Protein AF-0000000077861724 (afdb_homodimer)

Radius of gyration: 32.27 Å; Cα contacts (8 Å, |Δi|>4): 3135; chains: 2; bounding box: 80×91×74 Å

Nearest PDB structures (foldseek):
  3iii-assembly1_A  TM=8.973E-01  e=2.183E-58  Staphylococcus aureus subsp. aureus COL
  1l7q-assembly1_A  TM=7.472E-01  e=1.182E-39  Rhodococcus sp. MB1
  3i2j-assembly1_A  TM=7.423E-01  e=5.968E-40  Rhodococcus sp. MB1 'Bresler 1999'
  4p08-assembly1_A  TM=7.458E-01  e=1.717E-39  Rhodococcus sp. MB1
  3i2h-assembly1_A  TM=7.477E-01  e=4.099E-39  Rhodococcus sp. MB1 'Bresler 1999'

Foldseek 3Di:
DQDLVRVVVVCVVQFDWFWFQAQCVQPVVADLDWDWDADPVLQWTWTWQDWQAAPVGWTWGKIKIAGNDPVQFQAEEEEFEDQQDQLGPPPVLPDPADQQFDLPSVPFDADNNAGQQFGGQSLQNSQRHMYMYIHFDQHANTHHFAREQLFLSLLSRVLSRLVRVLPDRRHNNAYEYEGEESRLLSNLSNLLVPRPRYAEYEYELYAQFCCCFFQQPQLFGFQLLLVCCCVRRFRHGHGGGGIYGNSNVVSVVDSFDDPSRVRSHHQLLSGAHAYEQEYELQQLSHRVVRSVCSQLNHVHPHYAYEYHQAQRRNLCRDPVNSLLVSLCCCQGSVGDDPVSNVCVVVAARYWYWQAAAERDTDIDGANDPVGPQWDWFKFFQDLVQEGHSDFDPPDDPDFDKDKDFFQDGKGKHKDAAQAKWKFFFKKKKKWKKAWQDFKAKKKKFKFKAALVRHTGWGNHSSTRTRHGFWIWIHIPQQQAFDDPVPDGGDWTHTNRHPVSGHIHDHPDIDIGMIMITGGIYIDHRNMMIMMMMHQFDDDDDDSPRSHRGSGNRPGDRIMMMIGRNRIIMITTIRDDD/DQDLVRLVVVCVVQFDWFWFQAQCVQPVVADLDWDWDADPVLQWTWTWQDWQAAPVGWTWGKIKIAGNDPVQFQAEEEEFEDQQDQLGPPPVLPDPADQQFDLPSVPFDADNNAGQQFGGQSLQNSQRHMYMYIHFDQHANTHHFAREQLFLSLLSRVLSRLVRVLPDRRHNNAYEYEGEESRLLSNLSNLLVPRPRYAEYEYELYAQFCCCFFQQPQLFGFQLQLVCCCVRRNRHGHGGGGIYGNSNVVSVVDSFDDPSRVRSHHQLLSGAHAYEQEYELQQLSHRVVRSVCSQLNHVHPHYAYEYHQAQRRNLCRDPVNSLLVSLCCCQGSVGDDPVSNVCVVVAARYWYWQAAAERDTDIDGANDPVGPQWDWFKFFQDLVQEGHSDFDPPPDPDFDKDKDFFQDGKGKHKDAAQAKWKFFFKKKKKWWKAWQDFKAKKKKFKFKAALVRHTGWGNHSSTRTRHGFWIWIHIPQQQAFDDPVPDGGDWTHTNRHPVSGHIHDHPDIDIGMIMIGGGIYIDHRNMMIMMMMHQFDDDDDDSPRSDRGSNNRPGDRIMMMIGRNRIIMITTIRDDD

pLDDT: mean 93.46, std 7.62, range [53.53, 98.94]

Organism: Aspergillus terreus (NCBI:txid33178)

InterPro domains:
  IPR000383 Xaa-Pro dipeptidyl-peptidase-like domain [PF02129] (56-309)
  IPR005674 CocE/Serine esterase [TIGR00976] (52-225)
  IPR008979 Galactose-binding-like domain superfamily [SSF49785] (361-575)
  IPR013736 Xaa-Pro dipeptidyl-peptidase, C-terminal [PF08530] (348-540)
  IPR013736 Xaa-Pro dipeptidyl-peptidase, C-terminal [SM00939] (326-570)
  IPR029058 Alpha/Beta hydrolase fold [G3DSA:3.40.50.1820] (55-354)
  IPR029058 Alpha/Beta hydrolase fold [SSF53474] (37-369)

Secondary structure (DSSP, 8-state):
---HHHHHHHHHHH--EEE---HHHH-TT-----EEEEETTTTEEEEEEEEEE-TTS-EEEEEEEEES-TT--SEEEEEEEESS-TT-S--GGGSPP-SS---SGGG----TTPPTTS--HHHHHHTT-EEEEEEPTTSTTS--S-B-SS-HHHHHHHHHHHHHHHTSTTEEEEEEEEEETHHHHHHHHHHTT--TTEEEEEEES--S-HIIIIITGGG---HHHHHHIIIIITS--SSTT-EEE-HHHHHHH--S--HHHHTT---GGG--SEEEEEEEGGGTTTHHHHHHHHHHH---SSEEEEEESS-HHHHTTSHHHHHHHHHHHHHHTT-S-HHHHHHGGGS-SEEEEEEEETTEEEEEEESSSS-TT-EEEEEEE-TTSBEESSPPP--SSS--EEEEETTT-EEEEEEE-SS-EEEEEEEEEEEEEEESSS--EEEEEEEEE-TTSPEE-EEETTTEEEE-SEEEEEEGGG-PBPPGGG--TT---B---GGG--PPPTT--EEEEEEEEEEEEEE-TT-EEEEEEESS-SS---TT--S---TTTT--SPEEEEEEEEEEEEEEE----/---HHHHHHHHHHH--EEE---HHHH-TT-----EEEEETTTTEEEEEEEEEE-TTS-EEEEEEEEES-TT--SEEEEEEEESS-TT-S--GGGSPP-SS----GGG----TTPPTTS--HHHHHHTT-EEEEEEPTTSTTS--S-B-SS-HHHHHHHHHHHHHHHTSTTEEEEEEEEEETHHHHHHHHHHTT--TTEEEEEEES--S-HIIIIITGGG---HHHHHHIIIIITS--SSTT-EEE-HHHHHHH--S--HHHHTT---GGG--SEEEEEEEGGGTTTHHHHHHHHHHH---SSEEEEEESS-HHHHTTSHHHHHHHHHHHHHHTT-S-HHHHHHGGGS-SEEEEEEEETTEEEEEEESSSS-TT-EEEEEEE-TTSBEESSPPP--SSS--EEEEETTT-EEEEEEE-SS-EEEEEEEEEEEEEEESSS--EEEEEEEEE-TTSPEE-EEETTTEEEE-SEEEEEEGGG-PBPPGGG--TT---B---GGG--PPPTT--EEEEEEEEEEEEEE-TT-EEEEEEESS-SS---TT--S---TTTT--SPEEEEEEEEEEEEEEE----

Structure (mmCIF, N/CA/C/O backbone):
data_AF-0000000077861724-model_v1
#
loop_
_entity.id
_entity.type
_entity.pdbx_description
1 polymer 'CocE/NonD family hydrolase'
#
loop_
_atom_site.group_PDB
_atom_site.id
_atom_site.type_symbol
_atom_site.label_atom_id
_atom_site.label_alt_id
_atom_site.label_comp_id
_atom_site.label_asym_id
_atom_site.label_entity_id
_atom_site.label_seq_id
_atom_site.pdbx_PDB_ins_code
_atom_site.Cartn_x
_atom_site.Cartn_y
_atom_site.Cartn_z
_atom_site.occupancy
_atom_site.B_iso_or_equiv
_atom_site.auth_seq_id
_atom_site.auth_comp_id
_atom_site.auth_asym_id
_atom_site.auth_atom_id
_atom_site.pdbx_PDB_model_num
ATOM 1 N N . MET A 1 1 ? 6.531 -44.281 1.424 1 56.72 1 MET A N 1
ATOM 2 C CA . MET A 1 1 ? 7.016 -43.312 0.472 1 56.72 1 MET A CA 1
ATOM 3 C C . MET A 1 1 ? 7.648 -43.969 -0.743 1 56.72 1 MET A C 1
ATOM 5 O O . MET A 1 1 ? 8.43 -44.906 -0.602 1 56.72 1 MET A O 1
ATOM 9 N N . THR A 1 2 ? 7.059 -43.625 -1.95 1 69.31 2 THR A N 1
ATOM 10 C CA . THR A 1 2 ? 7.637 -44.125 -3.188 1 69.31 2 THR A CA 1
ATOM 11 C C . THR A 1 2 ? 9.133 -43.812 -3.25 1 69.31 2 THR A C 1
ATOM 13 O O . THR A 1 2 ? 9.562 -42.719 -2.939 1 69.31 2 THR A O 1
ATOM 16 N N . SER A 1 3 ? 9.93 -44.812 -3.461 1 78.38 3 SER A N 1
ATOM 17 C CA . SER A 1 3 ? 11.367 -44.594 -3.557 1 78.38 3 SER A CA 1
ATOM 18 C C . SER A 1 3 ? 11.727 -43.719 -4.742 1 78.38 3 SER A C 1
ATOM 20 O O . SER A 1 3 ? 10.922 -43.562 -5.664 1 78.38 3 SER A O 1
ATOM 22 N N . THR A 1 4 ? 12.789 -43.031 -4.609 1 85.69 4 THR A N 1
ATOM 23 C CA . THR A 1 4 ? 13.297 -42.219 -5.695 1 85.69 4 THR A CA 1
ATOM 24 C C . THR A 1 4 ? 13.375 -43 -6.996 1 85.69 4 THR A C 1
ATOM 26 O O . THR A 1 4 ? 12.953 -42.531 -8.047 1 85.69 4 THR A O 1
ATOM 29 N N . LYS A 1 5 ? 13.805 -44.25 -6.898 1 87.56 5 LYS A N 1
ATOM 30 C CA . LYS A 1 5 ? 13.953 -45.094 -8.078 1 87.56 5 LYS A CA 1
ATOM 31 C C . LYS A 1 5 ? 12.602 -45.406 -8.711 1 87.56 5 LYS A C 1
ATOM 33 O O . LYS A 1 5 ? 12.461 -45.375 -9.938 1 87.56 5 LYS A O 1
ATOM 38 N N . GLU A 1 6 ? 11.711 -45.656 -7.914 1 88.12 6 GLU A N 1
ATOM 39 C CA . GLU A 1 6 ? 10.375 -45.969 -8.414 1 88.12 6 GLU A CA 1
ATOM 40 C C . GLU A 1 6 ? 9.742 -44.75 -9.07 1 88.12 6 GLU A C 1
ATOM 42 O O . GLU A 1 6 ? 9.125 -44.844 -10.133 1 88.12 6 GLU A O 1
ATOM 47 N N . GLN A 1 7 ? 9.867 -43.656 -8.469 1 89.38 7 GLN A N 1
ATOM 48 C CA . GLN A 1 7 ? 9.297 -42.438 -9.016 1 89.38 7 GLN A CA 1
ATOM 49 C C . GLN A 1 7 ? 9.961 -42.062 -10.336 1 89.38 7 GLN A C 1
ATOM 51 O O . GLN A 1 7 ? 9.297 -41.594 -11.266 1 89.38 7 GLN A O 1
ATOM 56 N N . LEU A 1 8 ? 11.258 -42.219 -10.398 1 87.81 8 LEU A N 1
ATOM 57 C CA . LEU A 1 8 ? 11.977 -41.906 -11.633 1 87.81 8 LEU A CA 1
ATOM 58 C C . LEU A 1 8 ? 11.562 -42.875 -12.75 1 87.81 8 LEU A C 1
ATOM 60 O O . LEU A 1 8 ? 11.453 -42.469 -13.906 1 87.81 8 LEU A O 1
ATOM 64 N N . ALA A 1 9 ? 11.375 -44.094 -12.406 1 90.25 9 ALA A N 1
ATOM 65 C CA . ALA A 1 9 ? 10.906 -45.062 -13.391 1 90.25 9 ALA A CA 1
ATOM 66 C C . ALA A 1 9 ? 9.531 -44.688 -13.922 1 90.25 9 ALA A C 1
ATOM 68 O O . ALA A 1 9 ? 9.258 -44.812 -15.117 1 90.25 9 ALA A O 1
ATOM 69 N N . LEU A 1 10 ? 8.734 -44.312 -13.047 1 90.19 10 LEU A N 1
ATOM 70 C CA . LEU A 1 10 ? 7.398 -43.875 -13.445 1 90.19 10 LEU A CA 1
ATOM 71 C C . LEU A 1 10 ? 7.48 -42.656 -14.367 1 90.19 10 LEU A C 1
ATOM 73 O O . LEU A 1 10 ? 6.801 -42.594 -15.391 1 90.19 10 LEU A O 1
ATOM 77 N N . ALA A 1 11 ? 8.266 -41.719 -14.031 1 89.75 11 ALA A N 1
ATOM 78 C CA . ALA A 1 11 ? 8.453 -40.531 -14.852 1 89.75 11 ALA A CA 1
ATOM 79 C C . ALA A 1 11 ? 8.984 -40.875 -16.234 1 89.75 11 ALA A C 1
ATOM 81 O O . ALA A 1 11 ? 8.562 -40.312 -17.234 1 89.75 11 ALA A O 1
ATOM 82 N N . ASP A 1 12 ? 9.883 -41.75 -16.234 1 90.56 12 ASP A N 1
ATOM 83 C CA . ASP A 1 12 ? 10.477 -42.188 -17.5 1 90.56 12 ASP A CA 1
ATOM 84 C C . ASP A 1 12 ? 9.414 -42.75 -18.438 1 90.56 12 ASP A C 1
ATOM 86 O O . ASP A 1 12 ? 9.484 -42.531 -19.656 1 90.56 12 ASP A O 1
ATOM 90 N N . ARG A 1 13 ? 8.508 -43.344 -17.875 1 91.88 13 ARG A N 1
ATOM 91 C CA . ARG A 1 13 ? 7.438 -43.938 -18.672 1 91.88 13 ARG A CA 1
ATOM 92 C C . ARG A 1 13 ? 6.43 -42.906 -19.109 1 91.88 13 ARG A C 1
ATOM 94 O O . ARG A 1 13 ? 5.867 -42.969 -20.203 1 91.88 13 ARG A O 1
ATOM 101 N N . LEU A 1 14 ? 6.215 -41.938 -18.375 1 93.19 14 LEU A N 1
ATOM 102 C CA . LEU A 1 14 ? 5.086 -41.031 -18.578 1 93.19 14 LEU A CA 1
ATOM 103 C C . LEU A 1 14 ? 5.512 -39.781 -19.328 1 93.19 14 LEU A C 1
ATOM 105 O O . LEU A 1 14 ? 4.695 -39.125 -20 1 93.19 14 LEU A O 1
ATOM 109 N N . PHE A 1 15 ? 6.781 -39.375 -19.203 1 95.19 15 PHE A N 1
ATOM 110 C CA . PHE A 1 15 ? 7.18 -38.062 -19.688 1 95.19 15 PHE A CA 1
ATOM 111 C C . PHE A 1 15 ? 7.719 -38.125 -21.109 1 95.19 15 PHE A C 1
ATOM 113 O O . PHE A 1 15 ? 8.523 -39 -21.422 1 95.19 15 PHE A O 1
ATOM 120 N N . PRO A 1 16 ? 7.242 -37.25 -22.016 1 96.06 16 PRO A N 1
ATOM 121 C CA . PRO A 1 16 ? 8.008 -37.062 -23.25 1 96.06 16 PRO A CA 1
ATOM 122 C C . PRO A 1 16 ? 9.328 -36.312 -23 1 96.06 16 PRO A C 1
ATOM 124 O O . PRO A 1 16 ? 9.352 -35.281 -22.359 1 96.06 16 PRO A O 1
ATOM 127 N N . TRP A 1 17 ? 10.438 -36.875 -23.531 1 96.06 17 TRP A N 1
ATOM 128 C CA . TRP A 1 17 ? 11.773 -36.312 -23.328 1 96.06 17 TRP A CA 1
ATOM 129 C C . TRP A 1 17 ? 12.328 -35.75 -24.641 1 96.06 17 TRP A C 1
ATOM 131 O O . TRP A 1 17 ? 11.953 -36.219 -25.719 1 96.06 17 TRP A O 1
ATOM 141 N N . ARG A 1 18 ? 13.109 -34.75 -24.547 1 96 18 ARG A N 1
ATOM 142 C CA . ARG A 1 18 ? 13.891 -34.219 -25.656 1 96 18 ARG A CA 1
ATOM 143 C C . ARG A 1 18 ? 15.336 -33.969 -25.234 1 96 18 ARG A C 1
ATOM 145 O O . ARG A 1 18 ? 15.633 -33.844 -24.047 1 96 18 ARG A O 1
ATOM 152 N N . PRO A 1 19 ? 16.25 -33.969 -26.203 1 96.12 19 PRO A N 1
ATOM 153 C CA . PRO A 1 19 ? 17.656 -33.75 -25.844 1 96.12 19 PRO A CA 1
ATOM 154 C C . PRO A 1 19 ? 17.922 -32.281 -25.453 1 96.12 19 PRO A C 1
ATOM 156 O O . PRO A 1 19 ? 17.375 -31.375 -26.078 1 96.12 19 PRO A O 1
ATOM 159 N N . SER A 1 20 ? 18.766 -32.062 -24.516 1 95.5 20 SER A N 1
ATOM 160 C CA . SER A 1 20 ? 19.172 -30.734 -24.094 1 95.5 20 SER A CA 1
ATOM 161 C C . SER A 1 20 ? 20.234 -30.156 -25.031 1 95.5 20 SER A C 1
ATOM 163 O O . SER A 1 20 ? 20.906 -30.906 -25.75 1 95.5 20 SER A O 1
ATOM 165 N N . GLN A 1 21 ? 20.391 -28.797 -24.953 1 94.75 21 GLN A N 1
ATOM 166 C CA . GLN A 1 21 ? 21.453 -28.109 -25.688 1 94.75 21 GLN A CA 1
ATOM 167 C C . GLN A 1 21 ? 22.766 -28.141 -24.922 1 94.75 21 GLN A C 1
ATOM 169 O O . GLN A 1 21 ? 23.828 -27.953 -25.5 1 94.75 21 GLN A O 1
ATOM 174 N N . GLY A 1 22 ? 22.641 -28.375 -23.656 1 93.69 22 GLY A N 1
ATOM 175 C CA . GLY A 1 22 ? 23.812 -28.328 -22.781 1 93.69 22 GLY A CA 1
ATOM 176 C C . GLY A 1 22 ? 23.938 -27.016 -22.031 1 93.69 22 GLY A C 1
ATOM 177 O O . GLY A 1 22 ? 23.562 -25.953 -22.547 1 93.69 22 GLY A O 1
ATOM 178 N N . PRO A 1 23 ? 24.531 -27.078 -20.812 1 92.5 23 PRO A N 1
ATOM 179 C CA . PRO A 1 23 ? 24.594 -25.891 -19.953 1 92.5 23 PRO A CA 1
ATOM 180 C C . PRO A 1 23 ? 25.422 -24.766 -20.562 1 92.5 23 PRO A C 1
ATOM 182 O O . PRO A 1 23 ? 25.062 -23.594 -20.469 1 92.5 23 PRO A O 1
ATOM 185 N N . LYS A 1 24 ? 26.484 -25 -21.297 1 91.81 24 LYS A N 1
ATOM 186 C CA . LYS A 1 24 ? 27.391 -23.969 -21.812 1 91.81 24 LYS A CA 1
ATOM 187 C C . LYS A 1 24 ? 26.781 -23.281 -23.031 1 91.81 24 LYS A C 1
ATOM 189 O O . LYS A 1 24 ? 27.125 -22.125 -23.328 1 91.81 24 LYS A O 1
ATOM 194 N N . ALA A 1 25 ? 25.953 -24.047 -23.719 1 90.38 25 ALA A N 1
ATOM 195 C CA . ALA A 1 25 ? 25.234 -23.406 -24.828 1 90.38 25 ALA A CA 1
ATOM 196 C C . ALA A 1 25 ? 24.297 -22.312 -24.344 1 90.38 25 ALA A C 1
ATOM 198 O O . ALA A 1 25 ? 24.109 -21.297 -25.016 1 90.38 25 ALA A O 1
ATOM 199 N N . VAL A 1 26 ? 23.734 -22.531 -23.219 1 86.62 26 VAL A N 1
ATOM 200 C CA . VAL A 1 26 ? 22.781 -21.594 -22.641 1 86.62 26 VAL A CA 1
ATOM 201 C C . VAL A 1 26 ? 23.516 -20.547 -21.797 1 86.62 26 VAL A C 1
ATOM 203 O O . VAL A 1 26 ? 23.125 -19.391 -21.766 1 86.62 26 VAL A O 1
ATOM 206 N N . PHE A 1 27 ? 24.547 -20.969 -21.141 1 88.94 27 PHE A N 1
ATOM 207 C CA . PHE A 1 27 ? 25.359 -20.125 -20.266 1 88.94 27 PHE A CA 1
ATOM 208 C C . PHE A 1 27 ? 26.844 -20.328 -20.531 1 88.94 27 PHE A C 1
ATOM 210 O O . PHE A 1 27 ? 27.5 -21.109 -19.844 1 88.94 27 PHE A O 1
ATOM 217 N N . PRO A 1 28 ? 27.391 -19.531 -21.359 1 87.12 28 PRO A N 1
ATOM 218 C CA . PRO A 1 28 ? 28.75 -19.797 -21.859 1 87.12 28 PRO A CA 1
ATOM 219 C C . PRO A 1 28 ? 29.781 -19.781 -20.734 1 87.12 28 PRO A C 1
ATOM 221 O O . PRO A 1 28 ? 30.781 -20.516 -20.812 1 87.12 28 PRO A O 1
ATOM 224 N N . THR A 1 29 ? 29.594 -19.016 -19.703 1 87.38 29 THR A N 1
ATOM 225 C CA . THR A 1 29 ? 30.594 -18.891 -18.656 1 87.38 29 THR A CA 1
ATOM 226 C C . THR A 1 29 ? 30.312 -19.859 -17.516 1 87.38 29 THR A C 1
ATOM 228 O O . THR A 1 29 ? 30.859 -19.719 -16.422 1 87.38 29 THR A O 1
ATOM 231 N N . PHE A 1 30 ? 29.438 -20.734 -17.828 1 89.75 30 PHE A N 1
ATOM 232 C CA . PHE A 1 30 ? 29.031 -21.719 -16.828 1 89.75 30 PHE A CA 1
ATOM 233 C C . PHE A 1 30 ? 30.25 -22.516 -16.344 1 89.75 30 PHE A C 1
ATOM 235 O O . PHE A 1 30 ? 31.016 -23.031 -17.156 1 89.75 30 PHE A O 1
ATOM 242 N N . ASP A 1 31 ? 30.422 -22.578 -14.984 1 91.12 31 ASP A N 1
ATOM 243 C CA . ASP A 1 31 ? 31.5 -23.297 -14.336 1 91.12 31 ASP A CA 1
ATOM 244 C C . ASP A 1 31 ? 30.969 -24.234 -13.25 1 91.12 31 ASP A C 1
ATOM 246 O O . ASP A 1 31 ? 30.547 -23.766 -12.188 1 91.12 31 ASP A O 1
ATOM 250 N N . PRO A 1 32 ? 30.953 -25.547 -13.383 1 93.62 32 PRO A N 1
ATOM 251 C CA . PRO A 1 32 ? 30.406 -26.484 -12.398 1 93.62 32 PRO A CA 1
ATOM 252 C C . PRO A 1 32 ? 31.438 -26.875 -11.336 1 93.62 32 PRO A C 1
ATOM 254 O O . PRO A 1 32 ? 31.188 -27.781 -10.539 1 93.62 32 PRO A O 1
ATOM 257 N N . SER A 1 33 ? 32.625 -26.188 -11.273 1 95.06 33 SER A N 1
ATOM 258 C CA . SER A 1 33 ? 33.688 -26.578 -10.352 1 95.06 33 SER A CA 1
ATOM 259 C C . SER A 1 33 ? 33.312 -26.219 -8.914 1 95.06 33 SER A C 1
ATOM 261 O O . SER A 1 33 ? 32.656 -25.203 -8.672 1 95.06 33 SER A O 1
ATOM 263 N N . HIS A 1 34 ? 33.719 -27.125 -8.023 1 96.94 34 HIS A N 1
ATOM 264 C CA . HIS A 1 34 ? 33.625 -26.812 -6.602 1 96.94 34 HIS A CA 1
ATOM 265 C C . HIS A 1 34 ? 34.625 -25.703 -6.227 1 96.94 34 HIS A C 1
ATOM 267 O O . HIS A 1 34 ? 35.812 -25.797 -6.539 1 96.94 34 HIS A O 1
ATOM 273 N N . ARG A 1 35 ? 34.125 -24.625 -5.562 1 96.06 35 ARG A N 1
ATOM 274 C CA . ARG A 1 35 ? 34.969 -23.5 -5.145 1 96.06 35 ARG A CA 1
ATOM 275 C C . ARG A 1 35 ? 34.5 -22.938 -3.803 1 96.06 35 ARG A C 1
ATOM 277 O O . ARG A 1 35 ? 33.312 -22.953 -3.498 1 96.06 35 ARG A O 1
ATOM 284 N N . GLN A 1 36 ? 35.438 -22.594 -3.059 1 95.88 36 GLN A N 1
ATOM 285 C CA . GLN A 1 36 ? 35.156 -21.891 -1.817 1 95.88 36 GLN A CA 1
ATOM 286 C C . GLN A 1 36 ? 35.781 -20.5 -1.826 1 95.88 36 GLN A C 1
ATOM 288 O O . GLN A 1 36 ? 36.938 -20.328 -2.277 1 95.88 36 GLN A O 1
ATOM 293 N N . LEU A 1 37 ? 35.062 -19.453 -1.498 1 94.5 37 LEU A N 1
ATOM 294 C CA . LEU A 1 37 ? 35.594 -18.109 -1.422 1 94.5 37 LEU A CA 1
ATOM 295 C C . LEU A 1 37 ? 34.938 -17.312 -0.296 1 94.5 37 LEU A C 1
ATOM 297 O O . LEU A 1 37 ? 33.875 -17.719 0.22 1 94.5 37 LEU A O 1
ATOM 301 N N . LYS A 1 38 ? 35.656 -16.297 0.159 1 95.62 38 LYS A N 1
ATOM 302 C CA . LYS A 1 38 ? 35.125 -15.344 1.139 1 95.62 38 LYS A CA 1
ATOM 303 C C . LYS A 1 38 ? 34.812 -14.008 0.483 1 95.62 38 LYS A C 1
ATOM 305 O O . LYS A 1 38 ? 35.625 -13.453 -0.258 1 95.62 38 LYS A O 1
ATOM 310 N N . ASP A 1 39 ? 33.594 -13.625 0.582 1 95.06 39 ASP A N 1
ATOM 311 C CA . ASP A 1 39 ? 33.188 -12.289 0.146 1 95.06 39 ASP A CA 1
ATOM 312 C C . ASP A 1 39 ? 33.188 -11.312 1.315 1 95.06 39 ASP A C 1
ATOM 314 O O . ASP A 1 39 ? 32.219 -11.219 2.055 1 95.06 39 ASP A O 1
ATOM 318 N N . THR A 1 40 ? 34.156 -10.453 1.438 1 93 40 THR A N 1
ATOM 319 C CA . THR A 1 40 ? 34.344 -9.57 2.584 1 93 40 THR A CA 1
ATOM 320 C C . THR A 1 40 ? 33.406 -8.359 2.48 1 93 40 THR A C 1
ATOM 322 O O . THR A 1 40 ? 33.094 -7.723 3.49 1 93 40 THR A O 1
ATOM 325 N N . ASP A 1 41 ? 33.031 -8.141 1.266 1 91.06 41 ASP A N 1
ATOM 326 C CA . ASP A 1 41 ? 32.125 -7.008 1.085 1 91.06 41 ASP A CA 1
ATOM 327 C C . ASP A 1 41 ? 30.797 -7.262 1.772 1 91.06 41 ASP A C 1
ATOM 329 O O . ASP A 1 41 ? 30.234 -6.359 2.385 1 91.06 41 ASP A O 1
ATOM 333 N N . TYR A 1 42 ? 30.344 -8.516 1.674 1 92.69 42 TYR A N 1
ATOM 334 C CA . TYR A 1 42 ? 29.031 -8.852 2.248 1 92.69 42 TYR A CA 1
ATOM 335 C C . TYR A 1 42 ? 29.188 -9.68 3.514 1 92.69 42 TYR A C 1
ATOM 337 O O . TYR A 1 42 ? 28.203 -10.086 4.125 1 92.69 42 TYR A O 1
ATOM 345 N N . GLY A 1 43 ? 30.406 -9.969 3.869 1 93.12 43 GLY A N 1
ATOM 346 C CA . GLY A 1 43 ? 30.641 -10.75 5.07 1 93.12 43 GLY A CA 1
ATOM 347 C C . GLY A 1 43 ? 30.109 -12.172 4.973 1 93.12 43 GLY A C 1
ATOM 348 O O . GLY A 1 43 ? 29.453 -12.656 5.891 1 93.12 43 GLY A O 1
ATOM 349 N N . MET A 1 44 ? 30.406 -12.875 3.838 1 96.06 44 MET A N 1
ATOM 350 C CA . MET A 1 44 ? 29.844 -14.203 3.604 1 96.06 44 MET A CA 1
ATOM 351 C C . MET A 1 44 ? 30.953 -15.211 3.277 1 96.06 44 MET A C 1
ATOM 353 O O . MET A 1 44 ? 31.906 -14.883 2.584 1 96.06 44 MET A O 1
ATOM 357 N N . ASP A 1 45 ? 30.859 -16.359 3.838 1 96.56 45 ASP A N 1
ATOM 358 C CA . ASP A 1 45 ? 31.531 -17.562 3.35 1 96.56 45 ASP A CA 1
ATOM 359 C C . ASP A 1 45 ? 30.703 -18.266 2.283 1 96.56 45 ASP A C 1
ATOM 361 O O . ASP A 1 45 ? 29.547 -18.625 2.521 1 96.56 45 ASP A O 1
ATOM 365 N N . ILE A 1 46 ? 31.344 -18.5 1.113 1 97.38 46 ILE A N 1
ATOM 366 C CA . ILE A 1 46 ? 30.578 -19.047 -0.016 1 97.38 46 ILE A CA 1
ATOM 367 C C . ILE A 1 46 ? 31.219 -20.344 -0.499 1 97.38 46 ILE A C 1
ATOM 369 O O . ILE A 1 46 ? 32.438 -20.391 -0.74 1 97.38 46 ILE A O 1
ATOM 373 N N . GLU A 1 47 ? 30.469 -21.359 -0.601 1 97.69 47 GLU A N 1
ATOM 374 C CA . GLU A 1 47 ? 30.859 -22.625 -1.237 1 97.69 47 GLU A CA 1
ATOM 375 C C . GLU A 1 47 ? 30.016 -22.891 -2.479 1 97.69 47 GLU A C 1
ATOM 377 O O . GLU A 1 47 ? 28.812 -23.125 -2.379 1 97.69 47 GLU A O 1
ATOM 382 N N . TYR A 1 48 ? 30.656 -22.875 -3.627 1 96.94 48 TYR A N 1
ATOM 383 C CA . TYR A 1 48 ? 29.969 -23.141 -4.887 1 96.94 48 TYR A CA 1
ATOM 384 C C . TYR A 1 48 ? 30.031 -24.625 -5.23 1 96.94 48 TYR A C 1
ATOM 386 O O . TYR A 1 48 ? 31.062 -25.281 -5.039 1 96.94 48 TYR A O 1
ATOM 394 N N . ASN A 1 49 ? 28.906 -25.109 -5.68 1 97.81 49 ASN A N 1
ATOM 395 C CA . ASN A 1 49 ? 28.797 -26.453 -6.219 1 97.81 49 ASN A CA 1
ATOM 396 C C . ASN A 1 49 ? 29.203 -27.5 -5.191 1 97.81 49 ASN A C 1
ATOM 398 O O . ASN A 1 49 ? 29.984 -28.406 -5.496 1 97.81 49 ASN A O 1
ATOM 402 N N . HIS A 1 50 ? 28.719 -27.312 -4.039 1 98.25 50 HIS A N 1
ATOM 403 C CA . HIS A 1 50 ? 28.859 -28.328 -2.992 1 98.25 50 HIS A CA 1
ATOM 404 C C . HIS A 1 50 ? 28.062 -29.578 -3.332 1 98.25 50 HIS A C 1
ATOM 406 O O . HIS A 1 50 ? 26.891 -29.5 -3.715 1 98.25 50 HIS A O 1
ATOM 412 N N . ASP A 1 51 ? 28.672 -30.75 -3.133 1 98.38 51 ASP A N 1
ATOM 413 C CA . ASP A 1 51 ? 28 -32.031 -3.395 1 98.38 51 ASP A CA 1
ATOM 414 C C . ASP A 1 51 ? 26.953 -32.344 -2.322 1 98.38 51 ASP A C 1
ATOM 416 O O . ASP A 1 51 ? 27.281 -32.344 -1.131 1 98.38 51 ASP A O 1
ATOM 420 N N . VAL A 1 52 ? 25.781 -32.531 -2.75 1 98.69 52 VAL A N 1
ATOM 421 C CA . VAL A 1 52 ? 24.719 -33 -1.875 1 98.69 52 VAL A CA 1
ATOM 422 C C . VAL A 1 52 ? 24.297 -34.406 -2.311 1 98.69 52 VAL A C 1
ATOM 424 O O . VAL A 1 52 ? 23.562 -34.562 -3.285 1 98.69 52 VAL A O 1
ATOM 427 N N . PRO A 1 53 ? 24.609 -35.406 -1.598 1 97.94 53 PRO A N 1
ATOM 428 C CA . PRO A 1 53 ? 24.297 -36.781 -2.02 1 97.94 53 PRO A CA 1
ATOM 429 C C . PRO A 1 53 ? 22.812 -37.125 -1.866 1 97.94 53 PRO A C 1
ATOM 431 O O . PRO A 1 53 ? 22.219 -36.875 -0.813 1 97.94 53 PRO A O 1
ATOM 434 N N . MET A 1 54 ? 22.219 -37.625 -2.893 1 96.5 54 MET A N 1
ATOM 435 C CA . MET A 1 54 ? 20.859 -38.156 -2.855 1 96.5 54 MET A CA 1
ATOM 436 C C . MET A 1 54 ? 20.844 -39.625 -2.449 1 96.5 54 MET A C 1
ATOM 438 O O . MET A 1 54 ? 21.891 -40.312 -2.49 1 96.5 54 MET A O 1
ATOM 442 N N . ARG A 1 55 ? 19.688 -40.188 -2.086 1 94.62 55 ARG A N 1
ATOM 443 C CA . ARG A 1 55 ? 19.578 -41.562 -1.609 1 94.62 55 ARG A CA 1
ATOM 444 C C . ARG A 1 55 ? 19.828 -42.562 -2.742 1 94.62 55 ARG A C 1
ATOM 446 O O . ARG A 1 55 ? 20.203 -43.719 -2.496 1 94.62 55 ARG A O 1
ATOM 453 N N . ASP A 1 56 ? 19.641 -42.094 -4.027 1 93.38 56 ASP A N 1
ATOM 454 C CA . ASP A 1 56 ? 19.828 -43 -5.156 1 93.38 56 ASP A CA 1
ATOM 455 C C . ASP A 1 56 ? 21.266 -42.938 -5.68 1 93.38 56 ASP A C 1
ATOM 457 O O . ASP A 1 56 ? 21.578 -43.531 -6.719 1 93.38 56 ASP A O 1
ATOM 461 N N . GLY A 1 57 ? 22.141 -42.219 -5.07 1 94.56 57 GLY A N 1
ATOM 462 C CA . GLY A 1 57 ? 23.547 -42.188 -5.41 1 94.56 57 GLY A CA 1
ATOM 463 C C . GLY A 1 57 ? 23.938 -40.969 -6.227 1 94.56 57 GLY A C 1
ATOM 464 O O . GLY A 1 57 ? 25.125 -40.625 -6.309 1 94.56 57 GLY A O 1
ATOM 465 N N . VAL A 1 58 ? 23 -40.25 -6.773 1 95.56 58 VAL A N 1
ATOM 466 C CA . VAL A 1 58 ? 23.266 -39.031 -7.531 1 95.56 58 VAL A CA 1
ATOM 467 C C . VAL A 1 58 ? 23.641 -37.906 -6.582 1 95.56 58 VAL A C 1
ATOM 469 O O . VAL A 1 58 ? 23.25 -37.906 -5.414 1 95.56 58 VAL A O 1
ATOM 472 N N . LYS A 1 59 ? 24.438 -36.969 -7.102 1 98.06 59 LYS A N 1
ATOM 473 C CA . LYS A 1 59 ? 24.797 -35.812 -6.328 1 98.06 59 LYS A CA 1
ATOM 474 C C . LYS A 1 59 ? 24.188 -34.531 -6.93 1 98.06 59 LYS A C 1
ATOM 476 O O . LYS A 1 59 ? 24.484 -34.188 -8.07 1 98.06 59 LYS A O 1
ATOM 481 N N . LEU A 1 60 ? 23.312 -33.906 -6.203 1 98.38 60 LEU A N 1
ATOM 482 C CA . LEU A 1 60 ? 22.906 -32.562 -6.582 1 98.38 60 LEU A CA 1
ATOM 483 C C . LEU A 1 60 ? 23.938 -31.547 -6.113 1 98.38 60 LEU A C 1
ATOM 485 O O . LEU A 1 60 ? 24.734 -31.828 -5.219 1 98.38 60 LEU A O 1
ATOM 489 N N . ARG A 1 61 ? 24 -30.422 -6.816 1 98.38 61 ARG A N 1
ATOM 490 C CA . ARG A 1 61 ? 25 -29.406 -6.516 1 98.38 61 ARG A CA 1
ATOM 491 C C . ARG A 1 61 ? 24.359 -28.156 -5.926 1 98.38 61 ARG A C 1
ATOM 493 O O . ARG A 1 61 ? 23.391 -27.625 -6.473 1 98.38 61 ARG A O 1
ATOM 500 N N . ALA A 1 62 ? 24.922 -27.719 -4.805 1 98.5 62 ALA A N 1
ATOM 501 C CA . ALA A 1 62 ? 24.391 -26.578 -4.062 1 98.5 62 ALA A CA 1
ATOM 502 C C . ALA A 1 62 ? 25.422 -25.453 -3.947 1 98.5 62 ALA A C 1
ATOM 504 O O . ALA A 1 62 ? 26.625 -25.719 -3.83 1 98.5 62 ALA A O 1
ATOM 505 N N . ASP A 1 63 ? 24.984 -24.234 -4.086 1 98.06 63 ASP A N 1
ATOM 506 C CA . ASP A 1 63 ? 25.719 -23.078 -3.578 1 98.06 63 ASP A CA 1
ATOM 507 C C . ASP A 1 63 ? 25.281 -22.734 -2.154 1 98.06 63 ASP A C 1
ATOM 509 O O . ASP A 1 63 ? 24.094 -22.516 -1.898 1 98.06 63 ASP A O 1
ATOM 513 N N . ILE A 1 64 ? 26.25 -22.703 -1.24 1 98.38 64 ILE A N 1
ATOM 514 C CA . ILE A 1 64 ? 25.969 -22.453 0.171 1 98.38 64 ILE A CA 1
ATOM 515 C C . ILE A 1 64 ? 26.562 -21.125 0.597 1 98.38 64 ILE A C 1
ATOM 517 O O . ILE A 1 64 ? 27.766 -20.906 0.473 1 98.38 64 ILE A O 1
ATOM 521 N N . PHE A 1 65 ? 25.719 -20.188 1.059 1 98.06 65 PHE A N 1
ATOM 522 C CA . PHE A 1 65 ? 26.109 -18.891 1.598 1 98.06 65 PHE A CA 1
ATOM 523 C C . PHE A 1 65 ? 25.922 -18.859 3.109 1 98.06 65 PHE A C 1
ATOM 525 O O . PHE A 1 65 ? 24.828 -19.125 3.607 1 98.06 65 PHE A O 1
ATOM 532 N N . ARG A 1 66 ? 26.984 -18.578 3.875 1 97.5 66 ARG A N 1
ATOM 533 C CA . ARG A 1 66 ? 26.922 -18.531 5.332 1 97.5 66 ARG A CA 1
ATOM 534 C C . ARG A 1 66 ? 27.641 -17.297 5.867 1 97.5 66 ARG A C 1
ATOM 536 O O . ARG A 1 66 ? 28.469 -16.703 5.172 1 97.5 66 ARG A O 1
ATOM 543 N N . PRO A 1 67 ? 27.266 -16.953 7.094 1 95.69 67 PRO A N 1
ATOM 544 C CA . PRO A 1 67 ? 28.016 -15.852 7.711 1 95.69 67 PRO A CA 1
ATOM 545 C C . PRO A 1 67 ? 29.5 -16.156 7.859 1 95.69 67 PRO A C 1
ATOM 547 O O . PRO A 1 67 ? 29.875 -17.297 8.18 1 95.69 67 PRO A O 1
ATOM 550 N N . LEU A 1 68 ? 30.297 -15.133 7.629 1 92.62 68 LEU A N 1
ATOM 551 C CA . LEU A 1 68 ? 31.75 -15.266 7.715 1 92.62 68 LEU A CA 1
ATOM 552 C C . LEU A 1 68 ? 32.188 -15.469 9.156 1 92.62 68 LEU A C 1
ATOM 554 O O . LEU A 1 68 ? 33.188 -16.156 9.414 1 92.62 68 LEU A O 1
ATOM 558 N N . ASP A 1 69 ? 31.453 -14.953 10.039 1 87.12 69 ASP A N 1
ATOM 559 C CA . ASP A 1 69 ? 31.797 -15.023 11.453 1 87.12 69 ASP A CA 1
ATOM 560 C C . ASP A 1 69 ? 31.625 -16.438 11.992 1 87.12 69 ASP A C 1
ATOM 562 O O . ASP A 1 69 ? 30.5 -16.938 12.094 1 87.12 69 ASP A O 1
ATOM 566 N N . PRO A 1 70 ? 32.688 -17.047 12.383 1 80.06 70 PRO A N 1
ATOM 567 C CA . PRO A 1 70 ? 32.625 -18.438 12.867 1 80.06 70 PRO A CA 1
ATOM 568 C C . PRO A 1 70 ? 31.859 -18.562 14.18 1 80.06 70 PRO A C 1
ATOM 570 O O . PRO A 1 70 ? 31.5 -19.672 14.586 1 80.06 70 PRO A O 1
ATOM 573 N N . ALA A 1 71 ? 31.625 -17.453 14.82 1 82.56 71 ALA A N 1
ATOM 574 C CA . ALA A 1 71 ? 30.875 -17.484 16.078 1 82.56 71 ALA A CA 1
ATOM 575 C C . ALA A 1 71 ? 29.406 -17.781 15.836 1 82.56 71 ALA A C 1
ATOM 577 O O . ALA A 1 71 ? 28.688 -18.203 16.75 1 82.56 71 ALA A O 1
ATOM 578 N N . ILE A 1 72 ? 29.047 -17.531 14.633 1 82.31 72 ILE A N 1
ATOM 579 C CA . ILE A 1 72 ? 27.672 -17.844 14.297 1 82.31 72 ILE A CA 1
ATOM 580 C C . ILE A 1 72 ? 27.531 -19.328 13.992 1 82.31 72 ILE A C 1
ATOM 582 O O . ILE A 1 72 ? 28.047 -19.812 12.984 1 82.31 72 ILE A O 1
ATOM 586 N N . THR A 1 73 ? 26.984 -20.031 15.031 1 85.19 73 THR A N 1
ATOM 587 C CA . THR A 1 73 ? 26.766 -21.469 14.898 1 85.19 73 THR A CA 1
ATOM 588 C C . THR A 1 73 ? 25.281 -21.781 14.961 1 85.19 73 THR A C 1
ATOM 590 O O . THR A 1 73 ? 24.469 -20.922 15.266 1 85.19 73 THR A O 1
ATOM 593 N N . GLN A 1 74 ? 24.906 -22.969 14.578 1 92.81 74 GLN A N 1
ATOM 594 C CA . GLN A 1 74 ? 23.516 -23.391 14.594 1 92.81 74 GLN A CA 1
ATOM 595 C C . GLN A 1 74 ? 22.656 -22.484 13.719 1 92.81 74 GLN A C 1
ATOM 597 O O . GLN A 1 74 ? 21.719 -21.844 14.203 1 92.81 74 GLN A O 1
ATOM 602 N N . ILE A 1 75 ? 22.953 -22.391 12.477 1 97.81 75 ILE A N 1
ATOM 603 C CA . ILE A 1 75 ? 22.375 -21.438 11.523 1 97.81 75 ILE A CA 1
ATOM 604 C C . ILE A 1 75 ? 21.141 -22.062 10.875 1 97.81 75 ILE A C 1
ATOM 606 O O . ILE A 1 75 ? 21.203 -23.156 10.312 1 97.81 75 ILE A O 1
ATOM 610 N N . PRO A 1 76 ? 19.953 -21.406 10.977 1 98.62 76 PRO A N 1
ATOM 611 C CA . PRO A 1 76 ? 18.828 -21.875 10.156 1 98.62 76 PRO A CA 1
ATOM 612 C C . PRO A 1 76 ? 19.109 -21.75 8.656 1 98.62 76 PRO A C 1
ATOM 614 O O . PRO A 1 76 ? 19.844 -20.844 8.234 1 98.62 76 PRO A O 1
ATOM 617 N N . VAL A 1 77 ? 18.484 -22.594 7.855 1 98.88 77 VAL A N 1
ATOM 618 C CA . VAL A 1 77 ? 18.797 -22.656 6.43 1 98.88 77 VAL A CA 1
ATOM 619 C C . VAL A 1 77 ? 17.578 -22.203 5.617 1 98.88 77 VAL A C 1
ATOM 621 O O . VAL A 1 77 ? 16.469 -22.672 5.84 1 98.88 77 VAL A O 1
ATOM 624 N N . VAL A 1 78 ? 17.766 -21.266 4.734 1 98.94 78 VAL A N 1
ATOM 625 C CA . VAL A 1 78 ? 16.812 -20.922 3.689 1 98.94 78 VAL A CA 1
ATOM 626 C C . VAL A 1 78 ? 17.219 -21.578 2.377 1 98.94 78 VAL A C 1
ATOM 628 O O . VAL A 1 78 ? 18.281 -21.297 1.831 1 98.94 78 VAL A O 1
ATOM 631 N N . LEU A 1 79 ? 16.344 -22.422 1.84 1 98.94 79 LEU A N 1
ATOM 632 C CA . LEU A 1 79 ? 16.688 -23.281 0.715 1 98.94 79 LEU A CA 1
ATOM 633 C C . LEU A 1 79 ? 15.828 -22.953 -0.504 1 98.94 79 LEU A C 1
ATOM 635 O O . LEU A 1 79 ? 14.602 -22.844 -0.4 1 98.94 79 LEU A O 1
ATOM 639 N N . ALA A 1 80 ? 16.469 -22.766 -1.602 1 98.44 80 ALA A N 1
ATOM 640 C CA . ALA A 1 80 ? 15.82 -22.688 -2.904 1 98.44 80 ALA A CA 1
ATOM 641 C C . ALA A 1 80 ? 16.297 -23.797 -3.83 1 98.44 80 ALA A C 1
ATOM 643 O O . ALA A 1 80 ? 17.516 -24 -3.996 1 98.44 80 ALA A O 1
ATOM 644 N N . VAL A 1 81 ? 15.398 -24.531 -4.379 1 98.31 81 VAL A N 1
ATOM 645 C CA . VAL A 1 81 ? 15.695 -25.516 -5.418 1 98.31 81 VAL A CA 1
ATOM 646 C C . VAL A 1 81 ? 15.156 -25.016 -6.762 1 98.31 81 VAL A C 1
ATOM 648 O O . VAL A 1 81 ? 13.977 -24.688 -6.887 1 98.31 81 VAL A O 1
ATOM 651 N N . THR A 1 82 ? 16.031 -24.969 -7.746 1 95.75 82 THR A N 1
ATOM 652 C CA . THR A 1 82 ? 15.641 -24.328 -9 1 95.75 82 THR A CA 1
ATOM 653 C C . THR A 1 82 ? 15.898 -25.266 -10.18 1 95.75 82 THR A C 1
ATOM 655 O O . THR A 1 82 ? 16.938 -25.906 -10.258 1 95.75 82 THR A O 1
ATOM 658 N N . PRO A 1 83 ? 14.953 -25.297 -11.102 1 93.44 83 PRO A N 1
ATOM 659 C CA . PRO A 1 83 ? 15.18 -26.016 -12.359 1 93.44 83 PRO A CA 1
ATOM 660 C C . PRO A 1 83 ? 15.859 -25.156 -13.414 1 93.44 83 PRO A C 1
ATOM 662 O O . PRO A 1 83 ? 16.188 -25.641 -14.5 1 93.44 83 PRO A O 1
ATOM 665 N N . TYR A 1 84 ? 16.094 -23.781 -13.141 1 88.75 84 TYR A N 1
ATOM 666 C CA . TYR A 1 84 ? 16.562 -22.812 -14.117 1 88.75 84 TYR A CA 1
ATOM 667 C C . TYR A 1 84 ? 18.062 -22.625 -14.023 1 88.75 84 TYR A C 1
ATOM 669 O O . TYR A 1 84 ? 18.672 -22.031 -14.914 1 88.75 84 TYR A O 1
ATOM 677 N N . GLY A 1 85 ? 18.641 -23.078 -13.047 1 90.06 85 GLY A N 1
ATOM 678 C CA . GLY A 1 85 ? 20.047 -22.781 -12.766 1 90.06 85 GLY A CA 1
ATOM 679 C C . GLY A 1 85 ? 20.234 -21.797 -11.641 1 90.06 85 GLY A C 1
ATOM 680 O O . GLY A 1 85 ? 19.625 -20.719 -11.641 1 90.06 85 GLY A O 1
ATOM 681 N N . LYS A 1 86 ? 21.031 -22.125 -10.68 1 91.5 86 LYS A N 1
ATOM 682 C CA . LYS A 1 86 ? 21.266 -21.297 -9.508 1 91.5 86 LYS A CA 1
ATOM 683 C C . LYS A 1 86 ? 22.219 -20.141 -9.844 1 91.5 86 LYS A C 1
ATOM 685 O O . LYS A 1 86 ? 22.297 -19.156 -9.117 1 91.5 86 LYS A O 1
ATOM 690 N N . GLN A 1 87 ? 23 -20.234 -10.938 1 81.5 87 GLN A N 1
ATOM 691 C CA . GLN A 1 87 ? 23.922 -19.203 -11.414 1 81.5 87 GLN A CA 1
ATOM 692 C C . GLN A 1 87 ? 23.5 -18.672 -12.781 1 81.5 87 GLN A C 1
ATOM 694 O O . GLN A 1 87 ? 24.312 -18.125 -13.523 1 81.5 87 GLN A O 1
ATOM 699 N N . SER A 1 88 ? 22.25 -18.766 -13.211 1 65.94 88 SER A N 1
ATOM 700 C CA . SER A 1 88 ? 21.766 -18.609 -14.578 1 65.94 88 SER A CA 1
ATOM 701 C C . SER A 1 88 ? 22.062 -17.219 -15.125 1 65.94 88 SER A C 1
ATOM 703 O O . SER A 1 88 ? 21.891 -16.219 -14.414 1 65.94 88 SER A O 1
ATOM 705 N N . PRO A 1 89 ? 22.688 -17.266 -16.375 1 56.31 89 PRO A N 1
ATOM 706 C CA . PRO A 1 89 ? 22.984 -16.047 -17.109 1 56.31 89 PRO A CA 1
ATOM 707 C C . PRO A 1 89 ? 21.734 -15.258 -17.5 1 56.31 89 PRO A C 1
ATOM 709 O O . PRO A 1 89 ? 21.812 -14.078 -17.828 1 56.31 89 PRO A O 1
ATOM 712 N N . PHE A 1 90 ? 20.547 -15.984 -17.719 1 60.44 90 PHE A N 1
ATOM 713 C CA . PHE A 1 90 ? 19.359 -15.234 -18.141 1 60.44 90 PHE A CA 1
ATOM 714 C C . PHE A 1 90 ? 18.859 -14.359 -17 1 60.44 90 PHE A C 1
ATOM 716 O O . PHE A 1 90 ? 17.922 -14.742 -16.281 1 60.44 90 PHE A O 1
ATOM 723 N N . ASP A 1 91 ? 19.703 -13.336 -16.844 1 63.81 91 ASP A N 1
ATOM 724 C CA . ASP A 1 91 ? 19.438 -12.414 -15.75 1 63.81 91 ASP A CA 1
ATOM 725 C C . ASP A 1 91 ? 18.297 -11.453 -16.109 1 63.81 91 ASP A C 1
ATOM 727 O O . ASP A 1 91 ? 18.547 -10.375 -16.656 1 63.81 91 ASP A O 1
ATOM 731 N N . VAL A 1 92 ? 17.062 -12.047 -16.078 1 69.31 92 VAL A N 1
ATOM 732 C CA . VAL A 1 92 ? 15.859 -11.273 -16.375 1 69.31 92 VAL A CA 1
ATOM 733 C C . VAL A 1 92 ? 15.938 -9.914 -15.68 1 69.31 92 VAL A C 1
ATOM 735 O O . VAL A 1 92 ? 15.273 -8.961 -16.094 1 69.31 92 VAL A O 1
ATOM 738 N N . THR A 1 93 ? 16.859 -9.82 -14.797 1 67.06 93 THR A N 1
ATOM 739 C CA . THR A 1 93 ? 16.953 -8.578 -14.031 1 67.06 93 THR A CA 1
ATOM 740 C C . THR A 1 93 ? 17.594 -7.473 -14.875 1 67.06 93 THR A C 1
ATOM 742 O O . THR A 1 93 ? 17.469 -6.293 -14.547 1 67.06 93 THR A O 1
ATOM 745 N N . GLN A 1 94 ? 18.156 -7.969 -15.953 1 69 94 GLN A N 1
ATOM 746 C CA . GLN A 1 94 ? 18.891 -7.016 -16.781 1 69 94 GLN A CA 1
ATOM 747 C C . GLN A 1 94 ? 18.031 -6.551 -17.969 1 69 94 GLN A C 1
ATOM 749 O O . GLN A 1 94 ? 18.438 -5.664 -18.719 1 69 94 GLN A O 1
ATOM 754 N N . ILE A 1 95 ? 16.891 -7.148 -18.078 1 74.38 95 ILE A N 1
ATOM 755 C CA . ILE A 1 95 ? 16.031 -6.766 -19.188 1 74.38 95 ILE A CA 1
ATOM 756 C C . ILE A 1 95 ? 15.273 -5.484 -18.828 1 74.38 95 ILE A C 1
ATOM 758 O O . ILE A 1 95 ? 14.5 -5.461 -17.859 1 74.38 95 ILE A O 1
ATOM 762 N N . PRO A 1 96 ? 15.531 -4.48 -19.641 1 75.81 96 PRO A N 1
ATOM 763 C CA . PRO A 1 96 ? 14.797 -3.24 -19.375 1 75.81 96 PRO A CA 1
ATOM 764 C C . PRO A 1 96 ? 13.289 -3.387 -19.594 1 75.81 96 PRO A C 1
ATOM 766 O O . PRO A 1 96 ? 12.859 -4.121 -20.484 1 75.81 96 PRO A O 1
ATOM 769 N N . PRO A 1 97 ? 12.602 -2.617 -18.812 1 83.5 97 PRO A N 1
ATOM 770 C CA . PRO A 1 97 ? 11.148 -2.689 -19 1 83.5 97 PRO A CA 1
ATOM 771 C C . PRO A 1 97 ? 10.703 -2.201 -20.375 1 83.5 97 PRO A C 1
ATOM 773 O O . PRO A 1 97 ? 11.273 -1.248 -20.906 1 83.5 97 PRO A O 1
ATOM 776 N N . SER A 1 98 ? 9.688 -2.854 -20.906 1 81.31 98 SER A N 1
ATOM 777 C CA . SER A 1 98 ? 9.016 -2.49 -22.156 1 81.31 98 SER A CA 1
ATOM 778 C C . SER A 1 98 ? 7.508 -2.697 -22.047 1 81.31 98 SER A C 1
ATOM 780 O O . SER A 1 98 ? 7 -3.072 -20.984 1 81.31 98 SER A O 1
ATOM 782 N N . LYS A 1 99 ? 6.902 -2.416 -23.125 1 76.69 99 LYS A N 1
ATOM 783 C CA . LYS A 1 99 ? 5.457 -2.633 -23.188 1 76.69 99 LYS A CA 1
ATOM 784 C C . LYS A 1 99 ? 5.117 -4.109 -23 1 76.69 99 LYS A C 1
ATOM 786 O O . LYS A 1 99 ? 4.094 -4.449 -22.406 1 76.69 99 LYS A O 1
ATOM 791 N N . ASP A 1 100 ? 6.008 -4.914 -23.469 1 78.81 100 ASP A N 1
ATOM 792 C CA . ASP A 1 100 ? 5.703 -6.344 -23.531 1 78.81 100 ASP A CA 1
ATOM 793 C C . ASP A 1 100 ? 6.355 -7.086 -22.359 1 78.81 100 ASP A C 1
ATOM 795 O O . ASP A 1 100 ? 6.047 -8.258 -22.125 1 78.81 100 ASP A O 1
ATOM 799 N N . PHE A 1 101 ? 7.191 -6.371 -21.656 1 82.69 101 PHE A N 1
ATOM 800 C CA . PHE A 1 101 ? 7.867 -7.055 -20.562 1 82.69 101 PHE A CA 1
ATOM 801 C C . PHE A 1 101 ? 8.375 -6.051 -19.531 1 82.69 101 PHE A C 1
ATOM 803 O O . PHE A 1 101 ? 9.328 -5.316 -19.781 1 82.69 101 PHE A O 1
ATOM 810 N N . ASP A 1 102 ? 7.797 -6.035 -18.422 1 85.5 102 ASP A N 1
ATOM 811 C CA . ASP A 1 102 ? 8.211 -5.203 -17.297 1 85.5 102 ASP A CA 1
ATOM 812 C C . ASP A 1 102 ? 8.266 -6.012 -16 1 85.5 102 ASP A C 1
ATOM 814 O O . ASP A 1 102 ? 7.281 -6.074 -15.258 1 85.5 102 ASP A O 1
ATOM 818 N N . PRO A 1 103 ? 9.453 -6.578 -15.688 1 84.75 103 PRO A N 1
ATOM 819 C CA . PRO A 1 103 ? 9.539 -7.438 -14.508 1 84.75 103 PRO A CA 1
ATOM 820 C C . PRO A 1 103 ? 9.695 -6.645 -13.211 1 84.75 103 PRO A C 1
ATOM 822 O O . PRO A 1 103 ? 9.594 -7.211 -12.117 1 84.75 103 PRO A O 1
ATOM 825 N N . GLY A 1 104 ? 9.969 -5.316 -13.289 1 87.38 104 GLY A N 1
ATOM 826 C CA . GLY A 1 104 ? 9.969 -4.445 -12.125 1 87.38 104 GLY A CA 1
ATOM 827 C C . GLY A 1 104 ? 11.305 -4.414 -11.406 1 87.38 104 GLY A C 1
ATOM 828 O O . GLY A 1 104 ? 11.422 -3.832 -10.328 1 87.38 104 GLY A O 1
ATOM 829 N N . PHE A 1 105 ? 12.367 -4.957 -12.008 1 88.94 105 PHE A N 1
ATOM 830 C CA . PHE A 1 105 ? 13.672 -5.031 -11.352 1 88.94 105 PHE A CA 1
ATOM 831 C C . PHE A 1 105 ? 14.336 -3.66 -11.312 1 88.94 105 PHE A C 1
ATOM 833 O O . PHE A 1 105 ? 15.305 -3.453 -10.578 1 88.94 105 PHE A O 1
ATOM 840 N N . ASP A 1 106 ? 13.82 -2.736 -12.078 1 88.88 106 ASP A N 1
ATOM 841 C CA . ASP A 1 106 ? 14.375 -1.384 -12.125 1 88.88 106 ASP A CA 1
ATOM 842 C C . ASP A 1 106 ? 13.977 -0.589 -10.883 1 88.88 106 ASP A C 1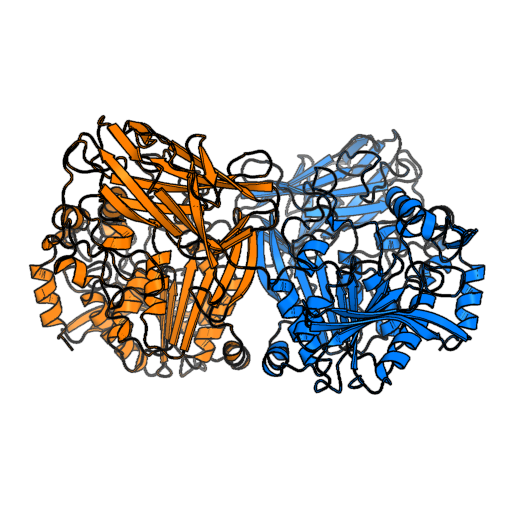
ATOM 844 O O . ASP A 1 106 ? 14.461 0.527 -10.672 1 88.88 106 ASP A O 1
ATOM 848 N N . GLY A 1 107 ? 13.18 -1.173 -10 1 89.38 107 GLY A N 1
ATOM 849 C CA . GLY A 1 107 ? 12.711 -0.461 -8.82 1 89.38 107 GLY A CA 1
ATOM 850 C C . GLY A 1 107 ? 13.211 -1.068 -7.523 1 89.38 107 GLY A C 1
ATOM 851 O O . GLY A 1 107 ? 12.867 -0.591 -6.438 1 89.38 107 GLY A O 1
ATOM 852 N N . VAL A 1 108 ? 13.984 -2.162 -7.598 1 90.75 108 VAL A N 1
ATOM 853 C CA . VAL A 1 108 ? 14.453 -2.838 -6.395 1 90.75 108 VAL A CA 1
ATOM 854 C C . VAL A 1 108 ? 15.969 -3.055 -6.48 1 90.75 108 VAL A C 1
ATOM 856 O O . VAL A 1 108 ? 16.547 -3.012 -7.566 1 90.75 108 VAL A O 1
ATOM 859 N N . ARG A 1 109 ? 16.562 -3.25 -5.301 1 87.5 109 ARG A N 1
ATOM 860 C CA . ARG A 1 109 ? 17.984 -3.521 -5.215 1 87.5 109 ARG A CA 1
ATOM 861 C C . ARG A 1 109 ? 18.25 -4.965 -4.801 1 87.5 109 ARG A C 1
ATOM 863 O O . ARG A 1 109 ? 17.531 -5.52 -3.971 1 87.5 109 ARG A O 1
ATOM 870 N N . PHE A 1 110 ? 19.203 -5.535 -5.363 1 89.62 110 PHE A N 1
ATOM 871 C CA . PHE A 1 110 ? 19.656 -6.887 -5.055 1 89.62 110 PHE A CA 1
ATOM 872 C C . PHE A 1 110 ? 21.141 -7.039 -5.363 1 89.62 110 PHE A C 1
ATOM 874 O O . PHE A 1 110 ? 21.719 -6.227 -6.094 1 89.62 110 PHE A O 1
ATOM 881 N N . SER A 1 111 ? 21.766 -8.023 -4.762 1 90.69 111 SER A N 1
ATOM 882 C CA . SER A 1 111 ? 23.203 -8.219 -4.93 1 90.69 111 SER A CA 1
ATOM 883 C C . SER A 1 111 ? 23.5 -9.039 -6.18 1 90.69 111 SER A C 1
ATOM 885 O O . SER A 1 111 ? 22.594 -9.562 -6.82 1 90.69 111 SER A O 1
ATOM 887 N N . LYS A 1 112 ? 24.766 -9.125 -6.504 1 87.69 112 LYS A N 1
ATOM 888 C CA . LYS A 1 112 ? 25.234 -9.93 -7.629 1 87.69 112 LYS A CA 1
ATOM 889 C C . LYS A 1 112 ? 24.969 -11.414 -7.395 1 87.69 112 LYS A C 1
ATOM 891 O O . LYS A 1 112 ? 25.094 -12.219 -8.32 1 87.69 112 LYS A O 1
ATOM 896 N N . HIS A 1 113 ? 24.547 -11.812 -6.168 1 91.62 113 HIS A N 1
ATOM 897 C CA . HIS A 1 113 ? 24.359 -13.219 -5.824 1 91.62 113 HIS A CA 1
ATOM 898 C C . HIS A 1 113 ? 22.875 -13.602 -5.926 1 91.62 113 HIS A C 1
ATOM 900 O O . HIS A 1 113 ? 22.516 -14.75 -5.668 1 91.62 113 HIS A O 1
ATOM 906 N N . ASN A 1 114 ? 22.062 -12.672 -6.336 1 92.25 114 ASN A N 1
ATOM 907 C CA . ASN A 1 114 ? 20.625 -12.93 -6.383 1 92.25 114 ASN A CA 1
ATOM 908 C C . ASN A 1 114 ? 20.312 -14.133 -7.258 1 92.25 114 ASN A C 1
ATOM 910 O O . ASN A 1 114 ? 20.875 -14.289 -8.344 1 92.25 114 ASN A O 1
ATOM 914 N N . VAL A 1 115 ? 19.453 -15.008 -6.719 1 91.94 115 VAL A N 1
ATOM 915 C CA . VAL A 1 115 ? 18.984 -16.172 -7.457 1 91.94 115 VAL A CA 1
ATOM 916 C C . VAL A 1 115 ? 17.609 -15.883 -8.055 1 91.94 115 VAL A C 1
ATOM 918 O O . VAL A 1 115 ? 16.656 -15.602 -7.32 1 91.94 115 VAL A O 1
ATOM 921 N N . PHE A 1 116 ? 17.516 -15.992 -9.344 1 90 116 PHE A N 1
ATOM 922 C CA . PHE A 1 116 ? 16.25 -15.719 -10.023 1 90 116 PHE A CA 1
ATOM 923 C C . PHE A 1 116 ? 15.133 -16.594 -9.461 1 90 116 PHE A C 1
ATOM 925 O O . PHE A 1 116 ? 15.266 -17.812 -9.391 1 90 116 PHE A O 1
ATOM 932 N N . GLU A 1 117 ? 14.008 -15.969 -9 1 92.44 117 GLU A N 1
ATOM 933 C CA . GLU A 1 117 ? 12.797 -16.547 -8.445 1 92.44 117 GLU A CA 1
ATOM 934 C C . GLU A 1 117 ? 13.062 -17.219 -7.102 1 92.44 117 GLU A C 1
ATOM 936 O O . GLU A 1 117 ? 12.18 -17.859 -6.531 1 92.44 117 GLU A O 1
ATOM 941 N N . GLY A 1 118 ? 14.289 -17.141 -6.609 1 94.31 118 GLY A N 1
ATOM 942 C CA . GLY A 1 118 ? 14.656 -17.578 -5.273 1 94.31 118 GLY A CA 1
ATOM 943 C C . GLY A 1 118 ? 14.664 -16.453 -4.258 1 94.31 118 GLY A C 1
ATOM 944 O O . GLY A 1 118 ? 13.625 -16.109 -3.693 1 94.31 118 GLY A O 1
ATOM 945 N N . SER A 1 119 ? 15.844 -15.906 -4.012 1 94.81 119 SER A N 1
ATOM 946 C CA . SER A 1 119 ? 16.062 -14.758 -3.141 1 94.81 119 SER A CA 1
ATOM 947 C C . SER A 1 119 ? 17.531 -14.312 -3.176 1 94.81 119 SER A C 1
ATOM 949 O O . SER A 1 119 ? 18.344 -14.914 -3.875 1 94.81 119 SER A O 1
ATOM 951 N N . ASP A 1 120 ? 17.75 -13.188 -2.549 1 95 120 ASP A N 1
ATOM 952 C CA . ASP A 1 120 ? 19.109 -12.672 -2.475 1 95 120 ASP A CA 1
ATOM 953 C C . ASP A 1 120 ? 19.844 -13.234 -1.259 1 95 120 ASP A C 1
ATOM 955 O O . ASP A 1 120 ? 19.531 -12.891 -0.12 1 95 120 ASP A O 1
ATOM 959 N N . PRO A 1 121 ? 20.906 -14.055 -1.442 1 96.94 121 PRO A N 1
ATOM 960 C CA . PRO A 1 121 ? 21.656 -14.633 -0.328 1 96.94 121 PRO A CA 1
ATOM 961 C C . PRO A 1 121 ? 22.188 -13.578 0.635 1 96.94 121 PRO A C 1
ATOM 963 O O . PRO A 1 121 ? 22.25 -13.812 1.845 1 96.94 121 PRO A O 1
ATOM 966 N N . VAL A 1 122 ? 22.594 -12.414 0.111 1 96.19 122 VAL A N 1
ATOM 967 C CA . VAL A 1 122 ? 23.188 -11.367 0.934 1 96.19 122 VAL A CA 1
ATOM 968 C C . VAL A 1 122 ? 22.188 -10.922 2 1 96.19 122 VAL A C 1
ATOM 970 O O . VAL A 1 122 ? 22.562 -10.703 3.156 1 96.19 122 VAL A O 1
ATOM 973 N N . PHE A 1 123 ? 20.953 -10.828 1.718 1 96.75 123 PHE A N 1
ATOM 974 C CA . PHE A 1 123 ? 19.922 -10.43 2.658 1 96.75 123 PHE A CA 1
ATOM 975 C C . PHE A 1 123 ? 19.812 -11.422 3.809 1 96.75 123 PHE A C 1
ATOM 977 O O . PHE A 1 123 ? 19.828 -11.031 4.977 1 96.75 123 PHE A O 1
ATOM 984 N N . TRP A 1 124 ? 19.734 -12.656 3.486 1 98 124 TRP A N 1
ATOM 985 C CA . TRP A 1 124 ? 19.516 -13.688 4.496 1 98 124 TRP A CA 1
ATOM 986 C C . TRP A 1 124 ? 20.75 -13.859 5.379 1 98 124 TRP A C 1
ATOM 988 O O . TRP A 1 124 ? 20.625 -13.961 6.602 1 98 124 TRP A O 1
ATOM 998 N N . VAL A 1 125 ? 21.953 -13.844 4.777 1 97.38 125 VAL A N 1
ATOM 999 C CA . VAL A 1 125 ? 23.188 -14.031 5.539 1 97.38 125 VAL A CA 1
ATOM 1000 C C . VAL A 1 125 ? 23.391 -12.859 6.496 1 97.38 125 VAL A C 1
ATOM 1002 O O . VAL A 1 125 ? 23.766 -13.055 7.652 1 97.38 125 VAL A O 1
ATOM 1005 N N . LYS A 1 126 ? 23.047 -11.672 6.012 1 94.75 126 LYS A N 1
ATOM 1006 C CA . LYS A 1 126 ? 23.156 -10.484 6.848 1 94.75 126 LYS A CA 1
ATOM 1007 C C . LYS A 1 126 ? 22.266 -10.594 8.078 1 94.75 126 LYS A C 1
ATOM 1009 O O . LYS A 1 126 ? 22.562 -10.031 9.133 1 94.75 126 LYS A O 1
ATOM 1014 N N . HIS A 1 127 ? 21.219 -11.398 7.977 1 95.81 127 HIS A N 1
ATOM 1015 C CA . HIS A 1 127 ? 20.25 -11.5 9.062 1 95.81 127 HIS A CA 1
ATOM 1016 C C . HIS A 1 127 ? 20.391 -12.812 9.82 1 95.81 127 HIS A C 1
ATOM 1018 O O . HIS A 1 127 ? 19.484 -13.234 10.523 1 95.81 127 HIS A O 1
ATOM 1024 N N . GLY A 1 128 ? 21.469 -13.508 9.586 1 96.12 128 GLY A N 1
ATOM 1025 C CA . GLY A 1 128 ? 21.844 -14.617 10.453 1 96.12 128 GLY A CA 1
ATOM 1026 C C . GLY A 1 128 ? 21.391 -15.961 9.922 1 96.12 128 GLY A C 1
ATOM 1027 O O . GLY A 1 128 ? 21.375 -16.953 10.648 1 96.12 128 GLY A O 1
ATOM 1028 N N . PHE A 1 129 ? 21.016 -16.031 8.656 1 98.06 129 PHE A N 1
ATOM 1029 C CA . PHE A 1 129 ? 20.625 -17.281 8.023 1 98.06 129 PHE A CA 1
ATOM 1030 C C . PHE A 1 129 ? 21.688 -17.766 7.043 1 98.06 129 PHE A C 1
ATOM 1032 O O . PHE A 1 129 ? 22.531 -16.984 6.605 1 98.06 129 PHE A O 1
ATOM 1039 N N . SER A 1 130 ? 21.703 -19.016 6.777 1 98.25 130 SER A N 1
ATOM 1040 C CA . SER A 1 130 ? 22.344 -19.531 5.574 1 98.25 130 SER A CA 1
ATOM 1041 C C . SER A 1 130 ? 21.375 -19.594 4.402 1 98.25 130 SER A C 1
ATOM 1043 O O . SER A 1 130 ? 20.188 -19.828 4.594 1 98.25 130 SER A O 1
ATOM 1045 N N . TYR A 1 131 ? 21.875 -19.234 3.289 1 98.56 131 TYR A N 1
ATOM 1046 C CA . TYR A 1 131 ? 21.094 -19.406 2.068 1 98.56 131 TYR A CA 1
ATOM 1047 C C . TYR A 1 131 ? 21.719 -20.469 1.169 1 98.56 131 TYR A C 1
ATOM 1049 O O . TYR A 1 131 ? 22.922 -20.453 0.935 1 98.56 131 TYR A O 1
ATOM 1057 N N . VAL A 1 132 ? 20.891 -21.391 0.722 1 98.88 132 VAL A N 1
ATOM 1058 C CA . VAL A 1 132 ? 21.375 -22.484 -0.129 1 98.88 132 VAL A CA 1
ATOM 1059 C C . VAL A 1 132 ? 20.531 -22.547 -1.401 1 98.88 132 VAL A C 1
ATOM 1061 O O . VAL A 1 132 ? 19.297 -22.578 -1.337 1 98.88 132 VAL A O 1
ATOM 1064 N N . ALA A 1 133 ? 21.172 -22.516 -2.533 1 98.06 133 ALA A N 1
ATOM 1065 C CA . ALA A 1 133 ? 20.531 -22.703 -3.832 1 98.06 133 ALA A CA 1
ATOM 1066 C C . ALA A 1 133 ? 21 -24 -4.488 1 98.06 133 ALA A C 1
ATOM 1068 O O . ALA A 1 133 ? 22.203 -24.266 -4.551 1 98.06 133 ALA A O 1
ATOM 1069 N N . VAL A 1 134 ? 20.078 -24.781 -4.988 1 98.31 134 VAL A N 1
ATOM 1070 C CA . VAL A 1 134 ? 20.422 -26.094 -5.527 1 98.31 134 VAL A CA 1
ATOM 1071 C C . VAL A 1 134 ? 19.891 -26.219 -6.957 1 98.31 134 VAL A C 1
ATOM 1073 O O . VAL A 1 134 ? 18.734 -25.859 -7.227 1 98.31 134 VAL A O 1
ATOM 1076 N N . ASP A 1 135 ? 20.719 -26.703 -7.875 1 96.94 135 ASP A N 1
ATOM 1077 C CA . ASP A 1 135 ? 20.25 -27.125 -9.188 1 96.94 135 ASP A CA 1
ATOM 1078 C C . ASP A 1 135 ? 19.453 -28.422 -9.102 1 96.94 135 ASP A C 1
ATOM 1080 O O . ASP A 1 135 ? 19.922 -29.406 -8.508 1 96.94 135 ASP A O 1
ATOM 1084 N N . ALA A 1 136 ? 18.312 -28.438 -9.68 1 96.88 136 ALA A N 1
ATOM 1085 C CA . ALA A 1 136 ? 17.516 -29.672 -9.727 1 96.88 136 ALA A CA 1
ATOM 1086 C C . ALA A 1 136 ? 18.25 -30.766 -10.508 1 96.88 136 ALA A C 1
ATOM 1088 O O . ALA A 1 136 ? 19.188 -30.484 -11.25 1 96.88 136 ALA A O 1
ATOM 1089 N N . ARG A 1 137 ? 17.797 -31.938 -10.281 1 97 137 ARG A N 1
ATOM 1090 C CA . ARG A 1 137 ? 18.391 -33.094 -10.945 1 97 137 ARG A CA 1
ATOM 1091 C C . ARG A 1 137 ? 18.469 -32.875 -12.453 1 97 137 ARG A C 1
ATOM 1093 O O . ARG A 1 137 ? 17.516 -32.406 -13.07 1 97 137 ARG A O 1
ATOM 1100 N N . GLY A 1 138 ? 19.625 -33.219 -13.023 1 95.56 138 GLY A N 1
ATOM 1101 C CA . GLY A 1 138 ? 19.781 -33.156 -14.461 1 95.56 138 GLY A CA 1
ATOM 1102 C C . GLY A 1 138 ? 19.953 -31.719 -14.977 1 95.56 138 GLY A C 1
ATOM 1103 O O . GLY A 1 138 ? 20.031 -31.5 -16.188 1 95.56 138 GLY A O 1
ATOM 1104 N N . SER A 1 139 ? 20.062 -30.75 -14.102 1 94.44 139 SER A N 1
ATOM 1105 C CA . SER A 1 139 ? 20.156 -29.359 -14.484 1 94.44 139 SER A CA 1
ATOM 1106 C C . SER A 1 139 ? 21.531 -28.781 -14.125 1 94.44 139 SER A C 1
ATOM 1108 O O . SER A 1 139 ? 21.938 -28.828 -12.961 1 94.44 139 SER A O 1
ATOM 1110 N N . PHE A 1 140 ? 22.188 -28.203 -15.125 1 93.88 140 PHE A N 1
ATOM 1111 C CA . PHE A 1 140 ? 23.469 -27.5 -14.992 1 93.88 140 PHE A CA 1
ATOM 1112 C C . PHE A 1 140 ? 24.469 -28.344 -14.219 1 93.88 140 PHE A C 1
ATOM 1114 O O . PHE A 1 140 ? 24.859 -29.422 -14.672 1 93.88 140 PHE A O 1
ATOM 1121 N N . ALA A 1 141 ? 24.766 -27.922 -12.938 1 95.88 141 ALA A N 1
ATOM 1122 C CA . ALA A 1 141 ? 25.875 -28.578 -12.258 1 95.88 141 ALA A CA 1
ATOM 1123 C C . ALA A 1 141 ? 25.438 -29.891 -11.609 1 95.88 141 ALA A C 1
ATOM 1125 O O . ALA A 1 141 ? 26.281 -30.719 -11.25 1 95.88 141 ALA A O 1
ATOM 1126 N N . SER A 1 142 ? 24.156 -30.094 -11.367 1 97.62 142 SER A N 1
ATOM 1127 C CA . SER A 1 142 ? 23.672 -31.281 -10.672 1 97.62 142 SER A CA 1
ATOM 1128 C C . SER A 1 142 ? 23.75 -32.5 -11.57 1 97.62 142 SER A C 1
ATOM 1130 O O . SER A 1 142 ? 23.484 -32.438 -12.773 1 97.62 142 SER A O 1
ATOM 1132 N N . GLU A 1 143 ? 24.062 -33.625 -10.938 1 96.88 143 GLU A N 1
ATOM 1133 C CA . GLU A 1 143 ? 24.078 -34.906 -11.641 1 96.88 143 GLU A CA 1
ATOM 1134 C C . GLU A 1 143 ? 22.656 -35.406 -11.891 1 96.88 143 GLU A C 1
ATOM 1136 O O . GLU A 1 143 ? 21.688 -34.719 -11.594 1 96.88 143 GLU A O 1
ATOM 1141 N N . GLY A 1 144 ? 22.641 -36.531 -12.523 1 93.56 144 GLY A N 1
ATOM 1142 C CA . GLY A 1 144 ? 21.359 -37.125 -12.859 1 93.56 144 GLY A CA 1
ATOM 1143 C C . GLY A 1 144 ? 20.906 -36.844 -14.273 1 93.56 144 GLY A C 1
ATOM 1144 O O . GLY A 1 144 ? 21.484 -35.969 -14.945 1 93.56 144 GLY A O 1
ATOM 1145 N N . GLU A 1 145 ? 20 -37.656 -14.648 1 88.5 145 GLU A N 1
ATOM 1146 C CA . GLU A 1 145 ? 19.406 -37.469 -15.969 1 88.5 145 GLU A CA 1
ATOM 1147 C C . GLU A 1 145 ? 17.891 -37.281 -15.867 1 88.5 145 GLU A C 1
ATOM 1149 O O . GLU A 1 145 ? 17.312 -37.438 -14.789 1 88.5 145 GLU A O 1
ATOM 1154 N N . LYS A 1 146 ? 17.375 -36.781 -16.969 1 89.62 146 LYS A N 1
ATOM 1155 C CA . LYS A 1 146 ? 15.922 -36.625 -17.094 1 89.62 146 LYS A CA 1
ATOM 1156 C C . LYS A 1 146 ? 15.398 -35.5 -16.203 1 89.62 146 LYS A C 1
ATOM 1158 O O . LYS A 1 146 ? 14.594 -35.75 -15.305 1 89.62 146 LYS A O 1
ATOM 1163 N N . ALA A 1 147 ? 15.859 -34.406 -16.547 1 91.12 147 ALA A N 1
ATOM 1164 C CA . ALA A 1 147 ? 15.438 -33.188 -15.852 1 91.12 147 ALA A CA 1
ATOM 1165 C C . ALA A 1 147 ? 13.938 -32.938 -16.047 1 91.12 147 ALA A C 1
ATOM 1167 O O . ALA A 1 147 ? 13.477 -32.781 -17.172 1 91.12 147 ALA A O 1
ATOM 1168 N N . SER A 1 148 ? 13.211 -33 -14.914 1 92.25 148 SER A N 1
ATOM 1169 C CA . SER A 1 148 ? 11.789 -32.656 -14.93 1 92.25 148 SER A CA 1
ATOM 1170 C C . SER A 1 148 ? 11.555 -31.188 -14.625 1 92.25 148 SER A C 1
ATOM 1172 O O . SER A 1 148 ? 12.492 -30.391 -14.656 1 92.25 148 SER A O 1
ATOM 1174 N N . PHE A 1 149 ? 10.289 -30.766 -14.5 1 93.88 149 PHE A N 1
ATOM 1175 C CA . PHE A 1 149 ? 9.922 -29.375 -14.219 1 93.88 149 PHE A CA 1
ATOM 1176 C C . PHE A 1 149 ? 8.938 -29.312 -13.055 1 93.88 149 PHE A C 1
ATOM 1178 O O . PHE A 1 149 ? 7.738 -29.109 -13.266 1 93.88 149 PHE A O 1
ATOM 1185 N N . ALA A 1 150 ? 9.492 -29.469 -11.836 1 95.31 150 ALA A N 1
ATOM 1186 C CA . ALA A 1 150 ? 8.734 -29.328 -10.594 1 95.31 150 ALA A CA 1
ATOM 1187 C C . ALA A 1 150 ? 7.73 -30.453 -10.43 1 95.31 150 ALA A C 1
ATOM 1189 O O . ALA A 1 150 ? 6.586 -30.234 -10.031 1 95.31 150 ALA A O 1
ATOM 1190 N N . ALA A 1 151 ? 8.102 -31.656 -10.797 1 96.5 151 ALA A N 1
ATOM 1191 C CA . ALA A 1 151 ? 7.266 -32.844 -10.648 1 96.5 151 ALA A CA 1
ATOM 1192 C C . ALA A 1 151 ? 7.508 -33.5 -9.297 1 96.5 151 ALA A C 1
ATOM 1194 O O . ALA A 1 151 ? 8.289 -33 -8.484 1 96.5 151 ALA A O 1
ATOM 1195 N N . ARG A 1 152 ? 6.797 -34.594 -9.008 1 96.44 152 ARG A N 1
ATOM 1196 C CA . ARG A 1 152 ? 6.93 -35.344 -7.766 1 96.44 152 ARG A CA 1
ATOM 1197 C C . ARG A 1 152 ? 8.375 -35.75 -7.527 1 96.44 152 ARG A C 1
ATOM 1199 O O . ARG A 1 152 ? 8.844 -35.781 -6.383 1 96.44 152 ARG A O 1
ATOM 1206 N N . SER A 1 153 ? 9.109 -36.062 -8.578 1 94.62 153 SER A N 1
ATOM 1207 C CA . SER A 1 153 ? 10.516 -36.438 -8.461 1 94.62 153 SER A CA 1
ATOM 1208 C C . SER A 1 153 ? 11.352 -35.312 -7.867 1 94.62 153 SER A C 1
ATOM 1210 O O . SER A 1 153 ? 12.258 -35.562 -7.07 1 94.62 153 SER A O 1
ATOM 1212 N N . ASP A 1 154 ? 11.039 -34.156 -8.258 1 96.56 154 ASP A N 1
ATOM 1213 C CA . ASP A 1 154 ? 11.758 -33 -7.715 1 96.56 154 ASP A CA 1
ATOM 1214 C C . ASP A 1 154 ? 11.508 -32.844 -6.215 1 96.56 154 ASP A C 1
ATOM 1216 O O . ASP A 1 154 ? 12.391 -32.438 -5.473 1 96.56 154 ASP A O 1
ATOM 1220 N N . GLY A 1 155 ? 10.281 -33.156 -5.785 1 97.38 155 GLY A N 1
ATOM 1221 C CA . GLY A 1 155 ? 9.977 -33.156 -4.363 1 97.38 155 GLY A CA 1
ATOM 1222 C C . GLY A 1 155 ? 10.781 -34.188 -3.576 1 97.38 155 GLY A C 1
ATOM 1223 O O . GLY A 1 155 ? 11.242 -33.875 -2.471 1 97.38 155 GLY A O 1
ATOM 1224 N N . ILE A 1 156 ? 10.938 -35.281 -4.141 1 97.12 156 ILE A N 1
ATOM 1225 C CA . ILE A 1 156 ? 11.695 -36.375 -3.5 1 97.12 156 ILE A CA 1
ATOM 1226 C C . ILE A 1 156 ? 13.156 -35.969 -3.373 1 97.12 156 ILE A C 1
ATOM 1228 O O . ILE A 1 156 ? 13.781 -36.188 -2.334 1 97.12 156 ILE A O 1
ATOM 1232 N N . ASP A 1 157 ? 13.672 -35.375 -4.473 1 97.62 157 ASP A N 1
ATOM 1233 C CA . ASP A 1 157 ? 15.039 -34.875 -4.402 1 97.62 157 ASP A CA 1
ATOM 1234 C C . ASP A 1 157 ? 15.164 -33.781 -3.344 1 97.62 157 ASP A C 1
ATOM 1236 O O . ASP A 1 157 ? 16.141 -33.75 -2.588 1 97.62 157 ASP A O 1
ATOM 1240 N N . ALA A 1 158 ? 14.227 -32.875 -3.285 1 98.56 158 ALA A N 1
ATOM 1241 C CA . ALA A 1 158 ? 14.25 -31.797 -2.297 1 98.56 158 ALA A CA 1
ATOM 1242 C C . ALA A 1 158 ? 14.211 -32.344 -0.877 1 98.56 158 ALA A C 1
ATOM 1244 O O . ALA A 1 158 ? 14.836 -31.812 0.03 1 98.56 158 ALA A O 1
ATOM 1245 N N . TYR A 1 159 ? 13.43 -33.406 -0.661 1 98.44 159 TYR A N 1
ATOM 1246 C CA . TYR A 1 159 ? 13.422 -34.094 0.625 1 98.44 159 TYR A CA 1
ATOM 1247 C C . TYR A 1 159 ? 14.836 -34.469 1.053 1 98.44 159 TYR A C 1
ATOM 1249 O O . TYR A 1 159 ? 15.242 -34.219 2.188 1 98.44 159 TYR A O 1
ATOM 1257 N N . ASP A 1 160 ? 15.609 -35.094 0.134 1 98.38 160 ASP A N 1
ATOM 1258 C CA . ASP A 1 160 ? 16.969 -35.531 0.443 1 98.38 160 ASP A CA 1
ATOM 1259 C C . ASP A 1 160 ? 17.875 -34.344 0.722 1 98.38 160 ASP A C 1
ATOM 1261 O O . ASP A 1 160 ? 18.734 -34.406 1.615 1 98.38 160 ASP A O 1
ATOM 1265 N N . VAL A 1 161 ? 17.703 -33.25 -0.043 1 98.88 161 VAL A N 1
ATOM 1266 C CA . VAL A 1 161 ? 18.5 -32.031 0.166 1 98.88 161 VAL A CA 1
ATOM 1267 C C . VAL A 1 161 ? 18.219 -31.484 1.559 1 98.88 161 VAL A C 1
ATOM 1269 O O . VAL A 1 161 ? 19.156 -31.125 2.283 1 98.88 161 VAL A O 1
ATOM 1272 N N . ILE A 1 162 ? 16.938 -31.375 1.932 1 98.94 162 ILE A N 1
ATOM 1273 C CA . ILE A 1 162 ? 16.516 -30.844 3.217 1 98.94 162 ILE A CA 1
ATOM 1274 C C . ILE A 1 162 ? 17.141 -31.656 4.352 1 98.94 162 ILE A C 1
ATOM 1276 O O . ILE A 1 162 ? 17.688 -31.078 5.293 1 98.94 162 ILE A O 1
ATOM 1280 N N . GLU A 1 163 ? 17.109 -32.969 4.262 1 98.62 163 GLU A N 1
ATOM 1281 C CA . GLU A 1 163 ? 17.656 -33.812 5.312 1 98.62 163 GLU A CA 1
ATOM 1282 C C . GLU A 1 163 ? 19.172 -33.688 5.387 1 98.62 163 GLU A C 1
ATOM 1284 O O . GLU A 1 163 ? 19.75 -33.688 6.48 1 98.62 163 GLU A O 1
ATOM 1289 N N . TYR A 1 164 ? 19.812 -33.625 4.258 1 98.69 164 TYR A N 1
ATOM 1290 C CA . TYR A 1 164 ? 21.25 -33.406 4.238 1 98.69 164 TYR A CA 1
ATOM 1291 C C . TYR A 1 164 ? 21.641 -32.125 4.941 1 98.69 164 TYR A C 1
ATOM 1293 O O . TYR A 1 164 ? 22.516 -32.125 5.816 1 98.69 164 TYR A O 1
ATOM 1301 N N . LEU A 1 165 ? 20.984 -31.031 4.562 1 98.75 165 LEU A N 1
ATOM 1302 C CA . LEU A 1 165 ? 21.312 -29.719 5.109 1 98.75 165 LEU A CA 1
ATOM 1303 C C . LEU A 1 165 ? 20.969 -29.656 6.594 1 98.75 165 LEU A C 1
ATOM 1305 O O . LEU A 1 165 ? 21.719 -29.062 7.379 1 98.75 165 LEU A O 1
ATOM 1309 N N . GLY A 1 166 ? 19.859 -30.234 6.961 1 98.5 166 GLY A N 1
ATOM 1310 C CA . GLY A 1 166 ? 19.391 -30.172 8.336 1 98.5 166 GLY A CA 1
ATOM 1311 C C . GLY A 1 166 ? 20.312 -30.891 9.305 1 98.5 166 GLY A C 1
ATOM 1312 O O . GLY A 1 166 ? 20.266 -30.641 10.516 1 98.5 166 GLY A O 1
ATOM 1313 N N . THR A 1 167 ? 21.203 -31.75 8.758 1 97.69 167 THR A N 1
ATOM 1314 C CA . THR A 1 167 ? 22.078 -32.531 9.625 1 97.69 167 THR A CA 1
ATOM 1315 C C . THR A 1 167 ? 23.5 -32 9.594 1 97.69 167 THR A C 1
ATOM 1317 O O . THR A 1 167 ? 24.391 -32.562 10.234 1 97.69 167 THR A O 1
ATOM 1320 N N . ARG A 1 168 ? 23.672 -30.938 8.828 1 96.69 168 ARG A N 1
ATOM 1321 C CA . ARG A 1 168 ? 25.016 -30.344 8.836 1 96.69 168 ARG A CA 1
ATOM 1322 C C . ARG A 1 168 ? 25.359 -29.797 10.219 1 96.69 168 ARG A C 1
ATOM 1324 O O . ARG A 1 168 ? 24.484 -29.297 10.93 1 96.69 168 ARG A O 1
ATOM 1331 N N . PRO A 1 169 ? 26.672 -29.828 10.57 1 95.5 169 PRO A N 1
ATOM 1332 C CA . PRO A 1 169 ? 27.047 -29.406 11.922 1 95.5 169 PRO A CA 1
ATOM 1333 C C . PRO A 1 169 ? 26.75 -27.922 12.172 1 95.5 169 PRO A C 1
ATOM 1335 O O . PRO A 1 169 ? 26.5 -27.516 13.312 1 95.5 169 PRO A O 1
ATOM 1338 N N . TRP A 1 170 ? 26.766 -27.141 11.141 1 95.94 170 TRP A N 1
ATOM 1339 C CA . TRP A 1 170 ? 26.578 -25.703 11.297 1 95.94 170 TRP A CA 1
ATOM 1340 C C . TRP A 1 170 ? 25.094 -25.344 11.297 1 95.94 170 TRP A C 1
ATOM 1342 O O . TRP A 1 170 ? 24.734 -24.203 11.617 1 95.94 170 TRP A O 1
ATOM 1352 N N . CYS A 1 171 ? 24.234 -26.266 10.961 1 97.69 171 CYS A N 1
ATOM 1353 C CA . CYS A 1 171 ? 22.797 -26.016 10.898 1 97.69 171 CYS A CA 1
ATOM 1354 C C . CYS A 1 171 ? 22.141 -26.203 12.266 1 97.69 171 CYS A C 1
ATOM 1356 O O . CYS A 1 171 ? 22.594 -27.047 13.062 1 97.69 171 CYS A O 1
ATOM 1358 N N . ASN A 1 172 ? 21.109 -25.469 12.555 1 98.31 172 ASN A N 1
ATOM 1359 C CA . ASN A 1 172 ? 20.391 -25.594 13.82 1 98.31 172 ASN A CA 1
ATOM 1360 C C . ASN A 1 172 ? 19.312 -26.672 13.742 1 98.31 172 ASN A C 1
ATOM 1362 O O . ASN A 1 172 ? 18.516 -26.812 14.672 1 98.31 172 ASN A O 1
ATOM 1366 N N . GLY A 1 173 ? 19.25 -27.328 12.562 1 98.56 173 GLY A N 1
ATOM 1367 C CA . GLY A 1 173 ? 18.281 -28.406 12.398 1 98.56 173 GLY A CA 1
ATOM 1368 C C . GLY A 1 173 ? 17 -27.953 11.727 1 98.56 173 GLY A C 1
ATOM 1369 O O . GLY A 1 173 ? 16.094 -28.766 11.492 1 98.56 173 GLY A O 1
ATOM 1370 N N . HIS A 1 174 ? 16.859 -26.656 11.445 1 98.81 174 HIS A N 1
ATOM 1371 C CA . HIS A 1 174 ? 15.664 -26.125 10.805 1 98.81 174 HIS A CA 1
ATOM 1372 C C . HIS A 1 174 ? 15.969 -25.656 9.383 1 98.81 174 HIS A C 1
ATOM 1374 O O . HIS A 1 174 ? 16.844 -24.812 9.18 1 98.81 174 HIS A O 1
ATOM 1380 N N . VAL A 1 175 ? 15.219 -26.188 8.414 1 98.94 175 VAL A N 1
ATOM 1381 C CA . VAL A 1 175 ? 15.32 -25.797 7.008 1 98.94 175 VAL A CA 1
ATOM 1382 C C . VAL A 1 175 ? 13.984 -25.234 6.535 1 98.94 175 VAL A C 1
ATOM 1384 O O . VAL A 1 175 ? 12.922 -25.781 6.836 1 98.94 175 VAL A O 1
ATOM 1387 N N . GLY A 1 176 ? 14 -24.109 5.977 1 98.94 176 GLY A N 1
ATOM 1388 C CA . GLY A 1 176 ? 12.867 -23.547 5.262 1 98.94 176 GLY A CA 1
ATOM 1389 C C . GLY A 1 176 ? 13.109 -23.422 3.768 1 98.94 176 GLY A C 1
ATOM 1390 O O . GLY A 1 176 ? 14.242 -23.219 3.328 1 98.94 176 GLY A O 1
ATOM 1391 N N . MET A 1 177 ? 12.039 -23.516 2.969 1 98.94 177 MET A N 1
ATOM 1392 C CA . MET A 1 177 ? 12.164 -23.328 1.525 1 98.94 177 MET A CA 1
ATOM 1393 C C . MET A 1 177 ? 11.516 -22.031 1.08 1 98.94 177 MET A C 1
ATOM 1395 O O . MET A 1 177 ? 10.578 -21.547 1.714 1 98.94 177 MET A O 1
ATOM 1399 N N . ILE A 1 178 ? 12.062 -21.5 0.012 1 98.81 178 ILE A N 1
ATOM 1400 C CA . ILE A 1 178 ? 11.547 -20.25 -0.515 1 98.81 178 ILE A CA 1
ATOM 1401 C C . ILE A 1 178 ? 11.664 -20.234 -2.037 1 98.81 178 ILE A C 1
ATOM 1403 O O . ILE A 1 178 ? 12.531 -20.906 -2.602 1 98.81 178 ILE A O 1
ATOM 1407 N N . GLY A 1 179 ? 10.75 -19.453 -2.654 1 97.56 179 GLY A N 1
ATOM 1408 C CA . GLY A 1 179 ? 10.883 -19.234 -4.086 1 97.56 179 GLY A CA 1
ATOM 1409 C C . GLY A 1 179 ? 9.547 -19.062 -4.785 1 97.56 179 GLY A C 1
ATOM 1410 O O . GLY A 1 179 ? 8.5 -19.344 -4.207 1 97.56 179 GLY A O 1
ATOM 1411 N N . ALA A 1 180 ? 9.648 -18.625 -6.055 1 95.62 180 ALA A N 1
ATOM 1412 C CA . ALA A 1 180 ? 8.461 -18.312 -6.844 1 95.62 180 ALA A CA 1
ATOM 1413 C C . ALA A 1 180 ? 8.297 -19.297 -8 1 95.62 180 ALA A C 1
ATOM 1415 O O . ALA A 1 180 ? 9.266 -19.953 -8.414 1 95.62 180 ALA A O 1
ATOM 1416 N N . SER A 1 181 ? 7.031 -19.344 -8.484 1 95 181 SER A N 1
ATOM 1417 C CA . SER A 1 181 ? 6.746 -20.109 -9.695 1 95 181 SER A CA 1
ATOM 1418 C C . SER A 1 181 ? 7.152 -21.562 -9.523 1 95 181 SER A C 1
ATOM 1420 O O . SER A 1 181 ? 6.754 -22.219 -8.562 1 95 181 SER A O 1
ATOM 1422 N N . ALA A 1 182 ? 8.156 -22.031 -10.367 1 96.12 182 ALA A N 1
ATOM 1423 C CA . ALA A 1 182 ? 8.562 -23.438 -10.289 1 96.12 182 ALA A CA 1
ATOM 1424 C C . ALA A 1 182 ? 9.219 -23.734 -8.945 1 96.12 182 ALA A C 1
ATOM 1426 O O . ALA A 1 182 ? 9.078 -24.844 -8.406 1 96.12 182 ALA A O 1
ATOM 1427 N N . LEU A 1 183 ? 9.938 -22.766 -8.422 1 97.5 183 LEU A N 1
ATOM 1428 C CA . LEU A 1 183 ? 10.547 -22.953 -7.113 1 97.5 183 LEU A CA 1
ATOM 1429 C C . LEU A 1 183 ? 9.477 -23.078 -6.031 1 97.5 183 LEU A C 1
ATOM 1431 O O . LEU A 1 183 ? 9.656 -23.812 -5.055 1 97.5 183 LEU A O 1
ATOM 1435 N N . GLY A 1 184 ? 8.398 -22.375 -6.227 1 98.38 184 GLY A N 1
ATOM 1436 C CA . GLY A 1 184 ? 7.258 -22.531 -5.332 1 98.38 184 GLY A CA 1
ATOM 1437 C C . GLY A 1 184 ? 6.578 -23.875 -5.461 1 98.38 184 GLY A C 1
ATOM 1438 O O . GLY A 1 184 ? 6.227 -24.5 -4.453 1 98.38 184 GLY A O 1
ATOM 1439 N N . ALA A 1 185 ? 6.445 -24.344 -6.688 1 98.44 185 ALA A N 1
ATOM 1440 C CA . ALA A 1 185 ? 5.809 -25.641 -6.93 1 98.44 185 ALA A CA 1
ATOM 1441 C C . ALA A 1 185 ? 6.621 -26.766 -6.309 1 98.44 185 ALA A C 1
ATOM 1443 O O . ALA A 1 185 ? 6.051 -27.719 -5.77 1 98.44 185 ALA A O 1
ATOM 1444 N N . ILE A 1 186 ? 7.898 -26.641 -6.344 1 98.62 186 ILE A N 1
ATOM 1445 C CA . ILE A 1 186 ? 8.773 -27.656 -5.77 1 98.62 186 ILE A CA 1
ATOM 1446 C C . ILE A 1 186 ? 8.594 -27.688 -4.254 1 98.62 186 ILE A C 1
ATOM 1448 O O . ILE A 1 186 ? 8.641 -28.766 -3.641 1 98.62 186 ILE A O 1
ATOM 1452 N N . GLN A 1 187 ? 8.367 -26.547 -3.656 1 98.88 187 GLN A N 1
ATOM 1453 C CA . GLN A 1 187 ? 8.125 -26.5 -2.219 1 98.88 187 GLN A CA 1
ATOM 1454 C C . GLN A 1 187 ? 6.895 -27.312 -1.837 1 98.88 187 GLN A C 1
ATOM 1456 O O . GLN A 1 187 ? 6.918 -28.062 -0.863 1 98.88 187 GLN A O 1
ATOM 1461 N N . TRP A 1 188 ? 5.816 -27.156 -2.613 1 98.81 188 TRP A N 1
ATOM 1462 C CA . TRP A 1 188 ? 4.609 -27.938 -2.346 1 98.81 188 TRP A CA 1
ATOM 1463 C C . TRP A 1 188 ? 4.902 -29.438 -2.406 1 98.81 188 TRP A C 1
ATOM 1465 O O . TRP A 1 188 ? 4.461 -30.188 -1.543 1 98.81 188 TRP A O 1
ATOM 1475 N N . GLN A 1 189 ? 5.66 -29.828 -3.434 1 98.5 189 GLN A N 1
ATOM 1476 C CA . GLN A 1 189 ? 6.008 -31.234 -3.617 1 98.5 189 GLN A CA 1
ATOM 1477 C C . GLN A 1 189 ? 6.828 -31.75 -2.443 1 98.5 189 GLN A C 1
ATOM 1479 O O . GLN A 1 189 ? 6.555 -32.844 -1.916 1 98.5 189 GLN A O 1
ATOM 1484 N N . ALA A 1 190 ? 7.777 -31 -2.014 1 98.75 190 ALA A N 1
ATOM 1485 C CA . ALA A 1 190 ? 8.672 -31.406 -0.934 1 98.75 190 ALA A CA 1
ATOM 1486 C C . ALA A 1 190 ? 7.938 -31.453 0.402 1 98.75 190 ALA A C 1
ATOM 1488 O O . ALA A 1 190 ? 8.062 -32.438 1.155 1 98.75 190 ALA A O 1
ATOM 1489 N N . ALA A 1 191 ? 7.184 -30.406 0.688 1 98.88 191 ALA A N 1
ATOM 1490 C CA . ALA A 1 191 ? 6.492 -30.297 1.969 1 98.88 191 ALA A CA 1
ATOM 1491 C C . ALA A 1 191 ? 5.473 -31.406 2.148 1 98.88 191 ALA A C 1
ATOM 1493 O O . ALA A 1 191 ? 5.238 -31.875 3.268 1 98.88 191 ALA A O 1
ATOM 1494 N N . ALA A 1 192 ? 4.91 -31.859 1.067 1 98.56 192 ALA A N 1
ATOM 1495 C CA . ALA A 1 192 ? 3.916 -32.906 1.117 1 98.56 192 ALA A CA 1
ATOM 1496 C C . ALA A 1 192 ? 4.531 -34.219 1.621 1 98.56 192 ALA A C 1
ATOM 1498 O O . ALA A 1 192 ? 3.826 -35.094 2.127 1 98.56 192 ALA A O 1
ATOM 1499 N N . LEU A 1 193 ? 5.848 -34.344 1.508 1 98.25 193 LEU A N 1
ATOM 1500 C CA . LEU A 1 193 ? 6.551 -35.531 1.931 1 98.25 193 LEU A CA 1
ATOM 1501 C C . LEU A 1 193 ? 6.977 -35.438 3.393 1 98.25 193 LEU A C 1
ATOM 1503 O O . LEU A 1 193 ? 7.5 -36.406 3.959 1 98.25 193 LEU A O 1
ATOM 1507 N N . ARG A 1 194 ? 6.895 -34.375 4.02 1 98.38 194 ARG A N 1
ATOM 1508 C CA . ARG A 1 194 ? 7.086 -34.094 5.438 1 98.38 194 ARG A CA 1
ATOM 1509 C C . ARG A 1 194 ? 8.5 -34.469 5.883 1 98.38 194 ARG A C 1
ATOM 1511 O O . ARG A 1 194 ? 8.672 -35.188 6.867 1 98.38 194 ARG A O 1
ATOM 1518 N N . PRO A 1 195 ? 9.484 -33.906 5.133 1 98.38 195 PRO A N 1
ATOM 1519 C CA . PRO A 1 195 ? 10.828 -34.125 5.68 1 98.38 195 PRO A CA 1
ATOM 1520 C C . PRO A 1 195 ? 10.969 -33.625 7.113 1 98.38 195 PRO A C 1
ATOM 1522 O O . PRO A 1 195 ? 10.531 -32.5 7.418 1 98.38 195 PRO A O 1
ATOM 1525 N N . PRO A 1 196 ? 11.57 -34.344 7.969 1 98.25 196 PRO A N 1
ATOM 1526 C CA . PRO A 1 196 ? 11.633 -34 9.391 1 98.25 196 PRO A CA 1
ATOM 1527 C C . PRO A 1 196 ? 12.289 -32.625 9.641 1 98.25 196 PRO A C 1
ATOM 1529 O O . PRO A 1 196 ? 11.914 -31.922 10.578 1 98.25 196 PRO A O 1
ATOM 1532 N N . HIS A 1 197 ? 13.211 -32.25 8.82 1 98.81 197 HIS A N 1
ATOM 1533 C CA . HIS A 1 197 ? 13.953 -31.031 9.094 1 98.81 197 HIS A CA 1
ATOM 1534 C C . HIS A 1 197 ? 13.32 -29.844 8.383 1 98.81 197 HIS A C 1
ATOM 1536 O O . HIS A 1 197 ? 13.797 -28.703 8.516 1 98.81 197 HIS A O 1
ATOM 1542 N N . LEU A 1 198 ? 12.219 -30.031 7.613 1 98.94 198 LEU A N 1
ATOM 1543 C CA . LEU A 1 198 ? 11.5 -28.922 7.012 1 98.94 198 LEU A CA 1
ATOM 1544 C C . LEU A 1 198 ? 10.547 -28.281 8.016 1 98.94 198 LEU A C 1
ATOM 1546 O O . LEU A 1 198 ? 9.547 -28.891 8.406 1 98.94 198 LEU A O 1
ATOM 1550 N N . SER A 1 199 ? 10.836 -27.047 8.336 1 98.88 199 SER A N 1
ATOM 1551 C CA . SER A 1 199 ? 10.055 -26.406 9.383 1 98.88 199 SER A CA 1
ATOM 1552 C C . SER A 1 199 ? 9.023 -25.453 8.789 1 98.88 199 SER A C 1
ATOM 1554 O O . SER A 1 199 ? 7.988 -25.188 9.406 1 98.88 199 SER A O 1
ATOM 1556 N N . ALA A 1 200 ? 9.297 -24.906 7.625 1 98.94 200 ALA A N 1
ATOM 1557 C CA . ALA A 1 200 ? 8.406 -23.906 7.047 1 98.94 200 ALA A CA 1
ATOM 1558 C C . ALA A 1 200 ? 8.68 -23.719 5.559 1 98.94 200 ALA A C 1
ATOM 1560 O O . ALA A 1 200 ? 9.789 -24 5.086 1 98.94 200 ALA A O 1
ATOM 1561 N N . ILE A 1 201 ? 7.652 -23.219 4.844 1 98.94 201 ILE A N 1
ATOM 1562 C CA . ILE A 1 201 ? 7.832 -22.875 3.438 1 98.94 201 ILE A CA 1
ATOM 1563 C C . ILE A 1 201 ? 7.227 -21.5 3.162 1 98.94 201 ILE A C 1
ATOM 1565 O O . ILE A 1 201 ? 6.215 -21.141 3.76 1 98.94 201 ILE A O 1
ATOM 1569 N N . ILE A 1 202 ? 7.887 -20.719 2.375 1 98.94 202 ILE A N 1
ATOM 1570 C CA . ILE A 1 202 ? 7.371 -19.5 1.787 1 98.94 202 ILE A CA 1
ATOM 1571 C C . ILE A 1 202 ? 7.168 -19.688 0.286 1 98.94 202 ILE A C 1
ATOM 1573 O O . ILE A 1 202 ? 8.117 -19.578 -0.496 1 98.94 202 ILE A O 1
ATOM 1577 N N . VAL A 1 203 ? 5.941 -19.891 -0.067 1 98.88 203 VAL A N 1
ATOM 1578 C CA . VAL A 1 203 ? 5.605 -20.125 -1.468 1 98.88 203 VAL A CA 1
ATOM 1579 C C . VAL A 1 203 ? 5.141 -18.828 -2.115 1 98.88 203 VAL A C 1
ATOM 1581 O O . VAL A 1 203 ? 4.129 -18.25 -1.711 1 98.88 203 VAL A O 1
ATOM 1584 N N . GLN A 1 204 ? 5.898 -18.453 -3.113 1 97.94 204 GLN A N 1
ATOM 1585 C CA . GLN A 1 204 ? 5.574 -17.219 -3.814 1 97.94 204 GLN A CA 1
ATOM 1586 C C . GLN A 1 204 ? 5.086 -17.5 -5.23 1 97.94 204 GLN A C 1
ATOM 1588 O O . GLN A 1 204 ? 5.875 -17.844 -6.113 1 97.94 204 GLN A O 1
ATOM 1593 N N . ASP A 1 205 ? 3.801 -17.375 -5.414 1 96.69 205 ASP A N 1
ATOM 1594 C CA . ASP A 1 205 ? 3.199 -17.562 -6.73 1 96.69 205 ASP A CA 1
ATOM 1595 C C . ASP A 1 205 ? 3.529 -18.938 -7.293 1 96.69 205 ASP A C 1
ATOM 1597 O O . ASP A 1 205 ? 4.004 -19.062 -8.422 1 96.69 205 ASP A O 1
ATOM 1601 N N . GLY A 1 206 ? 3.316 -19.953 -6.52 1 96.62 206 GLY A N 1
ATOM 1602 C CA . GLY A 1 206 ? 3.502 -21.328 -6.957 1 96.62 206 GLY A CA 1
ATOM 1603 C C . GLY A 1 206 ? 2.225 -21.969 -7.469 1 96.62 206 GLY A C 1
ATOM 1604 O O . GLY A 1 206 ? 1.125 -21.516 -7.141 1 96.62 206 GLY A O 1
ATOM 1605 N N . TRP A 1 207 ? 2.359 -23.016 -8.297 1 96.44 207 TRP A N 1
ATOM 1606 C CA . TRP A 1 207 ? 1.175 -23.719 -8.781 1 96.44 207 TRP A CA 1
ATOM 1607 C C . TRP A 1 207 ? 0.979 -25.031 -8.039 1 96.44 207 TRP A C 1
ATOM 1609 O O . TRP A 1 207 ? 1.915 -25.547 -7.426 1 96.44 207 TRP A O 1
ATOM 1619 N N . THR A 1 208 ? -0.28 -25.531 -8.094 1 97.5 208 THR A N 1
ATOM 1620 C CA . THR A 1 208 ? -0.611 -26.844 -7.555 1 97.5 208 THR A CA 1
ATOM 1621 C C . THR A 1 208 ? -1.091 -27.781 -8.664 1 97.5 208 THR A C 1
ATOM 1623 O O . THR A 1 208 ? -1.229 -28.984 -8.453 1 97.5 208 THR A O 1
ATOM 1626 N N . CYS A 1 209 ? -1.345 -27.234 -9.805 1 96.62 209 CYS A N 1
ATOM 1627 C CA . CYS A 1 209 ? -1.776 -28.016 -10.961 1 96.62 209 CYS A CA 1
ATOM 1628 C C . CYS A 1 209 ? -1.307 -27.359 -12.258 1 96.62 209 CYS A C 1
ATOM 1630 O O . CYS A 1 209 ? -1.934 -26.422 -12.75 1 96.62 209 CYS A O 1
ATOM 1632 N N . LEU A 1 210 ? -0.303 -27.938 -12.805 1 96.44 210 LEU A N 1
ATOM 1633 C CA . LEU A 1 210 ? 0.319 -27.375 -14 1 96.44 210 LEU A CA 1
ATOM 1634 C C . LEU A 1 210 ? -0.655 -27.359 -15.172 1 96.44 210 LEU A C 1
ATOM 1636 O O . LEU A 1 210 ? -0.625 -26.453 -16 1 96.44 210 LEU A O 1
ATOM 1640 N N . TYR A 1 211 ? -1.555 -28.344 -15.25 1 96.62 211 TYR A N 1
ATOM 1641 C CA . TYR A 1 211 ? -2.576 -28.422 -16.297 1 96.62 211 TYR A CA 1
ATOM 1642 C C . TYR A 1 211 ? -3.494 -27.203 -16.234 1 96.62 211 TYR A C 1
ATOM 1644 O O . TYR A 1 211 ? -3.635 -26.484 -17.234 1 96.62 211 TYR A O 1
ATOM 1652 N N . ARG A 1 212 ? -4.027 -26.875 -15.086 1 94.69 212 ARG A N 1
ATOM 1653 C CA . ARG A 1 212 ? -5.059 -25.859 -14.906 1 94.69 212 ARG A CA 1
ATOM 1654 C C . ARG A 1 212 ? -4.461 -24.453 -14.992 1 94.69 212 ARG A C 1
ATOM 1656 O O . ARG A 1 212 ? -5.137 -23.516 -15.406 1 94.69 212 ARG A O 1
ATOM 1663 N N . GLU A 1 213 ? -3.238 -24.391 -14.57 1 92.88 213 GLU A N 1
ATOM 1664 C CA . GLU A 1 213 ? -2.727 -23.047 -14.305 1 92.88 213 GLU A CA 1
ATOM 1665 C C . GLU A 1 213 ? -1.872 -22.547 -15.461 1 92.88 213 GLU A C 1
ATOM 1667 O O . GLU A 1 213 ? -1.715 -21.328 -15.641 1 92.88 213 GLU A O 1
ATOM 1672 N N . LEU A 1 214 ? -1.334 -23.484 -16.25 1 93.69 214 LEU A N 1
ATOM 1673 C CA . LEU A 1 214 ? -0.422 -23.031 -17.297 1 93.69 214 LEU A CA 1
ATOM 1674 C C . LEU A 1 214 ? -0.763 -23.688 -18.641 1 93.69 214 LEU A C 1
ATOM 1676 O O . LEU A 1 214 ? -1.073 -22.984 -19.609 1 93.69 214 LEU A O 1
ATOM 1680 N N . ALA A 1 215 ? -0.862 -24.953 -18.734 1 95.75 215 ALA A N 1
ATOM 1681 C CA . ALA A 1 215 ? -0.877 -25.672 -20 1 95.75 215 ALA A CA 1
ATOM 1682 C C . ALA A 1 215 ? -2.252 -25.594 -20.672 1 95.75 215 ALA A C 1
ATOM 1684 O O . ALA A 1 215 ? -2.355 -25.438 -21.891 1 95.75 215 ALA A O 1
ATOM 1685 N N . TRP A 1 216 ? -3.275 -25.797 -19.844 1 96.75 216 TRP A N 1
ATOM 1686 C CA . TRP A 1 216 ? -4.633 -25.922 -20.359 1 96.75 216 TRP A CA 1
ATOM 1687 C C . TRP A 1 216 ? -5.613 -25.125 -19.5 1 96.75 216 TRP A C 1
ATOM 1689 O O . TRP A 1 216 ? -6.621 -25.672 -19.031 1 96.75 216 TRP A O 1
ATOM 1699 N N . LYS A 1 217 ? -5.422 -23.828 -19.375 1 95.31 217 LYS A N 1
ATOM 1700 C CA . LYS A 1 217 ? -6.324 -23 -18.578 1 95.31 217 LYS A CA 1
ATOM 1701 C C . LYS A 1 217 ? -7.746 -23.047 -19.141 1 95.31 217 LYS A C 1
ATOM 1703 O O . LYS A 1 217 ? -7.969 -22.797 -20.312 1 95.31 217 LYS A O 1
ATOM 1708 N N . GLY A 1 218 ? -8.68 -23.422 -18.219 1 96.75 218 GLY A N 1
ATOM 1709 C CA . GLY A 1 218 ? -10.055 -23.578 -18.656 1 96.75 218 GLY A CA 1
ATOM 1710 C C . GLY A 1 218 ? -10.242 -24.719 -19.641 1 96.75 218 GLY A C 1
ATOM 1711 O O . GLY A 1 218 ? -11.219 -24.734 -20.391 1 96.75 218 GLY A O 1
ATOM 1712 N N . GLY A 1 219 ? -9.297 -25.609 -19.781 1 97.69 219 GLY A N 1
ATOM 1713 C CA . GLY A 1 219 ? -9.328 -26.688 -20.75 1 97.69 219 GLY A CA 1
ATOM 1714 C C . GLY A 1 219 ? -8.914 -26.25 -22.141 1 97.69 219 GLY A C 1
ATOM 1715 O O . GLY A 1 219 ? -9.086 -27 -23.109 1 97.69 219 GLY A O 1
ATOM 1716 N N . ILE A 1 220 ? -8.43 -25.094 -22.25 1 97.5 220 ILE A N 1
ATOM 1717 C CA . ILE A 1 220 ? -7.93 -24.547 -23.516 1 97.5 220 ILE A CA 1
ATOM 1718 C C . ILE A 1 220 ? -6.406 -24.547 -23.5 1 97.5 220 ILE A C 1
ATOM 1720 O O . ILE A 1 220 ? -5.781 -24.062 -22.562 1 97.5 220 ILE A O 1
ATOM 1724 N N . ILE A 1 221 ? -5.777 -25.078 -24.5 1 95.88 221 ILE A N 1
ATOM 1725 C CA . ILE A 1 221 ? -4.324 -25.172 -24.547 1 95.88 221 ILE A CA 1
ATOM 1726 C C . ILE A 1 221 ? -3.723 -23.766 -24.672 1 95.88 221 ILE A C 1
ATOM 1728 O O . ILE A 1 221 ? -4.23 -22.938 -25.438 1 95.88 221 ILE A O 1
ATOM 1732 N N . HIS A 1 222 ? -2.744 -23.453 -23.938 1 92.19 222 HIS A N 1
ATOM 1733 C CA . HIS A 1 222 ? -1.93 -22.25 -24.016 1 92.19 222 HIS A CA 1
ATOM 1734 C C . HIS A 1 222 ? -0.49 -22.578 -24.406 1 92.19 222 HIS A C 1
ATOM 1736 O O . HIS A 1 222 ? 0.377 -22.672 -23.531 1 92.19 222 HIS A O 1
ATOM 1742 N N . PRO A 1 223 ? -0.152 -22.562 -25.594 1 88.12 223 PRO A N 1
ATOM 1743 C CA . PRO A 1 223 ? 1.094 -23.188 -26.016 1 88.12 223 PRO A CA 1
ATOM 1744 C C . PRO A 1 223 ? 2.311 -22.281 -25.859 1 88.12 223 PRO A C 1
ATOM 1746 O O . PRO A 1 223 ? 3.43 -22.781 -25.688 1 88.12 223 PRO A O 1
ATOM 1749 N N . ASN A 1 224 ? 2.213 -21 -25.969 1 84.88 224 ASN A N 1
ATOM 1750 C CA . ASN A 1 224 ? 3.357 -20.109 -26.094 1 84.88 224 ASN A CA 1
ATOM 1751 C C . ASN A 1 224 ? 4.238 -20.156 -24.859 1 84.88 224 ASN A C 1
ATOM 1753 O O . ASN A 1 224 ? 5.465 -20.172 -24.953 1 84.88 224 ASN A O 1
ATOM 1757 N N . PHE A 1 225 ? 3.629 -20.172 -23.766 1 87.56 225 PHE A N 1
ATOM 1758 C CA . PHE A 1 225 ? 4.414 -20.172 -22.531 1 87.56 225 PHE A CA 1
ATOM 1759 C C . PHE A 1 225 ? 5.156 -21.484 -22.359 1 87.56 225 PHE A C 1
ATOM 1761 O O . PHE A 1 225 ? 6.324 -21.5 -21.969 1 87.56 225 PHE A O 1
ATOM 1768 N N . MET A 1 226 ? 4.508 -22.578 -22.641 1 90.81 226 MET A N 1
ATOM 1769 C CA . MET A 1 226 ? 5.129 -23.891 -22.547 1 90.81 226 MET A CA 1
ATOM 1770 C C . MET A 1 226 ? 6.289 -24.016 -23.531 1 90.81 226 MET A C 1
ATOM 1772 O O . MET A 1 226 ? 7.305 -24.641 -23.219 1 90.81 226 MET A O 1
ATOM 1776 N N . GLN A 1 227 ? 6.078 -23.406 -24.578 1 89.81 227 GLN A N 1
ATOM 1777 C CA . GLN A 1 227 ? 7.148 -23.375 -25.578 1 89.81 227 GLN A CA 1
ATOM 1778 C C . GLN A 1 227 ? 8.344 -22.578 -25.062 1 89.81 227 GLN A C 1
ATOM 1780 O O . GLN A 1 227 ? 9.492 -22.984 -25.266 1 89.81 227 GLN A O 1
ATOM 1785 N N . ALA A 1 228 ? 8.055 -21.484 -24.516 1 87.12 228 ALA A N 1
ATOM 1786 C CA . ALA A 1 228 ? 9.125 -20.656 -23.969 1 87.12 228 ALA A CA 1
ATOM 1787 C C . ALA A 1 228 ? 9.883 -21.406 -22.875 1 87.12 228 ALA A C 1
ATOM 1789 O O . ALA A 1 228 ? 11.109 -21.312 -22.781 1 87.12 228 ALA A O 1
ATOM 1790 N N . LEU A 1 229 ? 9.172 -22.094 -22.062 1 89.19 229 LEU A N 1
ATOM 1791 C CA . LEU A 1 229 ? 9.812 -22.891 -21.031 1 89.19 229 LEU A CA 1
ATOM 1792 C C . LEU A 1 229 ? 10.758 -23.922 -21.656 1 89.19 229 LEU A C 1
ATOM 1794 O O . LEU A 1 229 ? 11.875 -24.109 -21.188 1 89.19 229 LEU A O 1
ATOM 1798 N N . ASN A 1 230 ? 10.289 -24.547 -22.703 1 90.56 230 ASN A N 1
ATOM 1799 C CA . ASN A 1 230 ? 11.078 -25.562 -23.391 1 90.56 230 ASN A CA 1
ATOM 1800 C C . ASN A 1 230 ? 12.344 -24.953 -24 1 90.56 230 ASN A C 1
ATOM 1802 O O . ASN A 1 230 ? 13.438 -25.5 -23.828 1 90.56 230 ASN A O 1
ATOM 1806 N N . ASP A 1 231 ? 12.117 -23.859 -24.672 1 88.25 231 ASP A N 1
ATOM 1807 C CA . ASP A 1 231 ? 13.156 -23.359 -25.578 1 88.25 231 ASP A CA 1
ATOM 1808 C C . ASP A 1 231 ? 14.172 -22.5 -24.828 1 88.25 231 ASP A C 1
ATOM 1810 O O . ASP A 1 231 ? 15.328 -22.391 -25.234 1 88.25 231 ASP A O 1
ATOM 1814 N N . LYS A 1 232 ? 13.711 -22.016 -23.719 1 85.44 232 LYS A N 1
ATOM 1815 C CA . LYS A 1 232 ? 14.578 -21.078 -23.016 1 85.44 232 LYS A CA 1
ATOM 1816 C C . LYS A 1 232 ? 14.992 -21.609 -21.656 1 85.44 232 LYS A C 1
ATOM 1818 O O . LYS A 1 232 ? 16.172 -21.875 -21.406 1 85.44 232 LYS A O 1
ATOM 1823 N N . TRP A 1 233 ? 14.156 -21.969 -20.859 1 86.56 233 TRP A N 1
ATOM 1824 C CA . TRP A 1 233 ? 14.438 -22.156 -19.438 1 86.56 233 TRP A CA 1
ATOM 1825 C C . TRP A 1 233 ? 14.836 -23.594 -19.156 1 86.56 233 TRP A C 1
ATOM 1827 O O . TRP A 1 233 ? 15.578 -23.875 -18.203 1 86.56 233 TRP A O 1
ATOM 1837 N N . MET A 1 234 ? 14.367 -24.531 -19.953 1 90.44 234 MET A N 1
ATOM 1838 C CA . MET A 1 234 ? 14.625 -25.953 -19.703 1 90.44 234 MET A CA 1
ATOM 1839 C C . MET A 1 234 ? 15.523 -26.547 -20.781 1 90.44 234 MET A C 1
ATOM 1841 O O . MET A 1 234 ? 15.648 -27.766 -20.891 1 90.44 234 MET A O 1
ATOM 1845 N N . SER A 1 235 ? 16.188 -25.688 -21.547 1 91.31 235 SER A N 1
ATOM 1846 C CA . SER A 1 235 ? 16.938 -26.203 -22.688 1 91.31 235 SER A CA 1
ATOM 1847 C C . SER A 1 235 ? 18.344 -26.641 -22.266 1 91.31 235 SER A C 1
ATOM 1849 O O . SER A 1 235 ? 19.031 -27.328 -23.016 1 91.31 235 SER A O 1
ATOM 1851 N N . HIS A 1 236 ? 18.812 -26.422 -21.156 1 91.38 236 HIS A N 1
ATOM 1852 C CA . HIS A 1 236 ? 20.219 -26.516 -20.781 1 91.38 236 HIS A CA 1
ATOM 1853 C C . HIS A 1 236 ? 20.594 -27.953 -20.453 1 91.38 236 HIS A C 1
ATOM 1855 O O . HIS A 1 236 ? 21.688 -28.391 -20.797 1 91.38 236 HIS A O 1
ATOM 1861 N N . GLY A 1 237 ? 19.766 -28.688 -19.641 1 92.94 237 GLY A N 1
ATOM 1862 C CA . GLY A 1 237 ? 20.219 -29.953 -19.078 1 92.94 237 GLY A CA 1
ATOM 1863 C C . GLY A 1 237 ? 21.516 -29.828 -18.312 1 92.94 237 GLY A C 1
ATOM 1864 O O . GLY A 1 237 ? 21.875 -28.734 -17.844 1 92.94 237 GLY A O 1
ATOM 1865 N N . ASN A 1 238 ? 22.156 -30.953 -18 1 95.19 238 ASN A N 1
ATOM 1866 C CA . ASN A 1 238 ? 23.453 -30.875 -17.312 1 95.19 238 ASN A CA 1
ATOM 1867 C C . ASN A 1 238 ? 24.594 -31.297 -18.234 1 95.19 238 ASN A C 1
ATOM 1869 O O . ASN A 1 238 ? 25.766 -31.078 -17.906 1 95.19 238 ASN A O 1
ATOM 1873 N N . ARG A 1 239 ? 24.297 -31.953 -19.391 1 95.44 239 ARG A N 1
ATOM 1874 C CA . ARG A 1 239 ? 25.172 -32.25 -20.516 1 95.44 239 ARG A CA 1
ATOM 1875 C C . ARG A 1 239 ? 24.422 -32.156 -21.844 1 95.44 239 ARG A C 1
ATOM 1877 O O . ARG A 1 239 ? 23.203 -32.281 -21.875 1 95.44 239 ARG A O 1
ATOM 1884 N N . VAL A 1 240 ? 25.266 -31.938 -22.922 1 95.88 240 VAL A N 1
ATOM 1885 C CA . VAL A 1 240 ? 24.641 -31.938 -24.25 1 95.88 240 VAL A CA 1
ATOM 1886 C C . VAL A 1 240 ? 23.969 -33.281 -24.5 1 95.88 240 VAL A C 1
ATOM 1888 O O . VAL A 1 240 ? 24.562 -34.344 -24.297 1 95.88 240 VAL A O 1
ATOM 1891 N N . GLY A 1 241 ? 22.703 -33.219 -24.781 1 96.19 241 GLY A N 1
ATOM 1892 C CA . GLY A 1 241 ? 22 -34.406 -25.203 1 96.19 241 GLY A CA 1
ATOM 1893 C C . GLY A 1 241 ? 21.266 -35.094 -24.062 1 96.19 241 GLY A C 1
ATOM 1894 O O . GLY A 1 241 ? 20.469 -36 -24.297 1 96.19 241 GLY A O 1
ATOM 1895 N N . THR A 1 242 ? 21.531 -34.688 -22.812 1 95.88 242 THR A N 1
ATOM 1896 C CA . THR A 1 242 ? 20.797 -35.281 -21.703 1 95.88 242 THR A CA 1
ATOM 1897 C C . THR A 1 242 ? 19.312 -35 -21.812 1 95.88 242 THR A C 1
ATOM 1899 O O . THR A 1 242 ? 18.922 -33.906 -22.219 1 95.88 242 THR A O 1
ATOM 1902 N N . PRO A 1 243 ? 18.516 -35.969 -21.484 1 95.75 243 PRO A N 1
ATOM 1903 C CA . PRO A 1 243 ? 17.078 -35.781 -21.641 1 95.75 243 PRO A CA 1
ATOM 1904 C C . PRO A 1 243 ? 16.516 -34.719 -20.703 1 95.75 243 PRO A C 1
ATOM 1906 O O . PRO A 1 243 ? 16.812 -34.75 -19.5 1 95.75 243 PRO A O 1
ATOM 1909 N N . VAL A 1 244 ? 15.734 -33.844 -21.234 1 95.88 244 VAL A N 1
ATOM 1910 C CA . VAL A 1 244 ? 14.922 -32.875 -20.5 1 95.88 244 VAL A CA 1
ATOM 1911 C C . VAL A 1 244 ? 13.461 -33 -20.922 1 95.88 244 VAL A C 1
ATOM 1913 O O . VAL A 1 244 ? 13.164 -33.406 -22.047 1 95.88 244 VAL A O 1
ATOM 1916 N N . ILE A 1 245 ? 12.586 -32.688 -20.047 1 96 245 ILE A N 1
ATOM 1917 C CA . ILE A 1 245 ? 11.164 -32.875 -20.312 1 96 245 ILE A CA 1
ATOM 1918 C C . ILE A 1 245 ? 10.75 -31.984 -21.484 1 96 245 ILE A C 1
ATOM 1920 O O . ILE A 1 245 ? 11.211 -30.844 -21.594 1 96 245 ILE A O 1
ATOM 1924 N N . ASP A 1 246 ? 9.938 -32.469 -22.406 1 96.31 246 ASP A N 1
ATOM 1925 C CA . ASP A 1 246 ? 9.344 -31.734 -23.516 1 96.31 246 ASP A CA 1
ATOM 1926 C C . ASP A 1 246 ? 7.934 -31.266 -23.156 1 96.31 246 ASP A C 1
ATOM 1928 O O . ASP A 1 246 ? 6.953 -31.922 -23.531 1 96.31 246 ASP A O 1
ATOM 1932 N N . LEU A 1 247 ? 7.816 -30.125 -22.609 1 94.12 247 LEU A N 1
ATOM 1933 C CA . LEU A 1 247 ? 6.551 -29.625 -22.094 1 94.12 247 LEU A CA 1
ATOM 1934 C C . LEU A 1 247 ? 5.594 -29.266 -23.219 1 94.12 247 LEU A C 1
ATOM 1936 O O . LEU A 1 247 ? 4.375 -29.406 -23.078 1 94.12 247 LEU A O 1
ATOM 1940 N N . ARG A 1 248 ? 6.141 -28.766 -24.281 1 93.88 248 ARG A N 1
ATOM 1941 C CA . ARG A 1 248 ? 5.305 -28.469 -25.438 1 93.88 248 ARG A CA 1
ATOM 1942 C C . ARG A 1 248 ? 4.609 -29.719 -25.953 1 93.88 248 ARG A C 1
ATOM 1944 O O . ARG A 1 248 ? 3.391 -29.734 -26.125 1 93.88 248 ARG A O 1
ATOM 1951 N N . ARG A 1 249 ? 5.383 -30.734 -26.188 1 95.62 249 ARG A N 1
ATOM 1952 C CA . ARG A 1 249 ? 4.84 -32 -26.672 1 95.62 249 ARG A CA 1
ATOM 1953 C C . ARG A 1 249 ? 3.873 -32.594 -25.656 1 95.62 249 ARG A C 1
ATOM 1955 O O . ARG A 1 249 ? 2.824 -33.125 -26.031 1 95.62 249 ARG A O 1
ATOM 1962 N N . ALA A 1 250 ? 4.254 -32.531 -24.406 1 95.12 250 ALA A N 1
ATOM 1963 C CA . ALA A 1 250 ? 3.369 -33.031 -23.359 1 95.12 250 ALA A CA 1
ATOM 1964 C C . ALA A 1 250 ? 2.01 -32.344 -23.406 1 95.12 250 ALA A C 1
ATOM 1966 O O . ALA A 1 250 ? 0.97 -33 -23.281 1 95.12 250 ALA A O 1
ATOM 1967 N N . SER A 1 251 ? 1.989 -31.047 -23.578 1 95.5 251 SER A N 1
ATOM 1968 C CA . SER A 1 251 ? 0.75 -30.281 -23.641 1 95.5 251 SER A CA 1
ATOM 1969 C C . SER A 1 251 ? -0.131 -30.75 -24.797 1 95.5 251 SER A C 1
ATOM 1971 O O . SER A 1 251 ? -1.354 -30.828 -24.656 1 95.5 251 SER A O 1
ATOM 1973 N N . GLU A 1 252 ? 0.469 -31.062 -25.875 1 95.75 252 GLU A N 1
ATOM 1974 C CA . GLU A 1 252 ? -0.265 -31.5 -27.062 1 95.75 252 GLU A CA 1
ATOM 1975 C C . GLU A 1 252 ? -0.781 -32.938 -26.891 1 95.75 252 GLU A C 1
ATOM 1977 O O . GLU A 1 252 ? -1.895 -33.25 -27.312 1 95.75 252 GLU A O 1
ATOM 1982 N N . GLU A 1 253 ? -0.002 -33.719 -26.266 1 97 253 GLU A N 1
ATOM 1983 C CA . GLU A 1 253 ? -0.3 -35.156 -26.188 1 97 253 GLU A CA 1
ATOM 1984 C C . GLU A 1 253 ? -1.264 -35.469 -25.047 1 97 253 GLU A C 1
ATOM 1986 O O . GLU A 1 253 ? -1.885 -36.531 -25.016 1 97 253 GLU A O 1
ATOM 1991 N N . HIS A 1 254 ? -1.384 -34.594 -24.109 1 97.31 254 HIS A N 1
ATOM 1992 C CA . HIS A 1 254 ? -2.215 -34.844 -22.938 1 97.31 254 HIS A CA 1
ATOM 1993 C C . HIS A 1 254 ? -3.246 -33.75 -22.766 1 97.31 254 HIS A C 1
ATOM 1995 O O . HIS A 1 254 ? -3.174 -32.969 -21.797 1 97.31 254 HIS A O 1
ATOM 2001 N N . PRO A 1 255 ? -4.293 -33.688 -23.531 1 97.75 255 PRO A N 1
ATOM 2002 C CA . PRO A 1 255 ? -5.289 -32.625 -23.484 1 97.75 255 PRO A CA 1
ATOM 2003 C C . PRO A 1 255 ? -6.207 -32.719 -22.266 1 97.75 255 PRO A C 1
ATOM 2005 O O . PRO A 1 255 ? -6.965 -31.781 -21.984 1 97.75 255 PRO A O 1
ATOM 2008 N N . TYR A 1 256 ? -6.281 -33.812 -21.516 1 98.38 256 TYR A N 1
ATOM 2009 C CA . TYR A 1 256 ? -7.062 -34.031 -20.312 1 98.38 256 TYR A CA 1
ATOM 2010 C C . TYR A 1 256 ? -6.16 -34.375 -19.125 1 98.38 256 TYR A C 1
ATOM 2012 O O . TYR A 1 256 ? -5.004 -34.75 -19.312 1 98.38 256 TYR A O 1
ATOM 2020 N N . ILE A 1 257 ? -6.648 -34.094 -17.938 1 97.94 257 ILE A N 1
ATOM 2021 C CA . ILE A 1 257 ? -5.898 -34.531 -16.766 1 97.94 257 ILE A CA 1
ATOM 2022 C C . ILE A 1 257 ? -5.789 -36.062 -16.75 1 97.94 257 ILE A C 1
ATOM 2024 O O . ILE A 1 257 ? -6.797 -36.75 -16.844 1 97.94 257 ILE A O 1
ATOM 2028 N N . ASP A 1 258 ? -4.598 -36.531 -16.672 1 97.75 258 ASP A N 1
ATOM 2029 C CA . ASP A 1 258 ? -4.293 -37.969 -16.625 1 97.75 258 ASP A CA 1
ATOM 2030 C C . ASP A 1 258 ? -3.076 -38.25 -15.75 1 97.75 258 ASP A C 1
ATOM 2032 O O . ASP A 1 258 ? -2.709 -37.406 -14.906 1 97.75 258 ASP A O 1
ATOM 2036 N N . ASP A 1 259 ? -2.523 -39.375 -15.875 1 96.56 259 ASP A N 1
ATOM 2037 C CA . ASP A 1 259 ? -1.426 -39.781 -15.008 1 96.56 259 ASP A CA 1
ATOM 2038 C C . ASP A 1 259 ? -0.207 -38.875 -15.195 1 96.56 259 ASP A C 1
ATOM 2040 O O . ASP A 1 259 ? 0.542 -38.625 -14.25 1 96.56 259 ASP A O 1
ATOM 2044 N N . PHE A 1 260 ? -0.037 -38.438 -16.422 1 96.62 260 PHE A N 1
ATOM 2045 C CA . PHE A 1 260 ? 1.071 -37.531 -16.672 1 96.62 260 PHE A CA 1
ATOM 2046 C C . PHE A 1 260 ? 0.932 -36.25 -15.836 1 96.62 260 PHE A C 1
ATOM 2048 O O . PHE A 1 260 ? 1.835 -35.906 -15.07 1 96.62 260 PHE A O 1
ATOM 2055 N N . TRP A 1 261 ? -0.268 -35.625 -15.938 1 97.75 261 TRP A N 1
ATOM 2056 C CA . TRP A 1 261 ? -0.458 -34.344 -15.273 1 97.75 261 TRP A CA 1
ATOM 2057 C C . TRP A 1 261 ? -0.49 -34.5 -13.758 1 97.75 261 TRP A C 1
ATOM 2059 O O . TRP A 1 261 ? -0.103 -33.594 -13.016 1 97.75 261 TRP A O 1
ATOM 2069 N N . ARG A 1 262 ? -0.878 -35.594 -13.25 1 96.88 262 ARG A N 1
ATOM 2070 C CA . ARG A 1 262 ? -0.958 -35.844 -11.82 1 96.88 262 ARG A CA 1
ATOM 2071 C C . ARG A 1 262 ? 0.428 -35.844 -11.18 1 96.88 262 ARG A C 1
ATOM 2073 O O . ARG A 1 262 ? 0.558 -35.625 -9.969 1 96.88 262 ARG A O 1
ATOM 2080 N N . GLN A 1 263 ? 1.513 -36.062 -12.016 1 96.44 263 GLN A N 1
ATOM 2081 C CA . GLN A 1 263 ? 2.881 -35.969 -11.516 1 96.44 263 GLN A CA 1
ATOM 2082 C C . GLN A 1 263 ? 3.23 -34.562 -11.07 1 96.44 263 GLN A C 1
ATOM 2084 O O . GLN A 1 263 ? 4.199 -34.375 -10.336 1 96.44 263 GLN A O 1
ATOM 2089 N N . PHE A 1 264 ? 2.451 -33.594 -11.508 1 97.12 264 PHE A N 1
ATOM 2090 C CA . PHE A 1 264 ? 2.717 -32.219 -11.203 1 97.12 264 PHE A CA 1
ATOM 2091 C C . PHE A 1 264 ? 1.715 -31.672 -10.188 1 97.12 264 PHE A C 1
ATOM 2093 O O . PHE A 1 264 ? 1.583 -30.453 -10.008 1 97.12 264 PHE A O 1
ATOM 2100 N N . GLN A 1 265 ? 0.982 -32.5 -9.539 1 97.19 265 GLN A N 1
ATOM 2101 C CA . GLN A 1 265 ? 0.01 -32.125 -8.516 1 97.19 265 GLN A CA 1
ATOM 2102 C C . GLN A 1 265 ? 0.448 -32.625 -7.137 1 97.19 265 GLN A C 1
ATOM 2104 O O . GLN A 1 265 ? 0.271 -33.781 -6.805 1 97.19 265 GLN A O 1
ATOM 2109 N N . PRO A 1 266 ? 0.96 -31.703 -6.344 1 97.69 266 PRO A N 1
ATOM 2110 C CA . PRO A 1 266 ? 1.395 -32.094 -5.004 1 97.69 266 PRO A CA 1
ATOM 2111 C C . PRO A 1 266 ? 0.229 -32.5 -4.098 1 97.69 266 PRO A C 1
ATOM 2113 O O . PRO A 1 266 ? -0.874 -31.969 -4.238 1 97.69 266 PRO A O 1
ATOM 2116 N N . ALA A 1 267 ? 0.482 -33.438 -3.182 1 97.62 267 ALA A N 1
ATOM 2117 C CA . ALA A 1 267 ? -0.491 -33.781 -2.152 1 97.62 267 ALA A CA 1
ATOM 2118 C C . ALA A 1 267 ? -0.511 -32.75 -1.032 1 97.62 267 ALA A C 1
ATOM 2120 O O . ALA A 1 267 ? -0.137 -33.062 0.104 1 97.62 267 ALA A O 1
ATOM 2121 N N . VAL A 1 268 ? -1.062 -31.625 -1.32 1 97.62 268 VAL A N 1
ATOM 2122 C CA . VAL A 1 268 ? -0.96 -30.469 -0.433 1 97.62 268 VAL A CA 1
ATOM 2123 C C . VAL A 1 268 ? -1.639 -30.781 0.899 1 97.62 268 VAL A C 1
ATOM 2125 O O . VAL A 1 268 ? -1.274 -30.219 1.935 1 97.62 268 VAL A O 1
ATOM 2128 N N . GLN A 1 269 ? -2.648 -31.703 0.926 1 97.56 269 GLN A N 1
ATOM 2129 C CA . GLN A 1 269 ? -3.373 -32.062 2.145 1 97.56 269 GLN A CA 1
ATOM 2130 C C . GLN A 1 269 ? -2.447 -32.719 3.166 1 97.56 269 GLN A C 1
ATOM 2132 O O . GLN A 1 269 ? -2.799 -32.844 4.34 1 97.56 269 GLN A O 1
ATOM 2137 N N . ASN A 1 270 ? -1.264 -33.125 2.746 1 98.44 270 ASN A N 1
ATOM 2138 C CA . ASN A 1 270 ? -0.316 -33.781 3.643 1 98.44 270 ASN A CA 1
ATOM 2139 C C . ASN A 1 270 ? 0.591 -32.781 4.332 1 98.44 270 ASN A C 1
ATOM 2141 O O . ASN A 1 270 ? 1.322 -33.125 5.262 1 98.44 270 ASN A O 1
ATOM 2145 N N . ILE A 1 271 ? 0.589 -31.547 3.908 1 98.81 271 ILE A N 1
ATOM 2146 C CA . ILE A 1 271 ? 1.54 -30.547 4.383 1 98.81 271 ILE A CA 1
ATOM 2147 C C . ILE A 1 271 ? 1.162 -30.109 5.797 1 98.81 271 ILE A C 1
ATOM 2149 O O . ILE A 1 271 ? 0.055 -29.609 6.023 1 98.81 271 ILE A O 1
ATOM 2153 N N . THR A 1 272 ? 2.133 -30.203 6.742 1 98.62 272 THR A N 1
ATOM 2154 C CA . THR A 1 272 ? 1.845 -29.859 8.133 1 98.62 272 THR A CA 1
ATOM 2155 C C . THR A 1 272 ? 2.82 -28.812 8.648 1 98.62 272 THR A C 1
ATOM 2157 O O . THR A 1 272 ? 2.596 -28.203 9.703 1 98.62 272 THR A O 1
ATOM 2160 N N . CYS A 1 273 ? 3.953 -28.547 7.922 1 98.81 273 CYS A N 1
ATOM 2161 C CA . CYS A 1 273 ? 4.871 -27.5 8.352 1 98.81 273 CYS A CA 1
ATOM 2162 C C . CYS A 1 273 ? 4.234 -26.125 8.203 1 98.81 273 CYS A C 1
ATOM 2164 O O . CYS A 1 273 ? 3.148 -26 7.637 1 98.81 273 CYS A O 1
ATOM 2166 N N . ALA A 1 274 ? 4.852 -25.078 8.789 1 98.88 274 ALA A N 1
ATOM 2167 C CA . ALA A 1 274 ? 4.332 -23.719 8.664 1 98.88 274 ALA A CA 1
ATOM 2168 C C . ALA A 1 274 ? 4.352 -23.25 7.207 1 98.88 274 ALA A C 1
ATOM 2170 O O . ALA A 1 274 ? 5.305 -23.531 6.477 1 98.88 274 ALA A O 1
ATOM 2171 N N . VAL A 1 275 ? 3.252 -22.562 6.758 1 98.94 275 VAL A N 1
ATOM 2172 C CA . VAL A 1 275 ? 3.115 -22.141 5.367 1 98.94 275 VAL A CA 1
ATOM 2173 C C . VAL A 1 275 ? 2.855 -20.641 5.312 1 98.94 275 VAL A C 1
ATOM 2175 O O . VAL A 1 275 ? 1.948 -20.125 5.977 1 98.94 275 VAL A O 1
ATOM 2178 N N . TYR A 1 276 ? 3.658 -19.922 4.645 1 98.94 276 TYR A N 1
ATOM 2179 C CA . TYR A 1 276 ? 3.395 -18.547 4.23 1 98.94 276 TYR A CA 1
ATOM 2180 C C . TYR A 1 276 ? 3.256 -18.453 2.717 1 98.94 276 TYR A C 1
ATOM 2182 O O . TYR A 1 276 ? 4.254 -18.5 1.992 1 98.94 276 TYR A O 1
ATOM 2190 N N . ALA A 1 277 ? 2.01 -18.344 2.242 1 98.88 277 ALA A N 1
ATOM 2191 C CA . ALA A 1 277 ? 1.709 -18.234 0.818 1 98.88 277 ALA A CA 1
ATOM 2192 C C . ALA A 1 277 ? 1.567 -16.766 0.405 1 98.88 277 ALA A C 1
ATOM 2194 O O . ALA A 1 277 ? 0.721 -16.047 0.937 1 98.88 277 ALA A O 1
ATOM 2195 N N . ILE A 1 278 ? 2.398 -16.344 -0.505 1 98.62 278 ILE A N 1
ATOM 2196 C CA . ILE A 1 278 ? 2.41 -14.984 -1.024 1 98.62 278 ILE A CA 1
ATOM 2197 C C . ILE A 1 278 ? 2.068 -14.992 -2.512 1 98.62 278 ILE A C 1
ATOM 2199 O O . ILE A 1 278 ? 2.74 -15.656 -3.305 1 98.62 278 ILE A O 1
ATOM 2203 N N . SER A 1 279 ? 1.035 -14.242 -2.875 1 97.19 279 SER A N 1
ATOM 2204 C CA . SER A 1 279 ? 0.703 -14.273 -4.297 1 97.19 279 SER A CA 1
ATOM 2205 C C . SER A 1 279 ? 0.224 -12.914 -4.781 1 97.19 279 SER A C 1
ATOM 2207 O O . SER A 1 279 ? -0.407 -12.164 -4.031 1 97.19 279 SER A O 1
ATOM 2209 N N . SER A 1 280 ? 0.561 -12.68 -6.043 1 94.75 280 SER A N 1
ATOM 2210 C CA . SER A 1 280 ? 0.165 -11.445 -6.707 1 94.75 280 SER A CA 1
ATOM 2211 C C . SER A 1 280 ? -1.236 -11.555 -7.297 1 94.75 280 SER A C 1
ATOM 2213 O O . SER A 1 280 ? -1.539 -12.516 -8.008 1 94.75 280 SER A O 1
ATOM 2215 N N . LEU A 1 281 ? -2.027 -10.547 -7.02 1 92.38 281 LEU A N 1
ATOM 2216 C CA . LEU A 1 281 ? -3.326 -10.43 -7.676 1 92.38 281 LEU A CA 1
ATOM 2217 C C . LEU A 1 281 ? -3.16 -10.039 -9.141 1 92.38 281 LEU A C 1
ATOM 2219 O O . LEU A 1 281 ? -4.086 -10.203 -9.938 1 92.38 281 LEU A O 1
ATOM 2223 N N . ALA A 1 282 ? -1.968 -9.633 -9.469 1 85.62 282 ALA A N 1
ATOM 2224 C CA . ALA A 1 282 ? -1.62 -9.32 -10.852 1 85.62 282 ALA A CA 1
ATOM 2225 C C . ALA A 1 282 ? -1.259 -10.586 -11.633 1 85.62 282 ALA A C 1
ATOM 2227 O O . ALA A 1 282 ? -1.034 -10.531 -12.844 1 85.62 282 ALA A O 1
ATOM 2228 N N . ASP A 1 283 ? -1.19 -11.617 -10.938 1 90.38 283 ASP A N 1
ATOM 2229 C CA . ASP A 1 283 ? -0.834 -12.906 -11.523 1 90.38 283 ASP A CA 1
ATOM 2230 C C . ASP A 1 283 ? -2.031 -13.852 -11.547 1 90.38 283 ASP A C 1
ATOM 2232 O O . ASP A 1 283 ? -1.863 -15.07 -11.586 1 90.38 283 ASP A O 1
ATOM 2236 N N . ASN A 1 284 ? -3.219 -13.281 -11.484 1 88 284 ASN A N 1
ATOM 2237 C CA . ASN A 1 284 ? -4.414 -14.094 -11.289 1 88 284 ASN A CA 1
ATOM 2238 C C . ASN A 1 284 ? -4.711 -14.969 -12.5 1 88 284 ASN A C 1
ATOM 2240 O O . ASN A 1 284 ? -5.465 -15.938 -12.406 1 88 284 ASN A O 1
ATOM 2244 N N . GLY A 1 285 ? -4.074 -14.789 -13.602 1 87.69 285 GLY A N 1
ATOM 2245 C CA . GLY A 1 285 ? -4.23 -15.664 -14.758 1 87.69 285 GLY A CA 1
ATOM 2246 C C . GLY A 1 285 ? -3.16 -16.734 -14.844 1 87.69 285 GLY A C 1
ATOM 2247 O O . GLY A 1 285 ? -3.105 -17.484 -15.812 1 87.69 285 GLY A O 1
ATOM 2248 N N . LEU A 1 286 ? -2.322 -16.766 -13.82 1 91.88 286 LEU A N 1
ATOM 2249 C CA . LEU A 1 286 ? -1.215 -17.719 -13.828 1 91.88 286 LEU A CA 1
ATOM 2250 C C . LEU A 1 286 ? -1.098 -18.438 -12.492 1 91.88 286 LEU A C 1
ATOM 2252 O O . LEU A 1 286 ? -1.866 -19.344 -12.203 1 91.88 286 LEU A O 1
ATOM 2256 N N . HIS A 1 287 ? -0.404 -17.828 -11.523 1 95.06 287 HIS A N 1
ATOM 2257 C CA . HIS A 1 287 ? -0.019 -18.594 -10.344 1 95.06 287 HIS A CA 1
ATOM 2258 C C . HIS A 1 287 ? -0.934 -18.281 -9.164 1 95.06 287 HIS A C 1
ATOM 2260 O O . HIS A 1 287 ? -0.957 -19.031 -8.18 1 95.06 287 HIS A O 1
ATOM 2266 N N . THR A 1 288 ? -1.753 -17.266 -9.219 1 96.38 288 THR A N 1
ATOM 2267 C CA . THR A 1 288 ? -2.537 -16.844 -8.062 1 96.38 288 THR A CA 1
ATOM 2268 C C . THR A 1 288 ? -3.516 -17.938 -7.645 1 96.38 288 THR A C 1
ATOM 2270 O O . THR A 1 288 ? -3.568 -18.312 -6.473 1 96.38 288 THR A O 1
ATOM 2273 N N . PRO A 1 289 ? -4.234 -18.562 -8.586 1 95.88 289 PRO A N 1
ATOM 2274 C CA . PRO A 1 289 ? -5.184 -19.578 -8.164 1 95.88 289 PRO A CA 1
ATOM 2275 C C . PRO A 1 289 ? -4.504 -20.781 -7.512 1 95.88 289 PRO A C 1
ATOM 2277 O O . PRO A 1 289 ? -4.992 -21.312 -6.504 1 95.88 289 PRO A O 1
ATOM 2280 N N . GLY A 1 290 ? -3.4 -21.188 -8.094 1 96.75 290 GLY A N 1
ATOM 2281 C CA . GLY A 1 290 ? -2.688 -22.328 -7.551 1 96.75 290 GLY A CA 1
ATOM 2282 C C . GLY A 1 290 ? -2.111 -22.078 -6.172 1 96.75 290 GLY A C 1
ATOM 2283 O O . GLY A 1 290 ? -2.084 -22.984 -5.328 1 96.75 290 GLY A O 1
ATOM 2284 N N . THR A 1 291 ? -1.629 -20.906 -5.941 1 98.12 291 THR A N 1
ATOM 2285 C CA . THR A 1 291 ? -1.104 -20.547 -4.629 1 98.12 291 THR A CA 1
ATOM 2286 C C . THR A 1 291 ? -2.213 -20.562 -3.578 1 98.12 291 THR A C 1
ATOM 2288 O O . THR A 1 291 ? -2.023 -21.078 -2.477 1 98.12 291 THR A O 1
ATOM 2291 N N . ILE A 1 292 ? -3.363 -20.016 -3.967 1 98.12 292 ILE A N 1
ATOM 2292 C CA . ILE A 1 292 ? -4.508 -20 -3.061 1 98.12 292 ILE A CA 1
ATOM 2293 C C . ILE A 1 292 ? -4.957 -21.422 -2.779 1 98.12 292 ILE A C 1
ATOM 2295 O O . ILE A 1 292 ? -5.227 -21.781 -1.63 1 98.12 292 ILE A O 1
ATOM 2299 N N . ARG A 1 293 ? -5 -22.312 -3.777 1 97.56 293 ARG A N 1
ATOM 2300 C CA . ARG A 1 293 ? -5.387 -23.719 -3.59 1 97.56 293 ARG A CA 1
ATOM 2301 C C . ARG A 1 293 ? -4.426 -24.422 -2.646 1 97.56 293 ARG A C 1
ATOM 2303 O O . ARG A 1 293 ? -4.848 -25.219 -1.805 1 97.56 293 ARG A O 1
ATOM 2310 N N . GLY A 1 294 ? -3.131 -24.125 -2.873 1 98.5 294 GLY A N 1
ATOM 2311 C CA . GLY A 1 294 ? -2.156 -24.719 -1.968 1 98.5 294 GLY A CA 1
ATOM 2312 C C . GLY A 1 294 ? -2.367 -24.312 -0.521 1 98.5 294 GLY A C 1
ATOM 2313 O O . GLY A 1 294 ? -2.332 -25.156 0.376 1 98.5 294 GLY A O 1
ATOM 2314 N N . TYR A 1 295 ? -2.609 -23.109 -0.297 1 98.62 295 TYR A N 1
ATOM 2315 C CA . TYR A 1 295 ? -2.893 -22.578 1.034 1 98.62 295 TYR A CA 1
ATOM 2316 C C . TYR A 1 295 ? -4.129 -23.25 1.63 1 98.62 295 TYR A C 1
ATOM 2318 O O . TYR A 1 295 ? -4.109 -23.688 2.781 1 98.62 295 TYR A O 1
ATOM 2326 N N . LEU A 1 296 ? -5.18 -23.266 0.835 1 98.12 296 LEU A N 1
ATOM 2327 C CA . LEU A 1 296 ? -6.441 -23.812 1.319 1 98.12 296 LEU A CA 1
ATOM 2328 C C . LEU A 1 296 ? -6.32 -25.312 1.573 1 98.12 296 LEU A C 1
ATOM 2330 O O . LEU A 1 296 ? -6.906 -25.844 2.523 1 98.12 296 LEU A O 1
ATOM 2334 N N . GLY A 1 297 ? -5.574 -25.984 0.777 1 97.94 297 GLY A N 1
ATOM 2335 C CA . GLY A 1 297 ? -5.5 -27.438 0.828 1 97.94 297 GLY A CA 1
ATOM 2336 C C . GLY A 1 297 ? -4.562 -27.953 1.904 1 97.94 297 GLY A C 1
ATOM 2337 O O . GLY A 1 297 ? -4.68 -29.094 2.346 1 97.94 297 GLY A O 1
ATOM 2338 N N . ALA A 1 298 ? -3.561 -27.125 2.299 1 98.62 298 ALA A N 1
ATOM 2339 C CA . ALA A 1 298 ? -2.572 -27.562 3.281 1 98.62 298 ALA A CA 1
ATOM 2340 C C . ALA A 1 298 ? -3.221 -27.812 4.641 1 98.62 298 ALA A C 1
ATOM 2342 O O . ALA A 1 298 ? -4.098 -27.062 5.062 1 98.62 298 ALA A O 1
ATOM 2343 N N . SER A 1 299 ? -2.805 -28.828 5.328 1 98.25 299 SER A N 1
ATOM 2344 C CA . SER A 1 299 ? -3.352 -29.203 6.633 1 98.25 299 SER A CA 1
ATOM 2345 C C . SER A 1 299 ? -2.627 -28.469 7.758 1 98.25 299 SER A C 1
ATOM 2347 O O . SER A 1 299 ? -2.971 -28.625 8.93 1 98.25 299 SER A O 1
ATOM 2349 N N . SER A 1 300 ? -1.636 -27.703 7.355 1 98.44 300 SER A N 1
ATOM 2350 C CA . SER A 1 300 ? -0.885 -26.953 8.352 1 98.44 300 SER A CA 1
ATOM 2351 C C . SER A 1 300 ? -1.817 -26.156 9.25 1 98.44 300 SER A C 1
ATOM 2353 O O . SER A 1 300 ? -2.795 -25.562 8.781 1 98.44 300 SER A O 1
ATOM 2355 N N . LYS A 1 301 ? -1.521 -26.094 10.547 1 97.62 301 LYS A N 1
ATOM 2356 C CA . LYS A 1 301 ? -2.258 -25.266 11.492 1 97.62 301 LYS A CA 1
ATOM 2357 C C . LYS A 1 301 ? -1.694 -23.844 11.539 1 97.62 301 LYS A C 1
ATOM 2359 O O . LYS A 1 301 ? -2.342 -22.922 12.047 1 97.62 301 LYS A O 1
ATOM 2364 N N . ILE A 1 302 ? -0.5 -23.719 11.062 1 98.25 302 ILE A N 1
ATOM 2365 C CA . ILE A 1 302 ? 0.165 -22.422 10.969 1 98.25 302 ILE A CA 1
ATOM 2366 C C . ILE A 1 302 ? 0.319 -22.016 9.508 1 98.25 302 ILE A C 1
ATOM 2368 O O . ILE A 1 302 ? 1.304 -22.375 8.859 1 98.25 302 ILE A O 1
ATOM 2372 N N . LYS A 1 303 ? -0.589 -21.25 9.047 1 98.38 303 LYS A N 1
ATOM 2373 C CA . LYS A 1 303 ? -0.482 -20.828 7.652 1 98.38 303 LYS A CA 1
ATOM 2374 C C . LYS A 1 303 ? -1.027 -19.406 7.469 1 98.38 303 LYS A C 1
ATOM 2376 O O . LYS A 1 303 ? -1.988 -19.016 8.133 1 98.38 303 LYS A O 1
ATOM 2381 N N . TYR A 1 304 ? -0.404 -18.688 6.668 1 98.88 304 TYR A N 1
ATOM 2382 C CA . TYR A 1 304 ? -0.719 -17.297 6.332 1 98.88 304 TYR A CA 1
ATOM 2383 C C . TYR A 1 304 ? -0.813 -17.109 4.824 1 98.88 304 TYR A C 1
ATOM 2385 O O . TYR A 1 304 ? -0.052 -17.719 4.066 1 98.88 304 TYR A O 1
ATOM 2393 N N . LEU A 1 305 ? -1.781 -16.25 4.359 1 98.88 305 LEU A N 1
ATOM 2394 C CA . LEU A 1 305 ? -1.962 -15.906 2.953 1 98.88 305 LEU A CA 1
ATOM 2395 C C . LEU A 1 305 ? -1.819 -14.398 2.746 1 98.88 305 LEU A C 1
ATOM 2397 O O . LEU A 1 305 ? -2.451 -13.609 3.453 1 98.88 305 LEU A O 1
ATOM 2401 N N . GLU A 1 306 ? -0.948 -14.047 1.912 1 98.69 306 GLU A N 1
ATOM 2402 C CA . GLU A 1 306 ? -0.782 -12.656 1.5 1 98.69 306 GLU A CA 1
ATOM 2403 C C . GLU A 1 306 ? -1.116 -12.477 0.022 1 98.69 306 GLU A C 1
ATOM 2405 O O . GLU A 1 306 ? -0.504 -13.109 -0.84 1 98.69 306 GLU A O 1
ATOM 2410 N N . LEU A 1 307 ? -2.111 -11.641 -0.281 1 97.5 307 LEU A N 1
ATOM 2411 C CA . LEU A 1 307 ? -2.498 -11.289 -1.644 1 97.5 307 LEU A CA 1
ATOM 2412 C C . LEU A 1 307 ? -2.186 -9.828 -1.938 1 97.5 307 LEU A C 1
ATOM 2414 O O . LEU A 1 307 ? -2.824 -8.93 -1.388 1 97.5 307 LEU A O 1
ATOM 2418 N N . HIS A 1 308 ? -1.16 -9.594 -2.787 1 94.5 308 HIS A N 1
ATOM 2419 C CA . HIS A 1 308 ? -0.688 -8.242 -3.074 1 94.5 308 HIS A CA 1
ATOM 2420 C C . HIS A 1 308 ? -0.892 -7.891 -4.543 1 94.5 308 HIS A C 1
ATOM 2422 O O . HIS A 1 308 ? -0.979 -8.781 -5.395 1 94.5 308 HIS A O 1
ATOM 2428 N N . PRO A 1 309 ? -0.944 -6.621 -4.926 1 90.62 309 PRO A N 1
ATOM 2429 C CA . PRO A 1 309 ? -1.249 -6.211 -6.301 1 90.62 309 PRO A CA 1
ATOM 2430 C C . PRO A 1 309 ? 0.006 -5.973 -7.137 1 90.62 309 PRO A C 1
ATOM 2432 O O . PRO A 1 309 ? -0.086 -5.5 -8.273 1 90.62 309 PRO A O 1
ATOM 2435 N N . TYR A 1 310 ? 1.198 -6.273 -6.695 1 89.12 310 TYR A N 1
ATOM 2436 C CA . TYR A 1 310 ? 2.455 -5.902 -7.336 1 89.12 310 TYR A CA 1
ATOM 2437 C C . TYR A 1 310 ? 2.969 -7.031 -8.227 1 89.12 310 TYR A C 1
ATOM 2439 O O . TYR A 1 310 ? 2.432 -8.141 -8.203 1 89.12 310 TYR A O 1
ATOM 2447 N N . ARG A 1 311 ? 3.951 -6.668 -9.023 1 89.25 311 ARG A N 1
ATOM 2448 C CA . ARG A 1 311 ? 4.664 -7.688 -9.789 1 89.25 311 ARG A CA 1
ATOM 2449 C C . ARG A 1 311 ? 5.402 -8.648 -8.867 1 89.25 311 ARG A C 1
ATOM 2451 O O . ARG A 1 311 ? 6.078 -8.227 -7.934 1 89.25 311 ARG A O 1
ATOM 2458 N N . LYS A 1 312 ? 5.258 -9.906 -9.102 1 90.75 312 LYS A N 1
ATOM 2459 C CA . LYS A 1 312 ? 5.699 -10.906 -8.133 1 90.75 312 LYS A CA 1
ATOM 2460 C C . LYS A 1 312 ? 7.207 -10.82 -7.906 1 90.75 312 LYS A C 1
ATOM 2462 O O . LYS A 1 312 ? 7.676 -10.945 -6.773 1 90.75 312 LYS A O 1
ATOM 2467 N N . TRP A 1 313 ? 8.016 -10.586 -8.992 1 90.56 313 TRP A N 1
ATOM 2468 C CA . TRP A 1 313 ? 9.469 -10.609 -8.836 1 90.56 313 TRP A CA 1
ATOM 2469 C C . TRP A 1 313 ? 9.953 -9.359 -8.109 1 90.56 313 TRP A C 1
ATOM 2471 O O . TRP A 1 313 ? 10.891 -9.422 -7.312 1 90.56 313 TRP A O 1
ATOM 2481 N N . GLU A 1 314 ? 9.312 -8.305 -8.453 1 90.06 314 GLU A N 1
ATOM 2482 C CA . GLU A 1 314 ? 9.625 -7.07 -7.734 1 90.06 314 GLU A CA 1
ATOM 2483 C C . GLU A 1 314 ? 9.242 -7.176 -6.258 1 90.06 314 GLU A C 1
ATOM 2485 O O . GLU A 1 314 ? 10.031 -6.812 -5.383 1 90.06 314 GLU A O 1
ATOM 2490 N N . TRP A 1 315 ? 8.039 -7.656 -6.008 1 93.19 315 TRP A N 1
ATOM 2491 C CA . TRP A 1 315 ? 7.52 -7.73 -4.648 1 93.19 315 TRP A CA 1
ATOM 2492 C C . TRP A 1 315 ? 8.422 -8.594 -3.766 1 93.19 315 TRP A C 1
ATOM 2494 O O . TRP A 1 315 ? 8.625 -8.281 -2.59 1 93.19 315 TRP A O 1
ATOM 2504 N N . GLN A 1 316 ? 9.008 -9.625 -4.305 1 94.06 316 GLN A N 1
ATOM 2505 C CA . GLN A 1 316 ? 9.875 -10.531 -3.559 1 94.06 316 GLN A CA 1
ATOM 2506 C C . GLN A 1 316 ? 11.047 -9.781 -2.932 1 94.06 316 GLN A C 1
ATOM 2508 O O . GLN A 1 316 ? 11.594 -10.211 -1.912 1 94.06 316 GLN A O 1
ATOM 2513 N N . LEU A 1 317 ? 11.367 -8.625 -3.572 1 93.62 317 LEU A N 1
ATOM 2514 C CA . LEU A 1 317 ? 12.617 -7.965 -3.209 1 93.62 317 LEU A CA 1
ATOM 2515 C C . LEU A 1 317 ? 12.352 -6.617 -2.549 1 93.62 317 LEU A C 1
ATOM 2517 O O . LEU A 1 317 ? 13.289 -5.926 -2.135 1 93.62 317 LEU A O 1
ATOM 2521 N N . THR A 1 318 ? 11.07 -6.191 -2.445 1 94.12 318 THR A N 1
ATOM 2522 C CA . THR A 1 318 ? 10.773 -4.953 -1.737 1 94.12 318 THR A CA 1
ATOM 2523 C C . THR A 1 318 ? 11 -5.117 -0.238 1 94.12 318 THR A C 1
ATOM 2525 O O . THR A 1 318 ? 10.828 -6.207 0.306 1 94.12 318 THR A O 1
ATOM 2528 N N . MET A 1 319 ? 11.305 -4.051 0.453 1 94.62 319 MET A N 1
ATOM 2529 C CA . MET A 1 319 ? 11.562 -4.117 1.89 1 94.62 319 MET A CA 1
ATOM 2530 C C . MET A 1 319 ? 10.305 -4.551 2.643 1 94.62 319 MET A C 1
ATOM 2532 O O . MET A 1 319 ? 10.391 -5.27 3.639 1 94.62 319 MET A O 1
ATOM 2536 N N . GLU A 1 320 ? 9.172 -4.09 2.189 1 95.69 320 GLU A N 1
ATOM 2537 C CA . GLU A 1 320 ? 7.922 -4.5 2.822 1 95.69 320 GLU A CA 1
ATOM 2538 C C . GLU A 1 320 ? 7.785 -6.02 2.84 1 95.69 320 GLU A C 1
ATOM 2540 O O . GLU A 1 320 ? 7.445 -6.605 3.869 1 95.69 320 GLU A O 1
ATOM 2545 N N . SER A 1 321 ? 8.016 -6.613 1.729 1 97.38 321 SER A N 1
ATOM 2546 C CA . SER A 1 321 ? 7.902 -8.062 1.621 1 97.38 321 SER A CA 1
ATOM 2547 C C . SER A 1 321 ? 9.023 -8.766 2.385 1 97.38 321 SER A C 1
ATOM 2549 O O . SER A 1 321 ? 8.781 -9.742 3.098 1 97.38 321 SER A O 1
ATOM 2551 N N . LEU A 1 322 ? 10.258 -8.266 2.254 1 97.44 322 LEU A N 1
ATOM 2552 C CA . LEU A 1 322 ? 11.422 -8.883 2.871 1 97.44 322 LEU A CA 1
ATOM 2553 C C . LEU A 1 322 ? 11.297 -8.875 4.391 1 97.44 322 LEU A C 1
ATOM 2555 O O . LEU A 1 322 ? 11.68 -9.844 5.055 1 97.44 322 LEU A O 1
ATOM 2559 N N . GLU A 1 323 ? 10.742 -7.848 4.953 1 97.44 323 GLU A N 1
ATOM 2560 C CA . GLU A 1 323 ? 10.562 -7.777 6.402 1 97.44 323 GLU A CA 1
ATOM 2561 C C . GLU A 1 323 ? 9.625 -8.875 6.895 1 97.44 323 GLU A C 1
ATOM 2563 O O . GLU A 1 323 ? 9.867 -9.477 7.945 1 97.44 323 GLU A O 1
ATOM 2568 N N . ARG A 1 324 ? 8.625 -9.125 6.141 1 98.5 324 ARG A N 1
ATOM 2569 C CA . ARG A 1 324 ? 7.668 -10.148 6.535 1 98.5 324 ARG A CA 1
ATOM 2570 C C . ARG A 1 324 ? 8.242 -11.547 6.328 1 98.5 324 ARG A C 1
ATOM 2572 O O . ARG A 1 324 ? 8.055 -12.43 7.164 1 98.5 324 ARG A O 1
ATOM 2579 N N . GLN A 1 325 ? 8.922 -11.695 5.207 1 98.81 325 GLN A N 1
ATOM 2580 C CA . GLN A 1 325 ? 9.594 -12.969 4.977 1 98.81 325 GLN A CA 1
ATOM 2581 C C . GLN A 1 325 ? 10.562 -13.289 6.113 1 98.81 325 GLN A C 1
ATOM 2583 O O . GLN A 1 325 ? 10.57 -14.406 6.629 1 98.81 325 GLN A O 1
ATOM 2588 N N . LEU A 1 326 ? 11.32 -12.297 6.535 1 98.75 326 LEU A N 1
ATOM 2589 C CA . LEU A 1 326 ? 12.32 -12.461 7.59 1 98.75 326 LEU A CA 1
ATOM 2590 C C . LEU A 1 326 ? 11.648 -12.789 8.922 1 98.75 326 LEU A C 1
ATOM 2592 O O . LEU A 1 326 ? 12.109 -13.672 9.648 1 98.75 326 LEU A O 1
ATOM 2596 N N . ALA A 1 327 ? 10.594 -12.094 9.234 1 98.81 327 ALA A N 1
ATOM 2597 C CA . ALA A 1 327 ? 9.883 -12.344 10.484 1 98.81 327 ALA A CA 1
ATOM 2598 C C . ALA A 1 327 ? 9.344 -13.773 10.531 1 98.81 327 ALA A C 1
ATOM 2600 O O . ALA A 1 327 ? 9.43 -14.445 11.562 1 98.81 327 ALA A O 1
ATOM 2601 N N . PHE A 1 328 ? 8.812 -14.219 9.477 1 98.88 328 PHE A N 1
ATOM 2602 C CA . PHE A 1 328 ? 8.242 -15.562 9.398 1 98.88 328 PHE A CA 1
ATOM 2603 C C . PHE A 1 328 ? 9.312 -16.625 9.648 1 98.88 328 PHE A C 1
ATOM 2605 O O . PHE A 1 328 ? 9.117 -17.531 10.445 1 98.88 328 PHE A O 1
ATOM 2612 N N . PHE A 1 329 ? 10.438 -16.5 8.938 1 98.94 329 PHE A N 1
ATOM 2613 C CA . PHE A 1 329 ? 11.484 -17.5 9.094 1 98.94 329 PHE A CA 1
ATOM 2614 C C . PHE A 1 329 ? 12.156 -17.375 10.453 1 98.94 329 PHE A C 1
ATOM 2616 O O . PHE A 1 329 ? 12.602 -18.375 11.023 1 98.94 329 PHE A O 1
ATOM 2623 N N . ASN A 1 330 ? 12.227 -16.172 11.039 1 98.88 330 ASN A N 1
ATOM 2624 C CA . ASN A 1 330 ? 12.664 -16.062 12.422 1 98.88 330 ASN A CA 1
ATOM 2625 C C . ASN A 1 330 ? 11.758 -16.859 13.359 1 98.88 330 ASN A C 1
ATOM 2627 O O . ASN A 1 330 ? 12.242 -17.547 14.266 1 98.88 330 ASN A O 1
ATOM 2631 N N . ALA A 1 331 ? 10.531 -16.812 13.125 1 98.88 331 ALA A N 1
ATOM 2632 C CA . ALA A 1 331 ? 9.555 -17.438 14.016 1 98.88 331 ALA A CA 1
ATOM 2633 C C . ALA A 1 331 ? 9.602 -18.953 13.891 1 98.88 331 ALA A C 1
ATOM 2635 O O . ALA A 1 331 ? 9.5 -19.672 14.891 1 98.88 331 ALA A O 1
ATOM 2636 N N . TYR A 1 332 ? 9.836 -19.469 12.656 1 98.81 332 TYR A N 1
ATOM 2637 C CA . TYR A 1 332 ? 9.523 -20.875 12.484 1 98.81 332 TYR A CA 1
ATOM 2638 C C . TYR A 1 332 ? 10.773 -21.672 12.133 1 98.81 332 TYR A C 1
ATOM 2640 O O . TYR A 1 332 ? 10.742 -22.906 12.117 1 98.81 332 TYR A O 1
ATOM 2648 N N . LEU A 1 333 ? 11.875 -20.938 11.859 1 98.81 333 LEU A N 1
ATOM 2649 C CA . LEU A 1 333 ? 13.148 -21.641 11.703 1 98.81 333 LEU A CA 1
ATOM 2650 C C . LEU A 1 333 ? 14.047 -21.406 12.906 1 98.81 333 LEU A C 1
ATOM 2652 O O . LEU A 1 333 ? 15.242 -21.703 12.867 1 98.81 333 LEU A O 1
ATOM 2656 N N . ASN A 1 334 ? 13.469 -20.828 13.969 1 97.88 334 ASN A N 1
ATOM 2657 C CA . ASN A 1 334 ? 14.242 -20.453 15.148 1 97.88 334 ASN A CA 1
ATOM 2658 C C . ASN A 1 334 ? 15.398 -19.531 14.797 1 97.88 334 ASN A C 1
ATOM 2660 O O . ASN A 1 334 ? 16.547 -19.812 15.133 1 97.88 334 ASN A O 1
ATOM 2664 N N . GLY A 1 335 ? 15.055 -18.453 14.055 1 97.62 335 GLY A N 1
ATOM 2665 C CA . GLY A 1 335 ? 16.047 -17.469 13.656 1 97.62 335 GLY A CA 1
ATOM 2666 C C . GLY A 1 335 ? 16.547 -16.625 14.812 1 97.62 335 GLY A C 1
ATOM 2667 O O . GLY A 1 335 ? 16.078 -16.766 15.945 1 97.62 335 GLY A O 1
ATOM 2668 N N . PRO A 1 336 ? 17.484 -15.758 14.523 1 96.5 336 PRO A N 1
ATOM 2669 C CA . PRO A 1 336 ? 18.172 -15.086 15.625 1 96.5 336 PRO A CA 1
ATOM 2670 C C . PRO A 1 336 ? 17.391 -13.875 16.156 1 96.5 336 PRO A C 1
ATOM 2672 O O . PRO A 1 336 ? 17.672 -13.383 17.25 1 96.5 336 PRO A O 1
ATOM 2675 N N . ASP A 1 337 ? 16.406 -13.375 15.469 1 97.31 337 ASP A N 1
ATOM 2676 C CA . ASP A 1 337 ? 15.672 -12.188 15.883 1 97.31 337 ASP A CA 1
ATOM 2677 C C . ASP A 1 337 ? 14.375 -12.57 16.578 1 97.31 337 ASP A C 1
ATOM 2679 O O . ASP A 1 337 ? 13.312 -12.617 15.953 1 97.31 337 ASP A O 1
ATOM 2683 N N . GLY A 1 338 ? 14.477 -12.586 17.906 1 97.81 338 GLY A N 1
ATOM 2684 C CA . GLY A 1 338 ? 13.344 -13.008 18.703 1 97.81 338 GLY A CA 1
ATOM 2685 C C . GLY A 1 338 ? 12.195 -12.023 18.672 1 97.81 338 GLY A C 1
ATOM 2686 O O . GLY A 1 338 ? 11.023 -12.422 18.75 1 97.81 338 GLY A O 1
ATOM 2687 N N . HIS A 1 339 ? 12.492 -10.781 18.547 1 97.38 339 HIS A N 1
ATOM 2688 C CA . HIS A 1 339 ? 11.461 -9.758 18.516 1 97.38 339 HIS A CA 1
ATOM 2689 C C . HIS A 1 339 ? 10.617 -9.867 17.25 1 97.38 339 HIS A C 1
ATOM 2691 O O . HIS A 1 339 ? 9.391 -9.852 17.312 1 97.38 339 HIS A O 1
ATOM 2697 N N . SER A 1 340 ? 11.297 -9.992 16.156 1 96.44 340 SER A N 1
ATOM 2698 C CA . SER A 1 340 ? 10.594 -10.18 14.898 1 96.44 340 SER A CA 1
ATOM 2699 C C . SER A 1 340 ? 9.789 -11.477 14.898 1 96.44 340 SER A C 1
ATOM 2701 O O . SER A 1 340 ? 8.664 -11.508 14.398 1 96.44 340 SER A O 1
ATOM 2703 N N . ALA A 1 341 ? 10.336 -12.5 15.445 1 98.5 341 ALA A N 1
ATOM 2704 C CA . ALA A 1 341 ? 9.656 -13.789 15.547 1 98.5 341 ALA A CA 1
ATOM 2705 C C . ALA A 1 341 ? 8.359 -13.664 16.344 1 98.5 341 ALA A C 1
ATOM 2707 O O . ALA A 1 341 ? 7.312 -14.172 15.922 1 98.5 341 ALA A O 1
ATOM 2708 N N . ALA A 1 342 ? 8.406 -12.961 17.422 1 98.25 342 ALA A N 1
ATOM 2709 C CA . ALA A 1 342 ? 7.262 -12.836 18.312 1 98.25 342 ALA A CA 1
ATOM 2710 C C . ALA A 1 342 ? 6.137 -12.039 17.656 1 98.25 342 ALA A C 1
ATOM 2712 O O . ALA A 1 342 ? 4.961 -12.234 17.984 1 98.25 342 ALA A O 1
ATOM 2713 N N . SER A 1 343 ? 6.43 -11.219 16.734 1 98.19 343 SER A N 1
ATOM 2714 C CA . SER A 1 343 ? 5.43 -10.383 16.078 1 98.19 343 SER A CA 1
ATOM 2715 C C . SER A 1 343 ? 4.492 -11.219 15.219 1 98.19 343 SER A C 1
ATOM 2717 O O . SER A 1 343 ? 3.363 -10.805 14.945 1 98.19 343 SER A O 1
ATOM 2719 N N . VAL A 1 344 ? 4.895 -12.383 14.789 1 98.56 344 VAL A N 1
ATOM 2720 C CA . VAL A 1 344 ? 4.176 -13.172 13.797 1 98.56 344 VAL A CA 1
ATOM 2721 C C . VAL A 1 344 ? 2.865 -13.68 14.383 1 98.56 344 VAL A C 1
ATOM 2723 O O . VAL A 1 344 ? 1.871 -13.836 13.672 1 98.56 344 VAL A O 1
ATOM 2726 N N . GLN A 1 345 ? 2.834 -13.867 15.656 1 97.31 345 GLN A N 1
ATOM 2727 C CA . GLN A 1 345 ? 1.624 -14.391 16.281 1 97.31 345 GLN A CA 1
ATOM 2728 C C . GLN A 1 345 ? 0.464 -13.406 16.141 1 97.31 345 GLN A C 1
ATOM 2730 O O . GLN A 1 345 ? -0.698 -13.781 16.312 1 97.31 345 GLN A O 1
ATOM 2735 N N . PHE A 1 346 ? 0.746 -12.156 15.812 1 97.44 346 PHE A N 1
ATOM 2736 C CA . PHE A 1 346 ? -0.294 -11.141 15.711 1 97.44 346 PHE A CA 1
ATOM 2737 C C . PHE A 1 346 ? -0.686 -10.914 14.25 1 97.44 346 PHE A C 1
ATOM 2739 O O . PHE A 1 346 ? -1.565 -10.102 13.961 1 97.44 346 PHE A O 1
ATOM 2746 N N . TRP A 1 347 ? 0 -11.633 13.32 1 98 347 TRP A N 1
ATOM 2747 C CA . TRP A 1 347 ? -0.373 -11.516 11.914 1 98 347 TRP A CA 1
ATOM 2748 C C . TRP A 1 347 ? -1.8 -12 11.688 1 98 347 TRP A C 1
ATOM 2750 O O . TRP A 1 347 ? -2.227 -12.992 12.281 1 98 347 TRP A O 1
ATOM 2760 N N . PRO A 1 348 ? -2.539 -11.227 10.805 1 97.75 348 PRO A N 1
ATOM 2761 C CA . PRO A 1 348 ? -3.762 -11.883 10.328 1 97.75 348 PRO A CA 1
ATOM 2762 C C . PRO A 1 348 ? -3.48 -13.133 9.5 1 97.75 348 PRO A C 1
ATOM 2764 O O . PRO A 1 348 ? -2.436 -13.219 8.852 1 97.75 348 PRO A O 1
ATOM 2767 N N . ARG A 1 349 ? -4.379 -14.047 9.508 1 98.31 349 ARG A N 1
ATOM 2768 C CA . ARG A 1 349 ? -4.219 -15.242 8.68 1 98.31 349 ARG A CA 1
ATOM 2769 C C . ARG A 1 349 ? -4.184 -14.883 7.199 1 98.31 349 ARG A C 1
ATOM 2771 O O . ARG A 1 349 ? -3.461 -15.508 6.422 1 98.31 349 ARG A O 1
ATOM 2778 N N . VAL A 1 350 ? -4.977 -13.883 6.832 1 98.56 350 VAL A N 1
ATOM 2779 C CA . VAL A 1 350 ? -5.004 -13.391 5.457 1 98.56 350 VAL A CA 1
ATOM 2780 C C . VAL A 1 350 ? -4.773 -11.883 5.441 1 98.56 350 VAL A C 1
ATOM 2782 O O . VAL A 1 350 ? -5.48 -11.133 6.117 1 98.56 350 VAL A O 1
ATOM 2785 N N . ARG A 1 351 ? -3.748 -11.461 4.824 1 98.19 351 ARG A N 1
ATOM 2786 C CA . ARG A 1 351 ? -3.494 -10.07 4.473 1 98.19 351 ARG A CA 1
ATOM 2787 C C . ARG A 1 351 ? -3.721 -9.828 2.984 1 98.19 351 ARG A C 1
ATOM 2789 O O . ARG A 1 351 ? -3.062 -10.445 2.145 1 98.19 351 ARG A O 1
ATOM 2796 N N . LEU A 1 352 ? -4.672 -8.961 2.631 1 96.81 352 LEU A N 1
ATOM 2797 C CA . LEU A 1 352 ? -4.93 -8.766 1.209 1 96.81 352 LEU A CA 1
ATOM 2798 C C . LEU A 1 352 ? -5.031 -7.277 0.878 1 96.81 352 LEU A C 1
ATOM 2800 O O . LEU A 1 352 ? -5.484 -6.484 1.705 1 96.81 352 LEU A O 1
ATOM 2804 N N . ASN A 1 353 ? -4.562 -6.926 -0.233 1 95.75 353 ASN A N 1
ATOM 2805 C CA . ASN A 1 353 ? -4.668 -5.562 -0.738 1 95.75 353 ASN A CA 1
ATOM 2806 C C . ASN A 1 353 ? -5.938 -5.363 -1.559 1 95.75 353 ASN A C 1
ATOM 2808 O O . ASN A 1 353 ? -6.223 -6.145 -2.467 1 95.75 353 ASN A O 1
ATOM 2812 N N . VAL A 1 354 ? -6.777 -4.402 -1.208 1 95.25 354 VAL A N 1
ATOM 2813 C CA . VAL A 1 354 ? -7.902 -3.988 -2.041 1 95.25 354 VAL A CA 1
ATOM 2814 C C . VAL A 1 354 ? -7.434 -2.959 -3.066 1 95.25 354 VAL A C 1
ATOM 2816 O O . VAL A 1 354 ? -7.184 -1.801 -2.725 1 95.25 354 VAL A O 1
ATOM 2819 N N . THR A 1 355 ? -7.406 -3.389 -4.285 1 92.69 355 THR A N 1
ATOM 2820 C CA . THR A 1 355 ? -6.66 -2.709 -5.336 1 92.69 355 THR A CA 1
ATOM 2821 C C . THR A 1 355 ? -7.578 -1.819 -6.168 1 92.69 355 THR A C 1
ATOM 2823 O O . THR A 1 355 ? -8.734 -2.17 -6.41 1 92.69 355 THR A O 1
ATOM 2826 N N . GLU A 1 356 ? -7.039 -0.673 -6.578 1 89.31 356 GLU A N 1
ATOM 2827 C CA . GLU A 1 356 ? -7.82 0.225 -7.426 1 89.31 356 GLU A CA 1
ATOM 2828 C C . GLU A 1 356 ? -7.254 0.283 -8.844 1 89.31 356 GLU A C 1
ATOM 2830 O O . GLU A 1 356 ? -8 0.447 -9.805 1 89.31 356 GLU A O 1
ATOM 2835 N N . LYS A 1 357 ? -6.008 0.319 -8.891 1 83.56 357 LYS A N 1
ATOM 2836 C CA . LYS A 1 357 ? -5.281 0.345 -10.164 1 83.56 357 LYS A CA 1
ATOM 2837 C C . LYS A 1 357 ? -3.834 -0.094 -9.977 1 83.56 357 LYS A C 1
ATOM 2839 O O . LYS A 1 357 ? -3.469 -0.619 -8.922 1 83.56 357 LYS A O 1
ATOM 2844 N N . HIS A 1 358 ? -3.072 0.087 -10.977 1 72.75 358 HIS A N 1
ATOM 2845 C CA . HIS A 1 358 ? -1.673 -0.318 -10.906 1 72.75 358 HIS A CA 1
ATOM 2846 C C . HIS A 1 358 ? -1.003 0.219 -9.648 1 72.75 358 HIS A C 1
ATOM 2848 O O . HIS A 1 358 ? -0.881 1.434 -9.477 1 72.75 358 HIS A O 1
ATOM 2854 N N . ASN A 1 359 ? -0.625 -0.691 -8.836 1 63 359 ASN A N 1
ATOM 2855 C CA . ASN A 1 359 ? 0.191 -0.5 -7.641 1 63 359 ASN A CA 1
ATOM 2856 C C . ASN A 1 359 ? -0.5 0.411 -6.633 1 63 359 ASN A C 1
ATOM 2858 O O . ASN A 1 359 ? 0.158 1.019 -5.785 1 63 359 ASN A O 1
ATOM 2862 N N . ALA A 1 360 ? -1.807 0.51 -6.816 1 79.31 360 ALA A N 1
ATOM 2863 C CA . ALA A 1 360 ? -2.535 1.397 -5.914 1 79.31 360 ALA A CA 1
ATOM 2864 C C . ALA A 1 360 ? -3.639 0.644 -5.176 1 79.31 360 ALA A C 1
ATOM 2866 O O . ALA A 1 360 ? -4.496 0.017 -5.805 1 79.31 360 ALA A O 1
ATOM 2867 N N . GLY A 1 361 ? -3.564 0.696 -3.896 1 89.19 361 GLY A N 1
ATOM 2868 C CA . GLY A 1 361 ? -4.547 0.054 -3.037 1 89.19 361 GLY A CA 1
ATOM 2869 C C . GLY A 1 361 ? -4.207 0.158 -1.562 1 89.19 361 GLY A C 1
ATOM 2870 O O . GLY A 1 361 ? -3.248 0.832 -1.187 1 89.19 361 GLY A O 1
ATOM 2871 N N . THR A 1 362 ? -5.082 -0.431 -0.769 1 92.69 362 THR A N 1
ATOM 2872 C CA . THR A 1 362 ? -4.875 -0.435 0.675 1 92.69 362 THR A CA 1
ATOM 2873 C C . THR A 1 362 ? -4.988 -1.852 1.233 1 92.69 362 THR A C 1
ATOM 2875 O O . THR A 1 362 ? -5.73 -2.678 0.699 1 92.69 362 THR A O 1
ATOM 2878 N N . TRP A 1 363 ? -4.211 -2.105 2.273 1 95.5 363 TRP A N 1
ATOM 2879 C CA . TRP A 1 363 ? -4.184 -3.424 2.898 1 95.5 363 TRP A CA 1
ATOM 2880 C C . TRP A 1 363 ? -5.352 -3.592 3.865 1 95.5 363 TRP A C 1
ATOM 2882 O O . TRP A 1 363 ? -5.855 -2.611 4.414 1 95.5 363 TRP A O 1
ATOM 2892 N N . ARG A 1 364 ? -5.773 -4.824 4.059 1 95.88 364 ARG A N 1
ATOM 2893 C CA . ARG A 1 364 ? -6.805 -5.195 5.02 1 95.88 364 ARG A CA 1
ATOM 2894 C C . ARG A 1 364 ? -6.531 -6.574 5.613 1 95.88 364 ARG A C 1
ATOM 2896 O O . ARG A 1 364 ? -6.141 -7.496 4.895 1 95.88 364 ARG A O 1
ATOM 2903 N N . SER A 1 365 ? -6.73 -6.719 6.898 1 96.94 365 SER A N 1
ATOM 2904 C CA . SER A 1 365 ? -6.637 -8.008 7.57 1 96.94 365 SER A CA 1
ATOM 2905 C C . SER A 1 365 ? -7.934 -8.797 7.438 1 96.94 365 SER A C 1
ATOM 2907 O O . SER A 1 365 ? -9.023 -8.234 7.555 1 96.94 365 SER A O 1
ATOM 2909 N N . GLU A 1 366 ? -7.816 -10.039 7.094 1 97.25 366 GLU A N 1
ATOM 2910 C CA . GLU A 1 366 ? -8.953 -10.953 7.047 1 97.25 366 GLU A CA 1
ATOM 2911 C C . GLU A 1 366 ? -8.648 -12.25 7.797 1 97.25 366 GLU A C 1
ATOM 2913 O O . GLU A 1 366 ? -7.492 -12.656 7.906 1 97.25 366 GLU A O 1
ATOM 2918 N N . ASN A 1 367 ? -9.695 -12.914 8.281 1 96.5 367 ASN A N 1
ATOM 2919 C CA . ASN A 1 367 ? -9.539 -14.148 9.039 1 96.5 367 ASN A CA 1
ATOM 2920 C C . ASN A 1 367 ? -9.422 -15.367 8.125 1 96.5 367 ASN A C 1
ATOM 2922 O O . ASN A 1 367 ? -8.828 -16.375 8.492 1 96.5 367 ASN A O 1
ATOM 2926 N N . GLU A 1 368 ? -10.055 -15.211 6.988 1 97.31 368 GLU A N 1
ATOM 2927 C CA . GLU A 1 368 ? -10.086 -16.344 6.074 1 97.31 368 GLU A CA 1
ATOM 2928 C C . GLU A 1 368 ? -10.289 -15.891 4.633 1 97.31 368 GLU A C 1
ATOM 2930 O O . GLU A 1 368 ? -10.625 -14.727 4.387 1 97.31 368 GLU A O 1
ATOM 2935 N N . PHE A 1 369 ? -10.016 -16.75 3.75 1 97.25 369 PHE A N 1
ATOM 2936 C CA . PHE A 1 369 ? -10.258 -16.625 2.318 1 97.25 369 PHE A CA 1
ATOM 2937 C C . PHE A 1 369 ? -10.805 -17.922 1.741 1 97.25 369 PHE A C 1
ATOM 2939 O O . PHE A 1 369 ? -10.234 -18.984 1.952 1 97.25 369 PHE A O 1
ATOM 2946 N N . PRO A 1 370 ? -11.914 -17.859 1.054 1 96.94 370 PRO A N 1
ATOM 2947 C CA . PRO A 1 370 ? -12.781 -16.719 0.777 1 96.94 370 PRO A CA 1
ATOM 2948 C C . PRO A 1 370 ? -13.297 -16.047 2.047 1 96.94 370 PRO A C 1
ATOM 2950 O O . PRO A 1 370 ? -13.406 -16.703 3.092 1 96.94 370 PRO A O 1
ATOM 2953 N N . ILE A 1 371 ? -13.57 -14.781 1.883 1 97.06 371 ILE A N 1
ATOM 2954 C CA . ILE A 1 371 ? -14.008 -13.961 3.01 1 97.06 371 ILE A CA 1
ATOM 2955 C C . ILE A 1 371 ? -15.414 -14.383 3.443 1 97.06 371 ILE A C 1
ATOM 2957 O O . ILE A 1 371 ? -16.312 -14.516 2.611 1 97.06 371 ILE A O 1
ATOM 2961 N N . ALA A 1 372 ? -15.648 -14.539 4.75 1 96.12 372 ALA A N 1
ATOM 2962 C CA . ALA A 1 372 ? -16.875 -15.117 5.281 1 96.12 372 ALA A CA 1
ATOM 2963 C C . ALA A 1 372 ? -18.078 -14.211 4.988 1 96.12 372 ALA A C 1
ATOM 2965 O O . ALA A 1 372 ? -19.172 -14.695 4.676 1 96.12 372 ALA A O 1
ATOM 2966 N N . ARG A 1 373 ? -17.906 -12.859 5.043 1 95.56 373 ARG A N 1
ATOM 2967 C CA . ARG A 1 373 ? -19.031 -11.945 4.938 1 95.56 373 ARG A CA 1
ATOM 2968 C C . ARG A 1 373 ? -19.359 -11.641 3.48 1 95.56 373 ARG A C 1
ATOM 2970 O O . ARG A 1 373 ? -20.25 -10.836 3.193 1 95.56 373 ARG A O 1
ATOM 2977 N N . THR A 1 374 ? -18.703 -12.328 2.582 1 96.62 374 THR A N 1
ATOM 2978 C CA . THR A 1 374 ? -18.953 -12.109 1.159 1 96.62 374 THR A CA 1
ATOM 2979 C C . THR A 1 374 ? -20.406 -12.375 0.808 1 96.62 374 THR A C 1
ATOM 2981 O O . THR A 1 374 ? -21 -13.352 1.273 1 96.62 374 THR A O 1
ATOM 2984 N N . VAL A 1 375 ? -21 -11.461 0.035 1 96.62 375 VAL A N 1
ATOM 2985 C CA . VAL A 1 375 ? -22.312 -11.664 -0.564 1 96.62 375 VAL A CA 1
ATOM 2986 C C . VAL A 1 375 ? -22.156 -11.992 -2.049 1 96.62 375 VAL A C 1
ATOM 2988 O O . VAL A 1 375 ? -21.641 -11.18 -2.816 1 96.62 375 VAL A O 1
ATOM 2991 N N . ARG A 1 376 ? -22.625 -13.141 -2.443 1 96.62 376 ARG A N 1
ATOM 2992 C CA . ARG A 1 376 ? -22.594 -13.516 -3.852 1 96.62 376 ARG A CA 1
ATOM 2993 C C . ARG A 1 376 ? -23.734 -12.859 -4.621 1 96.62 376 ARG A C 1
ATOM 2995 O O . ARG A 1 376 ? -24.844 -13.398 -4.688 1 96.62 376 ARG A O 1
ATOM 3002 N N . ALA A 1 377 ? -23.453 -11.773 -5.246 1 96.62 377 ALA A N 1
ATOM 3003 C CA . ALA A 1 377 ? -24.453 -11.008 -5.973 1 96.62 377 ALA A CA 1
ATOM 3004 C C . ALA A 1 377 ? -24.516 -11.438 -7.434 1 96.62 377 ALA A C 1
ATOM 3006 O O . ALA A 1 377 ? -23.484 -11.633 -8.078 1 96.62 377 ALA A O 1
ATOM 3007 N N . LYS A 1 378 ? -25.734 -11.57 -7.965 1 97.5 378 LYS A N 1
ATOM 3008 C CA . LYS A 1 378 ? -25.938 -11.906 -9.367 1 97.5 378 LYS A CA 1
ATOM 3009 C C . LYS A 1 378 ? -26.312 -10.672 -10.18 1 97.5 378 LYS A C 1
ATOM 3011 O O . LYS A 1 378 ? -27.141 -9.867 -9.742 1 97.5 378 LYS A O 1
ATOM 3016 N N . TYR A 1 379 ? -25.641 -10.492 -11.234 1 98 379 TYR A N 1
ATOM 3017 C CA . TYR A 1 379 ? -25.984 -9.492 -12.242 1 98 379 TYR A CA 1
ATOM 3018 C C . TYR A 1 379 ? -26.391 -10.156 -13.555 1 98 379 TYR A C 1
ATOM 3020 O O . TYR A 1 379 ? -25.578 -10.812 -14.203 1 98 379 TYR A O 1
ATOM 3028 N N . TYR A 1 380 ? -27.625 -9.945 -13.984 1 97.19 380 TYR A N 1
ATOM 3029 C CA . TYR A 1 380 ? -28.188 -10.617 -15.148 1 97.19 380 TYR A CA 1
ATOM 3030 C C . TYR A 1 380 ? -27.859 -9.859 -16.422 1 97.19 380 TYR A C 1
ATOM 3032 O O . TYR A 1 380 ? -27.859 -8.625 -16.453 1 97.19 380 TYR A O 1
ATOM 3040 N N . LEU A 1 381 ? -27.531 -10.633 -17.469 1 97.06 381 LEU A N 1
ATOM 3041 C CA . LEU A 1 381 ? -27.188 -10.039 -18.75 1 97.06 381 LEU A CA 1
ATOM 3042 C C . LEU A 1 381 ? -28.422 -9.531 -19.469 1 97.06 381 LEU A C 1
ATOM 3044 O O . LEU A 1 381 ? -29.359 -10.297 -19.734 1 97.06 381 LEU A O 1
ATOM 3048 N N . GLY A 1 382 ? -28.375 -8.219 -19.812 1 93.44 382 GLY A N 1
ATOM 3049 C CA . GLY A 1 382 ? -29.516 -7.609 -20.453 1 93.44 382 GLY A CA 1
ATOM 3050 C C . GLY A 1 382 ? -29.328 -7.387 -21.938 1 93.44 382 GLY A C 1
ATOM 3051 O O . GLY A 1 382 ? -28.188 -7.352 -22.422 1 93.44 382 GLY A O 1
ATOM 3052 N N . ALA A 1 383 ? -30.406 -7.156 -22.625 1 90 383 ALA A N 1
ATOM 3053 C CA . ALA A 1 383 ? -30.391 -6.969 -24.078 1 90 383 ALA A CA 1
ATOM 3054 C C . ALA A 1 383 ? -29.719 -5.648 -24.453 1 90 383 ALA A C 1
ATOM 3056 O O . ALA A 1 383 ? -29.156 -5.52 -25.531 1 90 383 ALA A O 1
ATOM 3057 N N . GLY A 1 384 ? -29.734 -4.715 -23.594 1 90.06 384 GLY A N 1
ATOM 3058 C CA . GLY A 1 384 ? -29.156 -3.412 -23.875 1 90.06 384 GLY A CA 1
ATOM 3059 C C . GLY A 1 384 ? -27.719 -3.301 -23.438 1 90.06 384 GLY A C 1
ATOM 3060 O O . GLY A 1 384 ? -27.156 -2.199 -23.359 1 90.06 384 GLY A O 1
ATOM 3061 N N . GLY A 1 385 ? -27.125 -4.41 -23.062 1 94.38 385 GLY A N 1
ATOM 3062 C CA . GLY A 1 385 ? -25.734 -4.375 -22.656 1 94.38 385 GLY A CA 1
ATOM 3063 C C . GLY A 1 385 ? -25.531 -4.039 -21.188 1 94.38 385 GLY A C 1
ATOM 3064 O O . GLY A 1 385 ? -24.438 -3.676 -20.766 1 94.38 385 GLY A O 1
ATOM 3065 N N . GLN A 1 386 ? -26.609 -4.121 -20.453 1 95.19 386 GLN A N 1
ATOM 3066 C CA . GLN A 1 386 ? -26.516 -3.793 -19.031 1 95.19 386 GLN A CA 1
ATOM 3067 C C . GLN A 1 386 ? -26.375 -5.051 -18.188 1 95.19 386 GLN A C 1
ATOM 3069 O O . GLN A 1 386 ? -26.875 -6.117 -18.547 1 95.19 386 GLN A O 1
ATOM 3074 N N . LEU A 1 387 ? -25.625 -4.969 -17.125 1 97.19 387 LEU A N 1
ATOM 3075 C CA . LEU A 1 387 ? -25.688 -5.91 -16.016 1 97.19 387 LEU A CA 1
ATOM 3076 C C . LEU A 1 387 ? -26.719 -5.461 -14.984 1 97.19 387 LEU A C 1
ATOM 3078 O O . LEU A 1 387 ? -26.562 -4.41 -14.352 1 97.19 387 LEU A O 1
ATOM 3082 N N . ALA A 1 388 ? -27.781 -6.289 -14.852 1 94 388 ALA A N 1
ATOM 3083 C CA . ALA A 1 388 ? -28.906 -5.871 -14 1 94 388 ALA A CA 1
ATOM 3084 C C . ALA A 1 388 ? -28.953 -6.699 -12.727 1 94 388 ALA A C 1
ATOM 3086 O O . ALA A 1 388 ? -28.656 -7.898 -12.742 1 94 388 ALA A O 1
ATOM 3087 N N . SER A 1 389 ? -29.438 -6.074 -11.625 1 91 389 SER A N 1
ATOM 3088 C CA . SER A 1 389 ? -29.516 -6.738 -10.328 1 91 389 SER A CA 1
ATOM 3089 C C . SER A 1 389 ? -30.734 -7.645 -10.242 1 91 389 SER A C 1
ATOM 3091 O O . SER A 1 389 ? -30.859 -8.445 -9.312 1 91 389 SER A O 1
ATOM 3093 N N . ALA A 1 390 ? -31.609 -7.535 -11.164 1 87.44 390 ALA A N 1
ATOM 3094 C CA . ALA A 1 390 ? -32.781 -8.391 -11.242 1 87.44 390 ALA A CA 1
ATOM 3095 C C . ALA A 1 390 ? -32.938 -8.984 -12.641 1 87.44 390 ALA A C 1
ATOM 3097 O O . ALA A 1 390 ? -32.531 -8.375 -13.625 1 87.44 390 ALA A O 1
ATOM 3098 N N . PRO A 1 391 ? -33.562 -10.164 -12.633 1 83.5 391 PRO A N 1
ATOM 3099 C CA . PRO A 1 391 ? -33.781 -10.766 -13.953 1 83.5 391 PRO A CA 1
ATOM 3100 C C . PRO A 1 391 ? -34.75 -9.953 -14.82 1 83.5 391 PRO A C 1
ATOM 3102 O O . PRO A 1 391 ? -35.625 -9.273 -14.297 1 83.5 391 PRO A O 1
ATOM 3105 N N . PHE A 1 392 ? -34.469 -10.023 -16.078 1 76.75 392 PHE A N 1
ATOM 3106 C CA . PHE A 1 392 ? -35.375 -9.359 -17.016 1 76.75 392 PHE A CA 1
ATOM 3107 C C . PHE A 1 392 ? -36.625 -10.203 -17.25 1 76.75 392 PHE A C 1
ATOM 3109 O O . PHE A 1 392 ? -36.562 -11.438 -17.328 1 76.75 392 PHE A O 1
ATOM 3116 N N . PRO A 1 393 ? -37.875 -9.492 -17 1 68.94 393 PRO A N 1
ATOM 3117 C CA . PRO A 1 393 ? -39.094 -10.258 -17.25 1 68.94 393 PRO A CA 1
ATOM 3118 C C . PRO A 1 393 ? -39.094 -10.93 -18.625 1 68.94 393 PRO A C 1
ATOM 3120 O O . PRO A 1 393 ? -38.562 -10.367 -19.594 1 68.94 393 PRO A O 1
ATOM 3123 N N . THR A 1 394 ? -39.188 -12.281 -18.625 1 63.69 394 THR A N 1
ATOM 3124 C CA . THR A 1 394 ? -39.281 -13.047 -19.875 1 63.69 394 THR A CA 1
ATOM 3125 C C . THR A 1 394 ? -40.594 -12.781 -20.578 1 63.69 394 THR A C 1
ATOM 3127 O O . THR A 1 394 ? -41.656 -13.102 -20.062 1 63.69 394 THR A O 1
ATOM 3130 N N . SER A 1 395 ? -40.938 -11.656 -20.953 1 53.56 395 SER A N 1
ATOM 3131 C CA . SER A 1 395 ? -42.219 -11.57 -21.594 1 53.56 395 SER A CA 1
ATOM 3132 C C . SER A 1 395 ? -42.312 -12.531 -22.781 1 53.56 395 SER A C 1
ATOM 3134 O O . SER A 1 395 ? -43.406 -13 -23.125 1 53.56 395 SER A O 1
ATOM 3136 N N . ASN A 1 396 ? -41.5 -12.383 -23.875 1 56.97 396 ASN A N 1
ATOM 3137 C CA . ASN A 1 396 ? -41.812 -12.836 -25.219 1 56.97 396 ASN A CA 1
ATOM 3138 C C . ASN A 1 396 ? -41.469 -14.312 -25.406 1 56.97 396 ASN A C 1
ATOM 3140 O O . ASN A 1 396 ? -40.656 -14.867 -24.656 1 56.97 396 ASN A O 1
ATOM 3144 N N . ALA A 1 397 ? -42.156 -14.945 -26.594 1 56.47 397 ALA A N 1
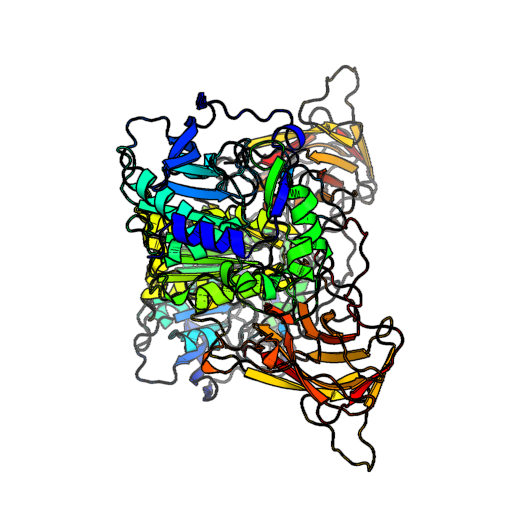ATOM 3145 C CA . ALA A 1 397 ? -42.125 -16.281 -27.188 1 56.47 397 ALA A CA 1
ATOM 3146 C C . ALA A 1 397 ? -40.688 -16.672 -27.562 1 56.47 397 ALA A C 1
ATOM 3148 O O . ALA A 1 397 ? -40.344 -17.859 -27.609 1 56.47 397 ALA A O 1
ATOM 3149 N N . THR A 1 398 ? -39.688 -15.68 -27.922 1 63.72 398 THR A N 1
ATOM 3150 C CA . THR A 1 398 ? -38.344 -16.062 -28.359 1 63.72 398 THR A CA 1
ATOM 3151 C C . THR A 1 398 ? -37.281 -15.578 -27.375 1 63.72 398 THR A C 1
ATOM 3153 O O . THR A 1 398 ? -37.219 -14.383 -27.078 1 63.72 398 THR A O 1
ATOM 3156 N N . PRO A 1 39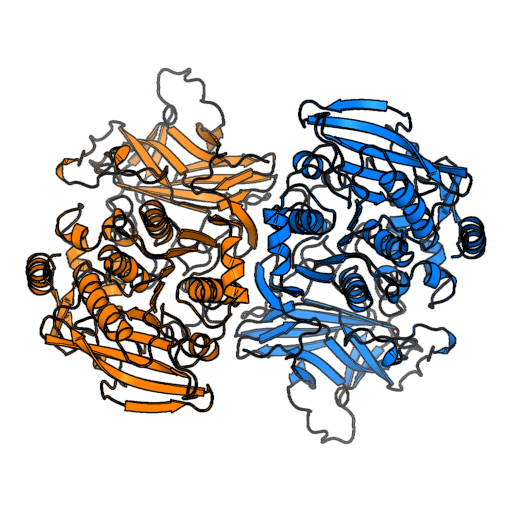9 ? -36.469 -16.484 -26.891 1 70.25 399 PRO A N 1
ATOM 3157 C CA . PRO A 1 399 ? -35.438 -16.094 -25.938 1 70.25 399 PRO A CA 1
ATOM 3158 C C . PRO A 1 399 ? -34.469 -15.047 -26.5 1 70.25 399 PRO A C 1
ATOM 3160 O O . PRO A 1 399 ? -34 -15.188 -27.641 1 70.25 399 PRO A O 1
ATOM 3163 N N . ALA A 1 400 ? -34.281 -13.922 -25.828 1 86.88 400 ALA A N 1
ATOM 3164 C CA . ALA A 1 400 ? -33.344 -12.875 -26.25 1 86.88 400 ALA A CA 1
ATOM 3165 C C . ALA A 1 400 ? -31.922 -13.398 -26.266 1 86.88 400 ALA A C 1
ATOM 3167 O O . ALA A 1 400 ? -31.516 -14.164 -25.391 1 86.88 400 ALA A O 1
ATOM 3168 N N . SER A 1 401 ? -31.188 -13.227 -27.422 1 93.06 401 SER A N 1
ATOM 3169 C CA . SER A 1 401 ? -29.812 -13.656 -27.562 1 93.06 401 SER A CA 1
ATOM 3170 C C . SER A 1 401 ? -28.969 -12.602 -28.266 1 93.06 401 SER A C 1
ATOM 3172 O O . SER A 1 401 ? -29.5 -11.719 -28.938 1 93.06 401 SER A O 1
ATOM 3174 N N . VAL A 1 402 ? -27.688 -12.594 -28 1 95.5 402 VAL A N 1
ATOM 3175 C CA . VAL A 1 402 ? -26.703 -11.789 -28.703 1 95.5 402 VAL A CA 1
ATOM 3176 C C . VAL A 1 402 ? -25.641 -12.703 -29.297 1 95.5 402 VAL A C 1
ATOM 3178 O O . VAL A 1 402 ? -25.266 -13.719 -28.703 1 95.5 402 VAL A O 1
ATOM 3181 N N . SER A 1 403 ? -25.156 -12.328 -30.516 1 96.19 403 SER A N 1
ATOM 3182 C CA . SER A 1 403 ? -24.219 -13.195 -31.203 1 96.19 403 SER A CA 1
ATOM 3183 C C . SER A 1 403 ? -22.938 -12.445 -31.578 1 96.19 403 SER A C 1
ATOM 3185 O O . SER A 1 403 ? -22.938 -11.211 -31.641 1 96.19 403 SER A O 1
ATOM 3187 N N . TYR A 1 404 ? -21.891 -13.164 -31.766 1 96.75 404 TYR A N 1
ATOM 3188 C CA . TYR A 1 404 ? -20.625 -12.656 -32.281 1 96.75 404 TYR A CA 1
ATOM 3189 C C . TYR A 1 404 ? -19.891 -13.727 -33.062 1 96.75 404 TYR A C 1
ATOM 3191 O O . TYR A 1 404 ? -20.156 -14.922 -32.906 1 96.75 404 TYR A O 1
ATOM 3199 N N . VAL A 1 405 ? -19 -13.273 -33.969 1 97.62 405 VAL A N 1
ATOM 3200 C CA . VAL A 1 405 ? -18.125 -14.188 -34.688 1 97.62 405 VAL A CA 1
ATOM 3201 C C . VAL A 1 405 ? -17.016 -14.664 -33.75 1 97.62 405 VAL A C 1
ATOM 3203 O O . VAL A 1 405 ? -16.281 -13.844 -33.188 1 97.62 405 VAL A O 1
ATOM 3206 N N . ALA A 1 406 ? -16.891 -15.961 -33.656 1 96.44 406 ALA A N 1
ATOM 3207 C CA . ALA A 1 406 ? -16.125 -16.562 -32.562 1 96.44 406 ALA A CA 1
ATOM 3208 C C . ALA A 1 406 ? -14.68 -16.078 -32.562 1 96.44 406 ALA A C 1
ATOM 3210 O O . ALA A 1 406 ? -14.156 -15.672 -31.531 1 96.44 406 ALA A O 1
ATOM 3211 N N . ASN A 1 407 ? -14.031 -16 -33.656 1 95 407 ASN A N 1
ATOM 3212 C CA . ASN A 1 407 ? -12.602 -15.711 -33.656 1 95 407 ASN A CA 1
ATOM 3213 C C . ASN A 1 407 ? -12.328 -14.219 -33.75 1 95 407 ASN A C 1
ATOM 3215 O O . ASN A 1 407 ? -11.164 -13.797 -33.781 1 95 407 ASN A O 1
ATOM 3219 N N . LYS A 1 408 ? -13.32 -13.328 -33.812 1 93.69 408 LYS A N 1
ATOM 3220 C CA . LYS A 1 408 ? -13.031 -11.906 -33.969 1 93.69 408 LYS A CA 1
ATOM 3221 C C . LYS A 1 408 ? -13.984 -11.055 -33.125 1 93.69 408 LYS A C 1
ATOM 3223 O O . LYS A 1 408 ? -13.625 -9.961 -32.688 1 93.69 408 LYS A O 1
ATOM 3228 N N . GLY A 1 409 ? -15.148 -11.5 -32.969 1 93.81 409 GLY A N 1
ATOM 3229 C CA . GLY A 1 409 ? -16.156 -10.68 -32.312 1 93.81 409 GLY A CA 1
ATOM 3230 C C . GLY A 1 409 ? -16.125 -10.766 -30.797 1 93.81 409 GLY A C 1
ATOM 3231 O O . GLY A 1 409 ? -15.391 -11.586 -30.234 1 93.81 409 GLY A O 1
ATOM 3232 N N . SER A 1 410 ? -16.797 -9.805 -30.141 1 96.62 410 SER A N 1
ATOM 3233 C CA . SER A 1 410 ? -16.984 -9.766 -28.688 1 96.62 410 SER A CA 1
ATOM 3234 C C . SER A 1 410 ? -18.328 -9.164 -28.312 1 96.62 410 SER A C 1
ATOM 3236 O O . SER A 1 410 ? -18.922 -8.43 -29.109 1 96.62 410 SER A O 1
ATOM 3238 N N . VAL A 1 411 ? -18.844 -9.492 -27.234 1 97.62 411 VAL A N 1
ATOM 3239 C CA . VAL A 1 411 ? -20.016 -8.867 -26.641 1 97.62 411 VAL A CA 1
ATOM 3240 C C . VAL A 1 411 ? -19.703 -8.461 -25.203 1 97.62 411 VAL A C 1
ATOM 3242 O O . VAL A 1 411 ? -18.828 -9.047 -24.562 1 97.62 411 VAL A O 1
ATOM 3245 N N . PHE A 1 412 ? -20.406 -7.422 -24.703 1 98 412 PHE A N 1
ATOM 3246 C CA . PHE A 1 412 ? -20.094 -6.98 -23.344 1 98 412 PHE A CA 1
ATOM 3247 C C . PHE A 1 412 ? -21.344 -6.445 -22.656 1 98 412 PHE A C 1
ATOM 3249 O O . PHE A 1 412 ? -22.328 -6.09 -23.328 1 98 412 PHE A O 1
ATOM 3256 N N . TRP A 1 413 ? -21.359 -6.469 -21.391 1 98.19 413 TRP A N 1
ATOM 3257 C CA . TRP A 1 413 ? -22.359 -5.902 -20.469 1 98.19 413 TRP A CA 1
ATOM 3258 C C . TRP A 1 413 ? -21.672 -5.129 -19.344 1 98.19 413 TRP A C 1
ATOM 3260 O O . TRP A 1 413 ? -20.547 -5.441 -18.969 1 98.19 413 TRP A O 1
ATOM 3270 N N . GLN A 1 414 ? -22.328 -4.117 -18.781 1 98.38 414 GLN A N 1
ATOM 3271 C CA . GLN A 1 414 ? -21.656 -3.346 -17.734 1 98.38 414 GLN A CA 1
ATOM 3272 C C . GLN A 1 414 ? -22.656 -2.84 -16.703 1 98.38 414 GLN A C 1
ATOM 3274 O O . GLN A 1 414 ? -23.859 -2.797 -16.969 1 98.38 414 GLN A O 1
ATOM 3279 N N . ILE A 1 415 ? -22.203 -2.525 -15.547 1 98.25 415 ILE A N 1
ATOM 3280 C CA . ILE A 1 415 ? -22.953 -1.868 -14.477 1 98.25 415 ILE A CA 1
ATOM 3281 C C . ILE A 1 415 ? -22.109 -0.748 -13.875 1 98.25 415 ILE A C 1
ATOM 3283 O O . ILE A 1 415 ? -20.891 -0.897 -13.703 1 98.25 415 ILE A O 1
ATOM 3287 N N . LYS A 1 416 ? -22.75 0.434 -13.688 1 97.31 416 LYS A N 1
ATOM 3288 C CA . LYS A 1 416 ? -22.141 1.553 -12.969 1 97.31 416 LYS A CA 1
ATOM 3289 C C . LYS A 1 416 ? -22.562 1.545 -11.5 1 97.31 416 LYS A C 1
ATOM 3291 O O . LYS A 1 416 ? -23.75 1.419 -11.188 1 97.31 416 LYS A O 1
ATOM 3296 N N . PHE A 1 417 ? -21.609 1.692 -10.594 1 96.12 417 PHE A N 1
ATOM 3297 C CA . PHE A 1 417 ? -21.922 1.593 -9.172 1 96.12 417 PHE A CA 1
ATOM 3298 C C . PHE A 1 417 ? -22.266 2.961 -8.594 1 96.12 417 PHE A C 1
ATOM 3300 O O . PHE A 1 417 ? -21.609 3.955 -8.914 1 96.12 417 PHE A O 1
ATOM 3307 N N . SER A 1 418 ? -23.266 3.002 -7.707 1 93.56 418 SER A N 1
ATOM 3308 C CA . SER A 1 418 ? -23.719 4.25 -7.094 1 93.56 418 SER A CA 1
ATOM 3309 C C . SER A 1 418 ? -23.078 4.449 -5.723 1 93.56 418 SER A C 1
ATOM 3311 O O . SER A 1 418 ? -23.297 5.469 -5.07 1 93.56 418 SER A O 1
ATOM 3313 N N . GLU A 1 419 ? -22.328 3.547 -5.219 1 92.5 419 GLU A N 1
ATOM 3314 C CA . GLU A 1 419 ? -21.547 3.586 -3.98 1 92.5 419 GLU A CA 1
ATOM 3315 C C . GLU A 1 419 ? -20.25 2.805 -4.121 1 92.5 419 GLU A C 1
ATOM 3317 O O . GLU A 1 419 ? -20.109 1.979 -5.027 1 92.5 419 GLU A O 1
ATOM 3322 N N . PRO A 1 420 ? -19.266 3.172 -3.271 1 93.12 420 PRO A N 1
ATOM 3323 C CA . PRO A 1 420 ? -18.062 2.342 -3.328 1 93.12 420 PRO A CA 1
ATOM 3324 C C . PRO A 1 420 ? -18.359 0.85 -3.207 1 93.12 420 PRO A C 1
ATOM 3326 O O . PRO A 1 420 ? -19.094 0.437 -2.309 1 93.12 420 PRO A O 1
ATOM 3329 N N . THR A 1 421 ? -17.812 0.051 -4.152 1 96.38 421 THR A N 1
ATOM 3330 C CA . THR A 1 421 ? -18.125 -1.374 -4.238 1 96.38 421 THR A CA 1
ATOM 3331 C C . THR A 1 421 ? -16.844 -2.193 -4.34 1 96.38 421 THR A C 1
ATOM 3333 O O . THR A 1 421 ? -15.992 -1.928 -5.195 1 96.38 421 THR A O 1
ATOM 3336 N N . GLU A 1 422 ? -16.734 -3.148 -3.426 1 97.06 422 GLU A N 1
ATOM 3337 C CA . GLU A 1 422 ? -15.57 -4.031 -3.432 1 97.06 422 GLU A CA 1
ATOM 3338 C C . GLU A 1 422 ? -15.938 -5.43 -3.908 1 97.06 422 GLU A C 1
ATOM 3340 O O . GLU A 1 422 ? -16.875 -6.039 -3.395 1 97.06 422 GLU A O 1
ATOM 3345 N N . ILE A 1 423 ? -15.219 -5.895 -4.891 1 97.56 423 ILE A N 1
ATOM 3346 C CA . ILE A 1 423 ? -15.305 -7.273 -5.359 1 97.56 423 ILE A CA 1
ATOM 3347 C C . ILE A 1 423 ? -14.008 -8.008 -5.055 1 97.56 423 ILE A C 1
ATOM 3349 O O . ILE A 1 423 ? -12.961 -7.691 -5.625 1 97.56 423 ILE A O 1
ATOM 3353 N N . THR A 1 424 ? -14.055 -8.984 -4.121 1 97.75 424 THR A N 1
ATOM 3354 C CA . THR A 1 424 ? -12.867 -9.711 -3.686 1 97.75 424 THR A CA 1
ATOM 3355 C C . THR A 1 424 ? -13.141 -11.211 -3.639 1 97.75 424 THR A C 1
ATOM 3357 O O . THR A 1 424 ? -14.008 -11.664 -2.893 1 97.75 424 THR A O 1
ATOM 3360 N N . GLY A 1 425 ? -12.422 -11.961 -4.391 1 97.56 425 GLY A N 1
ATOM 3361 C CA . GLY A 1 425 ? -12.609 -13.398 -4.539 1 97.56 425 GLY A CA 1
ATOM 3362 C C . GLY A 1 425 ? -12.789 -13.828 -5.98 1 97.56 425 GLY A C 1
ATOM 3363 O O . GLY A 1 425 ? -12.391 -13.117 -6.902 1 97.56 425 GLY A O 1
ATOM 3364 N N . THR A 1 426 ? -13.281 -15.016 -6.195 1 97.38 426 THR A N 1
ATOM 3365 C CA . THR A 1 426 ? -13.531 -15.547 -7.535 1 97.38 426 THR A CA 1
ATOM 3366 C C . THR A 1 426 ? -14.945 -15.203 -7.992 1 97.38 426 THR A C 1
ATOM 3368 O O . THR A 1 426 ? -15.875 -15.18 -7.184 1 97.38 426 THR A O 1
ATOM 3371 N N . CYS A 1 427 ? -15.062 -14.922 -9.242 1 98.25 427 CYS A N 1
ATOM 3372 C CA . CYS A 1 427 ? -16.375 -14.727 -9.852 1 98.25 427 CYS A CA 1
ATOM 3373 C C . CYS A 1 427 ? -16.781 -15.945 -10.664 1 98.25 427 CYS A C 1
ATOM 3375 O O . CYS A 1 427 ? -15.969 -16.844 -10.914 1 98.25 427 CYS A O 1
ATOM 3377 N N . ARG A 1 428 ? -18.094 -15.969 -10.938 1 98.31 428 ARG A N 1
ATOM 3378 C CA . ARG A 1 428 ? -18.672 -17.016 -11.773 1 98.31 428 ARG A CA 1
ATOM 3379 C C . ARG A 1 428 ? -19.562 -16.422 -12.852 1 98.31 428 ARG A C 1
ATOM 3381 O O . ARG A 1 428 ? -20.438 -15.594 -12.562 1 98.31 428 ARG A O 1
ATOM 3388 N N . LEU A 1 429 ? -19.297 -16.781 -14.062 1 98.75 429 LEU A N 1
ATOM 3389 C CA . LEU A 1 429 ? -20.234 -16.484 -15.148 1 98.75 429 LEU A CA 1
ATOM 3390 C C . LEU A 1 429 ? -21.047 -17.719 -15.508 1 98.75 429 LEU A C 1
ATOM 3392 O O . LEU A 1 429 ? -20.5 -18.734 -15.953 1 98.75 429 LEU A O 1
ATOM 3396 N N . HIS A 1 430 ? -22.328 -17.688 -15.242 1 98.44 430 HIS A N 1
ATOM 3397 C CA . HIS A 1 430 ? -23.25 -18.672 -15.789 1 98.44 430 HIS A CA 1
ATOM 3398 C C . HIS A 1 430 ? -23.734 -18.266 -17.172 1 98.44 430 HIS A C 1
ATOM 3400 O O . HIS A 1 430 ? -24.438 -17.25 -17.312 1 98.44 430 HIS A O 1
ATOM 3406 N N . LEU A 1 431 ? -23.344 -19.047 -18.125 1 98 431 LEU A N 1
ATOM 3407 C CA . LEU A 1 431 ? -23.562 -18.656 -19.516 1 98 431 LEU A CA 1
ATOM 3408 C C . LEU A 1 431 ? -24.344 -19.734 -20.266 1 98 431 LEU A C 1
ATOM 3410 O O . LEU A 1 431 ? -24.031 -20.922 -20.141 1 98 431 LEU A O 1
ATOM 3414 N N . LYS A 1 432 ? -25.422 -19.344 -20.938 1 97.12 432 LYS A N 1
ATOM 3415 C CA . LYS A 1 432 ? -26.094 -20.188 -21.922 1 97.12 432 LYS A CA 1
ATOM 3416 C C . LYS A 1 432 ? -25.688 -19.828 -23.344 1 97.12 432 LYS A C 1
ATOM 3418 O O . LYS A 1 432 ? -25.922 -18.703 -23.797 1 97.12 432 LYS A O 1
ATOM 3423 N N . LEU A 1 433 ? -25 -20.797 -23.969 1 97.31 433 LEU A N 1
ATOM 3424 C CA . LEU A 1 433 ? -24.375 -20.484 -25.25 1 97.31 433 LEU A CA 1
ATOM 3425 C C . LEU A 1 433 ? -24.656 -21.578 -26.281 1 97.31 433 LEU A C 1
ATOM 3427 O O . LEU A 1 433 ? -24.688 -22.766 -25.938 1 97.31 433 LEU A O 1
ATOM 3431 N N . ALA A 1 434 ? -24.922 -21.188 -27.531 1 97.25 434 ALA A N 1
ATOM 3432 C CA . ALA A 1 434 ? -24.953 -22.062 -28.703 1 97.25 434 ALA A CA 1
ATOM 3433 C C . ALA A 1 434 ? -23.891 -21.656 -29.734 1 97.25 434 ALA A C 1
ATOM 3435 O O . ALA A 1 434 ? -23.531 -20.484 -29.812 1 97.25 434 ALA A O 1
ATOM 3436 N N . THR A 1 435 ? -23.375 -22.625 -30.391 1 97.88 435 THR A N 1
ATOM 3437 C CA . THR A 1 435 ? -22.453 -22.375 -31.484 1 97.88 435 THR A CA 1
ATOM 3438 C C . THR A 1 435 ? -22.859 -23.156 -32.719 1 97.88 435 THR A C 1
ATOM 3440 O O . THR A 1 435 ? -23.688 -24.062 -32.656 1 97.88 435 THR A O 1
ATOM 3443 N N . THR A 1 436 ? -22.359 -22.719 -33.875 1 97.25 436 THR A N 1
ATOM 3444 C CA . THR A 1 436 ? -22.609 -23.469 -35.094 1 97.25 436 THR A CA 1
ATOM 3445 C C . THR A 1 436 ? -21.547 -24.547 -35.312 1 97.25 436 THR A C 1
ATOM 3447 O O . THR A 1 436 ? -21.594 -25.281 -36.312 1 97.25 436 THR A O 1
ATOM 3450 N N . SER A 1 437 ? -20.688 -24.656 -34.375 1 97.25 437 SER A N 1
ATOM 3451 C CA . SER A 1 437 ? -19.672 -25.688 -34.406 1 97.25 437 SER A CA 1
ATOM 3452 C C . SER A 1 437 ? -19.969 -26.766 -33.375 1 97.25 437 SER A C 1
ATOM 3454 O O . SER A 1 437 ? -21.078 -26.812 -32.812 1 97.25 437 SER A O 1
ATOM 3456 N N . THR A 1 438 ? -19.016 -27.766 -33.219 1 97.56 438 THR A N 1
ATOM 3457 C CA . THR A 1 438 ? -19.234 -28.891 -32.344 1 97.56 438 THR A CA 1
ATOM 3458 C C . THR A 1 438 ? -18.516 -28.672 -31 1 97.56 438 THR A C 1
ATOM 3460 O O . THR A 1 438 ? -18.547 -29.531 -30.125 1 97.56 438 THR A O 1
ATOM 3463 N N . ASP A 1 439 ? -17.844 -27.594 -30.859 1 98.12 439 ASP A N 1
ATOM 3464 C CA . ASP A 1 439 ? -17.203 -27.172 -29.625 1 98.12 439 ASP A CA 1
ATOM 3465 C C . ASP A 1 439 ? -16.938 -25.672 -29.625 1 98.12 439 ASP A C 1
ATOM 3467 O O . ASP A 1 439 ? -17.219 -24.984 -30.609 1 98.12 439 ASP A O 1
ATOM 3471 N N . ALA A 1 440 ? -16.578 -25.125 -28.484 1 98.31 440 ALA A N 1
ATOM 3472 C CA . ALA A 1 440 ? -16.359 -23.688 -28.391 1 98.31 440 ALA A CA 1
ATOM 3473 C C . ALA A 1 440 ? -15.406 -23.359 -27.25 1 98.31 440 ALA A C 1
ATOM 3475 O O . ALA A 1 440 ? -15.477 -23.953 -26.172 1 98.31 440 ALA A O 1
ATOM 3476 N N . ASP A 1 441 ? -14.438 -22.484 -27.516 1 98.5 441 ASP A N 1
ATOM 3477 C CA . ASP A 1 441 ? -13.625 -21.875 -26.469 1 98.5 441 ASP A CA 1
ATOM 3478 C C . ASP A 1 441 ? -14.172 -20.5 -26.094 1 98.5 441 ASP A C 1
ATOM 3480 O O . ASP A 1 441 ? -14.336 -19.625 -26.953 1 98.5 441 ASP A O 1
ATOM 3484 N N . ILE A 1 442 ? -14.469 -20.297 -24.797 1 98.38 442 ILE A N 1
ATOM 3485 C CA . ILE A 1 442 ? -15.016 -19.031 -24.297 1 98.38 442 ILE A CA 1
ATOM 3486 C C . ILE A 1 442 ? -13.969 -18.297 -23.469 1 98.38 442 ILE A C 1
ATOM 3488 O O . ILE A 1 442 ? -13.367 -18.891 -22.562 1 98.38 442 ILE A O 1
ATOM 3492 N N . PHE A 1 443 ? -13.727 -17.078 -23.812 1 97.81 443 PHE A N 1
ATOM 3493 C CA . PHE A 1 443 ? -12.812 -16.172 -23.094 1 97.81 443 PHE A CA 1
ATOM 3494 C C . PHE A 1 443 ? -13.586 -15.047 -22.422 1 97.81 443 PHE A C 1
ATOM 3496 O O . PHE A 1 443 ? -14.391 -14.367 -23.062 1 97.81 443 PHE A O 1
ATOM 3503 N N . VAL A 1 444 ? -13.336 -14.906 -21.125 1 97.94 444 VAL A N 1
ATOM 3504 C CA . VAL A 1 444 ? -14.055 -13.922 -20.328 1 97.94 444 VAL A CA 1
ATOM 3505 C C . VAL A 1 444 ? -13.062 -12.938 -19.703 1 97.94 444 VAL A C 1
ATOM 3507 O O . VAL A 1 444 ? -12 -13.336 -19.219 1 97.94 444 VAL A O 1
ATOM 3510 N N . THR A 1 445 ? -13.359 -11.648 -19.75 1 97.19 445 THR A N 1
ATOM 3511 C CA . THR A 1 445 ? -12.57 -10.609 -19.094 1 97.19 445 THR A CA 1
ATOM 3512 C C . THR A 1 445 ? -13.469 -9.672 -18.281 1 97.19 445 THR A C 1
ATOM 3514 O O . THR A 1 445 ? -14.5 -9.211 -18.781 1 97.19 445 THR A O 1
ATOM 3517 N N . LEU A 1 446 ? -13.133 -9.469 -17.031 1 97.88 446 LEU A N 1
ATOM 3518 C CA . LEU A 1 446 ? -13.727 -8.398 -16.234 1 97.88 446 LEU A CA 1
ATOM 3519 C C . LEU A 1 446 ? -12.875 -7.137 -16.281 1 97.88 446 LEU A C 1
ATOM 3521 O O . LEU A 1 446 ? -11.68 -7.176 -15.969 1 97.88 446 LEU A O 1
ATOM 3525 N N . GLN A 1 447 ? -13.531 -6.047 -16.703 1 97.81 447 GLN A N 1
ATOM 3526 C CA . GLN A 1 447 ? -12.836 -4.77 -16.828 1 97.81 447 GLN A CA 1
ATOM 3527 C C . GLN A 1 447 ? -13.383 -3.752 -15.828 1 97.81 447 GLN A C 1
ATOM 3529 O O . GLN A 1 447 ? -14.539 -3.842 -15.414 1 97.81 447 GLN A O 1
ATOM 3534 N N . LYS A 1 448 ? -12.547 -2.887 -15.414 1 97.5 448 LYS A N 1
ATOM 3535 C CA . LYS A 1 448 ? -12.914 -1.7 -14.648 1 97.5 448 LYS A CA 1
ATOM 3536 C C . LYS A 1 448 ? -12.859 -0.445 -15.516 1 97.5 448 LYS A C 1
ATOM 3538 O O . LYS A 1 448 ?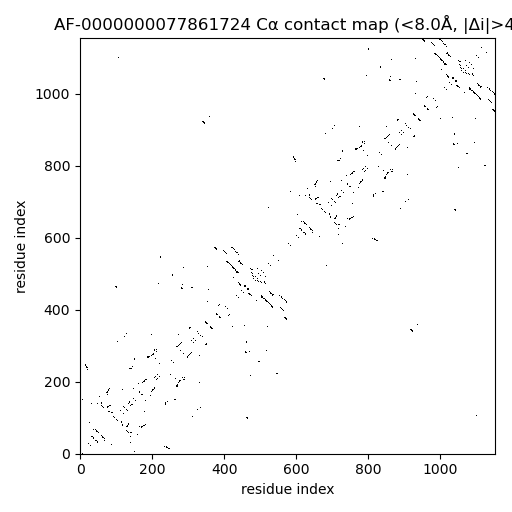 -11.875 -0.224 -16.234 1 97.5 448 LYS A O 1
ATOM 3543 N N . LEU A 1 449 ? -13.914 0.327 -15.516 1 98.06 449 LEU A N 1
ATOM 3544 C CA . LEU A 1 449 ? -13.945 1.626 -16.172 1 98.06 449 LEU A CA 1
ATOM 3545 C C . LEU A 1 449 ? -14.008 2.756 -15.156 1 98.06 449 LEU A C 1
ATOM 3547 O O . LEU A 1 449 ? -14.711 2.652 -14.148 1 98.06 449 LEU A O 1
ATOM 3551 N N . ASP A 1 450 ? -13.25 3.795 -15.398 1 94.69 450 ASP A N 1
ATOM 3552 C CA . ASP A 1 450 ? -13.312 4.941 -14.492 1 94.69 450 ASP A CA 1
ATOM 3553 C C . ASP A 1 450 ? -14.594 5.746 -14.719 1 94.69 450 ASP A C 1
ATOM 3555 O O . ASP A 1 450 ? -15.461 5.332 -15.492 1 94.69 450 ASP A O 1
ATOM 3559 N N . ARG A 1 451 ? -14.789 6.844 -14.055 1 92.19 451 ARG A N 1
ATOM 3560 C CA . ARG A 1 451 ? -16.016 7.637 -14.07 1 92.19 451 ARG A CA 1
ATOM 3561 C C . ARG A 1 451 ? -16.281 8.203 -15.453 1 92.19 451 ARG A C 1
ATOM 3563 O O . ARG A 1 451 ? -17.438 8.477 -15.812 1 92.19 451 ARG A O 1
ATOM 3570 N N . ASP A 1 452 ? -15.195 8.344 -16.219 1 93.62 452 ASP A N 1
ATOM 3571 C CA . ASP A 1 452 ? -15.32 8.914 -17.547 1 93.62 452 ASP A CA 1
ATOM 3572 C C . ASP A 1 452 ? -15.477 7.824 -18.609 1 93.62 452 ASP A C 1
ATOM 3574 O O . ASP A 1 452 ? -15.562 8.109 -19.797 1 93.62 452 ASP A O 1
ATOM 3578 N N . GLY A 1 453 ? -15.445 6.594 -18.172 1 95.88 453 GLY A N 1
ATOM 3579 C CA . GLY A 1 453 ? -15.672 5.484 -19.078 1 95.88 453 GLY A CA 1
ATOM 3580 C C . GLY A 1 453 ? -14.391 4.926 -19.672 1 95.88 453 GLY A C 1
ATOM 3581 O O . GLY A 1 453 ? -14.43 4.074 -20.562 1 95.88 453 GLY A O 1
ATOM 3582 N N . ASN A 1 454 ? -13.312 5.414 -19.172 1 96.38 454 ASN A N 1
ATOM 3583 C CA . ASN A 1 454 ? -12.047 4.879 -19.641 1 96.38 454 ASN A CA 1
ATOM 3584 C C . ASN A 1 454 ? -11.664 3.6 -18.906 1 96.38 454 ASN A C 1
ATOM 3586 O O . ASN A 1 454 ? -11.969 3.445 -17.719 1 96.38 454 ASN A O 1
ATOM 3590 N N . ILE A 1 455 ? -10.891 2.729 -19.625 1 96.06 455 ILE A N 1
ATOM 3591 C CA . ILE A 1 455 ? -10.438 1.474 -19.047 1 96.06 455 ILE A CA 1
ATOM 3592 C C . ILE A 1 455 ? -9.367 1.754 -17.984 1 96.06 455 ILE A C 1
ATOM 3594 O O . ILE A 1 455 ? -8.461 2.562 -18.219 1 96.06 455 ILE A O 1
ATOM 3598 N N . VAL A 1 456 ? -9.516 1.174 -16.844 1 95.06 456 VAL A N 1
ATOM 3599 C CA . VAL A 1 456 ? -8.492 1.156 -15.812 1 95.06 456 VAL A CA 1
ATOM 3600 C C . VAL A 1 456 ? -7.645 -0.108 -15.945 1 95.06 456 VAL A C 1
ATOM 3602 O O . VAL A 1 456 ? -8.18 -1.22 -15.977 1 95.06 456 VAL A O 1
ATOM 3605 N N . TYR A 1 457 ? -6.348 0.033 -15.945 1 90.94 457 TYR A N 1
ATOM 3606 C CA . TYR A 1 457 ? -5.473 -1.107 -16.188 1 90.94 457 TYR A CA 1
ATOM 3607 C C . TYR A 1 457 ? -4.836 -1.595 -14.891 1 90.94 457 TYR A C 1
ATOM 3609 O O . TYR A 1 457 ? -4.68 -0.824 -13.945 1 90.94 457 TYR A O 1
ATOM 3617 N N . PHE A 1 458 ? -4.57 -2.875 -14.93 1 89.62 458 PHE A N 1
ATOM 3618 C CA . PHE A 1 458 ? -3.85 -3.615 -13.898 1 89.62 458 PHE A CA 1
ATOM 3619 C C . PHE A 1 458 ? -2.658 -4.352 -14.5 1 89.62 458 PHE A C 1
ATOM 3621 O O . PHE A 1 458 ? -2.537 -4.461 -15.727 1 89.62 458 PHE A O 1
ATOM 3628 N N . PRO A 1 459 ? -1.733 -4.812 -13.633 1 84.38 459 PRO A N 1
ATOM 3629 C CA . PRO A 1 459 ? -0.72 -5.695 -14.219 1 84.38 459 PRO A CA 1
ATOM 3630 C C . PRO A 1 459 ? -1.305 -7.012 -14.727 1 84.38 459 PRO A C 1
ATOM 3632 O O . PRO A 1 459 ? -2.229 -7.555 -14.117 1 84.38 459 PRO A O 1
ATOM 3635 N N . TYR A 1 460 ? -0.812 -7.449 -15.844 1 83.62 460 TYR A N 1
ATOM 3636 C CA . TYR A 1 460 ? -1.217 -8.711 -16.453 1 83.62 460 TYR A CA 1
ATOM 3637 C C . TYR A 1 460 ? -0.099 -9.742 -16.359 1 83.62 460 TYR A C 1
ATOM 3639 O O . TYR A 1 460 ? 0.987 -9.539 -16.906 1 83.62 460 TYR A O 1
ATOM 3647 N N . HIS A 1 461 ? -0.335 -10.82 -15.664 1 79 461 HIS A N 1
ATOM 3648 C CA . HIS A 1 461 ? 0.572 -11.953 -15.469 1 79 461 HIS A CA 1
ATOM 3649 C C . HIS A 1 461 ? 1.929 -11.484 -14.953 1 79 461 HIS A C 1
ATOM 3651 O O . HIS A 1 461 ? 2.969 -11.992 -15.375 1 79 461 HIS A O 1
ATOM 3657 N N . THR A 1 462 ? 2.01 -10.43 -14.297 1 77 462 THR A N 1
ATOM 3658 C CA . THR A 1 462 ? 3.184 -9.867 -13.633 1 77 462 THR A CA 1
ATOM 3659 C C . THR A 1 462 ? 4.09 -9.172 -14.648 1 77 462 THR A C 1
ATOM 3661 O O . THR A 1 462 ? 5.02 -8.461 -14.266 1 77 462 THR A O 1
ATOM 3664 N N . PHE A 1 463 ? 3.82 -9.312 -16.031 1 75.62 463 PHE A N 1
ATOM 3665 C CA . PHE A 1 463 ? 4.832 -8.891 -16.984 1 75.62 463 PHE A CA 1
ATOM 3666 C C . PHE A 1 463 ? 4.359 -7.668 -17.766 1 75.62 463 PHE A C 1
ATOM 3668 O O . PHE A 1 463 ? 5.145 -7.047 -18.484 1 75.62 463 PHE A O 1
ATOM 3675 N N . ILE A 1 464 ? 3.08 -7.496 -17.688 1 83.25 464 ILE A N 1
ATOM 3676 C CA . ILE A 1 464 ? 2.555 -6.453 -18.562 1 83.25 464 ILE A CA 1
ATOM 3677 C C . ILE A 1 464 ? 1.672 -5.504 -17.766 1 83.25 464 ILE A C 1
ATOM 3679 O O . ILE A 1 464 ? 1.063 -5.902 -16.766 1 83.25 464 ILE A O 1
ATOM 3683 N N . ASN A 1 465 ? 1.579 -4.305 -18.219 1 84.75 465 ASN A N 1
ATOM 3684 C CA . ASN A 1 465 ? 0.931 -3.287 -17.406 1 84.75 465 ASN A CA 1
ATOM 3685 C C . ASN A 1 465 ? -0.461 -2.949 -17.922 1 84.75 465 ASN A C 1
ATOM 3687 O O . ASN A 1 465 ? -1.104 -2.018 -17.438 1 84.75 465 ASN A O 1
ATOM 3691 N N . ASP A 1 466 ? -0.908 -3.691 -18.922 1 88.25 466 ASP A N 1
ATOM 3692 C CA . ASP A 1 466 ? -2.201 -3.355 -19.516 1 88.25 466 ASP A CA 1
ATOM 3693 C C . ASP A 1 466 ? -3.213 -4.48 -19.297 1 88.25 466 ASP A C 1
ATOM 3695 O O . ASP A 1 466 ? -3.943 -4.852 -20.219 1 88.25 466 ASP A O 1
ATOM 3699 N N . GLY A 1 467 ? -3.129 -5.051 -18.125 1 90.31 467 GLY A N 1
ATOM 3700 C CA . GLY A 1 467 ? -4.094 -6.078 -17.766 1 90.31 467 GLY A CA 1
ATOM 3701 C C . GLY A 1 467 ? -5.414 -5.512 -17.266 1 90.31 467 GLY A C 1
ATOM 3702 O O . GLY A 1 467 ? -5.68 -4.316 -17.438 1 90.31 467 GLY A O 1
ATOM 3703 N N . HIS A 1 468 ? -6.293 -6.41 -16.828 1 93.88 468 HIS A N 1
ATOM 3704 C CA . HIS A 1 468 ? -7.633 -6.066 -16.359 1 93.88 468 HIS A CA 1
ATOM 3705 C C . HIS A 1 468 ? -7.902 -6.66 -14.984 1 93.88 468 HIS A C 1
ATOM 3707 O O . HIS A 1 468 ? -6.969 -7.062 -14.289 1 93.88 468 HIS A O 1
ATOM 3713 N N . VAL A 1 469 ? -9.188 -6.617 -14.547 1 95.75 469 VAL A N 1
ATOM 3714 C CA . VAL A 1 469 ? -9.578 -7.031 -13.203 1 95.75 469 VAL A CA 1
ATOM 3715 C C . VAL A 1 469 ? -9.352 -8.531 -13.047 1 95.75 469 VAL A C 1
ATOM 3717 O O . VAL A 1 469 ? -8.758 -8.977 -12.062 1 95.75 469 VAL A O 1
ATOM 3720 N N . ALA A 1 470 ? -9.828 -9.297 -13.984 1 95.75 470 ALA A N 1
ATOM 3721 C CA . ALA A 1 470 ? -9.719 -10.75 -13.898 1 95.75 470 ALA A CA 1
ATOM 3722 C C . ALA A 1 470 ? -10.07 -11.406 -15.227 1 95.75 470 ALA A C 1
ATOM 3724 O O . ALA A 1 470 ? -10.633 -10.766 -16.109 1 95.75 470 ALA A O 1
ATOM 3725 N N . TRP A 1 471 ? -9.742 -12.734 -15.32 1 94.56 471 TRP A N 1
ATOM 3726 C CA . TRP A 1 471 ? -9.969 -13.508 -16.531 1 94.56 471 TRP A CA 1
ATOM 3727 C C . TRP A 1 471 ? -10.648 -14.836 -16.219 1 94.56 471 TRP A C 1
ATOM 3729 O O . TRP A 1 471 ? -10.508 -15.359 -15.109 1 94.56 471 TRP A O 1
ATOM 3739 N N . GLY A 1 472 ? -11.32 -15.328 -17.219 1 96.12 472 GLY A N 1
ATOM 3740 C CA . GLY A 1 472 ? -11.859 -16.672 -17.203 1 96.12 472 GLY A CA 1
ATOM 3741 C C . GLY A 1 472 ? -11.805 -17.344 -18.562 1 96.12 472 GLY A C 1
ATOM 3742 O O . GLY A 1 472 ? -11.82 -16.672 -19.594 1 96.12 472 GLY A O 1
ATOM 3743 N N . TRP A 1 473 ? -11.727 -18.641 -18.547 1 96.81 473 TRP A N 1
ATOM 3744 C CA . TRP A 1 473 ? -11.672 -19.453 -19.75 1 96.81 473 TRP A CA 1
ATOM 3745 C C . TRP A 1 473 ? -12.453 -20.75 -19.578 1 96.81 473 TRP A C 1
ATOM 3747 O O . TRP A 1 473 ? -12.508 -21.312 -18.469 1 96.81 473 TRP A O 1
ATOM 3757 N N . LEU A 1 474 ? -12.969 -21.203 -20.688 1 98.5 474 LEU A N 1
ATOM 3758 C CA . LEU A 1 474 ? -13.562 -22.531 -20.641 1 98.5 474 LEU A CA 1
ATOM 3759 C C . LEU A 1 474 ? -13.766 -23.078 -22.047 1 98.5 474 LEU A C 1
ATOM 3761 O O . LEU A 1 474 ? -14.328 -22.406 -22.906 1 98.5 474 LEU A O 1
ATOM 3765 N N . ARG A 1 475 ? -13.234 -24.25 -22.312 1 98.62 475 ARG A N 1
ATOM 3766 C CA . ARG A 1 475 ? -13.688 -25.031 -23.453 1 98.62 475 ARG A CA 1
ATOM 3767 C C . ARG A 1 475 ? -15.023 -25.703 -23.141 1 98.62 475 ARG A C 1
ATOM 3769 O O . ARG A 1 475 ? -15.141 -26.469 -22.188 1 98.62 475 ARG A O 1
ATOM 3776 N N . ALA A 1 476 ? -16 -25.531 -23.969 1 98.69 476 ALA A N 1
ATOM 3777 C CA . ALA A 1 476 ? -17.375 -25.938 -23.688 1 98.69 476 ALA A CA 1
ATOM 3778 C C . ALA A 1 476 ? -17.484 -27.438 -23.516 1 98.69 476 ALA A C 1
ATOM 3780 O O . ALA A 1 476 ? -18.234 -27.922 -22.656 1 98.69 476 ALA A O 1
ATOM 3781 N N . SER A 1 477 ? -16.766 -28.219 -24.266 1 98.62 477 SER A N 1
ATOM 3782 C CA . SER A 1 477 ? -16.844 -29.688 -24.188 1 98.62 477 SER A CA 1
ATOM 3783 C C . SER A 1 477 ? -16.281 -30.188 -22.859 1 98.62 477 SER A C 1
ATOM 3785 O O . SER A 1 477 ? -16.5 -31.344 -22.484 1 98.62 477 SER A O 1
ATOM 3787 N N . LYS A 1 478 ? -15.539 -29.391 -22.141 1 98.62 478 LYS A N 1
ATOM 3788 C CA . LYS A 1 478 ? -14.93 -29.75 -20.875 1 98.62 478 LYS A CA 1
ATOM 3789 C C . LYS A 1 478 ? -15.633 -29.062 -19.703 1 98.62 478 LYS A C 1
ATOM 3791 O O . LYS A 1 478 ? -15.008 -28.75 -18.703 1 98.62 478 LYS A O 1
ATOM 3796 N N . ARG A 1 479 ? -16.922 -28.844 -19.812 1 98.5 479 ARG A N 1
ATOM 3797 C CA . ARG A 1 479 ? -17.672 -28 -18.906 1 98.5 479 ARG A CA 1
ATOM 3798 C C . ARG A 1 479 ? -18.172 -28.781 -17.688 1 98.5 479 ARG A C 1
ATOM 3800 O O . ARG A 1 479 ? -18.719 -28.219 -16.766 1 98.5 479 ARG A O 1
ATOM 3807 N N . LYS A 1 480 ? -17.875 -30.062 -17.578 1 98.19 480 LYS A N 1
ATOM 3808 C CA . LYS A 1 480 ? -18.328 -30.828 -16.422 1 98.19 480 LYS A CA 1
ATOM 3809 C C . LYS A 1 480 ? -17.719 -30.297 -15.125 1 98.19 480 LYS A C 1
ATOM 3811 O O . LYS A 1 480 ? -16.484 -30.219 -15.008 1 98.19 480 LYS A O 1
ATOM 3816 N N . LEU A 1 481 ? -18.578 -29.953 -14.203 1 97.56 481 LEU A N 1
ATOM 3817 C CA . LEU A 1 481 ? -18.125 -29.438 -12.922 1 97.56 481 LEU A CA 1
ATOM 3818 C C . LEU A 1 481 ? -17.531 -30.547 -12.062 1 97.56 481 LEU A C 1
ATOM 3820 O O . LEU A 1 481 ? -18.031 -31.672 -12.07 1 97.56 481 LEU A O 1
ATOM 3824 N N . ALA A 1 482 ? -16.484 -30.188 -11.359 1 96.25 482 ALA A N 1
ATOM 3825 C CA . ALA A 1 482 ? -15.969 -31.094 -10.336 1 96.25 482 ALA A CA 1
ATOM 3826 C C . ALA A 1 482 ? -16.938 -31.203 -9.156 1 96.25 482 ALA A C 1
ATOM 3828 O O . ALA A 1 482 ? -17.703 -30.281 -8.898 1 96.25 482 ALA A O 1
ATOM 3829 N N . PRO A 1 483 ? -16.891 -32.312 -8.453 1 93.56 483 PRO A N 1
ATOM 3830 C CA . PRO A 1 483 ? -17.719 -32.406 -7.246 1 93.56 483 PRO A CA 1
ATOM 3831 C C . PRO A 1 483 ? -17.359 -31.359 -6.203 1 93.56 483 PRO A C 1
ATOM 3833 O O . PRO A 1 483 ? -16.188 -31.031 -6.027 1 93.56 483 PRO A O 1
ATOM 3836 N N . LYS A 1 484 ? -18.359 -30.922 -5.504 1 84.69 484 LYS A N 1
ATOM 3837 C CA . LYS A 1 484 ? -18.188 -29.875 -4.5 1 84.69 484 LYS A CA 1
ATOM 3838 C C . LYS A 1 484 ? -17.156 -30.297 -3.443 1 84.69 484 LYS A C 1
ATOM 3840 O O . LYS A 1 484 ? -16.391 -29.453 -2.967 1 84.69 484 LYS A O 1
ATOM 3845 N N . LEU A 1 485 ? -17.172 -31.547 -3.088 1 76.56 485 LEU A N 1
ATOM 3846 C CA . LEU A 1 485 ? -16.297 -32.062 -2.043 1 76.56 485 LEU A CA 1
ATOM 3847 C C . LEU A 1 485 ? -14.836 -31.938 -2.451 1 76.56 485 LEU A C 1
ATOM 3849 O O . LEU A 1 485 ? -13.953 -31.875 -1.593 1 76.56 485 LEU A O 1
ATOM 3853 N N . SER A 1 486 ? -14.578 -31.781 -3.684 1 81.31 486 SER A N 1
ATOM 3854 C CA . SER A 1 486 ? -13.203 -31.734 -4.176 1 81.31 486 SER A CA 1
ATOM 3855 C C . SER A 1 486 ? -12.773 -30.297 -4.457 1 81.31 486 SER A C 1
ATOM 3857 O O . SER A 1 486 ? -11.617 -30.047 -4.781 1 81.31 486 SER A O 1
ATOM 3859 N N . THR A 1 487 ? -13.703 -29.453 -4.266 1 83.25 487 THR A N 1
ATOM 3860 C CA . THR A 1 487 ? -13.406 -28.062 -4.598 1 83.25 487 THR A CA 1
ATOM 3861 C C . THR A 1 487 ? -12.961 -27.297 -3.357 1 83.25 487 THR A C 1
ATOM 3863 O O . THR A 1 487 ? -13.617 -27.359 -2.314 1 83.25 487 THR A O 1
ATOM 3866 N N . LEU A 1 488 ? -11.812 -26.719 -3.498 1 89.44 488 LEU A N 1
ATOM 3867 C CA . LEU A 1 488 ? -11.289 -25.891 -2.424 1 89.44 488 LEU A CA 1
ATOM 3868 C C . LEU A 1 488 ? -11.852 -24.469 -2.506 1 89.44 488 LEU A C 1
ATOM 3870 O O . LEU A 1 488 ? -11.914 -23.875 -3.586 1 89.44 488 LEU A O 1
ATOM 3874 N N . GLY A 1 489 ? -12.289 -24 -1.395 1 93.12 489 GLY A N 1
ATOM 3875 C CA . GLY A 1 489 ? -12.875 -22.672 -1.385 1 93.12 489 GLY A CA 1
ATOM 3876 C C . GLY A 1 489 ? -14.195 -22.609 -2.121 1 93.12 489 GLY A C 1
ATOM 3877 O O . GLY A 1 489 ? -15.062 -23.469 -1.937 1 93.12 489 GLY A O 1
ATOM 3878 N N . ASP A 1 490 ? -14.344 -21.484 -2.959 1 92.38 490 ASP A N 1
ATOM 3879 C CA . ASP A 1 490 ? -15.625 -21.281 -3.629 1 92.38 490 ASP A CA 1
ATOM 3880 C C . ASP A 1 490 ? -15.438 -21.047 -5.125 1 92.38 490 ASP A C 1
ATOM 3882 O O . ASP A 1 490 ? -16.297 -20.453 -5.777 1 92.38 490 ASP A O 1
ATOM 3886 N N . GLU A 1 491 ? -14.289 -21.5 -5.652 1 94.56 491 GLU A N 1
ATOM 3887 C CA . GLU A 1 491 ? -14.039 -21.328 -7.078 1 94.56 491 GLU A CA 1
ATOM 3888 C C . GLU A 1 491 ? -14.898 -22.281 -7.906 1 94.56 491 GLU A C 1
ATOM 3890 O O . GLU A 1 491 ? -15.406 -23.281 -7.387 1 94.56 491 GLU A O 1
ATOM 3895 N N . VAL A 1 492 ? -15.18 -21.953 -9.164 1 96.75 492 VAL A N 1
ATOM 3896 C CA . VAL A 1 492 ? -15.75 -22.875 -10.125 1 96.75 492 VAL A CA 1
ATOM 3897 C C . VAL A 1 492 ? -14.672 -23.844 -10.609 1 96.75 492 VAL A C 1
ATOM 3899 O O . VAL A 1 492 ? -13.664 -23.438 -11.18 1 96.75 492 VAL A O 1
ATOM 3902 N N . ASP A 1 493 ? -14.898 -25.109 -10.32 1 95.25 493 ASP A N 1
ATOM 3903 C CA . ASP A 1 493 ? -13.906 -26.125 -10.68 1 95.25 493 ASP A CA 1
ATOM 3904 C C . ASP A 1 493 ? -14.492 -27.156 -11.648 1 95.25 493 ASP A C 1
ATOM 3906 O O . ASP A 1 493 ? -15.672 -27.5 -11.562 1 95.25 493 ASP A O 1
ATOM 3910 N N . HIS A 1 494 ? -13.727 -27.594 -12.586 1 97.88 494 HIS A N 1
ATOM 3911 C CA . HIS A 1 494 ? -14.125 -28.609 -13.562 1 97.88 494 HIS A CA 1
ATOM 3912 C C . HIS A 1 494 ? -13.242 -29.844 -13.453 1 97.88 494 HIS A C 1
ATOM 3914 O O . HIS A 1 494 ? -12.109 -29.781 -12.961 1 97.88 494 HIS A O 1
ATOM 3920 N N . THR A 1 495 ? -13.711 -31 -13.969 1 97.69 495 THR A N 1
ATOM 3921 C CA . THR A 1 495 ? -12.977 -32.25 -13.82 1 97.69 495 THR A CA 1
ATOM 3922 C C . THR A 1 495 ? -11.812 -32.312 -14.805 1 97.69 495 THR A C 1
ATOM 3924 O O . THR A 1 495 ? -10.75 -32.844 -14.484 1 97.69 495 THR A O 1
ATOM 3927 N N . TYR A 1 496 ? -12.023 -31.812 -16.031 1 98 496 TYR A N 1
ATOM 3928 C CA . TYR A 1 496 ? -11.094 -31.859 -17.141 1 98 496 TYR A CA 1
ATOM 3929 C C . TYR A 1 496 ? -10.656 -33.281 -17.438 1 98 496 TYR A C 1
ATOM 3931 O O . TYR A 1 496 ? -9.5 -33.531 -17.781 1 98 496 TYR A O 1
ATOM 3939 N N . LEU A 1 497 ? -11.547 -34.25 -17.234 1 98.25 497 LEU A N 1
ATOM 3940 C CA . LEU A 1 497 ? -11.312 -35.656 -17.547 1 98.25 497 LEU A CA 1
ATOM 3941 C C . LEU A 1 497 ? -11.883 -36 -18.922 1 98.25 497 LEU A C 1
ATOM 3943 O O . LEU A 1 497 ? -12.945 -35.531 -19.297 1 98.25 497 LEU A O 1
ATOM 3947 N N . GLU A 1 498 ? -11.18 -36.906 -19.578 1 98.31 498 GLU A N 1
ATOM 3948 C CA . GLU A 1 498 ? -11.625 -37.344 -20.906 1 98.31 498 GLU A CA 1
ATOM 3949 C C . GLU A 1 498 ? -13.008 -37.969 -20.844 1 98.31 498 GLU A C 1
ATOM 3951 O O . GLU A 1 498 ? -13.852 -37.75 -21.703 1 98.31 498 GLU A O 1
ATOM 3956 N N . ALA A 1 499 ? -13.281 -38.75 -19.828 1 98.31 499 ALA A N 1
ATOM 3957 C CA . ALA A 1 499 ? -14.547 -39.469 -19.688 1 98.31 499 ALA A CA 1
ATOM 3958 C C . ALA A 1 499 ? -15.711 -38.5 -19.5 1 98.31 499 ALA A C 1
ATOM 3960 O O . ALA A 1 499 ? -16.875 -38.875 -19.688 1 98.31 499 ALA A O 1
ATOM 3961 N N . ASP A 1 500 ? -15.422 -37.281 -19.125 1 98.25 500 ASP A N 1
ATOM 3962 C CA . ASP A 1 500 ? -16.453 -36.312 -18.797 1 98.25 500 ASP A CA 1
ATOM 3963 C C . ASP A 1 500 ? -16.688 -35.344 -19.953 1 98.25 500 ASP A C 1
ATOM 3965 O O . ASP A 1 500 ? -17.5 -34.438 -19.844 1 98.25 500 ASP A O 1
ATOM 3969 N N . ALA A 1 501 ? -15.945 -35.469 -21.047 1 98 501 ALA A N 1
ATOM 3970 C CA . ALA A 1 501 ? -16.078 -34.562 -22.188 1 98 501 ALA A CA 1
ATOM 3971 C C . ALA A 1 501 ? -17.453 -34.688 -22.828 1 98 501 ALA A C 1
ATOM 3973 O O . ALA A 1 501 ? -17.953 -35.781 -23.031 1 98 501 ALA A O 1
ATOM 3974 N N . GLU A 1 502 ? -18.094 -33.5 -23.031 1 97.69 502 GLU A N 1
ATOM 3975 C CA . GLU A 1 502 ? -19.391 -33.438 -23.703 1 97.69 502 GLU A CA 1
ATOM 3976 C C . GLU A 1 502 ? -19.391 -32.406 -24.812 1 97.69 502 GLU A C 1
ATOM 3978 O O . GLU A 1 502 ? -19.578 -31.203 -24.562 1 97.69 502 GLU A O 1
ATOM 3983 N N . PHE A 1 503 ? -19.344 -32.844 -25.984 1 97.88 503 PHE A N 1
ATOM 3984 C CA . PHE A 1 503 ? -19.281 -31.953 -27.141 1 97.88 503 PHE A CA 1
ATOM 3985 C C . PHE A 1 503 ? -20.641 -31.312 -27.391 1 97.88 503 PHE A C 1
ATOM 3987 O O . PHE A 1 503 ? -21.656 -31.766 -26.859 1 97.88 503 PHE A O 1
ATOM 3994 N N . LEU A 1 504 ? -20.578 -30.266 -28.172 1 97.88 504 LEU A N 1
ATOM 3995 C CA . LEU A 1 504 ? -21.797 -29.5 -28.438 1 97.88 504 LEU A CA 1
ATOM 3996 C C . LEU A 1 504 ? -22.484 -29.984 -29.719 1 97.88 504 LEU A C 1
ATOM 3998 O O . LEU A 1 504 ? -21.828 -30.578 -30.578 1 97.88 504 LEU A O 1
ATOM 4002 N N . GLN A 1 505 ? -23.828 -29.766 -29.734 1 97.81 505 GLN A N 1
ATOM 4003 C CA . GLN A 1 505 ? -24.609 -29.859 -30.969 1 97.81 505 GLN A CA 1
ATOM 4004 C C . GLN A 1 505 ? -24.844 -28.5 -31.594 1 97.81 505 GLN A C 1
ATOM 4006 O O . GLN A 1 505 ? -25.312 -27.578 -30.922 1 97.81 505 GLN A O 1
ATOM 4011 N N . PRO A 1 506 ? -24.484 -28.422 -32.906 1 97.5 506 PRO A N 1
ATOM 4012 C CA . PRO A 1 506 ? -24.672 -27.109 -33.531 1 97.5 506 PRO A CA 1
ATOM 4013 C C . PRO A 1 506 ? -26.062 -26.547 -33.312 1 97.5 506 PRO A C 1
ATOM 4015 O O . PRO A 1 506 ? -27.062 -27.234 -33.562 1 97.5 506 PRO A O 1
ATOM 4018 N N . GLY A 1 507 ? -26.078 -25.344 -32.781 1 96 507 GLY A N 1
ATOM 4019 C CA . GLY A 1 507 ? -27.328 -24.609 -32.656 1 96 507 GLY A CA 1
ATOM 4020 C C . GLY A 1 507 ? -28.062 -24.891 -31.359 1 96 507 GLY A C 1
ATOM 4021 O O . GLY A 1 507 ? -29.047 -24.219 -31.031 1 96 507 GLY A O 1
ATOM 4022 N N . VAL A 1 508 ? -27.688 -25.828 -30.625 1 96.94 508 VAL A N 1
ATOM 4023 C CA . VAL A 1 508 ? -28.375 -26.188 -29.375 1 96.94 508 VAL A CA 1
ATOM 4024 C C . VAL A 1 508 ? -27.703 -25.484 -28.203 1 96.94 508 VAL A C 1
ATOM 4026 O O . VAL A 1 508 ? -26.516 -25.719 -27.922 1 96.94 508 VAL A O 1
ATOM 4029 N N . PRO A 1 509 ? -28.406 -24.688 -27.547 1 96.25 509 PRO A N 1
ATOM 4030 C CA . PRO A 1 509 ? -27.812 -23.969 -26.406 1 96.25 509 PRO A CA 1
ATOM 4031 C C . PRO A 1 509 ? -27.469 -24.891 -25.234 1 96.25 509 PRO A C 1
ATOM 4033 O O . PRO A 1 509 ? -28.234 -25.828 -24.938 1 96.25 509 PRO A O 1
ATOM 4036 N N . VAL A 1 510 ? -26.375 -24.656 -24.594 1 97.31 510 VAL A N 1
ATOM 4037 C CA . VAL A 1 510 ? -25.953 -25.391 -23.406 1 97.31 510 VAL A CA 1
ATOM 4038 C C . VAL A 1 510 ? -25.562 -24.422 -22.312 1 97.31 510 VAL A C 1
ATOM 4040 O O . VAL A 1 510 ? -24.984 -23.359 -22.578 1 97.31 510 VAL A O 1
ATOM 4043 N N . GLY A 1 511 ? -25.938 -24.828 -21.062 1 97.44 511 GLY A N 1
ATOM 4044 C CA . GLY A 1 511 ? -25.516 -24.047 -19.906 1 97.44 511 GLY A CA 1
ATOM 4045 C C . GLY A 1 511 ? -24.125 -24.438 -19.422 1 97.44 511 GLY A C 1
ATOM 4046 O O . GLY A 1 511 ? -23.766 -25.625 -19.422 1 97.44 511 GLY A O 1
ATOM 4047 N N . MET A 1 512 ? -23.375 -23.5 -18.984 1 98.12 512 MET A N 1
ATOM 4048 C CA . MET A 1 512 ? -22.062 -23.766 -18.422 1 98.12 512 MET A CA 1
ATOM 4049 C C . MET A 1 512 ? -21.672 -22.719 -17.391 1 98.12 512 MET A C 1
ATOM 4051 O O . MET A 1 512 ? -22.172 -21.578 -17.453 1 98.12 512 MET A O 1
ATOM 4055 N N . ASP A 1 513 ? -20.891 -23.094 -16.438 1 98.44 513 ASP A N 1
ATOM 4056 C CA . ASP A 1 513 ? -20.297 -22.203 -15.445 1 98.44 513 ASP A CA 1
ATOM 4057 C C . ASP A 1 513 ? -18.828 -21.953 -15.742 1 98.44 513 ASP A C 1
ATOM 4059 O O . ASP A 1 513 ? -18.031 -22.906 -15.836 1 98.44 513 ASP A O 1
ATOM 4063 N N . ILE A 1 514 ? -18.469 -20.734 -15.922 1 98.56 514 ILE A N 1
ATOM 4064 C CA . ILE A 1 514 ? -17.078 -20.359 -16.172 1 98.56 514 ILE A CA 1
ATOM 4065 C C . ILE A 1 514 ? -16.516 -19.672 -14.938 1 98.56 514 ILE A C 1
ATOM 4067 O O . ILE A 1 514 ? -17.047 -18.656 -14.477 1 98.56 514 ILE A O 1
ATOM 4071 N N . GLY A 1 515 ? -15.422 -20.297 -14.398 1 97.56 515 GLY A N 1
ATOM 4072 C CA . GLY A 1 515 ? -14.719 -19.656 -13.297 1 97.56 515 GLY A CA 1
ATOM 4073 C C . GLY A 1 515 ? -13.891 -18.453 -13.734 1 97.56 515 GLY A C 1
ATOM 4074 O O . GLY A 1 515 ? -13.188 -18.531 -14.742 1 97.56 515 GLY A O 1
ATOM 4075 N N . ILE A 1 516 ? -14.078 -17.391 -13.039 1 97.81 516 ILE A N 1
ATOM 4076 C CA . ILE A 1 516 ? -13.242 -16.203 -13.242 1 97.81 516 ILE A CA 1
ATOM 4077 C C . ILE A 1 516 ? -12.25 -16.078 -12.086 1 97.81 516 ILE A C 1
ATOM 4079 O O . ILE A 1 516 ? -12.633 -16.109 -10.922 1 97.81 516 ILE A O 1
ATOM 4083 N N . GLN A 1 517 ? -11.008 -15.867 -12.367 1 96.44 517 GLN A N 1
ATOM 4084 C CA . GLN A 1 517 ? -9.883 -15.969 -11.438 1 96.44 517 GLN A CA 1
ATOM 4085 C C . GLN A 1 517 ? -10.016 -14.953 -10.305 1 96.44 517 GLN A C 1
ATOM 4087 O O . GLN A 1 517 ? -10.75 -13.969 -10.43 1 96.44 517 GLN A O 1
ATOM 4092 N N . PRO A 1 518 ? -9.32 -15.195 -9.219 1 96.31 518 PRO A N 1
ATOM 4093 C CA . PRO A 1 518 ? -9.492 -14.328 -8.047 1 96.31 518 PRO A CA 1
ATOM 4094 C C . PRO A 1 518 ? -8.938 -12.922 -8.273 1 96.31 518 PRO A C 1
ATOM 4096 O O . PRO A 1 518 ? -7.895 -12.758 -8.914 1 96.31 518 PRO A O 1
ATOM 4099 N N . SER A 1 519 ? -9.625 -11.953 -7.754 1 96.12 519 SER A N 1
ATOM 4100 C CA . SER A 1 519 ? -9.203 -10.555 -7.73 1 96.12 519 SER A CA 1
ATOM 4101 C C . SER A 1 519 ? -9.641 -9.867 -6.441 1 96.12 519 SER A C 1
ATOM 4103 O O . SER A 1 519 ? -10.336 -10.469 -5.617 1 96.12 519 SER A O 1
ATOM 4105 N N . SER A 1 520 ? -9.148 -8.75 -6.156 1 96.88 520 SER A N 1
ATOM 4106 C CA . SER A 1 520 ? -9.562 -7.82 -5.109 1 96.88 520 SER A CA 1
ATOM 4107 C C . SER A 1 520 ? -9.562 -6.383 -5.621 1 96.88 520 SER A C 1
ATOM 4109 O O . SER A 1 520 ? -8.508 -5.77 -5.77 1 96.88 520 SER A O 1
ATOM 4111 N N . THR A 1 521 ? -10.789 -5.871 -5.883 1 97 521 THR A N 1
ATOM 4112 C CA . THR A 1 521 ? -10.852 -4.602 -6.602 1 97 521 THR A CA 1
ATOM 4113 C C . THR A 1 521 ? -11.906 -3.688 -5.996 1 97 521 THR A C 1
ATOM 4115 O O . THR A 1 521 ? -13.039 -4.109 -5.762 1 97 521 THR A O 1
ATOM 4118 N N . LEU A 1 522 ? -11.5 -2.49 -5.742 1 96.25 522 LEU A N 1
ATOM 4119 C CA . LEU A 1 522 ? -12.43 -1.438 -5.348 1 96.25 522 LEU A CA 1
ATOM 4120 C C . LEU A 1 522 ? -12.93 -0.668 -6.566 1 96.25 522 LEU A C 1
ATOM 4122 O O . LEU A 1 522 ? -12.125 -0.189 -7.371 1 96.25 522 LEU A O 1
ATOM 4126 N N . PHE A 1 523 ? -14.227 -0.578 -6.73 1 96.56 523 PHE A N 1
ATOM 4127 C CA . PHE A 1 523 ? -14.883 0.344 -7.648 1 96.56 523 PHE A CA 1
ATOM 4128 C C . PHE A 1 523 ? -15.422 1.561 -6.902 1 96.56 523 PHE A C 1
ATOM 4130 O O . PHE A 1 523 ? -16.312 1.436 -6.055 1 96.56 523 PHE A O 1
ATOM 4137 N N . ARG A 1 524 ? -14.82 2.678 -7.195 1 93.81 524 ARG A N 1
ATOM 4138 C CA . ARG A 1 524 ? -15.297 3.904 -6.57 1 93.81 524 ARG A CA 1
ATOM 4139 C C . ARG A 1 524 ? -16.688 4.285 -7.094 1 93.81 524 ARG A C 1
ATOM 4141 O O . ARG A 1 524 ? -17.109 3.779 -8.133 1 93.81 524 ARG A O 1
ATOM 4148 N N . THR A 1 525 ? -17.359 5.176 -6.301 1 93.88 525 THR A N 1
ATOM 4149 C CA . THR A 1 525 ? -18.641 5.695 -6.766 1 93.88 525 THR A CA 1
ATOM 4150 C C . THR A 1 525 ? -18.516 6.262 -8.172 1 93.88 525 THR A C 1
ATOM 4152 O O . THR A 1 525 ? -17.625 7.074 -8.445 1 93.88 525 THR A O 1
ATOM 4155 N N . GLY A 1 526 ? -19.391 5.719 -9.062 1 94.62 526 GLY A N 1
ATOM 4156 C CA . GLY A 1 526 ? -19.391 6.227 -10.422 1 94.62 526 GLY A CA 1
ATOM 4157 C C . GLY A 1 526 ? -18.547 5.395 -11.375 1 94.62 526 GLY A C 1
ATOM 4158 O O . GLY A 1 526 ? -18.609 5.582 -12.594 1 94.62 526 GLY A O 1
ATOM 4159 N N . GLU A 1 527 ? -17.781 4.477 -10.859 1 96.31 527 GLU A N 1
ATOM 4160 C CA . GLU A 1 527 ? -17.016 3.584 -11.727 1 96.31 527 GLU A CA 1
ATOM 4161 C C . GLU A 1 527 ? -17.844 2.369 -12.133 1 96.31 527 GLU A C 1
ATOM 4163 O O . GLU A 1 527 ? -18.906 2.117 -11.57 1 96.31 527 GLU A O 1
ATOM 4168 N N . SER A 1 528 ? -17.312 1.656 -13.203 1 98.44 528 SER A N 1
ATOM 4169 C CA . SER A 1 528 ? -18.125 0.596 -13.789 1 98.44 528 SER A CA 1
ATOM 4170 C C . SER A 1 528 ? -17.344 -0.72 -13.852 1 98.44 528 SER A C 1
ATOM 4172 O O . SER A 1 528 ? -16.125 -0.724 -14.023 1 98.44 528 SER A O 1
ATOM 4174 N N . LEU A 1 529 ? -18.094 -1.789 -13.625 1 98.62 529 LEU A N 1
ATOM 4175 C CA . LEU A 1 529 ? -17.672 -3.141 -13.969 1 98.62 529 LEU A CA 1
ATOM 4176 C C . LEU A 1 529 ? -18.188 -3.547 -15.344 1 98.62 529 LEU A C 1
ATOM 4178 O O . LEU A 1 529 ? -19.391 -3.402 -15.625 1 98.62 529 LEU A O 1
ATOM 4182 N N . ARG A 1 530 ? -17.312 -4.012 -16.219 1 98.69 530 ARG A N 1
ATOM 4183 C CA . ARG A 1 530 ? -17.703 -4.492 -17.531 1 98.69 530 ARG A CA 1
ATOM 4184 C C . ARG A 1 530 ? -17.281 -5.945 -17.734 1 98.69 530 ARG A C 1
ATOM 4186 O O . ARG A 1 530 ? -16.141 -6.312 -17.469 1 98.69 530 ARG A O 1
ATOM 4193 N N . LEU A 1 531 ? -18.234 -6.746 -18.094 1 98.69 531 LEU A N 1
ATOM 4194 C CA . LEU A 1 531 ? -18.031 -8.133 -18.5 1 98.69 531 LEU A CA 1
ATOM 4195 C C . LEU A 1 531 ? -17.859 -8.234 -20.016 1 98.69 531 LEU A C 1
ATOM 4197 O O . LEU A 1 531 ? -18.734 -7.777 -20.781 1 98.69 531 LEU A O 1
ATOM 4201 N N . VAL A 1 532 ? -16.766 -8.789 -20.469 1 98.44 532 VAL A N 1
ATOM 4202 C CA . VAL A 1 532 ? -16.562 -9.039 -21.891 1 98.44 532 VAL A CA 1
ATOM 4203 C C . VAL A 1 532 ? -16.484 -10.539 -22.156 1 98.44 532 VAL A C 1
ATOM 4205 O O . VAL A 1 532 ? -15.766 -11.266 -21.469 1 98.44 532 VAL A O 1
ATOM 4208 N N . VAL A 1 533 ? -17.25 -11.031 -23.078 1 98.25 533 VAL A N 1
ATOM 4209 C CA . VAL A 1 533 ? -17.234 -12.414 -23.547 1 98.25 533 VAL A CA 1
ATOM 4210 C C . VAL A 1 533 ? -16.844 -12.461 -25.016 1 98.25 533 VAL A C 1
ATOM 4212 O O . VAL A 1 533 ? -17.406 -11.734 -25.844 1 98.25 533 VAL A O 1
ATOM 4215 N N . GLN A 1 534 ? -15.852 -13.273 -25.297 1 97.44 534 GLN A N 1
ATOM 4216 C CA . GLN A 1 534 ? -15.414 -13.398 -26.688 1 97.44 534 GLN A CA 1
ATOM 4217 C C . GLN A 1 534 ? -14.781 -14.766 -26.938 1 97.44 534 GLN A C 1
ATOM 4219 O O . GLN A 1 534 ? -14.789 -15.633 -26.062 1 97.44 534 GLN A O 1
ATOM 4224 N N . GLY A 1 535 ? -14.359 -15 -28.203 1 96.81 535 GLY A N 1
ATOM 4225 C CA . GLY A 1 535 ? -13.828 -16.297 -28.562 1 96.81 535 GLY A CA 1
ATOM 4226 C C . GLY A 1 535 ? -12.328 -16.312 -28.75 1 96.81 535 GLY A C 1
ATOM 4227 O O . GLY A 1 535 ? -11.773 -17.219 -29.375 1 96.81 535 GLY A O 1
ATOM 4228 N N . ARG A 1 536 ? -11.633 -15.32 -28.203 1 94.75 536 ARG A N 1
ATOM 4229 C CA . ARG A 1 536 ? -10.18 -15.203 -28.297 1 94.75 536 ARG A CA 1
ATOM 4230 C C . ARG A 1 536 ? -9.609 -14.508 -27.062 1 94.75 536 ARG A C 1
ATOM 4232 O O . ARG A 1 536 ? -10.336 -13.844 -26.312 1 94.75 536 ARG A O 1
ATOM 4239 N N . ASP A 1 537 ? -8.297 -14.664 -26.938 1 90.94 537 ASP A N 1
ATOM 4240 C CA . ASP A 1 537 ? -7.629 -13.977 -25.828 1 90.94 537 ASP A CA 1
ATOM 4241 C C . ASP A 1 537 ? -7.703 -12.461 -26 1 90.94 537 ASP A C 1
ATOM 4243 O O . ASP A 1 537 ? -7.723 -11.961 -27.125 1 90.94 537 ASP A O 1
ATOM 4247 N N . PHE A 1 538 ? -7.758 -11.828 -24.859 1 85.62 538 PHE A N 1
ATOM 4248 C CA . PHE A 1 538 ? -7.758 -10.367 -24.859 1 85.62 538 PHE A CA 1
ATOM 4249 C C . PHE A 1 538 ? -6.379 -9.828 -25.234 1 85.62 538 PHE A C 1
ATOM 4251 O O . PHE A 1 538 ? -5.363 -10.477 -24.969 1 85.62 538 PHE A O 1
ATOM 4258 N N . GLY A 1 539 ? -6.355 -8.633 -25.828 1 80.44 539 GLY A N 1
ATOM 4259 C CA . GLY A 1 539 ? -5.117 -7.914 -26.078 1 80.44 539 GLY A CA 1
ATOM 4260 C C . GLY A 1 539 ? -4.363 -8.422 -27.281 1 80.44 539 GLY A C 1
ATOM 4261 O O . GLY A 1 539 ? -4.617 -9.531 -27.766 1 80.44 539 GLY A O 1
ATOM 4262 N N . ASP A 1 540 ? -3.504 -7.617 -27.812 1 80.12 540 ASP A N 1
ATOM 4263 C CA . ASP A 1 540 ? -2.615 -7.938 -28.922 1 80.12 540 ASP A CA 1
ATOM 4264 C C . ASP A 1 540 ? -1.151 -7.77 -28.531 1 80.12 540 ASP A C 1
ATOM 4266 O O . ASP A 1 540 ? -0.734 -6.684 -28.125 1 80.12 540 ASP A O 1
ATOM 4270 N N . TYR A 1 541 ? -0.49 -8.859 -28.562 1 82.06 541 TYR A N 1
ATOM 4271 C CA . TYR A 1 541 ? 0.919 -8.836 -28.188 1 82.06 541 TYR A CA 1
ATOM 4272 C C . TYR A 1 541 ? 1.783 -9.461 -29.281 1 82.06 541 TYR A C 1
ATOM 4274 O O . TYR A 1 541 ? 1.282 -10.211 -30.125 1 82.06 541 TYR A O 1
ATOM 4282 N N . SER A 1 542 ? 3.104 -9.102 -29.203 1 80.69 542 SER A N 1
ATOM 4283 C CA . SER A 1 542 ? 4.039 -9.688 -30.156 1 80.69 542 SER A CA 1
ATOM 4284 C C . SER A 1 542 ? 4.156 -11.195 -29.953 1 80.69 542 SER A C 1
ATOM 4286 O O . SER A 1 542 ? 3.945 -11.695 -28.859 1 80.69 542 SER A O 1
ATOM 4288 N N . PRO A 1 543 ? 4.449 -11.812 -31.031 1 72.94 543 PRO A N 1
ATOM 4289 C CA . PRO A 1 543 ? 4.645 -13.266 -30.922 1 72.94 543 PRO A CA 1
ATOM 4290 C C . PRO A 1 543 ? 5.75 -13.625 -29.922 1 72.94 543 PRO A C 1
ATOM 4292 O O . PRO A 1 543 ? 5.797 -14.758 -29.438 1 72.94 543 PRO A O 1
ATOM 4295 N N . ASP A 1 544 ? 6.539 -12.625 -29.625 1 71.44 544 ASP A N 1
ATOM 4296 C CA . ASP A 1 544 ? 7.672 -12.891 -28.75 1 71.44 544 ASP A CA 1
ATOM 4297 C C . ASP A 1 544 ? 7.289 -12.664 -27.281 1 71.44 544 ASP A C 1
ATOM 4299 O O . ASP A 1 544 ? 8.086 -12.945 -26.375 1 71.44 544 ASP A O 1
ATOM 4303 N N . CYS A 1 545 ? 6.07 -12.211 -27.156 1 78 545 CYS A N 1
ATOM 4304 C CA . CYS A 1 545 ? 5.633 -11.961 -25.781 1 78 545 CYS A CA 1
ATOM 4305 C C . CYS A 1 545 ? 5.441 -13.266 -25.031 1 78 545 CYS A C 1
ATOM 4307 O O . CYS A 1 545 ? 4.824 -14.203 -25.547 1 78 545 CYS A O 1
ATOM 4309 N N . ASP A 1 546 ? 6.008 -13.328 -23.844 1 75.19 546 ASP A N 1
ATOM 4310 C CA . ASP A 1 546 ? 6.039 -14.578 -23.078 1 75.19 546 ASP A CA 1
ATOM 4311 C C . ASP A 1 546 ? 4.789 -14.719 -22.219 1 75.19 546 ASP A C 1
ATOM 4313 O O . ASP A 1 546 ? 4.75 -15.555 -21.312 1 75.19 546 ASP A O 1
ATOM 4317 N N . ILE A 1 547 ? 3.779 -14.031 -22.516 1 77.81 547 ILE A N 1
ATOM 4318 C CA . ILE A 1 547 ? 2.529 -14.188 -21.781 1 77.81 547 ILE A CA 1
ATOM 4319 C C . ILE A 1 547 ? 1.768 -15.398 -22.312 1 77.81 547 ILE A C 1
ATOM 4321 O O . ILE A 1 547 ? 1.685 -15.609 -23.516 1 77.81 547 ILE A O 1
ATOM 4325 N N . PRO A 1 548 ? 1.339 -16.234 -21.328 1 82.44 548 PRO A N 1
ATOM 4326 C CA . PRO A 1 548 ? 0.527 -17.359 -21.797 1 82.44 548 PRO A CA 1
ATOM 4327 C C . PRO A 1 548 ? -0.739 -16.922 -22.531 1 82.44 548 PRO A C 1
ATOM 4329 O O . PRO A 1 548 ? -1.567 -16.203 -21.953 1 82.44 548 PRO A O 1
ATOM 4332 N N . ARG A 1 549 ? -0.887 -17.406 -23.75 1 86.69 549 ARG A N 1
ATOM 4333 C CA . ARG A 1 549 ? -2.041 -17.047 -24.562 1 86.69 549 ARG A CA 1
ATOM 4334 C C . ARG A 1 549 ? -2.523 -18.25 -25.375 1 86.69 549 ARG A C 1
ATOM 4336 O O . ARG A 1 549 ? -1.719 -19.078 -25.797 1 86.69 549 ARG A O 1
ATOM 4343 N N . ALA A 1 550 ? -3.812 -18.266 -25.578 1 90.44 550 ALA A N 1
ATOM 4344 C CA . ALA A 1 550 ? -4.426 -19.344 -26.359 1 90.44 550 ALA A CA 1
ATOM 4345 C C . ALA A 1 550 ? -4.816 -18.844 -27.75 1 90.44 550 ALA A C 1
ATOM 4347 O O . ALA A 1 550 ? -5.184 -19.641 -28.625 1 90.44 550 ALA A O 1
ATOM 4348 N N . GLY A 1 551 ? -4.645 -17.578 -27.969 1 90.56 551 GLY A N 1
ATOM 4349 C CA . GLY A 1 551 ? -5.207 -17.047 -29.203 1 90.56 551 GLY A CA 1
ATOM 4350 C C . GLY A 1 551 ? -6.711 -17.219 -29.297 1 90.56 551 GLY A C 1
ATOM 4351 O O . GLY A 1 551 ? -7.445 -16.797 -28.391 1 90.56 551 GLY A O 1
ATOM 4352 N N . SER A 1 552 ? -7.141 -17.859 -30.391 1 93.31 552 SER A N 1
ATOM 4353 C CA . SER A 1 552 ? -8.562 -18.141 -30.531 1 93.31 552 SER A CA 1
ATOM 4354 C C . SER A 1 552 ? -8.898 -19.578 -30.141 1 93.31 552 SER A C 1
ATOM 4356 O O . SER A 1 552 ? -10.047 -20 -30.266 1 93.31 552 SER A O 1
ATOM 4358 N N . GLY A 1 553 ? -7.887 -20.25 -29.641 1 93.69 553 GLY A N 1
ATOM 4359 C CA . GLY A 1 553 ? -8.102 -21.672 -29.359 1 93.69 553 GLY A CA 1
ATOM 4360 C C . GLY A 1 553 ? -8.586 -22.438 -30.578 1 93.69 553 GLY A C 1
ATOM 4361 O O . GLY A 1 553 ? -7.977 -22.375 -31.641 1 93.69 553 GLY A O 1
ATOM 4362 N N . ILE A 1 554 ? -9.766 -23.094 -30.406 1 96.62 554 ILE A N 1
ATOM 4363 C CA . ILE A 1 554 ? -10.281 -23.922 -31.5 1 96.62 554 ILE A CA 1
ATOM 4364 C C . ILE A 1 554 ? -11.234 -23.109 -32.375 1 96.62 554 ILE A C 1
ATOM 4366 O O . ILE A 1 554 ? -11.742 -23.609 -33.375 1 96.62 554 ILE A O 1
ATOM 4370 N N . ASN A 1 555 ? -11.508 -21.891 -31.953 1 97.94 555 ASN A N 1
ATOM 4371 C CA . ASN A 1 555 ? -12.547 -21.109 -32.594 1 97.94 555 ASN A CA 1
ATOM 4372 C C . ASN A 1 555 ? -12.125 -20.641 -33.969 1 97.94 555 ASN A C 1
ATOM 4374 O O . ASN A 1 555 ? -10.969 -20.25 -34.188 1 97.94 555 ASN A O 1
ATOM 4378 N N . GLY A 1 556 ? -13.055 -20.719 -34.875 1 97.06 556 GLY A N 1
ATOM 4379 C CA . GLY A 1 556 ? -12.922 -20.156 -36.219 1 97.06 556 GLY A CA 1
ATOM 4380 C C . GLY A 1 556 ? -13.906 -19.047 -36.5 1 97.06 556 GLY A C 1
ATOM 4381 O O . GLY A 1 556 ? -14.039 -18.109 -35.719 1 97.06 556 GLY A O 1
ATOM 4382 N N . VAL A 1 557 ? -14.609 -19.156 -37.688 1 97.06 557 VAL A N 1
ATOM 4383 C CA . VAL A 1 557 ? -15.5 -18.078 -38.125 1 97.06 557 VAL A CA 1
ATOM 4384 C C . VAL A 1 557 ? -16.938 -18.422 -37.719 1 97.06 557 VAL A C 1
ATOM 4386 O O . VAL A 1 557 ? -17.875 -17.719 -38.125 1 97.06 557 VAL A O 1
ATOM 4389 N N . GLU A 1 558 ? -17.156 -19.453 -37 1 97.31 558 GLU A N 1
ATOM 4390 C CA . GLU A 1 558 ? -18.5 -19.828 -36.594 1 97.31 558 GLU A CA 1
ATOM 4391 C C . GLU A 1 558 ? -19.125 -18.766 -35.688 1 97.31 558 GLU A C 1
ATOM 4393 O O . GLU A 1 558 ? -18.453 -17.828 -35.281 1 97.31 558 GLU A O 1
ATOM 4398 N N . THR A 1 559 ? -20.391 -18.938 -35.5 1 97.25 559 THR A N 1
ATOM 4399 C CA . THR A 1 559 ? -21.141 -17.984 -34.688 1 97.25 559 THR A CA 1
ATOM 4400 C C . THR A 1 559 ? -21.359 -18.531 -33.281 1 97.25 559 THR A C 1
ATOM 4402 O O . THR A 1 559 ? -21.766 -19.688 -33.125 1 97.25 559 THR A O 1
ATOM 4405 N N . HIS A 1 560 ? -21.047 -17.781 -32.281 1 98 560 HIS A N 1
ATOM 4406 C CA . HIS A 1 560 ? -21.453 -18 -30.906 1 98 560 HIS A CA 1
ATOM 4407 C C . HIS A 1 560 ? -22.672 -17.156 -30.547 1 98 560 HIS A C 1
ATOM 4409 O O . HIS A 1 560 ? -22.703 -15.953 -30.828 1 98 560 HIS A O 1
ATOM 4415 N N . SER A 1 561 ? -23.688 -17.766 -30.031 1 97 561 SER A N 1
ATOM 4416 C CA . SER A 1 561 ? -24.891 -17.078 -29.594 1 97 561 SER A CA 1
ATOM 4417 C C . SER A 1 561 ? -25.109 -17.219 -28.078 1 97 561 SER A C 1
ATOM 4419 O O . SER A 1 561 ? -25.234 -18.328 -27.578 1 97 561 SER A O 1
ATOM 4421 N N . VAL A 1 562 ? -25.141 -16.062 -27.375 1 97.06 562 VAL A N 1
ATOM 4422 C CA . VAL A 1 562 ? -25.375 -16.047 -25.938 1 97.06 562 VAL A CA 1
ATOM 4423 C C . VAL A 1 562 ? -26.859 -15.805 -25.656 1 97.06 562 VAL A C 1
ATOM 4425 O O . VAL A 1 562 ? -27.422 -14.789 -26.078 1 97.06 562 VAL A O 1
ATOM 4428 N N . PHE A 1 563 ? -27.453 -16.688 -24.969 1 95.31 563 PHE A N 1
ATOM 4429 C CA . PHE A 1 563 ? -28.844 -16.547 -24.547 1 95.31 563 PHE A CA 1
ATOM 4430 C C . PHE A 1 563 ? -28.922 -15.828 -23.203 1 95.31 563 PHE A C 1
ATOM 4432 O O . PHE A 1 563 ? -28.297 -16.25 -22.234 1 95.31 563 PHE A O 1
ATOM 4439 N N . LEU A 1 564 ? -29.703 -14.797 -23.141 1 94 564 LEU A N 1
ATOM 4440 C CA . LEU A 1 564 ? -29.641 -13.828 -22.047 1 94 564 LEU A CA 1
ATOM 4441 C C . LEU A 1 564 ? -30.469 -14.289 -20.859 1 94 564 LEU A C 1
ATOM 4443 O O . LEU A 1 564 ? -30.109 -14.055 -19.703 1 94 564 LEU A O 1
ATOM 4447 N N . ASP A 1 565 ? -31.625 -14.922 -20.922 1 86.56 565 ASP A N 1
ATOM 4448 C CA . ASP A 1 565 ? -32.562 -15.258 -19.875 1 86.56 565 ASP A CA 1
ATOM 4449 C C . ASP A 1 565 ? -31.938 -16.203 -18.859 1 86.56 565 ASP A C 1
ATOM 4451 O O . ASP A 1 565 ? -32.344 -16.25 -17.688 1 86.56 565 ASP A O 1
ATOM 4455 N N . GLU A 1 566 ? -30.922 -16.906 -19.172 1 85.81 566 GLU A N 1
ATOM 4456 C CA . GLU A 1 566 ? -30.312 -17.859 -18.266 1 85.81 566 GLU A CA 1
ATOM 4457 C C . GLU A 1 566 ? -28.828 -17.531 -18.031 1 85.81 566 GLU A C 1
ATOM 4459 O O . GLU A 1 566 ? -28.047 -18.391 -17.641 1 85.81 566 GLU A O 1
ATOM 4464 N N . SER A 1 567 ? -28.5 -16.297 -18.328 1 96.44 567 SER A N 1
ATOM 4465 C CA . SER A 1 567 ? -27.094 -15.93 -18.188 1 96.44 567 SER A CA 1
ATOM 4466 C C . SER A 1 567 ? -26.906 -14.797 -17.188 1 96.44 567 SER A C 1
ATOM 4468 O O . SER A 1 567 ? -27.672 -13.82 -17.203 1 96.44 567 SER A O 1
ATOM 4470 N N . TYR A 1 568 ? -25.969 -14.992 -16.25 1 98 568 TYR A N 1
ATOM 4471 C CA . TYR A 1 568 ? -25.688 -13.977 -15.234 1 98 568 TYR A CA 1
ATOM 4472 C C . TYR A 1 568 ? -24.234 -14.07 -14.758 1 98 568 TYR A C 1
ATOM 4474 O O . TYR A 1 568 ? -23.609 -15.117 -14.875 1 98 568 TYR A O 1
ATOM 4482 N N . LEU A 1 569 ? -23.734 -12.961 -14.305 1 98.62 569 LEU A N 1
ATOM 4483 C CA . LEU A 1 569 ? -22.453 -12.859 -13.617 1 98.62 569 LEU A CA 1
ATOM 4484 C C . LEU A 1 569 ? -22.641 -12.828 -12.109 1 98.62 569 LEU A C 1
ATOM 4486 O O . LEU A 1 569 ? -23.406 -12.008 -11.594 1 98.62 569 LEU A O 1
ATOM 4490 N N . GLU A 1 570 ? -22.078 -13.758 -11.453 1 98.38 570 GLU A N 1
ATOM 4491 C CA . GLU A 1 570 ? -22.062 -13.773 -9.992 1 98.38 570 GLU A CA 1
ATOM 4492 C C . GLU A 1 570 ? -20.734 -13.258 -9.445 1 98.38 570 GLU A C 1
ATOM 4494 O O . GLU A 1 570 ? -19.672 -13.789 -9.789 1 98.38 570 GLU A O 1
ATOM 4499 N N . VAL A 1 571 ? -20.781 -12.18 -8.625 1 98.25 571 VAL A N 1
ATOM 4500 C CA . VAL A 1 571 ? -19.562 -11.578 -8.117 1 98.25 571 VAL A CA 1
ATOM 4501 C C . VAL A 1 571 ? -19.547 -11.648 -6.59 1 98.25 571 VAL A C 1
ATOM 4503 O O . VAL A 1 571 ? -20.609 -11.594 -5.953 1 98.25 571 VAL A O 1
ATOM 4506 N N . PRO A 1 572 ? -18.328 -11.828 -5.969 1 98.19 572 PRO A N 1
ATOM 4507 C CA . PRO A 1 572 ? -18.188 -11.805 -4.512 1 98.19 572 PRO A CA 1
ATOM 4508 C C . PRO A 1 572 ? -18.094 -10.391 -3.953 1 98.19 572 PRO A C 1
ATOM 4510 O O . PRO A 1 572 ? -17 -9.883 -3.707 1 98.19 572 PRO A O 1
ATOM 4513 N N . LEU A 1 573 ? -19.219 -9.789 -3.627 1 97.31 573 LEU A N 1
ATOM 4514 C CA . LEU A 1 573 ? -19.281 -8.461 -3.035 1 97.31 573 LEU A CA 1
ATOM 4515 C C . LEU A 1 573 ? -18.938 -8.508 -1.547 1 97.31 573 LEU A C 1
ATOM 4517 O O . LEU A 1 573 ? -19.453 -9.359 -0.82 1 97.31 573 LEU A O 1
ATOM 4521 N N . VAL A 1 574 ? -18.031 -7.691 -1.104 1 96.38 574 VAL A N 1
ATOM 4522 C CA . VAL A 1 574 ? -17.719 -7.555 0.316 1 96.38 574 VAL A CA 1
ATOM 4523 C C . VAL A 1 574 ? -18.484 -6.367 0.899 1 96.38 574 VAL A C 1
ATOM 4525 O O . VAL A 1 574 ? -18.203 -5.215 0.553 1 96.38 574 VAL A O 1
ATOM 4528 N N . PRO A 1 575 ? -19.406 -6.676 1.754 1 90.19 575 PRO A N 1
ATOM 4529 C CA . PRO A 1 575 ? -20.188 -5.574 2.307 1 90.19 575 PRO A CA 1
ATOM 4530 C C . PRO A 1 575 ? -19.375 -4.668 3.227 1 90.19 575 PRO A C 1
ATOM 4532 O O . PRO A 1 575 ? -18.312 -5.074 3.715 1 90.19 575 PRO A O 1
ATOM 4535 N N . SER A 1 576 ? -19.938 -3.416 3.342 1 71.12 576 SER A N 1
ATOM 4536 C CA . SER A 1 576 ? -19.312 -2.469 4.262 1 71.12 576 SER A CA 1
ATOM 4537 C C . SER A 1 576 ? -19.469 -2.918 5.711 1 71.12 576 SER A C 1
ATOM 4539 O O . SER A 1 576 ? -20.453 -3.572 6.059 1 71.12 576 SER A O 1
ATOM 4541 N N . SER A 1 577 ? -18.312 -2.984 6.473 1 57.84 577 SER A N 1
ATOM 4542 C CA . SER A 1 577 ? -18.438 -3.346 7.883 1 57.84 577 SER A CA 1
ATOM 4543 C C . SER A 1 577 ? -19.312 -2.346 8.633 1 57.84 577 SER A C 1
ATOM 4545 O O . SER A 1 577 ? -19.406 -1.177 8.25 1 57.84 577 SER A O 1
ATOM 4547 N N . MET B 1 1 ? -0.259 26.797 35.5 1 56.34 1 MET B N 1
ATOM 4548 C CA . MET B 1 1 ? -1.062 26.844 34.281 1 56.34 1 MET B CA 1
ATOM 4549 C C . MET B 1 1 ? -1.877 28.125 34.188 1 56.34 1 MET B C 1
ATOM 4551 O O . MET B 1 1 ? -2.486 28.547 35.188 1 56.34 1 MET B O 1
ATOM 4555 N N . THR B 1 2 ? -1.635 28.875 33.062 1 68.88 2 THR B N 1
ATOM 4556 C CA . THR B 1 2 ? -2.436 30.078 32.844 1 68.88 2 THR B CA 1
ATOM 4557 C C . THR B 1 2 ? -3.924 29.766 32.938 1 68.88 2 THR B C 1
ATOM 4559 O O . THR B 1 2 ? -4.391 28.75 32.406 1 68.88 2 THR B O 1
ATOM 4562 N N . SER B 1 3 ? -4.625 30.484 33.75 1 78.12 3 SER B N 1
ATOM 4563 C CA . SER B 1 3 ? -6.062 30.266 33.906 1 78.12 3 SER B CA 1
ATOM 4564 C C . SER B 1 3 ? -6.797 30.531 32.594 1 78.12 3 SER B C 1
ATOM 4566 O O . SER B 1 3 ? -6.266 31.203 31.703 1 78.12 3 SER B O 1
ATOM 4568 N N . THR B 1 4 ? -7.875 29.891 32.438 1 85.25 4 THR B N 1
ATOM 4569 C CA . THR B 1 4 ? -8.727 30.109 31.266 1 85.25 4 THR B CA 1
ATOM 4570 C C . THR B 1 4 ? -9.016 31.609 31.078 1 85.25 4 THR B C 1
ATOM 4572 O O . THR B 1 4 ? -8.922 32.125 29.969 1 85.25 4 THR B O 1
ATOM 4575 N N . LYS B 1 5 ? -9.273 32.281 32.156 1 87 5 LYS B N 1
ATOM 4576 C CA . LYS B 1 5 ? -9.602 33.719 32.125 1 87 5 LYS B CA 1
ATOM 4577 C C . LYS B 1 5 ? -8.414 34.531 31.609 1 87 5 LYS B C 1
ATOM 4579 O O . LYS B 1 5 ? -8.578 35.438 30.812 1 87 5 LYS B O 1
ATOM 4584 N N . GLU B 1 6 ? -7.328 34.188 32.094 1 87.88 6 GLU B N 1
ATOM 4585 C CA . GLU B 1 6 ? -6.125 34.906 31.688 1 87.88 6 GLU B CA 1
ATOM 4586 C C . GLU B 1 6 ? -5.816 34.656 30.203 1 87.88 6 GLU B C 1
ATOM 4588 O O . GLU B 1 6 ? -5.465 35.594 29.484 1 87.88 6 GLU B O 1
ATOM 4593 N N . GLN B 1 7 ? -5.91 33.5 29.797 1 89.31 7 GLN B N 1
ATOM 4594 C CA . GLN B 1 7 ? -5.637 33.156 28.406 1 89.31 7 GLN B CA 1
ATOM 4595 C C . GLN B 1 7 ? -6.637 33.844 27.469 1 89.31 7 GLN B C 1
ATOM 4597 O O . GLN B 1 7 ? -6.27 34.312 26.391 1 89.31 7 GLN B O 1
ATOM 4602 N N . LEU B 1 8 ? -7.883 33.844 27.859 1 87.88 8 LEU B N 1
ATOM 4603 C CA . LEU B 1 8 ? -8.914 34.5 27.062 1 87.88 8 LEU B CA 1
ATOM 4604 C C . LEU B 1 8 ? -8.672 36 26.984 1 87.88 8 LEU B C 1
ATOM 4606 O O . LEU B 1 8 ? -8.898 36.625 25.938 1 87.88 8 LEU B O 1
ATOM 4610 N N . ALA B 1 9 ? -8.258 36.562 28.062 1 90.12 9 ALA B N 1
ATOM 4611 C CA . ALA B 1 9 ? -7.938 38 28.062 1 90.12 9 ALA B CA 1
ATOM 4612 C C . ALA B 1 9 ? -6.777 38.281 27.125 1 90.12 9 ALA B C 1
ATOM 4614 O O . ALA B 1 9 ? -6.789 39.312 26.422 1 90.12 9 ALA B O 1
ATOM 4615 N N . LEU B 1 10 ? -5.844 37.5 27.203 1 90.38 10 LEU B N 1
ATOM 4616 C CA . LEU B 1 10 ? -4.707 37.656 26.297 1 90.38 10 LEU B CA 1
ATOM 4617 C C . LEU B 1 10 ? -5.148 37.531 24.844 1 90.38 10 LEU B C 1
ATOM 4619 O O . LEU B 1 10 ? -4.746 38.344 24 1 90.38 10 LEU B O 1
ATOM 4623 N N . ALA B 1 11 ? -5.938 36.562 24.531 1 89.81 11 ALA B N 1
ATOM 4624 C CA . ALA B 1 11 ? -6.453 36.406 23.172 1 89.81 11 ALA B CA 1
ATOM 4625 C C . ALA B 1 11 ? -7.254 37.625 22.719 1 89.81 11 ALA B C 1
ATOM 4627 O O . ALA B 1 11 ? -7.16 38.031 21.562 1 89.81 11 ALA B O 1
ATOM 4628 N N . ASP B 1 12 ? -8.008 38.094 23.578 1 90.56 12 ASP B N 1
ATOM 4629 C CA . ASP B 1 12 ? -8.844 39.25 23.266 1 90.56 12 ASP B CA 1
ATOM 4630 C C . ASP B 1 12 ? -7.984 40.438 22.844 1 90.56 12 ASP B C 1
ATOM 4632 O O . ASP B 1 12 ? -8.367 41.219 21.969 1 90.56 12 ASP B O 1
ATOM 4636 N N . ARG B 1 13 ? -6.902 40.5 23.438 1 91.94 13 ARG B N 1
ATOM 4637 C CA . ARG B 1 13 ? -6 41.625 23.141 1 91.94 13 ARG B CA 1
ATOM 4638 C C . ARG B 1 13 ? -5.258 41.375 21.828 1 91.94 13 ARG B C 1
ATOM 4640 O O . ARG B 1 13 ? -4.953 42.312 21.094 1 91.94 13 ARG B O 1
ATOM 4647 N N . LEU B 1 14 ? -4.977 40.219 21.5 1 93.25 14 LEU B N 1
ATOM 4648 C CA . LEU B 1 14 ? -4.035 39.906 20.422 1 93.25 14 LEU B CA 1
ATOM 4649 C C . LEU B 1 14 ? -4.773 39.625 19.125 1 93.25 14 LEU B C 1
ATOM 4651 O O . LEU B 1 14 ? -4.223 39.812 18.031 1 93.25 14 LEU B O 1
ATOM 4655 N N . PHE B 1 15 ? -6.012 39.125 19.219 1 95.31 15 PHE B N 1
ATOM 4656 C CA . PHE B 1 15 ? -6.664 38.562 18.031 1 95.31 15 PHE B CA 1
ATOM 4657 C C . PHE B 1 15 ? -7.516 39.625 17.344 1 95.31 15 PHE B C 1
ATOM 4659 O O . PHE B 1 15 ? -8.266 40.375 18 1 95.31 15 PHE B O 1
ATOM 4666 N N . PRO B 1 16 ? -7.367 39.781 15.992 1 96.06 16 PRO B N 1
ATOM 4667 C CA . PRO B 1 16 ? -8.43 40.5 15.273 1 96.06 16 PRO B CA 1
ATOM 4668 C C . PRO B 1 16 ? -9.727 39.719 15.18 1 96.06 16 PRO B C 1
ATOM 4670 O O . PRO B 1 16 ? -9.703 38.531 14.781 1 96.06 16 PRO B O 1
ATOM 4673 N N . TRP B 1 17 ? -10.852 40.344 15.57 1 96.06 17 TRP B N 1
ATOM 4674 C CA . TRP B 1 17 ? -12.156 39.688 15.586 1 96.06 17 TRP B CA 1
ATOM 4675 C C . TRP B 1 17 ? -13.062 40.25 14.5 1 96.06 17 TRP B C 1
ATOM 4677 O O . TRP B 1 17 ? -12.906 41.375 14.086 1 96.06 17 TRP B O 1
ATOM 4687 N N . ARG B 1 18 ? -13.898 39.438 13.992 1 96.06 18 ARG B N 1
ATOM 4688 C CA . ARG B 1 18 ? -14.977 39.812 13.078 1 96.06 18 ARG B CA 1
ATOM 4689 C C . ARG B 1 18 ? -16.297 39.188 13.508 1 96.06 18 ARG B C 1
ATOM 4691 O O . ARG B 1 18 ? -16.328 38.188 14.195 1 96.06 18 ARG B O 1
ATOM 4698 N N . PRO B 1 19 ? -17.406 39.812 13.117 1 96.19 19 PRO B N 1
ATOM 4699 C CA . PRO B 1 19 ? -18.703 39.25 13.492 1 96.19 19 PRO B CA 1
ATOM 4700 C C . PRO B 1 19 ? -19.031 37.969 12.703 1 96.19 19 PRO B C 1
ATOM 4702 O O . PRO B 1 19 ? -18.75 37.906 11.508 1 96.19 19 PRO B O 1
ATOM 4705 N N . SER B 1 20 ? -19.656 37.031 13.32 1 95.56 20 SER B N 1
ATOM 4706 C CA . SER B 1 20 ? -20.094 35.812 12.672 1 95.56 20 SER B CA 1
ATOM 4707 C C . SER B 1 20 ? -21.406 36 11.922 1 95.56 20 SER B C 1
ATOM 4709 O O . SER B 1 20 ? -22.141 36.969 12.195 1 95.56 20 SER B O 1
ATOM 4711 N N . GLN B 1 21 ? -21.688 35.062 10.977 1 94.88 21 GLN B N 1
ATOM 4712 C CA . GLN B 1 21 ? -22.953 35.031 10.258 1 94.88 21 GLN B CA 1
ATOM 4713 C C . GLN B 1 21 ? -24.031 34.312 11.062 1 94.88 21 GLN B C 1
ATOM 4715 O O . GLN B 1 21 ? -25.234 34.531 10.812 1 94.88 21 GLN B O 1
ATOM 4720 N N . GLY B 1 22 ? -23.594 33.562 11.992 1 93.88 22 GLY B N 1
ATOM 4721 C CA . GLY B 1 22 ? -24.516 32.75 12.766 1 93.88 22 GLY B CA 1
ATOM 4722 C C . GLY B 1 22 ? -24.609 31.312 12.273 1 93.88 22 GLY B C 1
ATOM 4723 O O . GLY B 1 22 ? -24.469 31.047 11.078 1 93.88 22 GLY B O 1
ATOM 4724 N N . PRO B 1 23 ? -24.891 30.344 13.211 1 92.62 23 PRO B N 1
ATOM 4725 C CA . PRO B 1 23 ? -24.859 28.938 12.852 1 92.62 23 PRO B CA 1
ATOM 4726 C C . PRO B 1 23 ? -25.938 28.562 11.836 1 92.62 23 PRO B C 1
ATOM 4728 O O . PRO B 1 23 ? -25.688 27.766 10.922 1 92.62 23 PRO B O 1
ATOM 4731 N N . LYS B 1 24 ? -27.109 29.141 11.812 1 91.88 24 LYS B N 1
ATOM 4732 C CA . LYS B 1 24 ? -28.219 28.766 10.93 1 91.88 24 LYS B CA 1
ATOM 4733 C C . LYS B 1 24 ? -28 29.297 9.516 1 91.88 24 LYS B C 1
ATOM 4735 O O . LYS B 1 24 ? -28.531 28.75 8.555 1 91.88 24 LYS B O 1
ATOM 4740 N N . ALA B 1 25 ? -27.281 30.406 9.477 1 90.56 25 ALA B N 1
ATOM 4741 C CA . ALA B 1 25 ? -26.938 30.922 8.148 1 90.56 25 ALA B CA 1
ATOM 4742 C C . ALA B 1 25 ? -26.031 29.953 7.406 1 90.56 25 ALA B C 1
ATOM 4744 O O . ALA B 1 25 ? -26.109 29.828 6.184 1 90.56 25 ALA B O 1
ATOM 4745 N N . VAL B 1 26 ? -25.188 29.312 8.125 1 86.88 26 VAL B N 1
ATOM 4746 C CA . VAL B 1 26 ? -24.219 28.375 7.555 1 86.88 26 VAL B CA 1
ATOM 4747 C C . VAL B 1 26 ? -24.844 26.984 7.449 1 86.88 26 VAL B C 1
ATOM 4749 O O . VAL B 1 26 ? -24.562 26.25 6.504 1 86.88 26 VAL B O 1
ATOM 4752 N N . PHE B 1 27 ? -25.641 26.625 8.414 1 89.06 27 PHE B N 1
ATOM 4753 C CA . PHE B 1 27 ? -26.297 25.328 8.508 1 89.06 27 PHE B CA 1
ATOM 4754 C C . PHE B 1 27 ? -27.781 25.5 8.852 1 89.06 27 PHE B C 1
ATOM 4756 O O . PHE B 1 27 ? -28.172 25.391 10.016 1 89.06 27 PHE B O 1
ATOM 4763 N N . PRO B 1 28 ? -28.578 25.547 7.863 1 87.44 28 PRO B N 1
ATOM 4764 C CA . PRO B 1 28 ? -29.969 25.922 8.086 1 87.44 28 PRO B CA 1
ATOM 4765 C C . PRO B 1 28 ? -30.719 24.953 9 1 87.44 28 PRO B C 1
ATOM 4767 O O . PRO B 1 28 ? -31.609 25.359 9.742 1 87.44 28 PRO B O 1
ATOM 4770 N N . THR B 1 29 ? -30.359 23.703 8.992 1 87.5 29 THR B N 1
ATOM 4771 C CA . THR B 1 29 ? -31.094 22.719 9.781 1 87.5 29 THR B CA 1
ATOM 4772 C C . THR B 1 29 ? -30.438 22.531 11.148 1 87.5 29 THR B C 1
ATOM 4774 O O . THR B 1 29 ? -30.734 21.562 11.844 1 87.5 29 THR B O 1
ATOM 4777 N N . PHE B 1 30 ? -29.562 23.438 11.422 1 89.94 30 PHE B N 1
ATOM 4778 C CA . PHE B 1 30 ? -28.844 23.375 12.688 1 89.94 30 PHE B CA 1
ATOM 4779 C C . PHE B 1 30 ? -29.812 23.391 13.859 1 89.94 30 PHE B C 1
ATOM 4781 O O . PHE B 1 30 ? -30.688 24.25 13.93 1 89.94 30 PHE B O 1
ATOM 4788 N N . ASP B 1 31 ? -29.641 22.391 14.781 1 91.06 31 ASP B N 1
ATOM 4789 C CA . ASP B 1 31 ? -30.469 22.266 15.984 1 91.06 31 ASP B CA 1
ATOM 4790 C C . ASP B 1 31 ? -29.594 22.094 17.234 1 91.06 31 ASP B C 1
ATOM 4792 O O . ASP B 1 31 ? -28.984 21.047 17.438 1 91.06 31 ASP B O 1
ATOM 4796 N N . PRO B 1 32 ? -29.469 23.062 18.125 1 93.75 32 PRO B N 1
ATOM 4797 C CA . PRO B 1 32 ? -28.609 23 19.312 1 93.75 32 PRO B CA 1
ATOM 4798 C C . PRO B 1 32 ? -29.312 22.344 20.5 1 93.75 32 PRO B C 1
ATOM 4800 O O . PRO B 1 32 ? -28.781 22.359 21.625 1 93.75 32 PRO B O 1
ATOM 4803 N N . SER B 1 33 ? -30.516 21.719 20.297 1 95.12 33 SER B N 1
ATOM 4804 C CA . SER B 1 33 ? -31.281 21.172 21.406 1 95.12 33 SER B CA 1
ATOM 4805 C C . SER B 1 33 ? -30.641 19.891 21.938 1 95.12 33 SER B C 1
ATOM 4807 O O . SER B 1 33 ? -30.047 19.109 21.188 1 95.12 33 SER B O 1
ATOM 4809 N N . HIS B 1 34 ? -30.703 19.766 23.266 1 97 34 HIS B N 1
ATOM 4810 C CA . HIS B 1 34 ? -30.312 18.5 23.891 1 97 34 HIS B CA 1
ATOM 4811 C C . HIS B 1 34 ? -31.312 17.406 23.531 1 97 34 HIS B C 1
ATOM 4813 O O . HIS B 1 34 ? -32.531 17.578 23.672 1 97 34 HIS B O 1
ATOM 4819 N N . ARG B 1 35 ? -30.812 16.25 23.016 1 96.06 35 ARG B N 1
ATOM 4820 C CA . ARG B 1 35 ? -31.641 15.102 22.625 1 96.06 35 ARG B CA 1
ATOM 4821 C C . ARG B 1 35 ? -30.922 13.789 22.938 1 96.06 35 ARG B C 1
ATOM 4823 O O . ARG B 1 35 ? -29.703 13.703 22.844 1 96.06 35 ARG B O 1
ATOM 4830 N N . GLN B 1 36 ? -31.688 12.906 23.359 1 95.81 36 GLN B N 1
ATOM 4831 C CA . GLN B 1 36 ? -31.203 11.539 23.516 1 95.81 36 GLN B CA 1
ATOM 4832 C C . GLN B 1 36 ? -31.969 10.578 22.625 1 95.81 36 GLN B C 1
ATOM 4834 O O . GLN B 1 36 ? -33.188 10.68 22.484 1 95.81 36 GLN B O 1
ATOM 4839 N N . LEU B 1 37 ? -31.281 9.734 21.875 1 94.44 37 LEU B N 1
ATOM 4840 C CA . LEU B 1 37 ? -31.938 8.734 21.031 1 94.44 37 LEU B CA 1
ATOM 4841 C C . LEU B 1 37 ? -31.109 7.449 20.969 1 94.44 37 LEU B C 1
ATOM 4843 O O . LEU B 1 37 ? -29.938 7.441 21.328 1 94.44 37 LEU B O 1
ATOM 4847 N N . LYS B 1 38 ? -31.812 6.359 20.672 1 95.56 38 LYS B N 1
ATOM 4848 C CA . LYS B 1 38 ? -31.203 5.059 20.422 1 95.56 38 LYS B CA 1
ATOM 4849 C C . LYS B 1 38 ? -31.188 4.719 18.938 1 95.56 38 LYS B C 1
ATOM 4851 O O . LYS B 1 38 ? -32.219 4.816 18.266 1 95.56 38 LYS B O 1
ATOM 4856 N N . ASP B 1 39 ? -30.031 4.543 18.422 1 95.06 39 ASP B N 1
ATOM 4857 C CA . ASP B 1 39 ? -29.891 4.047 17.062 1 95.06 39 ASP B CA 1
ATOM 4858 C C . ASP B 1 39 ? -29.734 2.527 17.031 1 95.06 39 ASP B C 1
ATOM 4860 O O . ASP B 1 39 ? -28.625 2.018 17.188 1 95.06 39 ASP B O 1
ATOM 4864 N N . THR B 1 40 ? -30.719 1.785 16.688 1 93 40 THR B N 1
ATOM 4865 C CA . THR B 1 40 ? -30.719 0.329 16.766 1 93 40 THR B CA 1
ATOM 4866 C C . THR B 1 40 ? -30 -0.279 15.57 1 93 40 THR B C 1
ATOM 4868 O O . THR B 1 40 ? -29.531 -1.418 15.633 1 93 40 THR B O 1
ATOM 4871 N N . ASP B 1 41 ? -29.953 0.526 14.57 1 91.06 41 ASP B N 1
ATOM 4872 C CA . ASP B 1 41 ? -29.234 0.031 13.391 1 91.06 41 ASP B CA 1
ATOM 4873 C C . ASP B 1 41 ? -27.75 -0.177 13.688 1 91.06 41 ASP B C 1
ATOM 4875 O O . ASP B 1 41 ? -27.156 -1.163 13.25 1 91.06 41 ASP B O 1
ATOM 4879 N N . TYR B 1 42 ? -27.188 0.756 14.469 1 92.69 42 TYR B N 1
ATOM 4880 C CA . TYR B 1 42 ? -25.766 0.68 14.758 1 92.69 42 TYR B CA 1
ATOM 4881 C C . TYR B 1 42 ? -25.516 0.252 16.203 1 92.69 42 TYR B C 1
ATOM 4883 O O . TYR B 1 42 ? -24.375 0.161 16.656 1 92.69 42 TYR B O 1
ATOM 4891 N N . GLY B 1 43 ? -26.562 0.039 16.922 1 93.12 43 GLY B N 1
ATOM 4892 C CA . GLY B 1 43 ? -26.422 -0.383 18.297 1 93.12 43 GLY B CA 1
ATOM 4893 C C . GLY B 1 43 ? -25.781 0.672 19.188 1 93.12 43 GLY B C 1
ATOM 4894 O O . GLY B 1 43 ? -24.875 0.372 19.969 1 93.12 43 GLY B O 1
ATOM 4895 N N . MET B 1 44 ? -26.266 1.95 19.094 1 96.12 44 MET B N 1
ATOM 4896 C CA . MET B 1 44 ? -25.625 3.051 19.812 1 96.12 44 MET B CA 1
ATOM 4897 C C . MET B 1 44 ? -26.656 3.828 20.641 1 96.12 44 MET B C 1
ATOM 4899 O O . MET B 1 44 ? -27.797 4.02 20.188 1 96.12 44 MET B O 1
ATOM 4903 N N . ASP B 1 45 ? -26.312 4.176 21.828 1 96.56 45 ASP B N 1
ATOM 4904 C CA . ASP B 1 45 ? -26.953 5.242 22.594 1 96.56 45 ASP B CA 1
ATOM 4905 C C . ASP B 1 45 ? -26.328 6.598 22.281 1 96.56 45 ASP B C 1
ATOM 4907 O O . ASP B 1 45 ? -25.109 6.777 22.422 1 96.56 45 ASP B O 1
ATOM 4911 N N . ILE B 1 46 ? -27.188 7.555 21.875 1 97.44 46 ILE B N 1
ATOM 4912 C CA . ILE B 1 46 ? -26.672 8.836 21.391 1 97.44 46 ILE B CA 1
ATOM 4913 C C . ILE B 1 46 ? -27.25 9.969 22.234 1 97.44 46 ILE B C 1
ATOM 4915 O O . ILE B 1 46 ? -28.469 10.047 22.406 1 97.44 46 ILE B O 1
ATOM 4919 N N . GLU B 1 47 ? -26.438 10.797 22.766 1 97.69 47 GLU B N 1
ATOM 4920 C CA . GLU B 1 47 ? -26.828 12.055 23.406 1 97.69 47 GLU B CA 1
ATOM 4921 C C . GLU B 1 47 ? -26.281 13.258 22.656 1 97.69 47 GLU B C 1
ATOM 4923 O O . GLU B 1 47 ? -25.062 13.461 22.594 1 97.69 47 GLU B O 1
ATOM 4928 N N . TYR B 1 48 ? -27.172 14.031 22.078 1 97 48 TYR B N 1
ATOM 4929 C CA . TYR B 1 48 ? -26.781 15.234 21.344 1 97 48 TYR B CA 1
ATOM 4930 C C . TYR B 1 48 ? -26.766 16.453 22.266 1 97 48 TYR B C 1
ATOM 4932 O O . TYR B 1 48 ? -27.641 16.609 23.109 1 97 48 TYR B O 1
ATOM 4940 N N . ASN B 1 49 ? -25.719 17.219 22.078 1 97.81 49 ASN B N 1
ATOM 4941 C CA . ASN B 1 49 ? -25.594 18.516 22.734 1 97.81 49 ASN B CA 1
ATOM 4942 C C . ASN B 1 49 ? -25.641 18.375 24.25 1 97.81 49 ASN B C 1
ATOM 4944 O O . ASN B 1 49 ? -26.359 19.109 24.938 1 97.81 49 ASN B O 1
ATOM 4948 N N . HIS B 1 50 ? -24.906 17.453 24.719 1 98.25 50 HIS B N 1
ATOM 4949 C CA . HIS B 1 50 ? -24.688 17.297 26.141 1 98.25 50 HIS B CA 1
ATOM 4950 C C . HIS B 1 50 ? -23.859 18.469 26.688 1 98.25 50 HIS B C 1
ATOM 4952 O O . HIS B 1 50 ? -22.828 18.828 26.125 1 98.25 50 HIS B O 1
ATOM 4958 N N . ASP B 1 51 ? -24.266 19.016 27.844 1 98.38 51 ASP B N 1
ATOM 4959 C CA . ASP B 1 51 ? -23.531 20.109 28.469 1 98.38 51 ASP B CA 1
ATOM 4960 C C . ASP B 1 51 ? -22.25 19.609 29.109 1 98.38 51 ASP B C 1
ATOM 4962 O O . ASP B 1 51 ? -22.266 18.703 29.938 1 98.38 51 ASP B O 1
ATOM 4966 N N . VAL B 1 52 ? -21.203 20.203 28.719 1 98.69 52 VAL B N 1
ATOM 4967 C CA . VAL B 1 52 ? -19.922 19.969 29.375 1 98.69 52 VAL B CA 1
ATOM 4968 C C . VAL B 1 52 ? -19.453 21.266 30.062 1 98.69 52 VAL B C 1
ATOM 4970 O O . VAL B 1 52 ? -18.953 22.172 29.406 1 98.69 52 VAL B O 1
ATOM 4973 N N . PRO B 1 53 ? -19.453 21.344 31.328 1 97.94 53 PRO B N 1
ATOM 4974 C CA . PRO B 1 53 ? -19.094 22.578 32.031 1 97.94 53 PRO B CA 1
ATOM 4975 C C . PRO B 1 53 ? -17.594 22.844 32 1 97.94 53 PRO B C 1
ATOM 4977 O O . PRO B 1 53 ? -16.797 21.953 32.312 1 97.94 53 PRO B O 1
ATOM 4980 N N . MET B 1 54 ? -17.219 24.031 31.641 1 96.56 54 MET B N 1
ATOM 4981 C CA . MET B 1 54 ? -15.828 24.484 31.719 1 96.56 54 MET B CA 1
ATOM 4982 C C . MET B 1 54 ? -15.562 25.141 33.094 1 96.56 54 MET B C 1
ATOM 4984 O O . MET B 1 54 ? -16.5 25.484 33.812 1 96.56 54 MET B O 1
ATOM 4988 N N . ARG B 1 55 ? -14.281 25.359 33.438 1 94.69 55 ARG B N 1
ATOM 4989 C CA . ARG B 1 55 ? -13.914 25.906 34.75 1 94.69 55 ARG B CA 1
ATOM 4990 C C . ARG B 1 55 ? -14.312 27.375 34.844 1 94.69 55 ARG B C 1
ATOM 4992 O O . ARG B 1 55 ? -14.492 27.891 35.938 1 94.69 55 ARG B O 1
ATOM 4999 N N . ASP B 1 56 ? -14.516 28.062 33.656 1 93.38 56 ASP B N 1
ATOM 5000 C CA . ASP B 1 56 ? -14.867 29.484 33.719 1 93.38 56 ASP B CA 1
ATOM 5001 C C . ASP B 1 56 ? -16.375 29.672 33.688 1 93.38 56 ASP B C 1
ATOM 5003 O O . ASP B 1 56 ? -16.875 30.797 33.562 1 93.38 56 ASP B O 1
ATOM 5007 N N . GLY B 1 57 ? -17.141 28.625 33.719 1 94.56 57 GLY B N 1
ATOM 5008 C CA . GLY B 1 57 ? -18.594 28.703 33.812 1 94.56 57 GLY B CA 1
ATOM 5009 C C . GLY B 1 57 ? -19.297 28.484 32.5 1 94.56 57 GLY B C 1
ATOM 5010 O O . GLY B 1 57 ? -20.5 28.188 32.469 1 94.56 57 GLY B O 1
ATOM 5011 N N . VAL B 1 58 ? -18.609 28.547 31.406 1 95.62 58 VAL B N 1
ATOM 5012 C CA . VAL B 1 58 ? -19.188 28.312 30.078 1 95.62 58 VAL B CA 1
ATOM 5013 C C . VAL B 1 58 ? -19.453 26.812 29.906 1 95.62 58 VAL B C 1
ATOM 5015 O O . VAL B 1 58 ? -18.781 25.984 30.531 1 95.62 58 VAL B O 1
ATOM 5018 N N . LYS B 1 59 ? -20.438 26.516 29.078 1 98.06 59 LYS B N 1
ATOM 5019 C CA . LYS B 1 59 ? -20.734 25.125 28.75 1 98.06 59 LYS B CA 1
ATOM 5020 C C . LYS B 1 59 ? -20.422 24.828 27.281 1 98.06 59 LYS B C 1
ATOM 5022 O O . LYS B 1 59 ? -21.031 25.406 26.391 1 98.06 59 LYS B O 1
ATOM 5027 N N . LEU B 1 60 ? -19.469 23.969 27.047 1 98.44 60 LEU B N 1
ATOM 5028 C CA . LEU B 1 60 ? -19.328 23.422 25.703 1 98.44 60 LEU B CA 1
ATOM 5029 C C . LEU B 1 60 ? -20.328 22.297 25.469 1 98.44 60 LEU B C 1
ATOM 5031 O O . LEU B 1 60 ? -20.859 21.719 26.438 1 98.44 60 LEU B O 1
ATOM 5035 N N . ARG B 1 61 ? -20.672 22.078 24.219 1 98.44 61 ARG B N 1
ATOM 5036 C CA . ARG B 1 61 ? -21.688 21.094 23.875 1 98.44 61 ARG B CA 1
ATOM 5037 C C . ARG B 1 61 ? -21.062 19.906 23.156 1 98.44 61 ARG B C 1
ATOM 5039 O O . ARG B 1 61 ? -20.312 20.078 22.188 1 98.44 61 ARG B O 1
ATOM 5046 N N . ALA B 1 62 ? -21.391 18.703 23.641 1 98.5 62 ALA B N 1
ATOM 5047 C CA . ALA B 1 62 ? -20.828 17.469 23.109 1 98.5 62 ALA B CA 1
ATOM 5048 C C . ALA B 1 62 ? -21.922 16.547 22.578 1 98.5 62 ALA B C 1
ATOM 5050 O O . ALA B 1 62 ? -23.016 16.484 23.141 1 98.5 62 ALA B O 1
ATOM 5051 N N . ASP B 1 63 ? -21.656 15.898 21.469 1 98.06 63 ASP B N 1
ATOM 5052 C CA . ASP B 1 63 ? -22.375 14.688 21.094 1 98.06 63 ASP B CA 1
ATOM 5053 C C . ASP B 1 63 ? -21.656 13.438 21.609 1 98.06 63 ASP B C 1
ATOM 5055 O O . ASP B 1 63 ? -20.484 13.227 21.312 1 98.06 63 ASP B O 1
ATOM 5059 N N . ILE B 1 64 ? -22.375 12.625 22.375 1 98.38 64 ILE B N 1
ATOM 5060 C CA . ILE B 1 64 ? -21.797 11.438 22.984 1 98.38 64 ILE B CA 1
ATOM 5061 C C . ILE B 1 64 ? -22.422 10.18 22.391 1 98.38 64 ILE B C 1
ATOM 5063 O O . ILE B 1 64 ? -23.641 10.008 22.438 1 98.38 64 ILE B O 1
ATOM 5067 N N . PHE B 1 65 ? -21.609 9.32 21.766 1 98.12 65 PHE B N 1
ATOM 5068 C CA . PHE B 1 65 ? -21.984 8.023 21.219 1 98.12 65 PHE B CA 1
ATOM 5069 C C . PHE B 1 65 ? -21.453 6.887 22.078 1 98.12 65 PHE B C 1
ATOM 5071 O O . PHE B 1 65 ? -20.25 6.805 22.328 1 98.12 65 PHE B O 1
ATOM 5078 N N . ARG B 1 66 ? -22.328 6.02 22.594 1 97.5 66 ARG B N 1
ATOM 5079 C CA . ARG B 1 66 ? -21.922 4.902 23.438 1 97.5 66 ARG B CA 1
ATOM 5080 C C . ARG B 1 66 ? -22.625 3.615 23 1 97.5 66 ARG B C 1
ATOM 5082 O O . ARG B 1 66 ? -23.656 3.658 22.328 1 97.5 66 ARG B O 1
ATOM 5089 N N . PRO B 1 67 ? -22 2.504 23.406 1 95.75 67 PRO B N 1
ATOM 5090 C CA . PRO B 1 67 ? -22.688 1.24 23.141 1 95.75 67 PRO B CA 1
ATOM 5091 C C . PRO B 1 67 ? -24.062 1.162 23.812 1 95.75 67 PRO B C 1
ATOM 5093 O O . PRO B 1 67 ? -24.219 1.62 24.953 1 95.75 67 PRO B O 1
ATOM 5096 N N . LEU B 1 68 ? -25 0.572 23.094 1 92.69 68 LEU B N 1
ATOM 5097 C CA . LEU B 1 68 ? -26.359 0.436 23.594 1 92.69 68 LEU B CA 1
ATOM 5098 C C . LEU B 1 68 ? -26.422 -0.566 24.734 1 92.69 68 LEU B C 1
ATOM 5100 O O . LEU B 1 68 ? -27.234 -0.412 25.656 1 92.69 68 LEU B O 1
ATOM 5104 N N . ASP B 1 69 ? -25.562 -1.486 24.719 1 87.38 69 ASP B N 1
ATOM 5105 C CA . ASP B 1 69 ? -25.547 -2.539 25.719 1 87.38 69 ASP B CA 1
ATOM 5106 C C . ASP B 1 69 ? -25.094 -1.996 27.078 1 87.38 69 ASP B C 1
ATOM 5108 O O . ASP B 1 69 ? -23.938 -1.624 27.25 1 87.38 69 ASP B O 1
ATOM 5112 N N . PRO B 1 70 ? -25.969 -2.008 28.047 1 80.25 70 PRO B N 1
ATOM 5113 C CA . PRO B 1 70 ? -25.625 -1.456 29.359 1 80.25 70 PRO B CA 1
ATOM 5114 C C . PRO B 1 70 ? -24.547 -2.275 30.078 1 80.25 70 PRO B C 1
ATOM 5116 O O . PRO B 1 70 ? -23.984 -1.817 31.078 1 80.25 70 PRO B O 1
ATOM 5119 N N . ALA B 1 71 ? -24.312 -3.451 29.578 1 82.81 71 ALA B N 1
ATOM 5120 C CA . ALA B 1 71 ? -23.297 -4.297 30.203 1 82.81 71 ALA B CA 1
ATOM 5121 C C . ALA B 1 71 ? -21.891 -3.762 29.922 1 82.81 71 ALA B C 1
ATOM 5123 O O . ALA B 1 71 ? -20.938 -4.094 30.625 1 82.81 71 ALA B O 1
ATOM 5124 N N . ILE B 1 72 ? -21.875 -2.992 28.906 1 82.38 72 ILE B N 1
ATOM 5125 C CA . ILE B 1 72 ? -20.578 -2.381 28.594 1 82.38 72 ILE B CA 1
ATOM 5126 C C . ILE B 1 72 ? -20.359 -1.169 29.5 1 82.38 72 ILE B C 1
ATOM 5128 O O . ILE B 1 72 ? -21.047 -0.155 29.375 1 82.38 72 ILE B O 1
ATOM 5132 N N . THR B 1 73 ? -19.516 -1.422 30.531 1 85.38 73 THR B N 1
ATOM 5133 C CA . THR B 1 73 ? -19.172 -0.363 31.469 1 85.38 73 THR B CA 1
ATOM 5134 C C . THR B 1 73 ? -17.688 -0.044 31.406 1 85.38 73 THR B C 1
ATOM 5136 O O . THR B 1 73 ? -16.922 -0.75 30.734 1 85.38 73 THR B O 1
ATOM 5139 N N . GLN B 1 74 ? -17.266 1.046 31.969 1 92.88 74 GLN B N 1
ATOM 5140 C CA . GLN B 1 74 ? -15.875 1.46 31.969 1 92.88 74 GLN B CA 1
ATOM 5141 C C . GLN B 1 74 ? -15.359 1.621 30.547 1 92.88 74 GLN B C 1
ATOM 5143 O O . GLN B 1 74 ? -14.406 0.945 30.141 1 92.88 74 GLN B O 1
ATOM 5148 N N . ILE B 1 75 ? -15.953 2.465 29.781 1 97.88 75 ILE B N 1
ATOM 5149 C CA . ILE B 1 75 ? -15.727 2.629 28.344 1 97.88 75 ILE B CA 1
ATOM 5150 C C . ILE B 1 75 ? -14.625 3.658 28.109 1 97.88 75 ILE B C 1
ATOM 5152 O O . ILE B 1 75 ? -14.695 4.781 28.609 1 97.88 75 ILE B O 1
ATOM 5156 N N . PRO B 1 76 ? -13.523 3.283 27.406 1 98.62 76 PRO B N 1
ATOM 5157 C CA . PRO B 1 76 ? -12.594 4.328 26.984 1 98.62 76 PRO B CA 1
ATOM 5158 C C . PRO B 1 76 ? -13.234 5.34 26.031 1 98.62 76 PRO B C 1
ATOM 5160 O O . PRO B 1 76 ? -14.148 4.996 25.281 1 98.62 76 PRO B O 1
ATOM 5163 N N . VAL B 1 77 ? -12.719 6.574 26.031 1 98.88 77 VAL B N 1
ATOM 5164 C CA . VAL B 1 77 ? -13.359 7.648 25.281 1 98.88 77 VAL B CA 1
ATOM 5165 C C . VAL B 1 77 ? -12.43 8.109 24.156 1 98.88 77 VAL B C 1
ATOM 5167 O O . VAL B 1 77 ? -11.25 8.375 24.375 1 98.88 77 VAL B O 1
ATOM 5170 N N . VAL B 1 78 ? -12.938 8.133 22.938 1 98.94 78 VAL B N 1
ATOM 5171 C CA . VAL B 1 78 ? -12.305 8.797 21.812 1 98.94 78 VAL B CA 1
ATOM 5172 C C . VAL B 1 78 ? -12.93 10.172 21.609 1 98.94 78 VAL B C 1
ATOM 5174 O O . VAL B 1 78 ? -14.125 10.281 21.312 1 98.94 78 VAL B O 1
ATOM 5177 N N . LEU B 1 79 ? -12.109 11.227 21.703 1 98.94 79 LEU B N 1
ATOM 5178 C CA . LEU B 1 79 ? -12.609 12.594 21.734 1 98.94 79 LEU B CA 1
ATOM 5179 C C . LEU B 1 79 ? -12.117 13.391 20.531 1 98.94 79 LEU B C 1
ATOM 5181 O O . LEU B 1 79 ? -10.922 13.375 20.219 1 98.94 79 LEU B O 1
ATOM 5185 N N . ALA B 1 80 ? -13.023 14.016 19.859 1 98.44 80 ALA B N 1
ATOM 5186 C CA . ALA B 1 80 ? -12.711 15.023 18.844 1 98.44 80 ALA B CA 1
ATOM 5187 C C . ALA B 1 80 ? -13.273 16.391 19.234 1 98.44 80 ALA B C 1
ATOM 5189 O O . ALA B 1 80 ? -14.453 16.5 19.578 1 98.44 80 ALA B O 1
ATOM 5190 N N . VAL B 1 81 ? -12.438 17.391 19.234 1 98.31 81 VAL B N 1
ATOM 5191 C CA . VAL B 1 81 ? -12.867 18.766 19.406 1 98.31 81 VAL B CA 1
ATOM 5192 C C . VAL B 1 81 ? -12.727 19.516 18.094 1 98.31 81 VAL B C 1
ATOM 5194 O O . VAL B 1 81 ? -11.648 19.531 17.484 1 98.31 81 VAL B O 1
ATOM 5197 N N . THR B 1 82 ? -13.82 20.125 17.656 1 95.75 82 THR B N 1
ATOM 5198 C CA . THR B 1 82 ? -13.805 20.688 16.312 1 95.75 82 THR B CA 1
ATOM 5199 C C . THR B 1 82 ? -14.227 22.156 16.344 1 95.75 82 THR B C 1
ATOM 5201 O O . THR B 1 82 ? -15.188 22.516 17.031 1 95.75 82 THR B O 1
ATOM 5204 N N . PRO B 1 83 ? -13.531 22.984 15.586 1 93.62 83 PRO B N 1
ATOM 5205 C CA . PRO B 1 83 ? -13.969 24.375 15.406 1 93.62 83 PRO B CA 1
ATOM 5206 C C . PRO B 1 83 ? -14.969 24.531 14.258 1 93.62 83 PRO B C 1
ATOM 5208 O O . PRO B 1 83 ? -15.484 25.625 14.031 1 93.62 83 PRO B O 1
ATOM 5211 N N . TYR B 1 84 ? -15.281 23.406 13.469 1 89.06 84 TYR B N 1
ATOM 5212 C CA . TYR B 1 84 ? -16.078 23.453 12.242 1 89.06 84 TYR B CA 1
ATOM 5213 C C . TYR B 1 84 ? -17.531 23.094 12.508 1 89.06 84 TYR B C 1
ATOM 5215 O O . TYR B 1 84 ? -18.391 23.297 11.656 1 89.06 84 TYR B O 1
ATOM 5223 N N . GLY B 1 85 ? -17.797 22.594 13.602 1 90.25 85 GLY B N 1
ATOM 5224 C CA . GLY B 1 85 ? -19.109 22.031 13.891 1 90.25 85 GLY B CA 1
ATOM 5225 C C . GLY B 1 85 ? -19.141 20.516 13.875 1 90.25 85 GLY B C 1
ATOM 5226 O O . GLY B 1 85 ? -18.672 19.891 12.914 1 90.25 85 GLY B O 1
ATOM 5227 N N . LYS B 1 86 ? -19.641 19.938 14.898 1 91.69 86 LYS B N 1
ATOM 5228 C CA . LYS B 1 86 ? -19.688 18.484 15.047 1 91.69 86 LYS B CA 1
ATOM 5229 C C . LYS B 1 86 ? -20.797 17.875 14.203 1 91.69 86 LYS B C 1
ATOM 5231 O O . LYS B 1 86 ? -20.781 16.672 13.906 1 91.69 86 LYS B O 1
ATOM 5236 N N . GLN B 1 87 ? -21.797 18.656 13.789 1 81.88 87 GLN B N 1
ATOM 5237 C CA . GLN B 1 87 ? -22.906 18.219 12.945 1 81.88 87 GLN B CA 1
ATOM 5238 C C . GLN B 1 87 ? -22.859 18.906 11.578 1 81.88 87 GLN B C 1
ATOM 5240 O O . GLN B 1 87 ? -23.859 18.984 10.875 1 81.88 87 GLN B O 1
ATOM 5245 N N . SER B 1 88 ? -21.719 19.5 11.18 1 66.81 88 SER B N 1
ATOM 5246 C CA . SER B 1 88 ? -21.578 20.469 10.094 1 66.81 88 SER B CA 1
ATOM 5247 C C . SER B 1 88 ? -22.109 19.906 8.781 1 66.81 88 SER B C 1
ATOM 5249 O O . SER B 1 88 ? -21.859 18.75 8.445 1 66.81 88 SER B O 1
ATOM 5251 N N . PRO B 1 89 ? -23 20.828 8.188 1 56.78 89 PRO B N 1
ATOM 5252 C CA . PRO B 1 89 ? -23.578 20.531 6.871 1 56.78 89 PRO B CA 1
ATOM 5253 C C . PRO B 1 89 ? -22.531 20.484 5.762 1 56.78 89 PRO B C 1
ATOM 5255 O O . PRO B 1 89 ? -22.812 19.969 4.672 1 56.78 89 PRO B O 1
ATOM 5258 N N . PHE B 1 90 ? -21.391 21.266 5.914 1 60.72 90 PHE B N 1
ATOM 5259 C CA . PHE B 1 90 ? -20.438 21.234 4.816 1 60.72 90 PHE B CA 1
ATOM 5260 C C . PHE B 1 90 ? -19.797 19.859 4.699 1 60.72 90 PHE B C 1
ATOM 5262 O O . PHE B 1 90 ? -18.688 19.641 5.215 1 60.72 90 PHE B O 1
ATOM 5269 N N . ASP B 1 91 ? -20.719 19.031 4.211 1 64.12 91 ASP B N 1
ATOM 5270 C CA . ASP B 1 91 ? -20.328 17.625 4.109 1 64.12 91 ASP B CA 1
ATOM 5271 C C . ASP B 1 91 ? -19.422 17.391 2.904 1 64.12 91 ASP B C 1
ATOM 5273 O O . ASP B 1 91 ? -19.891 17.109 1.806 1 64.12 91 ASP B O 1
ATOM 5277 N N . VAL B 1 92 ? -18.141 17.859 3.102 1 71.12 92 VAL B N 1
ATOM 5278 C CA . VAL B 1 92 ? -17.125 17.703 2.07 1 71.12 92 VAL B CA 1
ATOM 5279 C C . VAL B 1 92 ? -17.219 16.297 1.468 1 71.12 92 VAL B C 1
ATOM 5281 O O . VAL B 1 92 ? -16.781 16.078 0.337 1 71.12 92 VAL B O 1
ATOM 5284 N N . THR B 1 93 ? -17.906 15.477 2.131 1 67.88 93 THR B N 1
ATOM 5285 C CA . THR B 1 93 ? -17.984 14.086 1.68 1 67.88 93 THR B CA 1
ATOM 5286 C C . THR B 1 93 ? -18.922 13.961 0.478 1 67.88 93 THR B C 1
ATOM 5288 O O . THR B 1 93 ? -18.875 12.969 -0.247 1 67.88 93 THR B O 1
ATOM 5291 N N . GLN B 1 94 ? -19.672 15.031 0.329 1 69.69 94 GLN B N 1
ATOM 5292 C CA . GLN B 1 94 ? -20.672 14.977 -0.729 1 69.69 94 GLN B CA 1
ATOM 5293 C C . GLN B 1 94 ? -20.172 15.648 -2.002 1 69.69 94 GLN B C 1
ATOM 5295 O O . GLN B 1 94 ? -20.828 15.609 -3.037 1 69.69 94 GLN B O 1
ATOM 5300 N N . ILE B 1 95 ? -19.016 16.219 -1.875 1 74.75 95 ILE B N 1
ATOM 5301 C CA . ILE B 1 95 ? -18.469 16.906 -3.045 1 74.75 95 ILE B CA 1
ATOM 5302 C C . ILE B 1 95 ? -17.797 15.883 -3.967 1 74.75 95 ILE B C 1
ATOM 5304 O O . ILE B 1 95 ? -16.828 15.234 -3.578 1 74.75 95 ILE B O 1
ATOM 5308 N N . PRO B 1 96 ? -18.344 15.828 -5.176 1 75.88 96 PRO B N 1
ATOM 5309 C CA . PRO B 1 96 ? -17.719 14.898 -6.117 1 75.88 96 PRO B CA 1
ATOM 5310 C C . PRO B 1 96 ? -16.297 15.32 -6.508 1 75.88 96 PRO B C 1
ATOM 5312 O O . PRO B 1 96 ? -16.016 16.516 -6.609 1 75.88 96 PRO B O 1
ATOM 5315 N N . PRO B 1 97 ? -15.531 14.312 -6.781 1 83.5 97 PRO B N 1
ATOM 5316 C CA . PRO B 1 97 ? -14.164 14.648 -7.195 1 83.5 97 PRO B CA 1
ATOM 5317 C C . PRO B 1 97 ? -14.125 15.43 -8.508 1 83.5 97 PRO B C 1
ATOM 5319 O O . PRO B 1 97 ? -14.914 15.148 -9.414 1 83.5 97 PRO B O 1
ATOM 5322 N N . SER B 1 98 ? -13.211 16.375 -8.586 1 81.31 98 SER B N 1
ATOM 5323 C CA . SER B 1 98 ? -12.906 17.156 -9.781 1 81.31 98 SER B CA 1
ATOM 5324 C C . SER B 1 98 ? -11.406 17.391 -9.922 1 81.31 98 SER B C 1
ATOM 5326 O O . SER B 1 98 ? -10.617 16.891 -9.117 1 81.31 98 SER B O 1
ATOM 5328 N N . LYS B 1 99 ? -11.109 18.078 -10.945 1 76.56 99 LYS B N 1
ATOM 5329 C CA . LYS B 1 99 ? -9.711 18.438 -11.172 1 76.56 99 LYS B CA 1
ATOM 5330 C C . LYS B 1 99 ? -9.18 19.297 -10.039 1 76.56 99 LYS B C 1
ATOM 5332 O O . LYS B 1 99 ? -8.008 19.203 -9.664 1 76.56 99 LYS B O 1
ATOM 5337 N N . ASP B 1 100 ? -10.078 20.078 -9.516 1 79 100 ASP B N 1
ATOM 5338 C CA . ASP B 1 100 ? -9.641 21.094 -8.547 1 79 100 ASP B CA 1
ATOM 5339 C C . ASP B 1 100 ? -9.898 20.625 -7.117 1 79 100 ASP B C 1
ATOM 5341 O O . ASP B 1 100 ? -9.422 21.25 -6.164 1 79 100 ASP B O 1
ATOM 5345 N N . PHE B 1 101 ? -10.617 19.531 -7.02 1 82.88 101 PHE B N 1
ATOM 5346 C CA . PHE B 1 101 ? -10.922 19.078 -5.668 1 82.88 101 PHE B CA 1
ATOM 5347 C C . PHE B 1 101 ? -11.289 17.594 -5.66 1 82.88 101 PHE B C 1
ATOM 5349 O O . PHE B 1 101 ? -12.344 17.203 -6.172 1 82.88 101 PHE B O 1
ATOM 5356 N N . ASP B 1 102 ? -10.477 16.797 -5.105 1 85.62 102 ASP B N 1
ATOM 5357 C CA . ASP B 1 102 ? -10.711 15.367 -4.934 1 85.62 102 ASP B CA 1
ATOM 5358 C C . ASP B 1 102 ? -10.398 14.93 -3.506 1 85.62 102 ASP B C 1
ATOM 5360 O O . ASP B 1 102 ? -9.266 14.539 -3.205 1 85.62 102 ASP B O 1
ATOM 5364 N N . PRO B 1 103 ? -11.43 14.922 -2.639 1 84.56 103 PRO B N 1
ATOM 5365 C CA . PRO B 1 103 ? -11.164 14.594 -1.236 1 84.56 103 PRO B CA 1
ATOM 5366 C C . PRO B 1 103 ? -11.086 13.086 -0.992 1 84.56 103 PRO B C 1
ATOM 5368 O O . PRO B 1 103 ? -10.672 12.656 0.089 1 84.56 103 PRO B O 1
ATOM 5371 N N . GLY B 1 104 ? -11.492 12.242 -1.973 1 87.5 104 GLY B N 1
ATOM 5372 C CA . GLY B 1 104 ? -11.297 10.805 -1.906 1 87.5 104 GLY B CA 1
ATOM 5373 C C . GLY B 1 104 ? -12.414 10.078 -1.179 1 87.5 104 GLY B C 1
ATOM 5374 O O . GLY B 1 104 ? -12.328 8.875 -0.933 1 87.5 104 GLY B O 1
ATOM 5375 N N . PHE B 1 105 ? -13.531 10.75 -0.874 1 89.19 105 PHE B N 1
ATOM 5376 C CA . PHE B 1 105 ? -14.617 10.141 -0.111 1 89.19 105 PHE B CA 1
ATOM 5377 C C . PHE B 1 105 ? -15.398 9.156 -0.97 1 89.19 105 PHE B C 1
ATOM 5379 O O . PHE B 1 105 ? -16.172 8.359 -0.451 1 89.19 105 PHE B O 1
ATOM 5386 N N . ASP B 1 106 ? -15.172 9.188 -2.258 1 89.06 106 ASP B N 1
ATOM 5387 C CA . ASP B 1 106 ? -15.852 8.281 -3.178 1 89.06 106 ASP B CA 1
ATOM 5388 C C . ASP B 1 106 ? -15.266 6.875 -3.104 1 89.06 106 ASP B C 1
ATOM 5390 O O . ASP B 1 106 ? -15.797 5.938 -3.699 1 89.06 106 ASP B O 1
ATOM 5394 N N . GLY B 1 107 ? -14.219 6.695 -2.314 1 89.5 107 GLY B N 1
ATOM 5395 C CA . GLY B 1 107 ? -13.562 5.398 -2.234 1 89.5 107 GLY B CA 1
ATOM 5396 C C . GLY B 1 107 ? -13.664 4.762 -0.86 1 89.5 107 GLY B C 1
ATOM 5397 O O . GLY B 1 107 ? -13.125 3.678 -0.632 1 89.5 107 GLY B O 1
ATOM 5398 N N . VAL B 1 108 ? -14.312 5.441 0.099 1 90.94 108 VAL B N 1
ATOM 5399 C CA . VAL B 1 108 ? -14.406 4.922 1.459 1 90.94 108 VAL B CA 1
ATOM 5400 C C . VAL B 1 108 ? -15.859 4.953 1.929 1 90.94 108 VAL B C 1
ATOM 5402 O O . VAL B 1 108 ? -16.688 5.672 1.36 1 90.94 108 VAL B O 1
ATOM 5405 N N . ARG B 1 109 ? -16.125 4.141 2.947 1 87.81 109 ARG B N 1
ATOM 5406 C CA . ARG B 1 109 ? -17.453 4.09 3.545 1 87.81 109 ARG B CA 1
ATOM 5407 C C . ARG B 1 109 ? -17.453 4.688 4.945 1 87.81 109 ARG B C 1
ATOM 5409 O O . ARG B 1 109 ? -16.5 4.508 5.699 1 87.81 109 ARG B O 1
ATOM 5416 N N . PHE B 1 110 ? -18.438 5.355 5.254 1 89.75 110 PHE B N 1
ATOM 5417 C CA . PHE B 1 110 ? -18.656 5.953 6.562 1 89.75 110 PHE B CA 1
ATOM 5418 C C . PHE B 1 110 ? -20.156 6.117 6.844 1 89.75 110 PHE B C 1
ATOM 5420 O O . PHE B 1 110 ? -20.969 6.066 5.926 1 89.75 110 PHE B O 1
ATOM 5427 N N . SER B 1 111 ? -20.5 6.238 8.109 1 90.94 111 SER B N 1
ATOM 5428 C CA . SER B 1 111 ? -21.906 6.332 8.5 1 90.94 111 SER B CA 1
ATOM 5429 C C . SER B 1 111 ? -22.406 7.77 8.414 1 90.94 111 SER B C 1
ATOM 5431 O O . SER B 1 111 ? -21.625 8.695 8.203 1 90.94 111 SER B O 1
ATOM 5433 N N . LYS B 1 112 ? -23.703 7.922 8.586 1 88 112 LYS B N 1
ATOM 5434 C CA . LYS B 1 112 ? -24.328 9.234 8.609 1 88 112 LYS B CA 1
ATOM 5435 C C . LYS B 1 112 ? -23.844 10.055 9.805 1 88 112 LYS B C 1
ATOM 5437 O O . LYS B 1 112 ? -24.094 11.266 9.875 1 88 112 LYS B O 1
ATOM 5442 N N . HIS B 1 113 ? -23.125 9.438 10.758 1 91.81 113 HIS B N 1
ATOM 5443 C CA . HIS B 1 113 ? -22.688 10.109 11.969 1 91.81 113 HIS B CA 1
ATOM 5444 C C . HIS B 1 113 ? -21.25 10.602 11.852 1 91.81 113 HIS B C 1
ATOM 5446 O O . HIS B 1 113 ? -20.703 11.195 12.781 1 91.81 113 HIS B O 1
ATOM 5452 N N . ASN B 1 114 ? -20.656 10.398 10.703 1 92.38 114 ASN B N 1
ATOM 5453 C CA . ASN B 1 114 ? -19.266 10.758 10.531 1 92.38 114 ASN B CA 1
ATOM 5454 C C . ASN B 1 114 ? -19.031 12.242 10.82 1 92.38 114 ASN B C 1
ATOM 5456 O O . ASN B 1 114 ? -19.812 13.094 10.406 1 92.38 114 ASN B O 1
ATOM 5460 N N . VAL B 1 115 ? -17.969 12.5 11.602 1 92 115 VAL B N 1
ATOM 5461 C CA . VAL B 1 115 ? -17.562 13.867 11.906 1 92 115 VAL B CA 1
ATOM 5462 C C . VAL B 1 115 ? -16.406 14.273 11 1 92 115 VAL B C 1
ATOM 5464 O O . VAL B 1 115 ? -15.344 13.648 11.008 1 92 115 VAL B O 1
ATOM 5467 N N . PHE B 1 116 ? -16.609 15.328 10.258 1 90.31 116 PHE B N 1
ATOM 5468 C CA . PHE B 1 116 ? -15.586 15.789 9.336 1 90.31 116 PHE B CA 1
ATOM 5469 C C . PHE B 1 116 ? -14.273 16.062 10.07 1 90.31 116 PHE B C 1
ATOM 5471 O O . PHE B 1 116 ? -14.25 16.781 11.062 1 90.31 116 PHE B O 1
ATOM 5478 N N . GLU B 1 117 ? -13.156 15.43 9.609 1 92.44 117 GLU B N 1
ATOM 5479 C CA . GLU B 1 117 ? -11.781 15.523 10.102 1 92.44 117 GLU B CA 1
ATOM 5480 C C . GLU B 1 117 ? -11.656 14.914 11.5 1 92.44 117 GLU B C 1
ATOM 5482 O O . GLU B 1 117 ? -10.586 14.984 12.117 1 92.44 117 GLU B O 1
ATOM 5487 N N . GLY B 1 118 ? -12.727 14.383 12.039 1 94.31 118 GLY B N 1
ATOM 5488 C CA . GLY B 1 118 ? -12.711 13.625 13.281 1 94.31 118 GLY B CA 1
ATOM 5489 C C . GLY B 1 118 ? -12.609 12.125 13.07 1 94.31 118 GLY B C 1
ATOM 5490 O O . GLY B 1 118 ? -11.508 11.594 12.922 1 94.31 118 GLY B O 1
ATOM 5491 N N . SER B 1 119 ? -13.742 11.445 13.07 1 94.88 119 SER B N 1
ATOM 5492 C CA . SER B 1 119 ? -13.883 10.023 12.805 1 94.88 119 SER B CA 1
ATOM 5493 C C . SER B 1 119 ? -15.344 9.594 12.797 1 94.88 119 SER B C 1
ATOM 5495 O O . SER B 1 119 ? -16.234 10.422 13.016 1 94.88 119 SER B O 1
ATOM 5497 N N . ASP B 1 120 ? -15.539 8.375 12.391 1 95.12 120 ASP B N 1
ATOM 5498 C CA . ASP B 1 120 ? -16.891 7.832 12.375 1 95.12 120 ASP B CA 1
ATOM 5499 C C . ASP B 1 120 ? -17.25 7.199 13.719 1 95.12 120 ASP B C 1
ATOM 5501 O O . ASP B 1 120 ? -16.703 6.156 14.086 1 95.12 120 ASP B O 1
ATOM 5505 N N . PRO B 1 121 ? -18.219 7.758 14.477 1 96.94 121 PRO B N 1
ATOM 5506 C CA . PRO B 1 121 ? -18.625 7.211 15.773 1 96.94 121 PRO B CA 1
ATOM 5507 C C . PRO B 1 121 ? -19.016 5.738 15.695 1 96.94 121 PRO B C 1
ATOM 5509 O O . PRO B 1 121 ? -18.766 4.977 16.625 1 96.94 121 PRO B O 1
ATOM 5512 N N . VAL B 1 122 ? -19.656 5.332 14.602 1 96.38 122 VAL B N 1
ATOM 5513 C CA . VAL B 1 122 ? -20.156 3.965 14.461 1 96.38 122 VAL B CA 1
ATOM 5514 C C . VAL B 1 122 ? -18.984 2.984 14.539 1 96.38 122 VAL B C 1
ATOM 5516 O O . VAL B 1 122 ? -19.094 1.933 15.172 1 96.38 122 VAL B O 1
ATOM 5519 N N . PHE B 1 123 ? -17.875 3.277 14 1 96.81 123 PHE B N 1
ATOM 5520 C CA . PHE B 1 123 ? -16.703 2.426 14.031 1 96.81 123 PHE B CA 1
ATOM 5521 C C . PHE B 1 123 ? -16.219 2.215 15.469 1 96.81 123 PHE B C 1
ATOM 5523 O O . PHE B 1 123 ? -15.992 1.08 15.891 1 96.81 123 PHE B O 1
ATOM 5530 N N . TRP B 1 124 ? -16.078 3.268 16.172 1 98 124 TRP B N 1
ATOM 5531 C CA . TRP B 1 124 ? -15.508 3.203 17.516 1 98 124 TRP B CA 1
ATOM 5532 C C . TRP B 1 124 ? -16.469 2.514 18.484 1 98 124 TRP B C 1
ATOM 5534 O O . TRP B 1 124 ? -16.062 1.673 19.281 1 98 124 TRP B O 1
ATOM 5544 N N . VAL B 1 125 ? -17.781 2.824 18.391 1 97.44 125 VAL B N 1
ATOM 5545 C CA . VAL B 1 125 ? -18.766 2.238 19.281 1 97.44 125 VAL B CA 1
ATOM 5546 C C . VAL B 1 125 ? -18.859 0.734 19.047 1 97.44 125 VAL B C 1
ATOM 5548 O O . VAL B 1 125 ? -18.938 -0.052 19.984 1 97.44 125 VAL B O 1
ATOM 5551 N N . LYS B 1 126 ? -18.781 0.356 17.766 1 94.75 126 LYS B N 1
ATOM 5552 C CA . LYS B 1 126 ? -18.812 -1.06 17.406 1 94.75 126 LYS B CA 1
ATOM 5553 C C . LYS B 1 126 ? -17.641 -1.812 18.047 1 94.75 126 LYS B C 1
ATOM 5555 O O . LYS B 1 126 ? -17.75 -3.006 18.328 1 94.75 126 LYS B O 1
ATOM 5560 N N . HIS B 1 127 ? -16.578 -1.093 18.344 1 95.81 127 HIS B N 1
ATOM 5561 C CA . HIS B 1 127 ? -15.375 -1.738 18.844 1 95.81 127 HIS B CA 1
ATOM 5562 C C . HIS B 1 127 ? -15.195 -1.473 20.328 1 95.81 127 HIS B C 1
ATOM 5564 O O . HIS B 1 127 ? -14.094 -1.626 20.859 1 95.81 127 HIS B O 1
ATOM 5570 N N . GLY B 1 128 ? -16.203 -0.967 20.984 1 96.19 128 GLY B N 1
ATOM 5571 C CA . GLY B 1 128 ? -16.219 -0.934 22.438 1 96.19 128 GLY B CA 1
ATOM 5572 C C . GLY B 1 128 ? -15.766 0.392 23 1 96.19 128 GLY B C 1
ATOM 5573 O O . GLY B 1 128 ? -15.469 0.487 24.203 1 96.19 128 GLY B O 1
ATOM 5574 N N . PHE B 1 129 ? -15.711 1.419 22.203 1 98.06 129 PHE B N 1
ATOM 5575 C CA . PHE B 1 129 ? -15.336 2.754 22.656 1 98.06 129 PHE B CA 1
ATOM 5576 C C . PHE B 1 129 ? -16.547 3.684 22.656 1 98.06 129 PHE B C 1
ATOM 5578 O O . PHE B 1 129 ? -17.547 3.404 22 1 98.06 129 PHE B O 1
ATOM 5585 N N . SER B 1 130 ? -16.484 4.695 23.438 1 98.31 130 SER B N 1
ATOM 5586 C CA . SER B 1 130 ? -17.344 5.859 23.25 1 98.31 130 SER B CA 1
ATOM 5587 C C . SER B 1 130 ? -16.672 6.895 22.344 1 98.31 130 SER B C 1
ATOM 5589 O O . SER B 1 130 ? -15.453 7.035 22.344 1 98.31 130 SER B O 1
ATOM 5591 N N . TYR B 1 131 ? -17.469 7.441 21.5 1 98.62 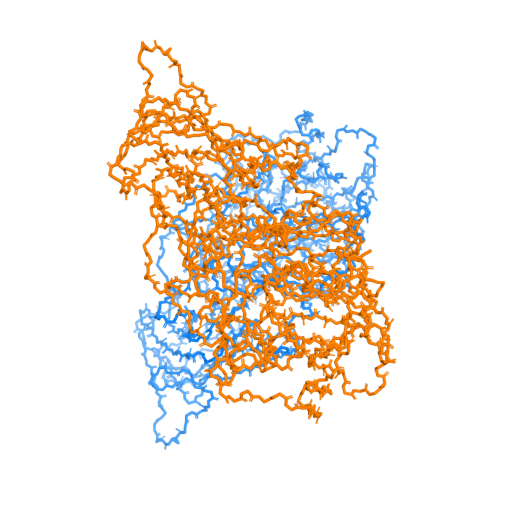131 TYR B N 1
ATOM 5592 C CA . TYR B 1 131 ? -16.984 8.555 20.688 1 98.62 131 TYR B CA 1
ATOM 5593 C C . TYR B 1 131 ? -17.688 9.852 21.094 1 98.62 131 TYR B C 1
ATOM 5595 O O . TYR B 1 131 ? -18.906 9.891 21.234 1 98.62 131 TYR B O 1
ATOM 5603 N N . VAL B 1 132 ? -16.891 10.891 21.328 1 98.88 132 VAL B N 1
ATOM 5604 C CA . VAL B 1 132 ? -17.422 12.18 21.734 1 98.88 132 VAL B CA 1
ATOM 5605 C C . VAL B 1 132 ? -16.9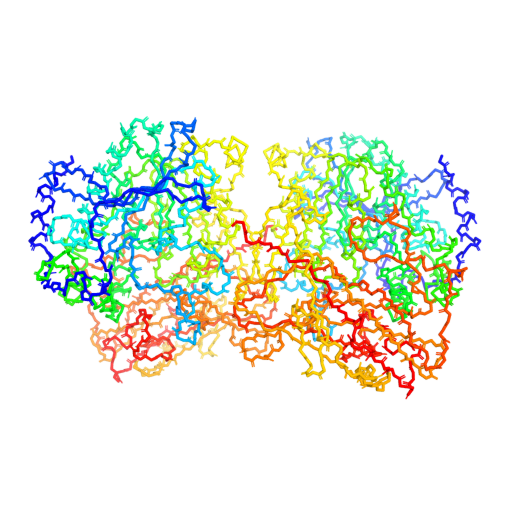06 13.273 20.797 1 98.88 132 VAL B C 1
ATOM 5607 O O . VAL B 1 132 ? -15.703 13.383 20.578 1 98.88 132 VAL B O 1
ATOM 5610 N N . ALA B 1 133 ? -17.812 14.031 20.234 1 98.06 133 ALA B N 1
ATOM 5611 C CA . ALA B 1 133 ? -17.484 15.203 19.422 1 98.06 133 ALA B CA 1
ATOM 5612 C C . ALA B 1 133 ? -17.938 16.484 20.109 1 98.06 133 ALA B C 1
ATOM 5614 O O . ALA B 1 133 ? -19.094 16.578 20.562 1 98.06 133 ALA B O 1
ATOM 5615 N N . VAL B 1 134 ? -17.078 17.484 20.172 1 98.31 134 VAL B N 1
ATOM 5616 C CA . VAL B 1 134 ? -17.391 18.703 20.906 1 98.31 134 VAL B CA 1
ATOM 5617 C C . VAL B 1 134 ? -17.203 19.906 19.984 1 98.31 134 VAL B C 1
ATOM 5619 O O . VAL B 1 134 ? -16.188 20.016 19.281 1 98.31 134 VAL B O 1
ATOM 5622 N N . ASP B 1 135 ? -18.172 20.828 20 1 97 135 ASP B N 1
ATOM 5623 C CA . ASP B 1 135 ? -17.984 22.141 19.391 1 97 135 ASP B CA 1
ATOM 5624 C C . ASP B 1 135 ? -17.047 23 20.219 1 97 135 ASP B C 1
ATOM 5626 O O . ASP B 1 135 ? -17.25 23.156 21.438 1 97 135 ASP B O 1
ATOM 5630 N N . ALA B 1 136 ? -16.094 23.594 19.609 1 96.94 136 ALA B N 1
ATOM 5631 C CA . ALA B 1 136 ? -15.195 24.5 20.312 1 96.94 136 ALA B CA 1
ATOM 5632 C C . ALA B 1 136 ? -15.961 25.719 20.828 1 96.94 136 ALA B C 1
ATOM 5634 O O . ALA B 1 136 ? -17.078 26 20.391 1 96.94 136 ALA B O 1
ATOM 5635 N N . ARG B 1 137 ? -15.344 26.359 21.75 1 97.06 137 ARG B N 1
ATOM 5636 C CA . ARG B 1 137 ? -15.938 27.562 22.359 1 97.06 137 ARG B CA 1
ATOM 5637 C C . ARG B 1 137 ? -16.406 28.531 21.281 1 97.06 137 ARG B C 1
ATOM 5639 O O . ARG B 1 137 ? -15.68 28.797 20.312 1 97.06 137 ARG B O 1
ATOM 5646 N N . GLY B 1 138 ? -17.609 29.047 21.453 1 95.62 138 GLY B N 1
ATOM 5647 C CA . GLY B 1 138 ? -18.109 30.078 20.547 1 95.62 138 GLY B CA 1
ATOM 5648 C C . GLY B 1 138 ? -18.547 29.516 19.203 1 95.62 138 GLY B C 1
ATOM 5649 O O . GLY B 1 138 ? -18.953 30.281 18.312 1 95.62 138 GLY B O 1
ATOM 5650 N N . SER B 1 139 ? -18.547 28.219 19.047 1 94.5 139 SER B N 1
ATOM 5651 C CA . SER B 1 139 ? -18.891 27.578 17.781 1 94.5 139 SER B CA 1
ATOM 5652 C C . SER B 1 139 ? -20.188 26.781 17.891 1 94.5 139 SER B C 1
ATOM 5654 O O . SER B 1 139 ? -20.312 25.906 18.766 1 94.5 139 SER B O 1
ATOM 5656 N N . PHE B 1 140 ? -21.141 27.078 17 1 94 140 PHE B N 1
ATOM 5657 C CA . PHE B 1 140 ? -22.406 26.375 16.859 1 94 140 PHE B CA 1
ATOM 5658 C C . PHE B 1 140 ? -23.109 26.234 18.203 1 94 140 PHE B C 1
ATOM 5660 O O . PHE B 1 140 ? -23.469 27.234 18.828 1 94 140 PHE B O 1
ATOM 5667 N N . ALA B 1 141 ? -23.141 24.984 18.75 1 96 141 ALA B N 1
ATOM 5668 C CA . ALA B 1 141 ? -23.984 24.766 19.922 1 96 141 ALA B CA 1
ATOM 5669 C C . ALA B 1 141 ? -23.266 25.188 21.203 1 96 141 ALA B C 1
ATOM 5671 O O . ALA B 1 141 ? -23.906 25.359 22.25 1 96 141 ALA B O 1
ATOM 5672 N N . SER B 1 142 ? -21.953 25.281 21.188 1 97.69 142 SER B N 1
ATOM 5673 C CA . SER B 1 142 ? -21.172 25.578 22.391 1 97.69 142 SER B CA 1
ATOM 5674 C C . SER B 1 142 ? -21.328 27.047 22.797 1 97.69 142 SER B C 1
ATOM 5676 O O . SER B 1 142 ? -21.391 27.922 21.922 1 97.69 142 SER B O 1
ATOM 5678 N N . GLU B 1 143 ? -21.359 27.25 24.094 1 97 143 GLU B N 1
ATOM 5679 C CA . GLU B 1 143 ? -21.391 28.609 24.625 1 97 143 GLU B CA 1
ATOM 5680 C C . GLU B 1 143 ? -20.031 29.281 24.516 1 97 143 GLU B C 1
ATOM 5682 O O . GLU B 1 143 ? -19.094 28.703 23.953 1 97 143 GLU B O 1
ATOM 5687 N N . GLY B 1 144 ? -20.031 30.5 24.969 1 93.75 144 GLY B N 1
ATOM 5688 C CA . GLY B 1 144 ? -18.812 31.281 24.906 1 93.75 144 GLY B CA 1
ATOM 5689 C C . GLY B 1 144 ? -18.734 32.188 23.688 1 93.75 144 GLY B C 1
ATOM 5690 O O . GLY B 1 144 ? -19.547 32.062 22.766 1 93.75 144 GLY B O 1
ATOM 5691 N N . GLU B 1 145 ? -17.859 33.094 23.844 1 88.69 145 GLU B N 1
ATOM 5692 C CA . GLU B 1 145 ? -17.609 34.031 22.734 1 88.69 145 GLU B CA 1
ATOM 5693 C C . GLU B 1 145 ? -16.141 34 22.328 1 88.69 145 GLU B C 1
ATOM 5695 O O . GLU B 1 145 ? -15.32 33.312 22.953 1 88.69 145 GLU B O 1
ATOM 5700 N N . LYS B 1 146 ? -15.945 34.531 21.141 1 89.94 146 LYS B N 1
ATOM 5701 C CA . LYS B 1 146 ? -14.586 34.719 20.641 1 89.94 146 LYS B CA 1
ATOM 5702 C C . LYS B 1 146 ? -13.992 33.375 20.219 1 89.94 146 LYS B C 1
ATOM 5704 O O . LYS B 1 146 ? -12.961 32.938 20.75 1 89.94 146 LYS B O 1
ATOM 5709 N N . ALA B 1 147 ? -14.68 32.844 19.297 1 91 147 ALA B N 1
ATOM 5710 C CA . ALA B 1 147 ? -14.219 31.578 18.703 1 91 147 ALA B CA 1
ATOM 5711 C C . ALA B 1 147 ? -12.852 31.75 18.062 1 91 147 ALA B C 1
ATOM 5713 O O . ALA B 1 147 ? -12.695 32.531 17.125 1 91 147 ALA B O 1
ATOM 5714 N N . SER B 1 148 ? -11.906 31.031 18.641 1 91.81 148 SER B N 1
ATOM 5715 C CA . SER B 1 148 ? -10.57 31.016 18.062 1 91.81 148 SER B CA 1
ATOM 5716 C C . SER B 1 148 ? -10.43 29.859 17.062 1 91.81 148 SER B C 1
ATOM 5718 O O . SER B 1 148 ? -11.422 29.234 16.688 1 91.81 148 SER B O 1
ATOM 5720 N N . PHE B 1 149 ? -9.328 29.594 16.453 1 93.31 149 PHE B N 1
ATOM 5721 C CA . PHE B 1 149 ? -9.031 28.531 15.492 1 93.31 149 PHE B CA 1
ATOM 5722 C C . PHE B 1 149 ? -7.801 27.734 15.922 1 93.31 149 PHE B C 1
ATOM 5724 O O . PHE B 1 149 ? -6.715 27.906 15.367 1 93.31 149 PHE B O 1
ATOM 5731 N N . ALA B 1 150 ? -8.031 26.859 16.969 1 95.25 150 ALA B N 1
ATOM 5732 C CA . ALA B 1 150 ? -7.012 25.922 17.422 1 95.25 150 ALA B CA 1
ATOM 5733 C C . ALA B 1 150 ? -5.875 26.641 18.141 1 95.25 150 ALA B C 1
ATOM 5735 O O . ALA B 1 150 ? -4.703 26.328 17.922 1 95.25 150 ALA B O 1
ATOM 5736 N N . ALA B 1 151 ? -6.168 27.656 18.891 1 96.56 151 ALA B N 1
ATOM 5737 C CA . ALA B 1 151 ? -5.191 28.406 19.688 1 96.56 151 ALA B CA 1
ATOM 5738 C C . ALA B 1 151 ? -5.023 27.797 21.078 1 96.56 151 ALA B C 1
ATOM 5740 O O . ALA B 1 151 ? -5.637 26.781 21.391 1 96.56 151 ALA B O 1
ATOM 5741 N N . ARG B 1 152 ? -4.148 28.359 21.891 1 96.5 152 ARG B N 1
ATOM 5742 C CA . ARG B 1 152 ? -3.891 27.891 23.25 1 96.5 152 ARG B CA 1
ATOM 5743 C C . ARG B 1 152 ? -5.184 27.828 24.047 1 96.5 152 ARG B C 1
ATOM 5745 O O . ARG B 1 152 ? -5.355 26.922 24.891 1 96.5 152 ARG B O 1
ATOM 5752 N N . SER B 1 153 ? -6.105 28.734 23.828 1 94.81 153 SER B N 1
ATOM 5753 C CA . SER B 1 153 ? -7.383 28.75 24.531 1 94.81 153 SER B CA 1
ATOM 5754 C C . SER B 1 153 ? -8.18 27.469 24.25 1 94.81 153 SER B C 1
ATOM 5756 O O . SER B 1 153 ? -8.828 26.938 25.141 1 94.81 153 SER B O 1
ATOM 5758 N N . ASP B 1 154 ? -8.109 27.031 23.047 1 96.62 154 ASP B N 1
ATOM 5759 C CA . ASP B 1 154 ? -8.805 25.797 22.688 1 96.62 154 ASP B CA 1
ATOM 5760 C C . ASP B 1 154 ? -8.219 24.609 23.438 1 96.62 154 ASP B C 1
ATOM 5762 O O . ASP B 1 154 ? -8.938 23.672 23.781 1 96.62 154 ASP B O 1
ATOM 5766 N N . GLY B 1 155 ? -6.891 24.625 23.625 1 97.38 155 GLY B N 1
ATOM 5767 C CA . GLY B 1 155 ? -6.254 23.578 24.422 1 97.38 155 GLY B CA 1
ATOM 5768 C C . GLY B 1 155 ? -6.727 23.562 25.859 1 97.38 155 GLY B C 1
ATOM 5769 O O . GLY B 1 155 ? -6.945 22.484 26.438 1 97.38 155 GLY B O 1
ATOM 5770 N N . ILE B 1 156 ? -6.883 24.688 26.406 1 97.12 156 ILE B N 1
ATOM 5771 C CA . ILE B 1 156 ? -7.336 24.828 27.781 1 97.12 156 ILE B CA 1
ATOM 5772 C C . ILE B 1 156 ? -8.766 24.312 27.906 1 97.12 156 ILE B C 1
ATOM 5774 O O . ILE B 1 156 ? -9.094 23.594 28.859 1 97.12 156 ILE B O 1
ATOM 5778 N N . ASP B 1 157 ? -9.594 24.688 26.922 1 97.69 157 ASP B N 1
ATOM 5779 C CA . ASP B 1 157 ? -10.953 24.156 26.906 1 97.69 157 ASP B CA 1
ATOM 5780 C C . ASP B 1 157 ? -10.945 22.641 26.766 1 97.69 157 ASP B C 1
ATOM 5782 O O . ASP B 1 157 ? -11.711 21.938 27.438 1 97.69 157 ASP B O 1
ATOM 5786 N N . ALA B 1 158 ? -10.133 22.109 25.906 1 98.56 158 ALA B N 1
ATOM 5787 C CA . ALA B 1 158 ? -10.039 20.672 25.703 1 98.56 158 ALA B CA 1
ATOM 5788 C C . ALA B 1 158 ? -9.602 19.969 26.984 1 98.56 158 ALA B C 1
ATOM 5790 O O . ALA B 1 158 ? -10.047 18.859 27.281 1 98.56 158 ALA B O 1
ATOM 5791 N N . TYR B 1 159 ? -8.672 20.578 27.734 1 98.44 159 TYR B N 1
ATOM 5792 C CA . TYR B 1 159 ? -8.281 20.062 29.047 1 98.44 159 TYR B CA 1
ATOM 5793 C C . TYR B 1 159 ? -9.508 19.828 29.922 1 98.44 159 TYR B C 1
ATOM 5795 O O . TYR B 1 159 ? -9.648 18.75 30.516 1 98.44 159 TYR B O 1
ATOM 5803 N N . ASP B 1 160 ? -10.398 20.828 30.016 1 98.38 160 ASP B N 1
ATOM 5804 C CA . ASP B 1 160 ? -11.586 20.734 30.859 1 98.38 160 ASP B CA 1
ATOM 5805 C C . ASP B 1 160 ? -12.531 19.656 30.344 1 98.38 160 ASP B C 1
ATOM 5807 O O . ASP B 1 160 ? -13.141 18.922 31.141 1 98.38 160 ASP B O 1
ATOM 5811 N N . VAL B 1 161 ? -12.672 19.531 29.016 1 98.88 161 VAL B N 1
ATOM 5812 C CA . VAL B 1 161 ? -13.523 18.5 28.422 1 98.88 161 VAL B CA 1
ATOM 5813 C C . VAL B 1 161 ? -12.984 17.109 28.797 1 98.88 161 VAL B C 1
ATOM 5815 O O . VAL B 1 161 ? -13.75 16.234 29.188 1 98.88 161 VAL B O 1
ATOM 5818 N N . ILE B 1 162 ? -11.672 16.922 28.641 1 98.94 162 ILE B N 1
ATOM 5819 C CA . ILE B 1 162 ? -11.008 15.648 28.922 1 98.94 162 ILE B CA 1
ATOM 5820 C C . ILE B 1 162 ? -11.25 15.25 30.375 1 98.94 162 ILE B C 1
ATOM 5822 O O . ILE B 1 162 ? -11.625 14.109 30.656 1 98.94 162 ILE B O 1
ATOM 5826 N N . GLU B 1 163 ? -11.094 16.172 31.312 1 98.62 163 GLU B N 1
ATOM 5827 C CA . GLU B 1 163 ? -11.281 15.883 32.719 1 98.62 163 GLU B CA 1
ATOM 5828 C C . GLU B 1 163 ? -12.742 15.578 33.031 1 98.62 163 GLU B C 1
ATOM 5830 O O . GLU B 1 163 ? -13.039 14.695 33.844 1 98.62 163 GLU B O 1
ATOM 5835 N N . TYR B 1 164 ? -13.641 16.297 32.438 1 98.69 164 TYR B N 1
ATOM 5836 C CA . TYR B 1 164 ? -15.062 16.031 32.594 1 98.69 164 TYR B CA 1
ATOM 5837 C C . TYR B 1 164 ? -15.414 14.609 32.156 1 98.69 164 TYR B C 1
ATOM 5839 O O . TYR B 1 164 ? -16.047 13.852 32.906 1 98.69 164 TYR B O 1
ATOM 5847 N N . LEU B 1 165 ? -14.992 14.258 30.953 1 98.75 165 LEU B N 1
ATOM 5848 C CA . LEU B 1 165 ? -15.32 12.961 30.391 1 98.75 165 LEU B CA 1
ATOM 5849 C C . LEU B 1 165 ? -14.648 11.836 31.156 1 98.75 165 LEU B C 1
ATOM 5851 O O . LEU B 1 165 ? -15.25 10.781 31.375 1 98.75 165 LEU B O 1
ATOM 5855 N N . GLY B 1 166 ? -13.422 12.055 31.547 1 98.5 166 GLY B N 1
ATOM 5856 C CA . GLY B 1 166 ?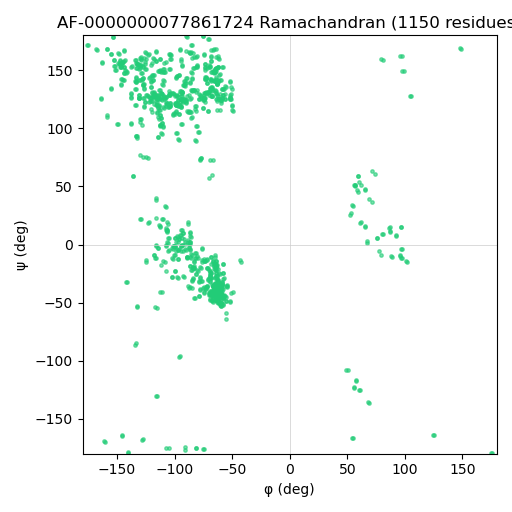 -12.648 11.039 32.25 1 98.5 166 GLY B CA 1
ATOM 5857 C C . GLY B 1 166 ? -13.234 10.664 33.594 1 98.5 166 GLY B C 1
ATOM 5858 O O . GLY B 1 166 ? -12.93 9.602 34.125 1 98.5 166 GLY B O 1
ATOM 5859 N N . THR B 1 167 ? -14.133 11.539 34.125 1 97.69 167 THR B N 1
ATOM 5860 C CA . THR B 1 167 ? -14.672 11.305 35.469 1 97.69 167 THR B CA 1
ATOM 5861 C C . THR B 1 167 ? -16.125 10.828 35.375 1 97.69 167 THR B C 1
ATOM 5863 O O . THR B 1 167 ? -16.766 10.602 36.406 1 97.69 167 THR B O 1
ATOM 5866 N N . ARG B 1 168 ? -16.578 10.68 34.156 1 96.75 168 ARG B N 1
ATOM 5867 C CA . ARG B 1 168 ? -17.938 10.141 34.031 1 96.75 168 ARG B CA 1
ATOM 5868 C C . ARG B 1 168 ? -18 8.711 34.531 1 96.75 168 ARG B C 1
ATOM 5870 O O . ARG B 1 168 ? -17.047 7.945 34.406 1 96.75 168 ARG B O 1
ATOM 5877 N N . PRO B 1 169 ? -19.188 8.328 35.094 1 95.5 169 PRO B N 1
ATOM 5878 C CA . PRO B 1 169 ? -19.266 6.992 35.688 1 95.5 169 PRO B CA 1
ATOM 5879 C C . PRO B 1 169 ? -19.094 5.875 34.656 1 95.5 169 PRO B C 1
ATOM 5881 O O . PRO B 1 169 ? -18.625 4.785 35 1 95.5 169 PRO B O 1
ATOM 5884 N N . TRP B 1 170 ? -19.438 6.137 33.438 1 95.94 170 TRP B N 1
ATOM 5885 C CA . TRP B 1 170 ? -19.375 5.102 32.406 1 95.94 170 TRP B CA 1
ATOM 5886 C C . TRP B 1 170 ? -17.984 5.035 31.797 1 95.94 170 TRP B C 1
ATOM 5888 O O . TRP B 1 170 ? -17.672 4.094 31.047 1 95.94 170 TRP B O 1
ATOM 5898 N N . CYS B 1 171 ? -17.125 5.996 32.062 1 97.75 171 CYS B N 1
ATOM 5899 C CA . CYS B 1 171 ? -15.781 6.047 31.5 1 97.75 171 CYS B CA 1
ATOM 5900 C C . CYS B 1 171 ? -14.812 5.207 32.344 1 97.75 171 CYS B C 1
ATOM 5902 O O . CYS B 1 171 ? -14.953 5.109 33.562 1 97.75 171 CYS B O 1
ATOM 5904 N N . ASN B 1 172 ? -13.82 4.617 31.703 1 98.31 172 ASN B N 1
ATOM 5905 C CA . ASN B 1 172 ? -12.82 3.828 32.406 1 98.31 172 ASN B CA 1
ATOM 5906 C C . ASN B 1 172 ? -11.672 4.703 32.906 1 98.31 172 ASN B C 1
ATOM 5908 O O . ASN B 1 172 ? -10.664 4.191 33.406 1 98.31 172 ASN B O 1
ATOM 5912 N N . GLY B 1 173 ? -11.812 6.027 32.656 1 98.56 173 GLY B N 1
ATOM 5913 C CA . GLY B 1 173 ? -10.805 6.953 33.156 1 98.56 173 GLY B CA 1
ATOM 5914 C C . GLY B 1 173 ? -9.773 7.309 32.094 1 98.56 173 GLY B C 1
ATOM 5915 O O . GLY B 1 173 ? -8.867 8.109 32.344 1 98.56 173 GLY B O 1
ATOM 5916 N N . HIS B 1 174 ? -9.852 6.691 30.906 1 98.81 174 HIS B N 1
ATOM 5917 C CA . HIS B 1 174 ? -8.906 6.965 29.828 1 98.81 174 HIS B CA 1
ATOM 5918 C C . HIS B 1 174 ? -9.594 7.688 28.672 1 98.81 174 HIS B C 1
ATOM 5920 O O . HIS B 1 174 ? -10.57 7.188 28.125 1 98.81 174 HIS B O 1
ATOM 5926 N N . VAL B 1 175 ? -9.039 8.852 28.297 1 98.94 175 VAL B N 1
ATOM 5927 C CA . VAL B 1 175 ? -9.508 9.641 27.172 1 98.94 175 VAL B CA 1
ATOM 5928 C C . VAL B 1 175 ? -8.398 9.781 26.125 1 98.94 175 VAL B C 1
ATOM 5930 O O . VAL B 1 175 ? -7.242 10.031 26.484 1 98.94 175 VAL B O 1
ATOM 5933 N N . GLY B 1 176 ? -8.68 9.469 24.953 1 98.94 176 GLY B N 1
ATOM 5934 C CA . GLY B 1 176 ? -7.816 9.758 23.812 1 98.94 176 GLY B CA 1
ATOM 5935 C C . GLY B 1 176 ? -8.414 10.781 22.859 1 98.94 176 GLY B C 1
ATOM 5936 O O . GLY B 1 176 ? -9.641 10.852 22.719 1 98.94 176 GLY B O 1
ATOM 5937 N N . MET B 1 177 ? -7.566 11.562 22.188 1 98.94 177 MET B N 1
ATOM 5938 C CA . MET B 1 177 ? -8.055 12.523 21.188 1 98.94 177 MET B CA 1
ATOM 5939 C C . MET B 1 177 ? -7.68 12.078 19.781 1 98.94 177 MET B C 1
ATOM 5941 O O . MET B 1 177 ? -6.676 11.391 19.594 1 98.94 177 MET B O 1
ATOM 5945 N N . ILE B 1 178 ? -8.531 12.477 18.859 1 98.81 178 ILE B N 1
ATOM 5946 C CA . ILE B 1 178 ? -8.289 12.109 17.469 1 98.81 178 ILE B CA 1
ATOM 5947 C C . ILE B 1 178 ? -8.773 13.234 16.547 1 98.81 178 ILE B C 1
ATOM 5949 O O . ILE B 1 178 ? -9.672 14 16.906 1 98.81 178 ILE B O 1
ATOM 5953 N N . GLY B 1 179 ? -8.117 13.305 15.367 1 97.5 179 GLY B N 1
ATOM 5954 C CA . GLY B 1 179 ? -8.609 14.227 14.359 1 97.5 179 GLY B CA 1
ATOM 5955 C C . GLY B 1 179 ? -7.508 14.781 13.477 1 97.5 179 GLY B C 1
ATOM 5956 O O . GLY B 1 179 ? -6.324 14.648 13.781 1 97.5 179 GLY B O 1
ATOM 5957 N N . ALA B 1 180 ? -7.957 15.445 12.383 1 95.69 180 ALA B N 1
ATOM 5958 C CA . ALA B 1 180 ? -7.031 15.969 11.383 1 95.69 180 ALA B CA 1
ATOM 5959 C C . ALA B 1 180 ? -7.039 17.5 11.375 1 95.69 180 ALA B C 1
ATOM 5961 O O . ALA B 1 180 ? -7.996 18.125 11.844 1 95.69 180 ALA B O 1
ATOM 5962 N N . SER B 1 181 ? -5.93 18.031 10.812 1 95 181 SER B N 1
ATOM 5963 C CA . SER B 1 181 ? -5.855 19.469 10.578 1 95 181 SER B CA 1
ATOM 5964 C C . SER B 1 181 ? -6.047 20.25 11.883 1 95 181 SER B C 1
ATOM 5966 O O . SER B 1 181 ? -5.355 19.984 12.867 1 95 181 SER B O 1
ATOM 5968 N N . ALA B 1 182 ? -7.152 21.078 11.953 1 96.12 182 ALA B N 1
ATOM 5969 C CA . ALA B 1 182 ? -7.371 21.875 13.148 1 96.12 182 ALA B CA 1
ATOM 5970 C C . ALA B 1 182 ? -7.656 20.984 14.359 1 96.12 182 ALA B C 1
ATOM 5972 O O . ALA B 1 182 ? -7.27 21.312 15.484 1 96.12 182 ALA B O 1
ATOM 5973 N N . LEU B 1 183 ? -8.336 19.891 14.109 1 97.44 183 LEU B N 1
ATOM 5974 C CA . LEU B 1 183 ? -8.594 18.953 15.203 1 97.44 183 LEU B CA 1
ATOM 5975 C C . LEU B 1 183 ? -7.293 18.344 15.711 1 97.44 183 LEU B C 1
ATOM 5977 O O . LEU B 1 183 ? -7.152 18.062 16.906 1 97.44 183 LEU B O 1
ATOM 5981 N N . GLY B 1 184 ? -6.375 18.156 14.805 1 98.38 184 GLY B N 1
ATOM 5982 C CA . GLY B 1 184 ? -5.047 17.703 15.203 1 98.38 184 GLY B CA 1
ATOM 5983 C C . GLY B 1 184 ? -4.27 18.75 15.977 1 98.38 184 GLY B C 1
ATOM 5984 O O . GLY B 1 184 ? -3.621 18.438 16.969 1 98.38 184 GLY B O 1
ATOM 5985 N N . ALA B 1 185 ? -4.383 20 15.539 1 98.44 185 ALA B N 1
ATOM 5986 C CA . ALA B 1 185 ? -3.686 21.094 16.203 1 98.44 185 ALA B CA 1
ATOM 5987 C C . ALA B 1 185 ? -4.191 21.266 17.641 1 98.44 185 ALA B C 1
ATOM 5989 O O . ALA B 1 185 ? -3.412 21.547 18.547 1 98.44 185 ALA B O 1
ATOM 5990 N N . ILE B 1 186 ? -5.449 21.062 17.828 1 98.62 186 ILE B N 1
ATOM 5991 C CA . ILE B 1 186 ? -6.043 21.203 19.156 1 98.62 186 ILE B CA 1
ATOM 5992 C C . ILE B 1 186 ? -5.512 20.094 20.062 1 98.62 186 ILE B C 1
ATOM 5994 O O . ILE B 1 186 ? -5.289 20.328 21.266 1 98.62 186 ILE B O 1
ATOM 5998 N N . GLN B 1 187 ? -5.27 18.922 19.516 1 98.88 187 GLN B N 1
ATOM 5999 C CA . GLN B 1 187 ? -4.699 17.828 20.297 1 98.88 187 GLN B CA 1
ATOM 6000 C C . GLN B 1 187 ? -3.33 18.219 20.859 1 98.88 187 GLN B C 1
ATOM 6002 O O . GLN B 1 187 ? -3.041 17.969 22.031 1 98.88 187 GLN B O 1
ATOM 6007 N N . TRP B 1 188 ? -2.49 18.828 20.016 1 98.81 188 TRP B N 1
ATOM 6008 C CA . TRP B 1 188 ? -1.177 19.266 20.469 1 98.81 188 TRP B CA 1
ATOM 6009 C C . TRP B 1 188 ? -1.307 20.25 21.625 1 98.81 188 TRP B C 1
ATOM 6011 O O . TRP B 1 188 ? -0.586 20.141 22.625 1 98.81 188 TRP B O 1
ATOM 6021 N N . GLN B 1 189 ? -2.236 21.203 21.469 1 98.5 189 GLN B N 1
ATOM 6022 C CA . GLN B 1 189 ? -2.459 22.203 22.5 1 98.5 189 GLN B CA 1
ATOM 6023 C C . GLN B 1 189 ? -2.916 21.578 23.812 1 98.5 189 GLN B C 1
ATOM 6025 O O . GLN B 1 189 ? -2.406 21.906 24.875 1 98.5 189 GLN B O 1
ATOM 6030 N N . ALA B 1 190 ? -3.814 20.656 23.734 1 98.75 190 ALA B N 1
ATOM 6031 C CA . ALA B 1 190 ? -4.375 20 24.906 1 98.75 190 ALA B CA 1
ATOM 6032 C C . ALA B 1 190 ? -3.338 19.109 25.594 1 98.75 190 ALA B C 1
ATOM 6034 O O . ALA B 1 190 ? -3.176 19.156 26.812 1 98.75 190 ALA B O 1
ATOM 6035 N N . ALA B 1 191 ? -2.66 18.297 24.797 1 98.94 191 ALA B N 1
ATOM 6036 C CA . ALA B 1 191 ? -1.7 17.344 25.328 1 98.94 191 ALA B CA 1
ATOM 6037 C C . ALA B 1 191 ? -0.551 18.047 26.047 1 98.94 191 ALA B C 1
ATOM 6039 O O . ALA B 1 191 ? -0.006 17.531 27.031 1 98.94 191 ALA B O 1
ATOM 6040 N N . ALA B 1 192 ? -0.212 19.203 25.578 1 98.56 192 ALA B N 1
ATOM 6041 C CA . ALA B 1 192 ? 0.877 19.969 26.172 1 98.56 192 ALA B CA 1
ATOM 6042 C C . ALA B 1 192 ? 0.547 20.375 27.609 1 98.56 192 ALA B C 1
ATOM 6044 O O . ALA B 1 192 ? 1.446 20.641 28.406 1 98.56 192 ALA B O 1
ATOM 6045 N N . LEU B 1 193 ? -0.737 20.391 27.938 1 98.25 193 LEU B N 1
ATOM 6046 C CA . LEU B 1 193 ? -1.182 20.766 29.281 1 98.25 193 LEU B CA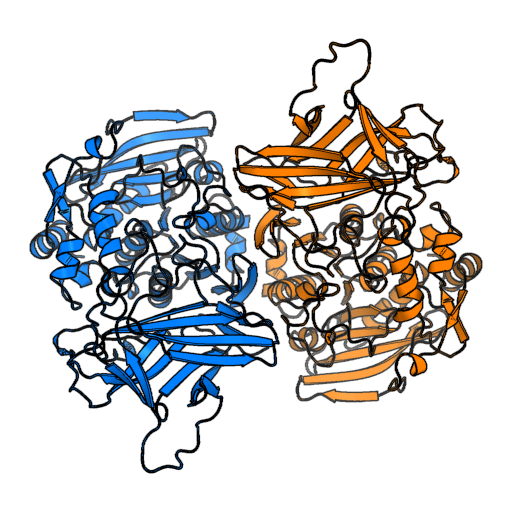 1
ATOM 6047 C C . LEU B 1 193 ? -1.256 19.562 30.203 1 98.25 193 LEU B C 1
ATOM 6049 O O . LEU B 1 193 ? -1.514 19.703 31.391 1 98.25 193 LEU B O 1
ATOM 6053 N N . ARG B 1 194 ? -1.157 18.406 29.75 1 98.38 194 ARG B N 1
ATOM 6054 C CA . ARG B 1 194 ? -1.033 17.141 30.469 1 98.38 194 ARG B CA 1
ATOM 6055 C C . ARG B 1 194 ? -2.248 16.875 31.344 1 98.38 194 ARG B C 1
ATOM 6057 O O . ARG B 1 194 ? -2.104 16.594 32.531 1 98.38 194 ARG B O 1
ATOM 6064 N N . PRO B 1 195 ? -3.428 16.984 30.719 1 98.38 195 PRO B N 1
ATOM 6065 C CA . PRO B 1 195 ? -4.566 16.562 31.531 1 98.38 195 PRO B CA 1
ATOM 6066 C C . PRO B 1 195 ? -4.418 15.133 32.062 1 98.38 195 PRO B C 1
ATOM 6068 O O . PRO B 1 195 ? -4.043 14.227 31.312 1 98.38 195 PRO B O 1
ATOM 6071 N N . PRO B 1 196 ? -4.715 14.891 33.281 1 98.25 196 PRO B N 1
ATOM 6072 C CA . PRO B 1 196 ? -4.477 13.594 33.906 1 98.25 196 PRO B CA 1
ATOM 6073 C C . PRO B 1 196 ? -5.203 12.453 33.188 1 98.25 196 PRO B C 1
ATOM 6075 O O . PRO B 1 196 ? -4.699 11.328 33.156 1 98.25 196 PRO B O 1
ATOM 6078 N N . HIS B 1 197 ? -6.336 12.727 32.625 1 98.81 197 HIS B N 1
ATOM 6079 C CA . HIS B 1 197 ? -7.121 11.641 32.062 1 98.81 197 HIS B CA 1
ATOM 6080 C C . HIS B 1 197 ? -6.805 11.469 30.578 1 98.81 197 HIS B C 1
ATOM 6082 O O . HIS B 1 197 ? -7.363 10.586 29.922 1 98.81 197 HIS B O 1
ATOM 6088 N N . LEU B 1 198 ? -5.906 12.289 29.984 1 98.94 198 LEU B N 1
ATOM 6089 C CA . LEU B 1 198 ? -5.484 12.094 28.594 1 98.94 198 LEU B CA 1
ATOM 6090 C C . LEU B 1 198 ? -4.395 11.031 28.516 1 98.94 198 LEU B C 1
ATOM 6092 O O . LEU B 1 198 ? -3.271 11.242 28.969 1 98.94 198 LEU B O 1
ATOM 6096 N N . SER B 1 199 ? -4.738 9.961 27.844 1 98.88 199 SER B N 1
ATOM 6097 C CA . SER B 1 199 ? -3.805 8.844 27.812 1 98.88 199 SER B CA 1
ATOM 6098 C C . SER B 1 199 ? -3.057 8.781 26.484 1 98.88 199 SER B C 1
ATOM 6100 O O . SER B 1 199 ? -1.943 8.258 26.422 1 98.88 199 SER B O 1
ATOM 6102 N N . ALA B 1 200 ? -3.656 9.273 25.422 1 98.94 200 ALA B N 1
ATOM 6103 C CA . ALA B 1 200 ? -3.051 9.148 24.109 1 98.94 200 ALA B CA 1
ATOM 6104 C C . ALA B 1 200 ? -3.691 10.125 23.125 1 98.94 200 ALA B C 1
ATOM 6106 O O . ALA B 1 200 ? -4.84 10.531 23.297 1 98.94 200 ALA B O 1
ATOM 6107 N N . ILE B 1 201 ? -2.926 10.461 22.062 1 98.94 201 ILE B N 1
ATOM 6108 C CA . ILE B 1 201 ? -3.475 11.273 20.984 1 98.94 201 ILE B CA 1
ATOM 6109 C C . ILE B 1 201 ? -3.109 10.648 19.641 1 98.94 201 ILE B C 1
ATOM 6111 O O . ILE B 1 201 ? -2.029 10.078 19.484 1 98.94 201 ILE B O 1
ATOM 6115 N N . ILE B 1 202 ? -4.02 10.664 18.719 1 98.94 202 ILE B N 1
ATOM 6116 C CA . ILE B 1 202 ? -3.801 10.359 17.312 1 98.94 202 ILE B CA 1
ATOM 6117 C C . ILE B 1 202 ? -3.939 11.633 16.484 1 98.94 202 ILE B C 1
ATOM 6119 O O . ILE B 1 202 ? -5.051 12.039 16.141 1 98.94 202 ILE B O 1
ATOM 6123 N N . VAL B 1 203 ? -2.812 12.172 16.141 1 98.88 203 VAL B N 1
ATOM 6124 C CA . VAL B 1 203 ? -2.795 13.422 15.367 1 98.88 203 VAL B CA 1
ATOM 6125 C C . VAL B 1 203 ? -2.65 13.109 13.883 1 98.88 203 VAL B C 1
ATOM 6127 O O . VAL B 1 203 ? -1.641 12.547 13.453 1 98.88 203 VAL B O 1
ATOM 6130 N N . GLN B 1 204 ? -3.66 13.531 13.172 1 98 204 GLN B N 1
ATOM 6131 C CA . GLN B 1 204 ? -3.656 13.289 11.734 1 98 204 GLN B CA 1
ATOM 6132 C C . GLN B 1 204 ? -3.484 14.586 10.961 1 98 204 GLN B C 1
ATOM 6134 O O . GLN B 1 204 ? -4.414 15.391 10.867 1 98 204 GLN B O 1
ATOM 6139 N N . ASP B 1 205 ? -2.309 14.781 10.445 1 96.75 205 ASP B N 1
ATOM 6140 C CA . ASP B 1 205 ? -2.016 15.961 9.633 1 96.75 205 ASP B CA 1
ATOM 6141 C C . ASP B 1 205 ? -2.314 17.25 10.398 1 96.75 205 ASP B C 1
ATOM 6143 O O . ASP B 1 205 ? -3.035 18.109 9.906 1 96.75 205 ASP B O 1
ATOM 6147 N N . GLY B 1 206 ? -1.794 17.359 11.578 1 96.62 206 GLY B N 1
ATOM 6148 C CA . GLY B 1 206 ? -1.923 18.562 12.383 1 96.62 206 GLY B CA 1
ATOM 6149 C C . GLY B 1 206 ? -0.744 19.5 12.234 1 96.62 206 GLY B C 1
ATOM 6150 O O . GLY B 1 206 ? 0.334 19.094 11.797 1 96.62 206 GLY B O 1
ATOM 6151 N N . TRP B 1 207 ? -0.954 20.797 12.578 1 96.44 207 TRP B N 1
ATOM 6152 C CA . TRP B 1 207 ? 0.153 21.75 12.523 1 96.44 207 TRP B CA 1
ATOM 6153 C C . TRP B 1 207 ? 0.661 22.062 13.922 1 96.44 207 TRP B C 1
ATOM 6155 O O . TRP B 1 207 ? -0.041 21.844 14.914 1 96.44 207 TRP B O 1
ATOM 6165 N N . THR B 1 208 ? 1.916 22.562 13.969 1 97.5 208 THR B N 1
ATOM 6166 C CA . THR B 1 208 ? 2.508 23.062 15.211 1 97.5 208 THR B CA 1
ATOM 6167 C C . THR B 1 208 ? 2.809 24.547 15.117 1 97.5 208 THR B C 1
ATOM 6169 O O . THR B 1 208 ? 3.121 25.188 16.125 1 97.5 208 THR B O 1
ATOM 6172 N N . CYS B 1 209 ? 2.725 25.078 13.938 1 96.69 209 CYS B N 1
ATOM 6173 C CA . CYS B 1 209 ? 2.949 26.5 13.703 1 96.69 209 CYS B CA 1
ATOM 6174 C C . CYS B 1 209 ? 2.117 27 12.531 1 96.69 209 CYS B C 1
ATOM 6176 O O . CYS B 1 209 ? 2.502 26.828 11.367 1 96.69 209 CYS B O 1
ATOM 6178 N N . LEU B 1 210 ? 1.078 27.672 12.867 1 96.44 210 LEU B N 1
ATOM 6179 C CA . LEU B 1 210 ? 0.132 28.125 11.852 1 96.44 210 LEU B CA 1
ATOM 6180 C C . LEU B 1 210 ? 0.794 29.109 10.898 1 96.44 210 LEU B C 1
ATOM 6182 O O . LEU B 1 210 ? 0.467 29.141 9.703 1 96.44 210 LEU B O 1
ATOM 6186 N N . TYR B 1 211 ? 1.747 29.922 11.359 1 96.62 211 TYR B N 1
ATOM 6187 C CA . TYR B 1 211 ? 2.494 30.859 10.539 1 96.62 211 TYR B CA 1
ATOM 6188 C C . TYR B 1 211 ? 3.258 30.141 9.438 1 96.62 211 TYR B C 1
ATOM 6190 O O . TYR B 1 211 ? 3.082 30.438 8.25 1 96.62 211 TYR B O 1
ATOM 6198 N N . ARG B 1 212 ? 4.008 29.094 9.773 1 94.81 212 ARG B N 1
ATOM 6199 C CA . ARG B 1 212 ? 4.934 28.422 8.867 1 94.81 212 ARG B CA 1
ATOM 6200 C C . ARG B 1 212 ? 4.184 27.516 7.902 1 94.81 212 ARG B C 1
ATOM 6202 O O . ARG B 1 212 ? 4.633 27.281 6.777 1 94.81 212 ARG B O 1
ATOM 6209 N N . GLU B 1 213 ? 3.102 27.016 8.406 1 93 213 GLU B N 1
ATOM 6210 C CA . GLU B 1 213 ? 2.525 25.875 7.676 1 93 213 GLU B CA 1
ATOM 6211 C C . GLU B 1 213 ? 1.367 26.328 6.793 1 93 213 GLU B C 1
ATOM 6213 O O . GLU B 1 213 ? 1.038 25.656 5.809 1 93 213 GLU B O 1
ATOM 6218 N N . LEU B 1 214 ? 0.758 27.469 7.141 1 93.75 214 LEU B N 1
ATOM 6219 C CA . LEU B 1 214 ? -0.421 27.875 6.379 1 93.75 214 LEU B CA 1
ATOM 6220 C C . LEU B 1 214 ? -0.338 29.344 5.969 1 93.75 214 LEU B C 1
ATOM 6222 O O . LEU B 1 214 ? -0.338 29.656 4.777 1 93.75 214 LEU B O 1
ATOM 6226 N N . ALA B 1 215 ? -0.138 30.25 6.828 1 95.75 215 ALA B N 1
ATOM 6227 C CA . ALA B 1 215 ? -0.345 31.672 6.59 1 95.75 215 ALA B CA 1
ATOM 6228 C C . ALA B 1 215 ? 0.816 32.281 5.805 1 95.75 215 ALA B C 1
ATOM 6230 O O . ALA B 1 215 ? 0.61 33.094 4.914 1 95.75 215 ALA B O 1
ATOM 6231 N N . TRP B 1 216 ? 2.033 31.906 6.223 1 96.81 216 TRP B N 1
ATOM 6232 C CA . TRP B 1 216 ? 3.232 32.531 5.668 1 96.81 216 TRP B CA 1
ATOM 6233 C C . TRP B 1 216 ? 4.297 31.469 5.363 1 96.81 216 TRP B C 1
ATOM 6235 O O . TRP B 1 216 ? 5.438 31.578 5.816 1 96.81 216 TRP B O 1
ATOM 6245 N N . LYS B 1 217 ? 3.99 30.5 4.516 1 95.31 217 LYS B N 1
ATOM 6246 C CA . LYS B 1 217 ? 4.953 29.469 4.156 1 95.31 217 LYS B CA 1
ATOM 6247 C C . LYS B 1 217 ? 6.199 30.078 3.521 1 95.31 217 LYS B C 1
ATOM 6249 O O . LYS B 1 217 ? 6.105 30.828 2.547 1 95.31 217 LYS B O 1
ATOM 6254 N N . GLY B 1 218 ? 7.359 29.734 4.148 1 96.81 218 GLY B N 1
ATOM 6255 C CA . GLY B 1 218 ? 8.602 30.312 3.668 1 96.81 218 GLY B CA 1
ATOM 6256 C C . GLY B 1 218 ? 8.672 31.812 3.867 1 96.81 218 GLY B C 1
ATOM 6257 O O . GLY B 1 218 ? 9.445 32.5 3.191 1 96.81 218 GLY B O 1
ATOM 6258 N N . GLY B 1 219 ? 7.836 32.375 4.684 1 97.75 219 GLY B N 1
ATOM 6259 C CA . GLY B 1 219 ? 7.758 33.812 4.895 1 97.75 219 GLY B CA 1
ATOM 6260 C C . GLY B 1 219 ? 6.977 34.531 3.812 1 97.75 219 GLY B C 1
ATOM 6261 O O . GLY B 1 219 ? 6.992 35.781 3.744 1 97.75 219 GLY B O 1
ATOM 6262 N N . ILE B 1 220 ? 6.355 33.812 2.975 1 97.5 220 ILE B N 1
ATOM 6263 C CA . ILE B 1 220 ? 5.52 34.375 1.911 1 97.5 220 ILE B CA 1
ATOM 6264 C C . ILE B 1 220 ? 4.047 34.188 2.275 1 97.5 220 ILE B C 1
ATOM 6266 O O . ILE B 1 220 ? 3.615 33.094 2.639 1 97.5 220 ILE B O 1
ATOM 6270 N N . ILE B 1 221 ? 3.258 35.188 2.213 1 95.88 221 ILE B N 1
ATOM 6271 C CA . ILE B 1 221 ? 1.852 35.125 2.596 1 95.88 221 ILE B CA 1
ATOM 6272 C C . ILE B 1 221 ? 1.087 34.25 1.61 1 95.88 221 ILE B C 1
ATOM 6274 O O . ILE B 1 221 ? 1.31 34.344 0.399 1 95.88 221 ILE B O 1
ATOM 6278 N N . HIS B 1 222 ? 0.277 33.375 2.059 1 92.38 222 HIS B N 1
ATOM 6279 C CA . HIS B 1 222 ? -0.663 32.562 1.3 1 92.38 222 HIS B CA 1
ATOM 6280 C C . HIS B 1 222 ? -2.105 32.906 1.661 1 92.38 222 HIS B C 1
ATOM 6282 O O . HIS B 1 222 ? -2.723 32.219 2.479 1 92.38 222 HIS B O 1
ATOM 6288 N N . PRO B 1 223 ? -2.719 33.75 0.997 1 88.44 223 PRO B N 1
ATOM 6289 C CA . PRO B 1 223 ? -3.949 34.375 1.512 1 88.44 223 PRO B CA 1
ATOM 6290 C C . PRO B 1 223 ? -5.188 33.531 1.218 1 88.44 223 PRO B C 1
ATOM 6292 O O . PRO B 1 223 ? -6.172 33.562 1.962 1 88.44 223 PRO B O 1
ATOM 6295 N N . ASN B 1 224 ? -5.273 32.781 0.145 1 85.25 224 ASN B N 1
ATOM 6296 C CA . ASN B 1 224 ? -6.512 32.188 -0.33 1 85.25 224 ASN B CA 1
ATOM 6297 C C . ASN B 1 224 ? -7.059 31.172 0.67 1 85.25 224 ASN B C 1
ATOM 6299 O O . ASN B 1 224 ? -8.266 31.109 0.912 1 85.25 224 ASN B O 1
ATOM 6303 N N . PHE B 1 225 ? -6.203 30.422 1.211 1 87.81 225 PHE B N 1
ATOM 6304 C CA . PHE B 1 225 ? -6.668 29.406 2.145 1 87.81 225 PHE B CA 1
ATOM 6305 C C . PHE B 1 225 ? -7.188 30.047 3.428 1 87.81 225 PHE B C 1
ATOM 6307 O O . PHE B 1 225 ? -8.211 29.625 3.965 1 87.81 225 PHE B O 1
ATOM 6314 N N . MET B 1 226 ? -6.504 31.031 3.932 1 91.12 226 MET B N 1
ATOM 6315 C CA . MET B 1 226 ? -6.93 31.734 5.133 1 91.12 226 MET B CA 1
ATOM 6316 C C . MET B 1 226 ? -8.266 32.438 4.906 1 91.12 226 MET B C 1
ATOM 6318 O O . MET B 1 226 ? -9.102 32.5 5.816 1 91.12 226 MET B O 1
ATOM 6322 N N . GLN B 1 227 ? -8.391 32.844 3.73 1 90.06 227 GLN B N 1
ATOM 6323 C CA . GLN B 1 227 ? -9.664 33.469 3.365 1 90.06 227 GLN B CA 1
ATOM 6324 C C . GLN B 1 227 ? -10.789 32.438 3.357 1 90.06 227 GLN B C 1
ATOM 6326 O O . GLN B 1 227 ? -11.898 32.719 3.82 1 90.06 227 GLN B O 1
ATOM 6331 N N . ALA B 1 228 ? -10.5 31.344 2.811 1 87.12 228 ALA B N 1
ATOM 6332 C CA . ALA B 1 228 ? -11.484 30.266 2.783 1 87.12 228 ALA B CA 1
ATOM 6333 C C . ALA B 1 228 ? -11.875 29.844 4.195 1 87.12 228 ALA B C 1
ATOM 6335 O O . ALA B 1 228 ? -13.047 29.578 4.477 1 87.12 228 ALA B O 1
ATOM 6336 N N . LEU B 1 229 ? -10.922 29.766 5.031 1 89.44 229 LEU B N 1
ATOM 6337 C CA . LEU B 1 229 ? -11.203 29.438 6.426 1 89.44 229 LEU B CA 1
ATOM 6338 C C . LEU B 1 229 ? -12.141 30.453 7.047 1 89.44 229 LEU B C 1
ATOM 6340 O O . LEU B 1 229 ? -13.086 30.094 7.75 1 89.44 229 LEU B O 1
ATOM 6344 N N . ASN B 1 230 ? -11.875 31.703 6.766 1 90.88 230 ASN B N 1
ATOM 6345 C CA . ASN B 1 230 ? -12.688 32.781 7.293 1 90.88 230 ASN B CA 1
ATOM 6346 C C . ASN B 1 230 ? -14.125 32.719 6.77 1 90.88 230 ASN B C 1
ATOM 6348 O O . ASN B 1 230 ? -15.07 32.781 7.551 1 90.88 230 ASN B O 1
ATOM 6352 N N . ASP B 1 231 ? -14.188 32.531 5.473 1 88.5 231 ASP B N 1
ATOM 6353 C CA . ASP B 1 231 ? -15.461 32.781 4.797 1 88.5 231 ASP B CA 1
ATOM 6354 C C . ASP B 1 231 ? -16.344 31.531 4.855 1 88.5 231 ASP B C 1
ATOM 6356 O O . ASP B 1 231 ? -17.578 31.625 4.789 1 88.5 231 ASP B O 1
ATOM 6360 N N . LYS B 1 232 ? -15.695 30.438 5.047 1 85.5 232 LYS B N 1
ATOM 6361 C CA . LYS B 1 232 ? -16.469 29.188 4.977 1 85.5 232 LYS B CA 1
ATOM 6362 C C . LYS B 1 232 ? -16.484 28.484 6.324 1 85.5 232 LYS B C 1
ATOM 6364 O O . LYS B 1 232 ? -17.531 28.344 6.949 1 85.5 232 LYS B O 1
ATOM 6369 N N . TRP B 1 233 ? -15.445 28.219 6.895 1 86.69 233 TRP B N 1
ATOM 6370 C CA . TRP B 1 233 ? -15.367 27.25 7.984 1 86.69 233 TRP B CA 1
ATOM 6371 C C . TRP B 1 233 ? -15.516 27.938 9.336 1 86.69 233 TRP B C 1
ATOM 6373 O O . TRP B 1 233 ? -15.961 27.312 10.305 1 86.69 233 TRP B O 1
ATOM 6383 N N . MET B 1 234 ? -15.156 29.203 9.43 1 90.5 234 MET B N 1
ATOM 6384 C CA . MET B 1 234 ? -15.188 29.906 10.703 1 90.5 234 MET B CA 1
ATOM 6385 C C . MET B 1 234 ? -16.25 31 10.703 1 90.5 234 MET B C 1
ATOM 6387 O O . MET B 1 234 ? -16.281 31.844 11.602 1 90.5 234 MET B O 1
ATOM 6391 N N . SER B 1 235 ? -17.156 30.953 9.742 1 91.5 235 SER B N 1
ATOM 6392 C CA . SER B 1 235 ? -18.109 32.062 9.602 1 91.5 235 SER B CA 1
ATOM 6393 C C . SER B 1 235 ? -19.312 31.875 10.523 1 91.5 235 SER B C 1
ATOM 6395 O O . SER B 1 235 ? -20.078 32.812 10.75 1 91.5 235 SER B O 1
ATOM 6397 N N . HIS B 1 236 ? -19.516 30.844 11.141 1 91.56 236 HIS B N 1
ATOM 6398 C CA . HIS B 1 236 ? -20.766 30.453 11.781 1 91.56 236 HIS B CA 1
ATOM 6399 C C . HIS B 1 236 ? -20.906 31.094 13.164 1 91.56 236 HIS B C 1
ATOM 6401 O O . HIS B 1 236 ? -21.984 31.531 13.547 1 91.56 236 HIS B O 1
ATOM 6407 N N . GLY B 1 237 ? -19.828 31.062 14.008 1 93.06 237 GLY B N 1
ATOM 6408 C CA . GLY B 1 237 ? -19.984 31.406 15.414 1 93.06 237 GLY B CA 1
ATOM 6409 C C . GLY B 1 237 ? -21.078 30.594 16.094 1 93.06 237 GLY B C 1
ATOM 6410 O O . GLY B 1 237 ? -21.422 29.5 15.656 1 93.06 237 GLY B O 1
ATOM 6411 N N . ASN B 1 238 ? -21.5 31.016 17.297 1 95.25 238 ASN B N 1
ATOM 6412 C CA . ASN B 1 238 ? -22.594 30.328 17.969 1 95.25 238 ASN B CA 1
ATOM 6413 C C . ASN B 1 238 ? -23.859 31.156 17.984 1 95.25 238 ASN B C 1
ATOM 6415 O O . ASN B 1 238 ? -24.938 30.641 18.297 1 95.25 238 ASN B O 1
ATOM 6419 N N . ARG B 1 239 ? -23.781 32.5 17.688 1 95.5 239 ARG B N 1
ATOM 6420 C CA . ARG B 1 239 ? -24.859 33.438 17.422 1 95.5 239 ARG B CA 1
ATOM 6421 C C . ARG B 1 239 ? -24.469 34.438 16.359 1 95.5 239 ARG B C 1
ATOM 6423 O O . ARG B 1 239 ? -23.281 34.688 16.141 1 95.5 239 ARG B O 1
ATOM 6430 N N . VAL B 1 240 ? -25.562 35.031 15.734 1 95.94 240 VAL B N 1
ATOM 6431 C CA . VAL B 1 240 ? -25.281 36.094 14.781 1 95.94 240 VAL B CA 1
ATOM 6432 C C . VAL B 1 240 ? -24.531 37.25 15.477 1 95.94 240 VAL B C 1
ATOM 6434 O O . VAL B 1 240 ? -24.953 37.719 16.531 1 95.94 240 VAL B O 1
ATOM 6437 N N . GLY B 1 241 ? -23.391 37.531 14.953 1 96.19 241 GLY B N 1
ATOM 6438 C CA . GLY B 1 241 ? -22.688 38.719 15.43 1 96.19 241 GLY B CA 1
ATOM 6439 C C . GLY B 1 241 ? -21.625 38.406 16.469 1 96.19 241 GLY B C 1
ATOM 6440 O O . GLY B 1 241 ? -20.812 39.281 16.812 1 96.19 241 GLY B O 1
ATOM 6441 N N . THR B 1 242 ? -21.625 37.188 16.984 1 95.88 242 THR B N 1
ATOM 6442 C CA . THR B 1 242 ? -20.578 36.812 17.953 1 95.88 242 THR B CA 1
ATOM 6443 C C . THR B 1 242 ? -19.203 36.875 17.297 1 95.88 242 THR B C 1
ATOM 6445 O O . THR B 1 242 ? -19.047 36.531 16.125 1 95.88 242 THR B O 1
ATOM 6448 N N . PRO B 1 243 ? -18.25 37.344 18.078 1 95.75 243 PRO B N 1
ATOM 6449 C CA . PRO B 1 243 ? -16.922 37.5 17.484 1 95.75 243 PRO B CA 1
ATOM 6450 C C . PRO B 1 243 ? -16.266 36.156 17.141 1 95.75 243 PRO B C 1
ATOM 6452 O O . PRO B 1 243 ? -16.281 35.219 17.953 1 95.75 243 PRO B O 1
ATOM 6455 N N . VAL B 1 244 ? -15.742 36.062 15.953 1 95.88 244 VAL B N 1
ATOM 6456 C CA . VAL B 1 244 ? -14.891 34.969 15.484 1 95.88 244 VAL B CA 1
ATOM 6457 C C . VAL B 1 244 ? -13.57 35.531 14.961 1 95.88 244 VAL B C 1
ATOM 6459 O O . VAL B 1 244 ? -13.508 36.656 14.516 1 95.88 244 VAL B O 1
ATOM 6462 N N . ILE B 1 245 ? -12.555 34.75 15.062 1 96.06 245 ILE B N 1
ATOM 6463 C CA . ILE B 1 245 ? -11.234 35.25 14.672 1 96.06 245 ILE B CA 1
ATOM 6464 C C . ILE B 1 245 ? -11.227 35.594 13.188 1 96.06 245 ILE B C 1
ATOM 6466 O O . ILE B 1 245 ? -11.836 34.875 12.375 1 96.06 245 ILE B O 1
ATOM 6470 N N . ASP B 1 246 ? -10.602 36.688 12.797 1 96.38 246 ASP B N 1
ATOM 6471 C CA . ASP B 1 246 ? -10.367 37.094 11.414 1 96.38 246 ASP B CA 1
ATOM 6472 C C . ASP B 1 246 ? -8.969 36.688 10.953 1 96.38 246 ASP B C 1
ATOM 6474 O O . ASP B 1 246 ? -8.039 37.5 10.977 1 96.38 246 ASP B O 1
ATOM 6478 N N . LEU B 1 247 ? -8.859 35.531 10.398 1 94.25 247 LEU B N 1
ATOM 6479 C CA . LEU B 1 247 ? -7.57 34.969 10.047 1 94.25 247 LEU B CA 1
ATOM 6480 C C . LEU B 1 247 ? -6.949 35.688 8.859 1 94.25 247 LEU B C 1
ATOM 6482 O O . LEU B 1 247 ? -5.727 35.812 8.766 1 94.25 247 LEU B O 1
ATOM 6486 N N . ARG B 1 248 ? -7.777 36.094 7.957 1 94.06 248 ARG B N 1
ATOM 6487 C CA . ARG B 1 248 ? -7.27 36.875 6.824 1 94.06 248 ARG B CA 1
ATOM 6488 C C . ARG B 1 248 ? -6.59 38.156 7.293 1 94.06 248 ARG B C 1
ATOM 6490 O O . ARG B 1 248 ? -5.449 38.438 6.91 1 94.06 248 ARG B O 1
ATOM 6497 N N . ARG B 1 249 ? -7.285 38.906 8.086 1 95.69 249 ARG B N 1
ATOM 6498 C CA . ARG B 1 249 ? -6.738 40.156 8.617 1 95.69 249 ARG B CA 1
ATOM 6499 C C . ARG B 1 249 ? -5.496 39.875 9.461 1 95.69 249 ARG B C 1
ATOM 6501 O O . ARG B 1 249 ? -4.516 40.625 9.383 1 95.69 249 ARG B O 1
ATOM 6508 N N . ALA B 1 250 ? -5.578 38.875 10.273 1 95.19 250 ALA B N 1
ATOM 6509 C CA . ALA B 1 250 ? -4.422 38.5 11.086 1 95.19 250 ALA B CA 1
ATOM 6510 C C . ALA B 1 250 ? -3.197 38.25 10.211 1 95.19 250 ALA B C 1
ATOM 6512 O O . ALA B 1 250 ? -2.09 38.688 10.539 1 95.19 250 ALA B O 1
ATOM 6513 N N . SER B 1 251 ? -3.361 37.531 9.133 1 95.56 251 SER B N 1
ATOM 6514 C CA . SER B 1 251 ? -2.264 37.219 8.219 1 95.56 251 SER B CA 1
ATOM 6515 C C . SER B 1 251 ? -1.639 38.469 7.652 1 95.56 251 SER B C 1
ATOM 6517 O O . SER B 1 251 ? -0.417 38.562 7.512 1 95.56 251 SER B O 1
ATOM 6519 N N . GLU B 1 252 ? -2.434 39.438 7.375 1 95.81 252 GLU B N 1
ATOM 6520 C CA . GLU B 1 252 ? -1.961 40.688 6.801 1 95.81 252 GLU B CA 1
ATOM 6521 C C . GLU B 1 252 ? -1.267 41.531 7.852 1 95.81 252 GLU B C 1
ATOM 6523 O O . GLU B 1 252 ? -0.26 42.188 7.562 1 95.81 252 GLU B O 1
ATOM 6528 N N . GLU B 1 253 ? -1.781 41.5 9.016 1 97.06 253 GLU B N 1
ATOM 6529 C CA . GLU B 1 253 ? -1.319 42.406 10.062 1 97.06 253 GLU B CA 1
ATOM 6530 C C . GLU B 1 253 ? -0.082 41.875 10.766 1 97.06 253 GLU B C 1
ATOM 6532 O O . GLU B 1 253 ? 0.641 42.594 11.438 1 97.06 253 GLU B O 1
ATOM 6537 N N . HIS B 1 254 ? 0.166 40.625 10.672 1 97.38 254 HIS B N 1
ATOM 6538 C CA . HIS B 1 254 ? 1.275 39.969 11.375 1 97.38 254 HIS B CA 1
ATOM 6539 C C . HIS B 1 254 ? 2.189 39.25 10.406 1 97.38 254 HIS B C 1
ATOM 6541 O O . HIS B 1 254 ? 2.264 38 10.445 1 97.38 254 HIS B O 1
ATOM 6547 N N . PRO B 1 255 ? 3.01 39.906 9.648 1 97.75 255 PRO B N 1
ATOM 6548 C CA . PRO B 1 255 ? 3.863 39.281 8.633 1 97.75 255 PRO B CA 1
ATOM 6549 C C . PRO B 1 255 ? 5.051 38.531 9.234 1 97.75 255 PRO B C 1
ATOM 6551 O O . PRO B 1 255 ? 5.746 37.781 8.523 1 97.75 255 PRO B O 1
ATOM 6554 N N . TYR B 1 256 ? 5.418 38.688 10.508 1 98.38 256 TYR B N 1
ATOM 6555 C CA . TYR B 1 256 ? 6.48 38 11.234 1 98.38 256 TYR B CA 1
ATOM 6556 C C . TYR B 1 256 ? 5.926 37.219 12.422 1 98.38 256 TYR B C 1
ATOM 6558 O O . TYR B 1 256 ? 4.809 37.5 12.875 1 98.38 256 TYR B O 1
ATOM 6566 N N . ILE B 1 257 ? 6.652 36.219 12.844 1 97.94 257 ILE B N 1
ATOM 6567 C CA . ILE B 1 257 ? 6.254 35.531 14.062 1 97.94 257 ILE B CA 1
ATOM 6568 C C . ILE B 1 257 ? 6.32 36.5 15.25 1 97.94 257 ILE B C 1
ATOM 6570 O O . ILE B 1 257 ? 7.352 37.125 15.477 1 97.94 257 ILE B O 1
ATOM 6574 N N . ASP B 1 258 ? 5.246 36.625 15.938 1 97.75 258 ASP B N 1
ATOM 6575 C CA . ASP B 1 258 ? 5.117 37.5 17.094 1 97.75 258 ASP B CA 1
ATOM 6576 C C . ASP B 1 258 ? 4.184 36.875 18.141 1 97.75 258 ASP B C 1
ATOM 6578 O O . ASP B 1 258 ? 3.938 35.656 18.125 1 97.75 258 ASP B O 1
ATOM 6582 N N . ASP B 1 259 ? 3.754 37.656 19.062 1 96.56 259 ASP B N 1
ATOM 6583 C CA . ASP B 1 259 ? 2.947 37.156 20.156 1 96.56 259 ASP B CA 1
ATOM 6584 C C . ASP B 1 259 ? 1.625 36.562 19.656 1 96.56 259 ASP B C 1
ATOM 6586 O O . ASP B 1 259 ? 1.102 35.625 20.234 1 96.56 259 ASP B O 1
ATOM 6590 N N . PHE B 1 260 ? 1.121 37.188 18.609 1 96.62 260 PHE B N 1
ATOM 6591 C CA . PHE B 1 260 ? -0.11 36.656 18.031 1 96.62 260 PHE B CA 1
ATOM 6592 C C . PHE B 1 260 ? 0.084 35.219 17.562 1 96.62 260 PHE B C 1
ATOM 6594 O O . PHE B 1 260 ? -0.645 34.312 17.984 1 96.62 260 PHE B O 1
ATOM 6601 N N . TRP B 1 261 ? 1.135 35 16.734 1 97.75 261 TRP B N 1
ATOM 6602 C CA . TRP B 1 261 ? 1.333 33.688 16.125 1 97.75 261 TRP B CA 1
ATOM 6603 C C . TRP B 1 261 ? 1.743 32.656 17.172 1 97.75 261 TRP B C 1
ATOM 6605 O O . TRP B 1 261 ? 1.45 31.469 17.031 1 97.75 261 TRP B O 1
ATOM 6615 N N . ARG B 1 262 ? 2.365 33.062 18.203 1 96.88 262 ARG B N 1
ATOM 6616 C CA . ARG B 1 262 ? 2.811 32.156 19.266 1 96.88 262 ARG B CA 1
ATOM 6617 C C . ARG B 1 262 ? 1.621 31.5 19.969 1 96.88 262 ARG B C 1
ATOM 6619 O O . ARG B 1 262 ? 1.759 30.453 20.594 1 96.88 262 ARG B O 1
ATOM 6626 N N . GLN B 1 263 ? 0.396 32.156 19.875 1 96.44 263 GLN B N 1
ATOM 6627 C CA . GLN B 1 263 ? -0.813 31.562 20.453 1 96.44 263 GLN B CA 1
ATOM 6628 C C . GLN B 1 263 ? -1.202 30.266 19.75 1 96.44 263 GLN B C 1
ATOM 6630 O O . GLN B 1 263 ? -1.989 29.484 20.281 1 96.44 263 GLN B O 1
ATOM 6635 N N . PHE B 1 264 ? -0.652 30.062 18.578 1 97.19 264 PHE B N 1
ATOM 6636 C CA . PHE B 1 264 ? -0.989 28.891 17.781 1 97.19 264 PHE B CA 1
ATOM 6637 C C . PHE B 1 264 ? 0.158 27.891 17.781 1 97.19 264 PHE B C 1
ATOM 6639 O O . PHE B 1 264 ? 0.187 26.969 16.953 1 97.19 264 PHE B O 1
ATOM 6646 N N . GLN B 1 265 ? 1.11 28.031 18.609 1 97.25 265 GLN B N 1
ATOM 6647 C CA . GLN B 1 265 ? 2.25 27.125 18.734 1 97.25 265 GLN B CA 1
ATOM 6648 C C . GLN B 1 265 ? 2.209 26.359 20.062 1 97.25 265 GLN B C 1
ATOM 6650 O O . GLN B 1 265 ? 2.584 26.906 21.094 1 97.25 265 GLN B O 1
ATOM 6655 N N . PRO B 1 266 ? 1.809 25.109 19.984 1 97.69 266 PRO B N 1
ATOM 6656 C CA . PRO B 1 266 ? 1.755 24.328 21.203 1 97.69 266 PRO B CA 1
ATOM 6657 C C . PRO B 1 266 ? 3.139 24.031 21.781 1 97.69 266 PRO B C 1
ATOM 6659 O O . PRO B 1 266 ? 4.109 23.906 21.031 1 97.69 266 PRO B O 1
ATOM 6662 N N . ALA B 1 267 ? 3.215 23.922 23.109 1 97.62 267 ALA B N 1
ATOM 6663 C CA . ALA B 1 267 ? 4.441 23.484 23.781 1 97.62 267 ALA B CA 1
ATOM 6664 C C . ALA B 1 267 ? 4.613 21.969 23.688 1 97.62 267 ALA B C 1
ATOM 6666 O O . ALA B 1 267 ? 4.551 21.266 24.703 1 97.62 267 ALA B O 1
ATOM 6667 N N . VAL B 1 268 ? 4.949 21.516 22.531 1 97.62 268 VAL B N 1
ATOM 6668 C CA . VAL B 1 268 ? 4.938 20.094 22.234 1 97.62 268 VAL B CA 1
ATOM 6669 C C . VAL B 1 268 ? 5.945 19.359 23.125 1 97.62 268 VAL B C 1
ATOM 6671 O O . VAL B 1 268 ? 5.777 18.172 23.422 1 97.62 268 VAL B O 1
ATOM 6674 N N . GLN B 1 269 ? 7.027 20.062 23.578 1 97.56 269 GLN B N 1
ATOM 6675 C CA . GLN B 1 269 ? 8.055 19.453 24.422 1 97.56 269 GLN B CA 1
ATOM 6676 C C . GLN B 1 269 ? 7.48 19.016 25.766 1 97.56 269 GLN B C 1
ATOM 6678 O O . GLN B 1 269 ? 8.117 18.25 26.5 1 97.56 269 GLN B O 1
ATOM 6683 N N . ASN B 1 270 ? 6.281 19.469 26.109 1 98.44 270 ASN B N 1
ATOM 6684 C CA . ASN B 1 270 ? 5.656 19.109 27.375 1 98.44 270 ASN B CA 1
ATOM 6685 C C . ASN B 1 270 ? 4.832 17.828 27.25 1 98.44 270 ASN B C 1
ATOM 6687 O O . ASN B 1 270 ? 4.398 17.266 28.266 1 98.44 270 ASN B O 1
ATOM 6691 N N . ILE B 1 271 ? 4.594 17.359 26.078 1 98.81 271 ILE B N 1
ATOM 6692 C CA . ILE B 1 271 ? 3.68 16.25 25.844 1 98.81 271 ILE B CA 1
ATOM 6693 C C . ILE B 1 271 ? 4.332 14.938 26.297 1 98.81 271 ILE B C 1
ATOM 6695 O O . ILE B 1 271 ? 5.402 14.57 25.797 1 98.81 271 ILE B O 1
ATOM 6699 N N . THR B 1 272 ? 3.631 14.18 27.172 1 98.62 272 THR B N 1
ATOM 6700 C CA . THR B 1 272 ? 4.203 12.945 27.703 1 98.62 272 THR B CA 1
ATOM 6701 C C . THR B 1 272 ? 3.268 11.766 27.453 1 98.62 272 THR B C 1
ATOM 6703 O O . THR B 1 272 ? 3.668 10.609 27.594 1 98.62 272 THR B O 1
ATOM 6706 N N . CYS B 1 273 ? 1.971 12.016 27.094 1 98.81 273 CYS B N 1
ATOM 6707 C CA . CYS B 1 273 ? 1.07 10.914 26.781 1 98.81 273 CYS B CA 1
ATOM 6708 C C . CYS B 1 273 ? 1.499 10.195 25.5 1 98.81 273 CYS B C 1
ATOM 6710 O O . CYS B 1 273 ? 2.396 10.664 24.797 1 98.81 273 CYS B O 1
ATOM 6712 N N . ALA B 1 274 ? 0.928 9.016 25.219 1 98.88 274 ALA B N 1
ATOM 6713 C CA . ALA B 1 274 ? 1.25 8.281 24 1 98.88 274 ALA B CA 1
ATOM 6714 C C . ALA B 1 274 ? 0.833 9.07 22.766 1 98.88 274 ALA B C 1
ATOM 6716 O O . ALA B 1 274 ? -0.231 9.695 22.734 1 98.88 274 ALA B O 1
ATOM 6717 N N . VAL B 1 275 ? 1.702 9.078 21.703 1 98.94 275 VAL B N 1
ATOM 6718 C CA . VAL B 1 275 ? 1.456 9.859 20.484 1 98.94 275 VAL B CA 1
ATOM 6719 C C . VAL B 1 275 ? 1.524 8.953 19.266 1 98.94 275 VAL B C 1
ATOM 6721 O O . VAL B 1 275 ? 2.502 8.219 19.078 1 98.94 275 VAL B O 1
ATOM 6724 N N . TYR B 1 276 ? 0.518 8.898 18.516 1 98.94 276 TYR B N 1
ATOM 6725 C CA . TYR B 1 276 ? 0.522 8.344 17.172 1 98.94 276 TYR B CA 1
ATOM 6726 C C . TYR B 1 276 ? 0.287 9.438 16.125 1 98.94 276 TYR B C 1
ATOM 6728 O O . TYR B 1 276 ? -0.841 9.906 15.961 1 98.94 276 TYR B O 1
ATOM 6736 N N . ALA B 1 277 ? 1.366 9.867 15.461 1 98.88 277 ALA B N 1
ATOM 6737 C CA . ALA B 1 277 ? 1.307 10.898 14.43 1 98.88 277 ALA B CA 1
ATOM 6738 C C . ALA B 1 277 ? 1.181 10.273 13.039 1 98.88 277 ALA B C 1
ATOM 6740 O O . ALA B 1 277 ? 2.049 9.508 12.617 1 98.88 277 ALA B O 1
ATOM 6741 N N . ILE B 1 278 ? 0.106 10.578 12.367 1 98.62 278 ILE B N 1
ATOM 6742 C CA . ILE B 1 278 ? -0.183 10.086 11.023 1 98.62 278 ILE B CA 1
ATOM 6743 C C . ILE B 1 278 ? -0.205 11.25 10.031 1 98.62 278 ILE B C 1
ATOM 6745 O O . ILE B 1 278 ? -0.976 12.195 10.203 1 98.62 278 ILE B O 1
ATOM 6749 N N . SER B 1 279 ? 0.633 11.148 9.016 1 97.19 279 SER B N 1
ATOM 6750 C CA . SER B 1 279 ? 0.618 12.273 8.086 1 97.19 279 SER B CA 1
ATOM 6751 C C . SER B 1 279 ? 0.82 11.812 6.648 1 97.19 279 SER B C 1
ATOM 6753 O O . SER B 1 279 ? 1.527 10.836 6.398 1 97.19 279 SER B O 1
ATOM 6755 N N . SER B 1 280 ? 0.173 12.578 5.77 1 94.81 280 SER B N 1
ATOM 6756 C CA . SER B 1 280 ? 0.255 12.312 4.336 1 94.81 280 SER B CA 1
ATOM 6757 C C . SER B 1 280 ? 1.478 12.984 3.723 1 94.81 280 SER B C 1
ATOM 6759 O O . SER B 1 280 ? 1.713 14.18 3.936 1 94.81 280 SER B O 1
ATOM 6761 N N . LEU B 1 281 ? 2.189 12.211 2.941 1 92.44 281 LEU B N 1
ATOM 6762 C CA . LEU B 1 281 ? 3.266 12.766 2.131 1 92.44 281 LEU B CA 1
ATOM 6763 C C . LEU B 1 281 ? 2.707 13.602 0.98 1 92.44 281 LEU B C 1
ATOM 6765 O O . LEU B 1 281 ? 3.424 14.406 0.389 1 92.44 281 LEU B O 1
ATOM 6769 N N . ALA B 1 282 ? 1.433 13.445 0.758 1 85.88 282 ALA B N 1
ATOM 6770 C CA . ALA B 1 282 ? 0.725 14.242 -0.242 1 85.88 282 ALA B CA 1
ATOM 6771 C C . ALA B 1 282 ? 0.342 15.609 0.315 1 85.88 282 ALA B C 1
ATOM 6773 O O . ALA B 1 282 ? -0.158 16.469 -0.417 1 85.88 282 ALA B O 1
ATOM 6774 N N . ASP B 1 283 ? 0.563 15.758 1.533 1 90.62 283 ASP B N 1
ATOM 6775 C CA . ASP B 1 283 ? 0.222 17 2.223 1 90.62 283 ASP B CA 1
ATOM 6776 C C . ASP B 1 283 ? 1.479 17.75 2.639 1 90.62 283 ASP B C 1
ATOM 6778 O O . ASP B 1 283 ? 1.442 18.562 3.564 1 90.62 283 ASP B O 1
ATOM 6782 N N . ASN B 1 284 ? 2.578 17.469 1.969 1 88.38 284 ASN B N 1
ATOM 6783 C CA . ASN B 1 284 ? 3.867 17.984 2.42 1 88.38 284 ASN B CA 1
ATOM 6784 C C . ASN B 1 284 ? 3.961 19.5 2.258 1 88.38 284 ASN B C 1
ATOM 6786 O O . ASN B 1 284 ? 4.809 20.141 2.879 1 88.38 284 ASN B O 1
ATOM 6790 N N . GLY B 1 285 ? 3.07 20.141 1.591 1 87.94 285 GLY B N 1
ATOM 6791 C CA . GLY B 1 285 ? 3.041 21.594 1.502 1 87.94 285 GLY B CA 1
ATOM 6792 C C . GLY B 1 285 ? 2.105 22.234 2.51 1 87.94 285 GLY B C 1
ATOM 6793 O O . GLY B 1 285 ? 1.9 23.453 2.488 1 87.94 285 GLY B O 1
ATOM 6794 N N . LEU B 1 286 ? 1.546 21.391 3.363 1 92.06 286 LEU B N 1
ATOM 6795 C CA . LEU B 1 286 ? 0.582 21.891 4.34 1 92.06 286 LEU B CA 1
ATOM 6796 C C . LEU B 1 286 ? 0.875 21.328 5.727 1 92.06 286 LEU B C 1
ATOM 6798 O O . LEU B 1 286 ? 1.792 21.797 6.406 1 92.06 286 LEU B O 1
ATOM 6802 N N . HIS B 1 287 ? 0.357 20.141 6.043 1 95.19 287 HIS B N 1
ATOM 6803 C CA . HIS B 1 287 ? 0.358 19.719 7.438 1 95.19 287 HIS B CA 1
ATOM 6804 C C . HIS B 1 287 ? 1.488 18.734 7.711 1 95.19 287 HIS B C 1
ATOM 6806 O O . HIS B 1 287 ? 1.834 18.484 8.867 1 95.19 287 HIS B O 1
ATOM 6812 N N . THR B 1 288 ? 2.148 18.188 6.707 1 96.44 288 THR B N 1
ATOM 6813 C CA . THR B 1 288 ? 3.133 17.141 6.91 1 96.44 288 THR B CA 1
ATOM 6814 C C . THR B 1 288 ? 4.297 17.641 7.758 1 96.44 288 THR B C 1
ATOM 6816 O O . THR B 1 288 ? 4.676 17 8.742 1 96.44 288 THR B O 1
ATOM 6819 N N . PRO B 1 289 ? 4.84 18.828 7.473 1 95.94 289 PRO B N 1
ATOM 6820 C CA . PRO B 1 289 ? 5.973 19.297 8.281 1 95.94 289 PRO B CA 1
ATOM 6821 C C . PRO B 1 289 ? 5.602 19.516 9.75 1 95.94 289 PRO B C 1
ATOM 6823 O O . PRO B 1 289 ? 6.367 19.141 10.641 1 95.94 289 PRO B O 1
ATOM 6826 N N . GLY B 1 290 ? 4.441 20.094 9.953 1 96.81 290 GLY B N 1
ATOM 6827 C CA . GLY B 1 290 ? 4.008 20.344 11.32 1 96.81 290 GLY B CA 1
ATOM 6828 C C . GLY B 1 290 ? 3.75 19.078 12.117 1 96.81 290 GLY B C 1
ATOM 6829 O O . GLY B 1 290 ? 4.023 19.031 13.312 1 96.81 290 GLY B O 1
ATOM 6830 N N . THR B 1 291 ? 3.207 18.078 11.492 1 98.12 291 THR B N 1
ATOM 6831 C CA . THR B 1 291 ? 2.975 16.812 12.148 1 98.12 291 THR B CA 1
ATOM 6832 C C . THR B 1 291 ? 4.297 16.156 12.547 1 98.12 291 THR B C 1
ATOM 6834 O O . THR B 1 291 ? 4.434 15.633 13.656 1 98.12 291 THR B O 1
ATOM 6837 N N . ILE B 1 292 ? 5.254 16.219 11.617 1 98.19 292 ILE B N 1
ATOM 6838 C CA . ILE B 1 292 ? 6.57 15.648 11.891 1 98.19 292 ILE B CA 1
ATOM 6839 C C . ILE B 1 292 ? 7.234 16.406 13.031 1 98.19 292 ILE B C 1
ATOM 6841 O O . ILE B 1 292 ? 7.805 15.812 13.945 1 98.19 292 ILE B O 1
ATOM 6845 N N . ARG B 1 293 ? 7.133 17.75 13.078 1 97.56 293 ARG B N 1
ATOM 6846 C CA . ARG B 1 293 ? 7.707 18.562 14.148 1 97.56 293 ARG B CA 1
ATOM 6847 C C . ARG B 1 293 ? 7.082 18.219 15.5 1 97.56 293 ARG B C 1
ATOM 6849 O O . ARG B 1 293 ? 7.777 18.156 16.516 1 97.56 293 ARG B O 1
ATOM 6856 N N . GLY B 1 294 ? 5.742 18.047 15.445 1 98.5 294 GLY B N 1
ATOM 6857 C CA . GLY B 1 294 ? 5.082 17.641 16.672 1 98.5 294 GLY B CA 1
ATOM 6858 C C . GLY B 1 294 ? 5.586 16.312 17.203 1 98.5 294 GLY B C 1
ATOM 6859 O O . GLY B 1 294 ? 5.859 16.188 18.406 1 98.5 294 GLY B O 1
ATOM 6860 N N . TYR B 1 295 ? 5.738 15.383 16.375 1 98.62 295 TYR B N 1
ATOM 6861 C CA . TYR B 1 295 ? 6.273 14.07 16.734 1 98.62 295 TYR B CA 1
ATOM 6862 C C . TYR B 1 295 ? 7.68 14.195 17.312 1 98.62 295 TYR B C 1
ATOM 6864 O O . TYR B 1 295 ? 7.98 13.617 18.359 1 98.62 295 TYR B O 1
ATOM 6872 N N . LEU B 1 296 ? 8.508 14.93 16.594 1 98.12 296 LEU B N 1
ATOM 6873 C CA . LEU B 1 296 ? 9.906 15.062 17 1 98.12 296 LEU B CA 1
ATOM 6874 C C . LEU B 1 296 ? 10.016 15.836 18.312 1 98.12 296 LEU B C 1
ATOM 6876 O O . LEU B 1 296 ? 10.867 15.516 19.141 1 98.12 296 LEU B O 1
ATOM 6880 N N . GLY B 1 297 ? 9.188 16.781 18.5 1 97.94 297 GLY B N 1
ATOM 6881 C CA . GLY B 1 297 ? 9.289 17.672 19.641 1 97.94 297 GLY B CA 1
ATOM 6882 C C . GLY B 1 297 ? 8.695 17.094 20.922 1 97.94 297 GLY B C 1
ATOM 6883 O O . GLY B 1 297 ? 9.047 17.516 22.016 1 97.94 297 GLY B O 1
ATOM 6884 N N . ALA B 1 298 ? 7.73 16.156 20.766 1 98.62 298 ALA B N 1
ATOM 6885 C CA . ALA B 1 298 ? 7.059 15.594 21.938 1 98.62 298 ALA B CA 1
ATOM 6886 C C . ALA B 1 298 ? 8.031 14.805 22.812 1 98.62 298 ALA B C 1
ATOM 6888 O O . ALA B 1 298 ? 8.898 14.094 22.297 1 98.62 298 ALA B O 1
ATOM 6889 N N . SER B 1 299 ? 7.91 14.906 24.094 1 98.25 299 SER B N 1
ATOM 6890 C CA . SER B 1 299 ? 8.789 14.227 25.047 1 98.25 299 SER B CA 1
ATOM 6891 C C . SER B 1 299 ? 8.273 12.82 25.359 1 98.25 299 SER B C 1
ATOM 6893 O O . SER B 1 299 ? 8.906 12.086 26.125 1 98.25 299 SER B O 1
ATOM 6895 N N . SER B 1 300 ? 7.148 12.516 24.766 1 98.5 300 SER B N 1
ATOM 6896 C CA . SER B 1 300 ? 6.574 11.188 24.984 1 98.5 300 SER B CA 1
ATOM 6897 C C . SER B 1 300 ? 7.602 10.094 24.719 1 98.5 300 SER B C 1
ATOM 6899 O O . SER B 1 300 ? 8.367 10.172 23.75 1 98.5 300 SER B O 1
ATOM 6901 N N . LYS B 1 301 ? 7.621 9.047 25.547 1 97.62 301 LYS B N 1
ATOM 6902 C CA . LYS B 1 301 ? 8.461 7.875 25.328 1 97.62 301 LYS B CA 1
ATOM 6903 C C . LYS B 1 301 ? 7.77 6.855 24.422 1 97.62 301 LYS B C 1
ATOM 6905 O O . LYS B 1 301 ? 8.406 5.945 23.891 1 97.62 301 LYS B O 1
ATOM 6910 N N . ILE B 1 302 ? 6.492 7.004 24.328 1 98.25 302 ILE B N 1
ATOM 6911 C CA . ILE B 1 302 ? 5.68 6.156 23.453 1 98.25 302 ILE B CA 1
ATOM 6912 C C . ILE B 1 302 ? 5.137 6.98 22.281 1 98.25 302 ILE B C 1
ATOM 6914 O O . ILE B 1 302 ? 4.074 7.594 22.391 1 98.25 302 ILE B O 1
ATOM 6918 N N . LYS B 1 303 ? 5.816 6.934 21.219 1 98.38 303 LYS B N 1
ATOM 6919 C CA . LYS B 1 303 ? 5.336 7.691 20.062 1 98.38 303 LYS B CA 1
ATOM 6920 C C . LYS B 1 303 ? 5.664 6.969 18.766 1 98.38 303 LYS B C 1
ATOM 6922 O O . LYS B 1 303 ? 6.707 6.32 18.641 1 98.38 303 LYS B O 1
ATOM 6927 N N . TYR B 1 304 ? 4.785 7.031 17.859 1 98.88 304 TYR B N 1
ATOM 6928 C CA . TYR B 1 304 ? 4.855 6.418 16.547 1 98.88 304 TYR B CA 1
ATOM 6929 C C . TYR B 1 304 ? 4.566 7.441 15.445 1 98.88 304 TYR B C 1
ATOM 6931 O O . TYR B 1 304 ? 3.717 8.32 15.617 1 98.88 304 TYR B O 1
ATOM 6939 N N . LEU B 1 305 ? 5.293 7.352 14.289 1 98.88 305 LEU B N 1
ATOM 6940 C CA . LEU B 1 305 ? 5.094 8.195 13.117 1 98.88 305 LEU B CA 1
ATOM 6941 C C . LEU B 1 305 ? 4.742 7.355 11.898 1 98.88 305 LEU B C 1
ATOM 6943 O O . LEU B 1 305 ? 5.438 6.387 11.586 1 98.88 305 LEU B O 1
ATOM 6947 N N . GLU B 1 306 ? 3.662 7.652 11.32 1 98.69 306 GLU B N 1
ATOM 6948 C CA . GLU B 1 306 ? 3.254 7.035 10.062 1 98.69 306 GLU B CA 1
ATOM 6949 C C . GLU B 1 306 ? 3.205 8.062 8.938 1 98.69 306 GLU B C 1
ATOM 6951 O O . GLU B 1 306 ? 2.479 9.055 9.023 1 98.69 306 GLU B O 1
ATOM 6956 N N . LEU B 1 307 ? 4 7.859 7.883 1 97.5 307 LEU B N 1
ATOM 6957 C CA . LEU B 1 307 ? 4.012 8.695 6.688 1 97.5 307 LEU B CA 1
ATOM 6958 C C . LEU B 1 307 ? 3.471 7.93 5.484 1 97.5 307 LEU B C 1
ATOM 6960 O O . LEU B 1 307 ? 4.117 7.004 4.992 1 97.5 307 LEU B O 1
ATOM 6964 N N . HIS B 1 308 ? 2.25 8.312 5.035 1 94.56 308 HIS B N 1
ATOM 6965 C CA . HIS B 1 308 ? 1.57 7.598 3.961 1 94.56 308 HIS B CA 1
ATOM 6966 C C . HIS B 1 308 ? 1.377 8.492 2.738 1 94.56 308 HIS B C 1
ATOM 6968 O O . HIS B 1 308 ? 1.359 9.719 2.857 1 94.56 308 HIS B O 1
ATOM 6974 N N . PRO B 1 309 ? 1.191 7.957 1.53 1 90.56 309 PRO B N 1
ATOM 6975 C CA . PRO B 1 309 ? 1.116 8.758 0.304 1 90.56 309 PRO B CA 1
ATOM 6976 C C . PRO B 1 309 ? -0.318 9.094 -0.091 1 90.56 309 PRO B C 1
ATOM 6978 O O . PRO B 1 309 ? -0.549 9.656 -1.166 1 90.56 309 PRO B O 1
ATOM 6981 N N . TYR B 1 310 ? -1.333 8.836 0.693 1 89.06 310 TYR B N 1
ATOM 6982 C CA . TYR B 1 310 ? -2.738 8.945 0.318 1 89.06 310 TYR B CA 1
ATOM 6983 C C . TYR B 1 310 ? -3.314 10.289 0.737 1 89.06 310 TYR B C 1
ATOM 6985 O O . TYR B 1 310 ? -2.67 11.047 1.467 1 89.06 310 TYR B O 1
ATOM 6993 N N . ARG B 1 311 ? -4.492 10.555 0.216 1 89.31 311 ARG B N 1
ATOM 6994 C CA . ARG B 1 311 ? -5.242 11.719 0.685 1 89.31 311 ARG B CA 1
ATOM 6995 C C . ARG B 1 311 ? -5.633 11.562 2.15 1 89.31 311 ARG B C 1
ATOM 6997 O O . ARG B 1 311 ? -6.105 10.5 2.564 1 89.31 311 ARG B O 1
ATOM 7004 N N . LYS B 1 312 ? -5.418 12.555 2.922 1 90.62 312 LYS B N 1
ATOM 7005 C CA . LYS B 1 312 ? -5.504 12.43 4.371 1 90.62 312 LYS B CA 1
ATOM 7006 C C . LYS B 1 312 ? -6.914 12.031 4.805 1 90.62 312 LYS B C 1
ATOM 7008 O O . LYS B 1 312 ? -7.082 11.203 5.703 1 90.62 312 LYS B O 1
ATOM 7013 N N . TRP B 1 313 ? -7.98 12.625 4.152 1 90.56 313 TRP B N 1
ATOM 7014 C CA . TRP B 1 313 ? -9.336 12.352 4.605 1 90.56 313 TRP B CA 1
ATOM 7015 C C . TRP B 1 313 ? -9.766 10.938 4.23 1 90.56 313 TRP B C 1
ATOM 7017 O O . TRP B 1 313 ? -10.469 10.273 4.996 1 90.56 313 TRP B O 1
ATOM 7027 N N . GLU B 1 314 ? -9.352 10.578 3.078 1 90.19 314 GLU B N 1
ATOM 7028 C CA . GLU B 1 314 ? -9.617 9.203 2.664 1 90.19 314 GLU B CA 1
ATOM 7029 C C . GLU B 1 314 ? -8.883 8.203 3.559 1 90.19 314 GLU B C 1
ATOM 7031 O O . GLU B 1 314 ? -9.469 7.219 4.012 1 90.19 314 GLU B O 1
ATOM 7036 N N . TRP B 1 315 ? -7.613 8.461 3.787 1 93.25 315 TRP B N 1
ATOM 7037 C CA . TRP B 1 315 ? -6.777 7.539 4.555 1 93.25 315 TRP B CA 1
ATOM 7038 C C . TRP B 1 315 ? -7.34 7.336 5.957 1 93.25 315 TRP B C 1
ATOM 7040 O O . TRP B 1 315 ? -7.293 6.227 6.496 1 93.25 315 TRP B O 1
ATOM 7050 N N . GLN B 1 316 ? -7.93 8.344 6.543 1 94.19 316 GLN B N 1
ATOM 7051 C CA . GLN B 1 316 ? -8.492 8.273 7.891 1 94.19 316 GLN B CA 1
ATOM 7052 C C . GLN B 1 316 ? -9.547 7.18 7.992 1 94.19 316 GLN B C 1
ATOM 7054 O O . GLN B 1 316 ? -9.773 6.625 9.07 1 94.19 316 GLN B O 1
ATOM 7059 N N . LEU B 1 317 ? -10.133 6.875 6.805 1 93.75 317 LEU B N 1
ATOM 7060 C CA . LEU B 1 317 ? -11.32 6.035 6.836 1 93.75 317 LEU B CA 1
ATOM 7061 C C . LEU B 1 317 ? -11.055 4.691 6.164 1 93.75 317 LEU B C 1
ATOM 7063 O O . LEU B 1 317 ? -11.93 3.826 6.125 1 93.75 317 LEU B O 1
ATOM 7067 N N . THR B 1 318 ? -9.844 4.48 5.594 1 94.19 318 THR B N 1
ATOM 7068 C CA . THR B 1 318 ? -9.523 3.174 5.027 1 94.19 318 THR B CA 1
ATOM 7069 C C . THR B 1 318 ? -9.375 2.127 6.129 1 94.19 318 THR B C 1
ATOM 7071 O O . THR B 1 318 ? -8.953 2.447 7.242 1 94.19 318 THR B O 1
ATOM 7074 N N . MET B 1 319 ? -9.625 0.885 5.832 1 94.62 319 MET B N 1
ATOM 7075 C CA . MET B 1 319 ? -9.516 -0.179 6.828 1 94.62 319 MET B CA 1
ATOM 7076 C C . MET B 1 319 ? -8.078 -0.328 7.316 1 94.62 319 MET B C 1
ATOM 7078 O O . MET B 1 319 ? -7.844 -0.623 8.484 1 94.62 319 MET B O 1
ATOM 7082 N N . GLU B 1 320 ? -7.148 -0.161 6.418 1 95.62 320 GLU B N 1
ATOM 7083 C CA . GLU B 1 320 ? -5.746 -0.23 6.816 1 95.62 320 GLU B CA 1
ATOM 7084 C C . GLU B 1 320 ? -5.441 0.76 7.938 1 95.62 320 GLU B C 1
ATOM 7086 O O . GLU B 1 320 ? -4.805 0.405 8.93 1 95.62 320 GLU B O 1
ATOM 7091 N N . SER B 1 321 ? -5.863 1.958 7.754 1 97.44 321 SER B N 1
ATOM 7092 C CA . SER B 1 321 ? -5.625 2.994 8.758 1 97.44 321 SER B CA 1
ATOM 7093 C C . SER B 1 321 ? -6.445 2.748 10.016 1 97.44 321 SER B C 1
ATOM 7095 O O . SER B 1 321 ? -5.934 2.875 11.133 1 97.44 321 SER B O 1
ATOM 7097 N N . LEU B 1 322 ? -7.715 2.381 9.852 1 97.5 322 LEU B N 1
ATOM 7098 C CA . LEU B 1 322 ? -8.625 2.193 10.977 1 97.5 322 LEU B CA 1
ATOM 7099 C C . LEU B 1 322 ? -8.141 1.06 11.875 1 97.5 322 LEU B C 1
ATOM 7101 O O . LEU B 1 322 ? -8.242 1.15 13.102 1 97.5 322 LEU B O 1
ATOM 7105 N N . GLU B 1 323 ? -7.582 0.032 11.32 1 97.44 323 GLU B N 1
ATOM 7106 C CA . GLU B 1 323 ? -7.07 -1.081 12.117 1 97.44 323 GLU B CA 1
ATOM 7107 C C . GLU B 1 323 ? -5.93 -0.634 13.023 1 97.44 323 GLU B C 1
ATOM 7109 O O . GLU B 1 323 ? -5.844 -1.062 14.18 1 97.44 323 GLU B O 1
ATOM 7114 N N . ARG B 1 324 ? -5.121 0.202 12.5 1 98.5 324 ARG B N 1
ATOM 7115 C CA . ARG B 1 324 ? -3.984 0.678 13.289 1 98.5 324 ARG B CA 1
ATOM 7116 C C . ARG B 1 324 ? -4.434 1.681 14.344 1 98.5 324 ARG B C 1
ATOM 7118 O O . ARG B 1 324 ? -3.955 1.647 15.484 1 98.5 324 ARG B O 1
ATOM 7125 N N . GLN B 1 325 ? -5.34 2.541 13.93 1 98.81 325 GLN B N 1
ATOM 7126 C CA . GLN B 1 325 ? -5.902 3.467 14.906 1 98.81 325 GLN B CA 1
ATOM 7127 C C . GLN B 1 325 ? -6.531 2.717 16.078 1 98.81 325 GLN B C 1
ATOM 7129 O O . GLN B 1 325 ? -6.293 3.053 17.234 1 98.81 325 GLN B O 1
ATOM 7134 N N . LEU B 1 326 ? -7.273 1.666 15.766 1 98.75 326 LEU B N 1
ATOM 7135 C CA . LEU B 1 326 ? -7.965 0.868 16.781 1 98.75 326 LEU B CA 1
ATOM 7136 C C . LEU B 1 326 ? -6.965 0.156 17.688 1 98.75 326 LEU B C 1
ATOM 7138 O O . LEU B 1 326 ? -7.133 0.137 18.906 1 98.75 326 LEU B O 1
ATOM 7142 N N . ALA B 1 327 ? -5.945 -0.409 17.109 1 98.81 327 ALA B N 1
ATOM 7143 C CA . ALA B 1 327 ? -4.93 -1.106 17.891 1 98.81 327 ALA B CA 1
ATOM 7144 C C . ALA B 1 327 ? -4.242 -0.153 18.875 1 98.81 327 ALA B C 1
ATOM 7146 O O . ALA B 1 327 ? -4.008 -0.502 20.031 1 98.81 327 ALA B O 1
ATOM 7147 N N . PHE B 1 328 ? -3.934 0.994 18.438 1 98.88 328 PHE B N 1
ATOM 7148 C CA . PHE B 1 328 ? -3.258 1.989 19.25 1 98.88 328 PHE B CA 1
ATOM 7149 C C . PHE B 1 328 ? -4.113 2.371 20.453 1 98.88 328 PHE B C 1
ATOM 7151 O O . PHE B 1 328 ? -3.627 2.385 21.594 1 98.88 328 PHE B O 1
ATOM 7158 N N . PHE B 1 329 ? -5.379 2.691 20.203 1 98.94 329 PHE B N 1
ATOM 7159 C CA . PHE B 1 329 ? -6.242 3.113 21.297 1 98.94 329 PHE B CA 1
ATOM 7160 C C . PHE B 1 329 ? -6.582 1.936 22.203 1 98.94 329 PHE B C 1
ATOM 7162 O O . PHE B 1 329 ? -6.766 2.105 23.406 1 98.94 329 PHE B O 1
ATOM 7169 N N . ASN B 1 330 ? -6.645 0.7 21.672 1 98.88 330 ASN B N 1
ATOM 7170 C CA . ASN B 1 330 ? -6.75 -0.454 22.562 1 98.88 330 ASN B CA 1
ATOM 7171 C C . ASN B 1 330 ? -5.562 -0.534 23.516 1 98.88 330 ASN B C 1
ATOM 7173 O O . ASN B 1 330 ? -5.734 -0.827 24.703 1 98.88 330 ASN B O 1
ATOM 7177 N N . ALA B 1 331 ? -4.441 -0.263 23.031 1 98.88 331 ALA B N 1
ATOM 7178 C CA . ALA B 1 331 ? -3.219 -0.411 23.812 1 98.88 331 ALA B CA 1
ATOM 7179 C C . ALA B 1 331 ? -3.125 0.667 24.891 1 98.88 331 ALA B C 1
ATOM 7181 O O . ALA B 1 331 ? -2.711 0.393 26.031 1 98.88 331 ALA B O 1
ATOM 7182 N N . TYR B 1 332 ? -3.582 1.905 24.578 1 98.81 332 TYR B N 1
ATOM 7183 C CA . TYR B 1 332 ? -3.162 2.986 25.469 1 98.81 332 TYR B CA 1
ATOM 7184 C C . TYR B 1 332 ? -4.363 3.629 26.141 1 98.81 332 TYR B C 1
ATOM 7186 O O . TYR B 1 332 ? -4.203 4.441 27.062 1 98.81 332 TYR B O 1
ATOM 7194 N N . LEU B 1 333 ? -5.578 3.23 25.672 1 98.81 333 LEU B N 1
ATOM 7195 C CA . LEU B 1 333 ? -6.77 3.658 26.406 1 98.81 333 LEU B CA 1
ATOM 7196 C C . LEU B 1 333 ? -7.375 2.498 27.188 1 98.81 333 LEU B C 1
ATOM 7198 O O . LEU B 1 333 ? -8.508 2.594 27.672 1 98.81 333 LEU B O 1
ATOM 7202 N N . ASN B 1 334 ? -6.629 1.395 27.266 1 97.88 334 ASN B N 1
ATOM 7203 C CA . ASN B 1 334 ? -7.133 0.181 27.906 1 97.88 334 ASN B CA 1
ATOM 7204 C C . ASN B 1 334 ? -8.438 -0.285 27.266 1 97.88 334 ASN B C 1
ATOM 7206 O O . ASN B 1 334 ? -9.438 -0.473 27.953 1 97.88 334 ASN B O 1
ATOM 7210 N N . GLY B 1 335 ? -8.406 -0.391 25.906 1 97.62 335 GLY B N 1
ATOM 7211 C CA . GLY B 1 335 ? -9.562 -0.846 25.156 1 97.62 335 GLY B CA 1
ATOM 7212 C C . GLY B 1 335 ? -9.867 -2.32 25.359 1 97.62 335 GLY B C 1
ATOM 7213 O O . GLY B 1 335 ? -9.133 -3.02 26.062 1 97.62 335 GLY B O 1
ATOM 7214 N N . PRO B 1 336 ? -10.93 -2.766 24.75 1 96.56 336 PRO B N 1
ATOM 7215 C CA . PRO B 1 336 ? -11.406 -4.109 25.094 1 96.56 336 PRO B CA 1
ATOM 7216 C C . PRO B 1 336 ? -10.664 -5.203 24.328 1 96.56 336 PRO B C 1
ATOM 7218 O O . PRO B 1 336 ? -10.734 -6.379 24.688 1 96.56 336 PRO B O 1
ATOM 7221 N N . ASP B 1 337 ? -9.945 -4.91 23.297 1 97.31 337 ASP B N 1
ATOM 7222 C CA . ASP B 1 337 ? -9.258 -5.91 22.484 1 97.31 337 ASP B CA 1
ATOM 7223 C C . ASP B 1 337 ? -7.793 -6.043 22.891 1 97.31 337 ASP B C 1
ATOM 7225 O O . ASP B 1 337 ? -6.918 -5.418 22.297 1 97.31 337 ASP B O 1
ATOM 7229 N N . GLY B 1 338 ? -7.582 -7.027 23.734 1 97.88 338 GLY B N 1
ATOM 7230 C CA . GLY B 1 338 ? -6.246 -7.234 24.281 1 97.88 338 GLY B CA 1
ATOM 7231 C C . GLY B 1 338 ? -5.25 -7.719 23.25 1 97.88 338 GLY B C 1
ATOM 7232 O O . GLY B 1 338 ? -4.062 -7.395 23.312 1 97.88 338 GLY B O 1
ATOM 7233 N N . HIS B 1 339 ? -5.703 -8.469 22.312 1 97.38 339 HIS B N 1
ATOM 7234 C CA . HIS B 1 339 ? -4.828 -9 21.266 1 97.38 339 HIS B CA 1
ATOM 7235 C C . HIS B 1 339 ? -4.305 -7.883 20.375 1 97.38 339 HIS B C 1
ATOM 7237 O O . HIS B 1 339 ? -3.102 -7.805 20.109 1 97.38 339 HIS B O 1
ATOM 7243 N N . SER B 1 340 ? -5.199 -7.062 19.953 1 96.44 340 SER B N 1
ATOM 7244 C CA . SER B 1 340 ? -4.809 -5.91 19.141 1 96.44 340 SER B CA 1
ATOM 7245 C C . SER B 1 340 ? -3.883 -4.98 19.922 1 96.44 340 SER B C 1
ATOM 7247 O O . SER B 1 340 ? -2.912 -4.457 19.375 1 96.44 340 SER B O 1
ATOM 7249 N N . ALA B 1 341 ? -4.164 -4.781 21.172 1 98.5 341 ALA B N 1
ATOM 7250 C CA . ALA B 1 341 ? -3.344 -3.941 22.031 1 98.5 341 ALA B CA 1
ATOM 7251 C C . ALA B 1 341 ? -1.915 -4.477 22.125 1 98.5 341 ALA B C 1
ATOM 7253 O O . ALA B 1 341 ? -0.954 -3.713 22 1 98.5 341 ALA B O 1
ATOM 7254 N N . ALA B 1 342 ? -1.786 -5.75 22.266 1 98.25 342 ALA B N 1
ATOM 7255 C CA . ALA B 1 342 ? -0.484 -6.383 22.453 1 98.25 342 ALA B CA 1
ATOM 7256 C C . ALA B 1 342 ? 0.361 -6.285 21.188 1 98.25 342 ALA B C 1
ATOM 7258 O O . ALA B 1 342 ? 1.592 -6.266 21.25 1 98.25 342 ALA B O 1
ATOM 7259 N N . SER B 1 343 ? -0.224 -6.156 20.078 1 98.19 343 SER B N 1
ATOM 7260 C CA . SER B 1 343 ? 0.491 -6.098 18.797 1 98.19 343 SER B CA 1
ATOM 7261 C C . SER B 1 343 ? 1.281 -4.801 18.672 1 98.19 343 SER B C 1
ATOM 7263 O O . SER B 1 343 ? 2.262 -4.738 17.922 1 98.19 343 SER B O 1
ATOM 7265 N N . VAL B 1 344 ? 0.914 -3.76 19.375 1 98.56 344 VAL B N 1
ATOM 7266 C CA . VAL B 1 344 ? 1.455 -2.42 19.188 1 98.56 344 VAL B CA 1
ATOM 7267 C C . VAL B 1 344 ? 2.92 -2.387 19.625 1 98.56 344 VAL B C 1
ATOM 7269 O O . VAL B 1 344 ? 3.725 -1.644 19.062 1 98.56 344 VAL B O 1
ATOM 7272 N N . GLN B 1 345 ? 3.281 -3.209 20.547 1 97.25 345 GLN B N 1
ATOM 7273 C CA . GLN B 1 345 ? 4.656 -3.205 21.031 1 97.25 345 GLN B CA 1
ATOM 7274 C C . GLN B 1 345 ? 5.633 -3.607 19.938 1 97.25 345 GLN B C 1
ATOM 7276 O O . GLN B 1 345 ? 6.836 -3.367 20.047 1 97.25 345 GLN B O 1
ATOM 7281 N N . PHE B 1 346 ? 5.137 -4.215 18.859 1 97.44 346 PHE B N 1
ATOM 7282 C CA . PHE B 1 346 ? 6 -4.684 17.781 1 97.44 346 PHE B CA 1
ATOM 7283 C C . PHE B 1 346 ? 6.004 -3.693 16.625 1 97.44 346 PHE B C 1
ATOM 7285 O O . PHE B 1 346 ? 6.695 -3.906 15.617 1 97.44 346 PHE B O 1
ATOM 7292 N N . TRP B 1 347 ? 5.207 -2.6 16.75 1 98 347 TRP B N 1
ATOM 7293 C CA . TRP B 1 347 ? 5.219 -1.581 15.703 1 98 347 TRP B CA 1
ATOM 7294 C C . TRP B 1 347 ? 6.594 -0.934 15.594 1 98 347 TRP B C 1
ATOM 7296 O O . TRP B 1 347 ? 7.258 -0.689 16.594 1 98 347 TRP B O 1
ATOM 7306 N N . PRO B 1 348 ? 7.016 -0.69 14.305 1 97.75 348 PRO B N 1
ATOM 7307 C CA . PRO B 1 348 ? 8.156 0.227 14.211 1 97.75 348 PRO B CA 1
ATOM 7308 C C . PRO B 1 348 ? 7.824 1.634 14.703 1 97.75 348 PRO B C 1
ATOM 7310 O O . PRO B 1 348 ? 6.672 2.066 14.609 1 97.75 348 PRO B O 1
ATOM 7313 N N . ARG B 1 349 ? 8.781 2.322 15.18 1 98.31 349 ARG B N 1
ATOM 7314 C CA . ARG B 1 349 ? 8.57 3.699 15.609 1 98.31 349 ARG B CA 1
ATOM 7315 C C . ARG B 1 349 ? 8.148 4.578 14.43 1 98.31 349 ARG B C 1
ATOM 7317 O O . ARG B 1 349 ? 7.34 5.496 14.594 1 98.31 349 ARG B O 1
ATOM 7324 N N . VAL B 1 350 ? 8.719 4.297 13.266 1 98.56 350 VAL B N 1
ATOM 7325 C CA . VAL B 1 350 ? 8.359 5.012 12.039 1 98.56 350 VAL B CA 1
ATOM 7326 C C . VAL B 1 350 ? 7.969 4.012 10.953 1 98.56 350 VAL B C 1
ATOM 7328 O O . VAL B 1 350 ? 8.734 3.098 10.641 1 98.56 350 VAL B O 1
ATOM 7331 N N . ARG B 1 351 ? 6.785 4.09 10.5 1 98.19 351 ARG B N 1
ATOM 7332 C CA . ARG B 1 351 ? 6.305 3.418 9.297 1 98.19 351 ARG B CA 1
ATOM 7333 C C . ARG B 1 351 ? 6.141 4.406 8.148 1 98.19 351 ARG B C 1
ATOM 7335 O O . ARG B 1 351 ? 5.375 5.363 8.25 1 98.19 351 ARG B O 1
ATOM 7342 N N . LEU B 1 352 ? 6.879 4.215 7.051 1 96.94 352 LEU B N 1
ATOM 7343 C CA . LEU B 1 352 ? 6.762 5.18 5.965 1 96.94 352 LEU B CA 1
ATOM 7344 C C . LEU B 1 352 ? 6.621 4.473 4.621 1 96.94 352 LEU B C 1
ATOM 7346 O O . LEU B 1 352 ? 7.168 3.385 4.426 1 96.94 352 LEU B O 1
ATOM 7350 N N . ASN B 1 353 ? 5.859 5.023 3.787 1 95.81 353 ASN B N 1
ATOM 7351 C CA . ASN B 1 353 ? 5.688 4.523 2.428 1 95.81 353 ASN B CA 1
ATOM 7352 C C . ASN B 1 353 ? 6.695 5.152 1.469 1 95.81 353 ASN B C 1
ATOM 7354 O O . ASN B 1 353 ? 6.844 6.375 1.434 1 95.81 353 ASN B O 1
ATOM 7358 N N . VAL B 1 354 ? 7.48 4.363 0.755 1 95.31 354 VAL B N 1
ATOM 7359 C CA . VAL B 1 354 ? 8.32 4.844 -0.336 1 95.31 354 VAL B CA 1
ATOM 7360 C C . VAL B 1 354 ? 7.512 4.895 -1.63 1 95.31 354 VAL B C 1
ATOM 7362 O O . VAL B 1 354 ? 7.23 3.855 -2.232 1 95.31 354 VAL B O 1
ATOM 7365 N N . THR B 1 355 ? 7.234 6.082 -2.041 1 92.75 355 THR B N 1
ATOM 7366 C CA . THR B 1 355 ? 6.191 6.344 -3.023 1 92.75 355 THR B CA 1
ATOM 7367 C C . THR B 1 355 ? 6.785 6.5 -4.422 1 92.75 355 THR B C 1
ATOM 7369 O O . THR B 1 355 ? 7.887 7.035 -4.574 1 92.75 355 THR B O 1
ATOM 7372 N N . GLU B 1 356 ? 6.043 6.031 -5.422 1 89.5 356 GLU B N 1
ATOM 7373 C CA . GLU B 1 356 ? 6.508 6.172 -6.801 1 89.5 356 GLU B CA 1
ATOM 7374 C C . GLU B 1 356 ? 5.617 7.133 -7.586 1 89.5 356 GLU B C 1
ATOM 7376 O O . GLU B 1 356 ? 6.094 7.832 -8.484 1 89.5 356 GLU B O 1
ATOM 7381 N N . LYS B 1 357 ? 4.391 7.016 -7.355 1 84.19 357 LYS B N 1
ATOM 7382 C CA . LYS B 1 357 ? 3.383 7.863 -7.988 1 84.19 357 LYS B CA 1
ATOM 7383 C C . LYS B 1 357 ? 2.072 7.836 -7.211 1 84.19 357 LYS B C 1
ATOM 7385 O O . LYS B 1 357 ? 2.027 7.359 -6.074 1 84.19 357 LYS B O 1
ATOM 7390 N N . HIS B 1 358 ? 1.076 8.359 -7.789 1 74.12 358 HIS B N 1
ATOM 7391 C CA . HIS B 1 358 ? -0.22 8.398 -7.121 1 74.12 358 HIS B CA 1
ATOM 7392 C C . HIS B 1 358 ? -0.592 7.02 -6.574 1 74.12 358 HIS B C 1
ATOM 7394 O O . HIS B 1 358 ? -0.779 6.074 -7.34 1 74.12 358 HIS B O 1
ATOM 7400 N N . ASN B 1 359 ? -0.665 6.969 -5.285 1 63.25 359 ASN B N 1
ATOM 7401 C CA . ASN B 1 359 ? -1.167 5.855 -4.484 1 63.25 359 ASN B CA 1
ATOM 7402 C C . ASN B 1 359 ? -0.348 4.586 -4.711 1 63.25 359 ASN B C 1
ATOM 7404 O O . ASN B 1 359 ? -0.829 3.48 -4.461 1 63.25 359 ASN B O 1
ATOM 7408 N N . ALA B 1 360 ? 0.835 4.809 -5.242 1 79.69 360 ALA B N 1
ATOM 7409 C CA . ALA B 1 360 ? 1.667 3.643 -5.523 1 79.69 360 ALA B CA 1
ATOM 7410 C C . ALA B 1 360 ? 2.979 3.705 -4.742 1 79.69 360 ALA B C 1
ATOM 7412 O O . ALA B 1 360 ? 3.715 4.691 -4.832 1 79.69 360 ALA B O 1
ATOM 7413 N N . GLY B 1 361 ? 3.205 2.689 -3.982 1 89.25 361 GLY B N 1
ATOM 7414 C CA . GLY B 1 361 ? 4.418 2.576 -3.188 1 89.25 361 GLY B CA 1
ATOM 7415 C C . GLY B 1 361 ? 4.422 1.365 -2.275 1 89.25 361 GLY B C 1
ATOM 7416 O O . GLY B 1 361 ? 3.51 0.541 -2.324 1 89.25 361 GLY B O 1
ATOM 7417 N N . THR B 1 362 ? 5.512 1.246 -1.541 1 92.69 362 THR B N 1
ATOM 7418 C CA . THR B 1 362 ? 5.652 0.145 -0.594 1 92.69 362 THR B CA 1
ATOM 7419 C C . THR B 1 362 ? 6.047 0.664 0.784 1 92.69 362 THR B C 1
ATOM 7421 O O . THR B 1 362 ? 6.73 1.686 0.896 1 92.69 362 THR B O 1
ATOM 7424 N N . TRP B 1 363 ? 5.57 -0.033 1.803 1 95.56 363 TRP B N 1
ATOM 7425 C CA . TRP B 1 363 ? 5.844 0.354 3.184 1 95.56 363 TRP B CA 1
ATOM 7426 C C . TRP B 1 363 ? 7.223 -0.127 3.623 1 95.56 363 TRP B C 1
ATOM 7428 O O . TRP B 1 363 ? 7.738 -1.116 3.098 1 95.56 363 TRP B O 1
ATOM 7438 N N . ARG B 1 364 ? 7.812 0.57 4.562 1 95.94 364 ARG B N 1
ATOM 7439 C CA . ARG B 1 364 ? 9.078 0.207 5.188 1 95.94 364 ARG B CA 1
ATOM 7440 C C . ARG B 1 364 ? 9.109 0.628 6.652 1 95.94 364 ARG B C 1
ATOM 7442 O O . ARG B 1 364 ? 8.664 1.725 6.996 1 95.94 364 ARG B O 1
ATOM 7449 N N . SER B 1 365 ? 9.617 -0.23 7.508 1 97 365 SER B N 1
ATOM 7450 C CA . SER B 1 365 ? 9.828 0.094 8.914 1 97 365 SER B CA 1
ATOM 7451 C C . SER B 1 365 ? 11.141 0.848 9.117 1 97 365 SER B C 1
ATOM 7453 O O . SER B 1 365 ? 12.156 0.512 8.5 1 97 365 SER B O 1
ATOM 7455 N N . GLU B 1 366 ? 11.086 1.907 9.852 1 97.31 366 GLU B N 1
ATOM 7456 C CA . GLU B 1 366 ? 12.281 2.658 10.242 1 97.31 366 GLU B CA 1
ATOM 7457 C C . GLU B 1 366 ? 12.312 2.908 11.75 1 97.31 366 GLU B C 1
ATOM 7459 O O . GLU B 1 366 ? 11.258 2.957 12.391 1 97.31 366 GLU B O 1
ATOM 7464 N N . ASN B 1 367 ? 13.508 3.09 12.297 1 96.56 367 ASN B N 1
ATOM 7465 C CA . ASN B 1 367 ? 13.68 3.307 13.727 1 96.56 367 ASN B CA 1
ATOM 7466 C C . ASN B 1 367 ? 13.477 4.773 14.102 1 96.56 367 ASN B C 1
ATOM 7468 O O . ASN B 1 367 ? 13.094 5.082 15.227 1 96.56 367 ASN B O 1
ATOM 7472 N N . GLU B 1 368 ? 13.789 5.602 13.148 1 97.38 368 GLU B N 1
ATOM 7473 C CA . GLU B 1 368 ? 13.727 7.031 13.438 1 97.38 368 GLU B CA 1
ATOM 7474 C C . GLU B 1 368 ? 13.523 7.84 12.156 1 97.38 368 GLU B C 1
ATOM 7476 O O . GLU B 1 368 ? 13.664 7.305 11.047 1 97.38 368 GLU B O 1
ATOM 7481 N N . PHE B 1 369 ? 13.148 9.023 12.32 1 97.31 369 PHE B N 1
ATOM 7482 C CA . PHE B 1 369 ? 13.023 10.047 11.281 1 97.31 369 PHE B CA 1
ATOM 7483 C C . PHE B 1 369 ? 13.562 11.383 11.773 1 97.31 369 PHE B C 1
ATOM 7485 O O . PHE B 1 369 ? 13.18 11.852 12.852 1 97.31 369 PHE B O 1
ATOM 7492 N N . PRO B 1 370 ? 14.469 11.992 11.055 1 97 370 PRO B N 1
ATOM 7493 C CA . PRO B 1 370 ? 15.109 11.547 9.812 1 97 370 PRO B CA 1
ATOM 7494 C C . PRO B 1 370 ? 15.836 10.219 9.969 1 97 370 PRO B C 1
ATOM 7496 O O . PRO B 1 370 ? 16.266 9.867 11.078 1 97 370 PRO B O 1
ATOM 7499 N N . ILE B 1 371 ? 15.922 9.539 8.852 1 97.12 371 ILE B N 1
ATOM 7500 C CA . ILE B 1 371 ? 16.516 8.211 8.82 1 97.12 371 ILE B CA 1
ATOM 7501 C C . ILE B 1 371 ? 18.016 8.312 9.07 1 97.12 371 ILE B C 1
ATOM 7503 O O . ILE B 1 371 ? 18.703 9.117 8.438 1 97.12 371 ILE B O 1
ATOM 7507 N N . ALA B 1 372 ? 18.578 7.461 9.938 1 96.19 372 ALA B N 1
ATOM 7508 C CA . ALA B 1 372 ? 19.953 7.574 10.406 1 96.19 372 ALA B CA 1
ATOM 7509 C C . ALA B 1 372 ? 20.938 7.332 9.266 1 96.19 372 ALA B C 1
ATOM 7511 O O . ALA B 1 372 ? 21.969 8.008 9.172 1 96.19 372 ALA B O 1
ATOM 7512 N N . ARG B 1 373 ? 20.625 6.398 8.32 1 95.56 373 ARG B N 1
ATOM 7513 C CA . ARG B 1 373 ? 21.594 6.004 7.301 1 95.56 373 ARG B CA 1
ATOM 7514 C C . ARG B 1 373 ? 21.531 6.934 6.094 1 95.56 373 ARG B C 1
ATOM 7516 O O . ARG B 1 373 ? 22.234 6.73 5.105 1 95.56 373 ARG B O 1
ATOM 7523 N N . THR B 1 374 ? 20.766 7.984 6.219 1 96.62 374 THR B N 1
ATOM 7524 C CA . THR B 1 374 ? 20.641 8.945 5.125 1 96.62 374 THR B CA 1
ATOM 7525 C C . THR B 1 374 ? 22 9.539 4.758 1 96.62 374 THR B C 1
ATOM 7527 O O . THR B 1 374 ? 22.781 9.883 5.637 1 96.62 374 THR B O 1
ATOM 7530 N N . VAL B 1 375 ? 22.281 9.594 3.455 1 96.62 375 VAL B N 1
ATOM 7531 C CA . VAL B 1 375 ? 23.422 10.32 2.926 1 96.62 375 VAL B CA 1
ATOM 7532 C C . VAL B 1 375 ? 22.969 11.633 2.293 1 96.62 375 VAL B C 1
ATOM 7534 O O . VAL B 1 375 ? 22.188 11.625 1.329 1 96.62 375 VAL B O 1
ATOM 7537 N N . ARG B 1 376 ? 23.438 12.727 2.797 1 96.62 376 ARG B N 1
ATOM 7538 C CA . ARG B 1 376 ? 23.125 14.031 2.221 1 96.62 376 ARG B CA 1
ATOM 7539 C C . ARG B 1 376 ? 23.969 14.305 0.982 1 96.62 376 ARG B C 1
ATOM 7541 O O . ARG B 1 376 ? 25.078 14.805 1.088 1 96.62 376 ARG B O 1
ATOM 7548 N N . ALA B 1 377 ? 23.406 14.047 -0.149 1 96.69 377 ALA B N 1
ATOM 7549 C CA . ALA B 1 377 ? 24.125 14.211 -1.412 1 96.69 377 ALA B CA 1
ATOM 7550 C C . ALA B 1 377 ? 23.891 15.602 -2.002 1 96.69 377 ALA B C 1
ATOM 7552 O O . ALA B 1 377 ? 22.766 16.094 -2.012 1 96.69 377 ALA B O 1
ATOM 7553 N N . LYS B 1 378 ? 24.938 16.219 -2.512 1 97.56 378 LYS B N 1
ATOM 7554 C CA . LYS B 1 378 ? 24.844 17.516 -3.174 1 97.56 378 LYS B CA 1
ATOM 7555 C C . LYS B 1 378 ? 24.875 17.359 -4.691 1 97.56 378 LYS B C 1
ATOM 7557 O O . LYS B 1 378 ? 25.688 16.609 -5.227 1 97.56 378 LYS B O 1
ATOM 7562 N N . TYR B 1 379 ? 23.953 17.969 -5.32 1 98.06 379 TYR B N 1
ATOM 7563 C CA . TYR B 1 379 ? 23.938 18.109 -6.77 1 98.06 379 TYR B CA 1
ATOM 7564 C C . TYR B 1 379 ? 24.094 19.562 -7.172 1 98.06 379 TYR B C 1
ATOM 7566 O O . TYR B 1 379 ? 23.219 20.391 -6.891 1 98.06 379 TYR B O 1
ATOM 7574 N N . TYR B 1 380 ? 25.156 19.891 -7.891 1 97.19 380 TYR B N 1
ATOM 7575 C CA . TYR B 1 380 ? 25.5 21.25 -8.234 1 97.19 380 TYR B CA 1
ATOM 7576 C C . TYR B 1 380 ? 24.797 21.688 -9.516 1 97.19 380 TYR B C 1
ATOM 7578 O O . TYR B 1 380 ? 24.656 20.906 -10.453 1 97.19 380 TYR B O 1
ATOM 7586 N N . LEU B 1 381 ? 24.312 22.938 -9.492 1 97.06 381 LEU B N 1
ATOM 7587 C CA . LEU B 1 381 ? 23.609 23.484 -10.648 1 97.06 381 LEU B CA 1
ATOM 7588 C C . LEU B 1 381 ? 24.578 23.828 -11.766 1 97.06 381 LEU B C 1
ATOM 7590 O O . LEU B 1 381 ? 25.5 24.625 -11.57 1 97.06 381 LEU B O 1
ATOM 7594 N N . GLY B 1 382 ? 24.297 23.234 -12.953 1 93.38 382 GLY B N 1
ATOM 7595 C CA . GLY B 1 382 ? 25.188 23.453 -14.078 1 93.38 382 GLY B CA 1
ATOM 7596 C C . GLY B 1 382 ? 24.625 24.406 -15.117 1 93.38 382 GLY B C 1
ATOM 7597 O O . GLY B 1 382 ? 23.406 24.609 -15.18 1 93.38 382 GLY B O 1
ATOM 7598 N N . ALA B 1 383 ? 25.484 24.891 -15.969 1 90 383 ALA B N 1
ATOM 7599 C CA . ALA B 1 383 ? 25.094 25.859 -17 1 90 383 ALA B CA 1
ATOM 7600 C C . ALA B 1 383 ? 24.219 25.219 -18.062 1 90 383 ALA B C 1
ATOM 7602 O O . ALA B 1 383 ? 23.406 25.875 -18.688 1 90 383 ALA B O 1
ATOM 7603 N N . GLY B 1 384 ? 24.344 23.953 -18.234 1 90.12 384 GLY B N 1
ATOM 7604 C CA . GLY B 1 384 ? 23.562 23.25 -19.25 1 90.12 384 GLY B CA 1
ATOM 7605 C C . GLY B 1 384 ? 22.266 22.688 -18.719 1 90.12 384 GLY B C 1
ATOM 7606 O O . GLY B 1 384 ? 21.641 21.859 -19.375 1 90.12 384 GLY B O 1
ATOM 7607 N N . GLY B 1 385 ? 21.906 23.047 -17.516 1 94.38 385 GLY B N 1
ATOM 7608 C CA . GLY B 1 385 ? 20.656 22.578 -16.969 1 94.38 385 GLY B CA 1
ATOM 7609 C C . GLY B 1 385 ? 20.781 21.234 -16.281 1 94.38 385 GLY B C 1
ATOM 7610 O O . GLY B 1 385 ? 19.781 20.547 -16.031 1 94.38 385 GLY B O 1
ATOM 7611 N N . GLN B 1 386 ? 22 20.844 -16 1 95.19 386 GLN B N 1
ATOM 7612 C CA . GLN B 1 386 ? 22.219 19.562 -15.352 1 95.19 386 GLN B CA 1
ATOM 7613 C C . GLN B 1 386 ? 22.422 19.719 -13.852 1 95.19 386 GLN B C 1
ATOM 7615 O O . GLN B 1 386 ? 22.938 20.75 -13.391 1 95.19 386 GLN B O 1
ATOM 7620 N N . LEU B 1 387 ? 21.938 18.797 -13.086 1 97.19 387 LEU B N 1
ATOM 7621 C CA . LEU B 1 387 ? 22.359 18.578 -11.711 1 97.19 387 LEU B CA 1
ATOM 7622 C C . LEU B 1 387 ? 23.562 17.625 -11.664 1 97.19 387 LEU B C 1
ATOM 7624 O O . LEU B 1 387 ? 23.438 16.453 -12.031 1 97.19 387 LEU B O 1
ATOM 7628 N N . ALA B 1 388 ? 24.703 18.188 -11.211 1 94 388 ALA B N 1
ATOM 7629 C CA . ALA B 1 388 ? 25.938 17.406 -11.266 1 94 388 ALA B CA 1
ATOM 7630 C C . ALA B 1 388 ? 26.375 16.984 -9.875 1 94 388 ALA B C 1
ATOM 7632 O O . ALA B 1 388 ? 26.219 17.734 -8.906 1 94 388 ALA B O 1
ATOM 7633 N N . SER B 1 389 ? 27.031 15.797 -9.781 1 91.12 389 SER B N 1
ATOM 7634 C CA . SER B 1 389 ? 27.484 15.266 -8.5 1 91.12 389 SER B CA 1
ATOM 7635 C C . SER B 1 389 ? 28.797 15.922 -8.055 1 91.12 389 SER B C 1
ATOM 7637 O O . SER B 1 389 ? 29.219 15.742 -6.914 1 91.12 389 SER B O 1
ATOM 7639 N N . ALA B 1 390 ? 29.406 16.656 -8.898 1 87.69 390 ALA B N 1
ATOM 7640 C CA . ALA B 1 390 ? 30.625 17.406 -8.586 1 87.69 390 ALA B CA 1
ATOM 7641 C C . ALA B 1 390 ? 30.5 18.859 -9.031 1 87.69 390 ALA B C 1
ATOM 7643 O O . ALA B 1 390 ? 29.797 19.156 -10 1 87.69 390 ALA B O 1
ATOM 7644 N N . PRO B 1 391 ? 31.234 19.703 -8.281 1 83.69 391 PRO B N 1
ATOM 7645 C CA . PRO B 1 391 ? 31.188 21.109 -8.688 1 83.69 391 PRO B CA 1
ATOM 7646 C C . PRO B 1 391 ? 31.812 21.328 -10.062 1 83.69 391 PRO B C 1
ATOM 7648 O O . PRO B 1 391 ? 32.719 20.609 -10.461 1 83.69 391 PRO B O 1
ATOM 7651 N N . PHE B 1 392 ? 31.281 22.281 -10.734 1 77.12 392 PHE B N 1
ATOM 7652 C CA . PHE B 1 392 ? 31.859 22.656 -12.023 1 77.12 392 PHE B CA 1
ATOM 7653 C C . PHE B 1 392 ? 33.094 23.516 -11.828 1 77.12 392 PHE B C 1
ATOM 7655 O O . PHE B 1 392 ? 33.125 24.359 -10.93 1 77.12 392 PHE B O 1
ATOM 7662 N N . PRO B 1 393 ? 34.25 23 -12.5 1 68.94 393 PRO B N 1
ATOM 7663 C CA . PRO B 1 393 ? 35.469 23.797 -12.375 1 68.94 393 PRO B CA 1
ATOM 7664 C C . PRO B 1 393 ? 35.25 25.281 -12.711 1 68.94 393 PRO B C 1
ATOM 7666 O O . PRO B 1 393 ? 34.438 25.594 -13.602 1 68.94 393 PRO B O 1
ATOM 7669 N N . THR B 1 394 ? 35.5 26.172 -11.727 1 63.59 394 THR B N 1
ATOM 7670 C CA . THR B 1 394 ? 35.344 27.609 -11.922 1 63.59 394 THR B CA 1
ATOM 7671 C C . THR B 1 394 ? 36.438 28.141 -12.852 1 63.59 394 THR B C 1
ATOM 7673 O O . THR B 1 394 ? 37.625 28.078 -12.523 1 63.59 394 THR B O 1
ATOM 7676 N N . SER B 1 395 ? 36.625 27.703 -14 1 53.53 395 SER B N 1
ATOM 7677 C CA . SER B 1 395 ? 37.719 28.281 -14.742 1 53.53 395 SER B CA 1
ATOM 7678 C C . SER B 1 395 ? 37.594 29.797 -14.82 1 53.53 395 SER B C 1
ATOM 7680 O O . SER B 1 395 ? 38.594 30.516 -14.953 1 53.53 395 SER B O 1
ATOM 7682 N N . ASN B 1 396 ? 36.5 30.391 -15.375 1 57.12 396 ASN B N 1
ATOM 7683 C CA . ASN B 1 396 ? 36.5 31.734 -15.961 1 57.12 396 ASN B CA 1
ATOM 7684 C C . ASN B 1 396 ? 36.281 32.812 -14.898 1 57.12 396 ASN B C 1
ATOM 7686 O O . ASN B 1 396 ? 35.781 32.531 -13.812 1 57.12 396 ASN B O 1
ATOM 7690 N N . ALA B 1 397 ? 36.719 34.156 -15.328 1 56.28 397 ALA B N 1
ATOM 7691 C CA . ALA B 1 397 ? 36.719 35.5 -14.695 1 56.28 397 ALA B CA 1
ATOM 7692 C C . ALA B 1 397 ? 35.281 35.875 -14.297 1 56.28 397 ALA B C 1
ATOM 7694 O O . ALA B 1 397 ? 35.094 36.625 -13.336 1 56.28 397 ALA B O 1
ATOM 7695 N N . THR B 1 398 ? 34.125 35.406 -15.016 1 63.5 398 THR B N 1
ATOM 7696 C CA . THR B 1 398 ? 32.781 35.844 -14.672 1 63.5 398 THR B CA 1
ATOM 7697 C C . THR B 1 398 ? 31.938 34.656 -14.188 1 63.5 398 THR B C 1
ATOM 7699 O O . THR B 1 398 ? 31.812 33.656 -14.883 1 63.5 398 THR B O 1
ATOM 7702 N N . PRO B 1 399 ? 31.359 34.781 -13.016 1 69.5 399 PRO B N 1
ATOM 7703 C CA . PRO B 1 399 ? 30.531 33.719 -12.477 1 69.5 399 PRO B CA 1
ATOM 7704 C C . PRO B 1 399 ? 29.359 33.375 -13.391 1 69.5 399 PRO B C 1
ATOM 7706 O O . PRO B 1 399 ? 28.656 34.25 -13.867 1 69.5 399 PRO B O 1
ATOM 7709 N N . ALA B 1 400 ? 29.219 32.094 -13.758 1 86.75 400 ALA B N 1
ATOM 7710 C CA . ALA B 1 400 ? 28.094 31.641 -14.578 1 86.75 400 ALA B CA 1
ATOM 7711 C C . ALA B 1 400 ? 26.766 31.844 -13.867 1 86.75 400 ALA B C 1
ATOM 7713 O O . ALA B 1 400 ? 26.672 31.625 -12.656 1 86.75 400 ALA B O 1
ATOM 7714 N N . SER B 1 401 ? 25.766 32.5 -14.531 1 92.94 401 SER B N 1
ATOM 7715 C CA . SER B 1 401 ? 24.453 32.75 -13.961 1 92.94 401 SER B CA 1
ATOM 7716 C C . SER B 1 401 ? 23.344 32.5 -14.992 1 92.94 401 SER B C 1
ATOM 7718 O O . SER B 1 401 ? 23.609 32.469 -16.188 1 92.94 401 SER B O 1
ATOM 7720 N N . VAL B 1 402 ? 22.188 32.156 -14.531 1 95.38 402 VAL B N 1
ATOM 7721 C CA . VAL B 1 402 ? 20.984 32.062 -15.328 1 95.38 402 VAL B CA 1
ATOM 7722 C C . VAL B 1 402 ? 19.906 33 -14.758 1 95.38 402 VAL B C 1
ATOM 7724 O O . VAL B 1 402 ? 19.812 33.156 -13.531 1 95.38 402 VAL B O 1
ATOM 7727 N N . SER B 1 403 ? 19.125 33.594 -15.672 1 96.12 403 SER B N 1
ATOM 7728 C CA . SER B 1 403 ? 18.141 34.594 -15.227 1 96.12 403 SER B CA 1
ATOM 7729 C C . SER B 1 403 ? 16.734 34.25 -15.711 1 96.12 403 SER B C 1
ATOM 7731 O O . SER B 1 403 ? 16.578 33.5 -16.672 1 96.12 403 SER B O 1
ATOM 7733 N N . TYR B 1 404 ? 15.781 34.719 -15.031 1 96.69 404 TYR B N 1
ATOM 7734 C CA . TYR B 1 404 ? 14.375 34.625 -15.414 1 96.69 404 TYR B CA 1
ATOM 7735 C C . TYR B 1 404 ? 13.594 35.844 -14.922 1 96.69 404 TYR B C 1
ATOM 7737 O O . TYR B 1 404 ? 14.023 36.531 -13.992 1 96.69 404 TYR B O 1
ATOM 7745 N N . VAL B 1 405 ? 12.477 36.125 -15.625 1 97.56 405 VAL B N 1
ATOM 7746 C CA . VAL B 1 405 ? 11.555 37.156 -15.164 1 97.56 405 VAL B CA 1
ATOM 7747 C C . VAL B 1 405 ? 10.758 36.656 -13.969 1 97.56 405 VAL B C 1
ATOM 7749 O O . VAL B 1 405 ? 10.102 35.625 -14.055 1 97.56 405 VAL B O 1
ATOM 7752 N N . ALA B 1 406 ? 10.797 37.406 -12.906 1 96.31 406 ALA B N 1
ATOM 7753 C CA . ALA B 1 406 ? 10.383 36.906 -11.602 1 96.31 406 ALA B CA 1
ATOM 7754 C C . ALA B 1 406 ? 8.938 36.406 -11.625 1 96.31 406 ALA B C 1
ATOM 7756 O O . ALA B 1 406 ? 8.633 35.312 -11.164 1 96.31 406 ALA B O 1
ATOM 7757 N N . ASN B 1 407 ? 8.039 37.125 -12.195 1 94.94 407 ASN B N 1
ATOM 7758 C CA . ASN B 1 407 ? 6.629 36.781 -12.055 1 94.94 407 ASN B CA 1
ATOM 7759 C C . ASN B 1 407 ? 6.172 35.844 -13.18 1 94.94 407 ASN B C 1
ATOM 7761 O O . ASN B 1 407 ? 5.004 35.438 -13.227 1 94.94 407 ASN B O 1
ATOM 7765 N N . LYS B 1 408 ? 7.016 35.406 -14.109 1 93.62 408 LYS B N 1
ATOM 7766 C CA . LYS B 1 408 ? 6.539 34.594 -15.219 1 93.62 408 LYS B CA 1
ATOM 7767 C C . LYS B 1 408 ? 7.559 33.5 -15.578 1 93.62 408 LYS B C 1
ATOM 7769 O O . LYS B 1 408 ? 7.191 32.438 -16.062 1 93.62 408 LYS B O 1
ATOM 7774 N N . GLY B 1 409 ? 8.773 33.781 -15.406 1 93.69 409 GLY B N 1
ATOM 7775 C CA . GLY B 1 409 ? 9.805 32.875 -15.867 1 93.69 409 GLY B CA 1
ATOM 7776 C C . GLY B 1 409 ? 10.141 31.781 -14.859 1 93.69 409 GLY B C 1
ATOM 7777 O O . GLY B 1 409 ? 9.656 31.812 -13.727 1 93.69 409 GLY B O 1
ATOM 7778 N N . SER B 1 410 ? 10.852 30.75 -15.336 1 96.56 410 SER B N 1
ATOM 7779 C CA . SER B 1 410 ? 11.367 29.656 -14.523 1 96.56 410 SER B CA 1
ATOM 7780 C C . SER B 1 410 ? 12.688 29.125 -15.07 1 96.56 410 SER B C 1
ATOM 7782 O O . SER B 1 410 ? 13 29.312 -16.25 1 96.56 410 SER B O 1
ATOM 7784 N N . VAL B 1 411 ? 13.484 28.594 -14.297 1 97.62 411 VAL B N 1
ATOM 7785 C CA . VAL B 1 411 ? 14.688 27.859 -14.68 1 97.62 411 VAL B CA 1
ATOM 7786 C C . VAL B 1 411 ? 14.68 26.484 -14.023 1 97.62 411 VAL B C 1
ATOM 7788 O O . VAL B 1 411 ? 14.039 26.281 -12.984 1 97.62 411 VAL B O 1
ATOM 7791 N N . PHE B 1 412 ? 15.359 25.516 -14.656 1 98 412 PHE B N 1
ATOM 7792 C CA . PHE B 1 412 ? 15.336 24.172 -14.086 1 98 412 PHE B CA 1
ATOM 7793 C C . PHE B 1 412 ? 16.656 23.438 -14.359 1 98 412 PHE B C 1
ATOM 7795 O O . PHE B 1 412 ? 17.391 23.828 -15.266 1 98 412 PHE B O 1
ATOM 7802 N N . TRP B 1 413 ? 16.984 22.5 -13.562 1 98.19 413 TRP B N 1
ATOM 7803 C CA . TRP B 1 413 ? 18.078 21.562 -13.664 1 98.19 413 TRP B CA 1
ATOM 7804 C C . TRP B 1 413 ? 17.609 20.141 -13.391 1 98.19 413 TRP B C 1
ATOM 7806 O O . TRP B 1 413 ? 16.641 19.922 -12.656 1 98.19 413 TRP B O 1
ATOM 7816 N N . GLN B 1 414 ? 18.25 19.125 -13.953 1 98.38 414 GLN B N 1
ATOM 7817 C CA . GLN B 1 414 ? 17.781 17.766 -13.734 1 98.38 414 GLN B CA 1
ATOM 7818 C C . GLN B 1 414 ? 18.938 16.766 -13.719 1 98.38 414 GLN B C 1
ATOM 7820 O O . GLN B 1 414 ? 20.031 17.078 -14.203 1 98.38 414 GLN B O 1
ATOM 7825 N N . ILE B 1 415 ? 18.75 15.648 -13.125 1 98.31 415 ILE B N 1
ATOM 7826 C CA . ILE B 1 415 ? 19.656 14.5 -13.141 1 98.31 415 ILE B CA 1
ATOM 7827 C C . ILE B 1 415 ? 18.859 13.227 -13.406 1 98.31 415 ILE B C 1
ATOM 7829 O O . ILE B 1 415 ? 17.75 13.055 -12.891 1 98.31 415 ILE B O 1
ATOM 7833 N N . LYS B 1 416 ? 19.391 12.383 -14.336 1 97.38 416 LYS B N 1
ATOM 7834 C CA . LYS B 1 416 ? 18.859 11.047 -14.594 1 97.38 416 LYS B CA 1
ATOM 7835 C C . LYS B 1 416 ? 19.609 10 -13.781 1 97.38 416 LYS B C 1
ATOM 7837 O O . LYS B 1 416 ? 20.844 9.977 -13.773 1 97.38 416 LYS B O 1
ATOM 7842 N N . PHE B 1 417 ? 18.891 9.117 -13.109 1 96.12 417 PHE B N 1
ATOM 7843 C CA . PHE B 1 417 ? 19.547 8.156 -12.234 1 96.12 417 PHE B CA 1
ATOM 7844 C C . PHE B 1 417 ? 19.859 6.867 -12.984 1 96.12 417 PHE B C 1
ATOM 7846 O O . PHE B 1 417 ? 19.031 6.387 -13.773 1 96.12 417 PHE B O 1
ATOM 7853 N N . SER B 1 418 ? 21.031 6.285 -12.711 1 93.56 418 SER B N 1
ATOM 7854 C CA . SER B 1 418 ? 21.469 5.062 -13.375 1 93.56 418 SER B CA 1
ATOM 7855 C C . SER B 1 418 ? 21.156 3.83 -12.531 1 93.56 418 SER B C 1
ATOM 7857 O O . SER B 1 418 ? 21.422 2.701 -12.953 1 93.56 418 SER B O 1
ATOM 7859 N N . GLU B 1 419 ? 20.656 3.953 -11.367 1 92.44 419 GLU B N 1
ATOM 7860 C CA . GLU B 1 419 ? 20.203 2.91 -10.453 1 92.44 419 GLU B CA 1
ATOM 7861 C C . GLU B 1 419 ? 19 3.379 -9.641 1 92.44 419 GLU B C 1
ATOM 7863 O O . GLU B 1 419 ? 18.734 4.578 -9.539 1 92.44 419 GLU B O 1
ATOM 7868 N N . PRO B 1 420 ? 18.219 2.385 -9.156 1 93.12 420 PRO B N 1
ATOM 7869 C CA . PRO B 1 420 ? 17.125 2.83 -8.281 1 93.12 420 PRO B CA 1
ATOM 7870 C C . PRO B 1 420 ? 17.609 3.748 -7.16 1 93.12 420 PRO B C 1
ATOM 7872 O O . PRO B 1 420 ? 18.578 3.426 -6.469 1 93.12 420 PRO B O 1
ATOM 7875 N N . THR B 1 421 ? 16.938 4.926 -7.016 1 96.44 421 THR B N 1
ATOM 7876 C CA . THR B 1 421 ? 17.375 5.949 -6.07 1 96.44 421 THR B CA 1
ATOM 7877 C C . THR B 1 421 ? 16.203 6.418 -5.211 1 96.44 421 THR B C 1
ATOM 7879 O O . THR B 1 421 ? 15.148 6.789 -5.734 1 96.44 421 THR B O 1
ATOM 7882 N N . GLU B 1 422 ? 16.422 6.336 -3.902 1 97.12 422 GLU B N 1
ATOM 7883 C CA . GLU B 1 422 ? 15.391 6.781 -2.967 1 97.12 422 GLU B CA 1
ATOM 7884 C C . GLU B 1 422 ? 15.789 8.094 -2.299 1 97.12 422 GLU B C 1
ATOM 7886 O O . GLU B 1 422 ? 16.891 8.211 -1.748 1 97.12 422 GLU B O 1
ATOM 7891 N N . ILE B 1 423 ? 14.906 9.055 -2.387 1 97.62 423 ILE B N 1
ATOM 7892 C CA . ILE B 1 423 ? 15.031 10.32 -1.659 1 97.62 423 ILE B CA 1
ATOM 7893 C C . ILE B 1 423 ? 13.93 10.414 -0.609 1 97.62 423 ILE B C 1
ATOM 7895 O O . ILE B 1 423 ? 12.75 10.516 -0.95 1 97.62 423 ILE B O 1
ATOM 7899 N N . THR B 1 424 ? 14.305 10.352 0.685 1 97.81 424 THR B N 1
ATOM 7900 C CA . THR B 1 424 ? 13.344 10.359 1.784 1 97.81 424 THR B CA 1
ATOM 7901 C C . THR B 1 424 ? 13.789 11.328 2.877 1 97.81 424 THR B C 1
ATOM 7903 O O . THR B 1 424 ? 14.852 11.164 3.469 1 97.81 424 THR B O 1
ATOM 7906 N N . GLY B 1 425 ? 12.992 12.305 3.16 1 97.62 425 GLY B N 1
ATOM 7907 C CA . GLY B 1 425 ? 13.305 13.367 4.102 1 97.62 425 GLY B CA 1
ATOM 7908 C C . GLY B 1 425 ? 13.188 14.758 3.494 1 97.62 425 GLY B C 1
ATOM 7909 O O . GLY B 1 425 ? 12.516 14.938 2.479 1 97.62 425 GLY B O 1
ATOM 7910 N N . THR B 1 426 ? 13.734 15.734 4.133 1 97.44 426 THR B N 1
ATOM 7911 C CA . THR B 1 426 ? 13.727 17.109 3.645 1 97.44 426 THR B CA 1
ATOM 7912 C C . THR B 1 426 ? 14.938 17.391 2.768 1 97.44 426 THR B C 1
ATOM 7914 O O . THR B 1 426 ? 16.016 16.844 3.012 1 97.44 426 THR B O 1
ATOM 7917 N N . CYS B 1 427 ? 14.719 18.172 1.762 1 98.25 427 CYS B N 1
ATOM 7918 C CA . CYS B 1 427 ? 15.82 18.641 0.928 1 98.25 427 CYS B CA 1
ATOM 7919 C C . CYS B 1 427 ? 16.172 20.094 1.247 1 98.25 427 CYS B C 1
ATOM 7921 O O . CYS B 1 427 ? 15.422 20.781 1.957 1 98.25 427 CYS B O 1
ATOM 7923 N N . ARG B 1 428 ? 17.359 20.469 0.795 1 98.31 428 ARG B N 1
ATOM 7924 C CA . ARG B 1 428 ? 17.844 21.828 0.928 1 98.31 428 ARG B CA 1
ATOM 7925 C C . ARG B 1 428 ? 18.375 22.359 -0.402 1 98.31 428 ARG B C 1
ATOM 7927 O O . ARG B 1 428 ? 19.188 21.688 -1.058 1 98.31 428 ARG B O 1
ATOM 7934 N N . LEU B 1 429 ? 17.875 23.469 -0.821 1 98.75 429 LEU B N 1
ATOM 7935 C CA . LEU B 1 429 ? 18.469 24.188 -1.928 1 98.75 429 LEU B CA 1
ATOM 7936 C C . LEU B 1 429 ? 19.312 25.359 -1.415 1 98.75 429 LEU B C 1
ATOM 7938 O O . LEU B 1 429 ? 18.781 26.281 -0.805 1 98.75 429 LEU B O 1
ATOM 7942 N N . HIS B 1 430 ? 20.594 25.266 -1.58 1 98.44 430 HIS B N 1
ATOM 7943 C CA . HIS B 1 430 ? 21.469 26.422 -1.39 1 98.44 430 HIS B CA 1
ATOM 7944 C C . HIS B 1 430 ? 21.578 27.25 -2.664 1 98.44 430 HIS B C 1
ATOM 7946 O O . HIS B 1 430 ? 22.109 26.781 -3.674 1 98.44 430 HIS B O 1
ATOM 7952 N N . LEU B 1 431 ? 21.062 28.438 -2.572 1 98 431 LEU B N 1
ATOM 7953 C CA . LEU B 1 431 ? 20.906 29.25 -3.766 1 98 431 LEU B CA 1
ATOM 7954 C C . LEU B 1 431 ? 21.594 30.609 -3.596 1 98 431 LEU B C 1
ATOM 7956 O O . LEU B 1 431 ? 21.453 31.25 -2.559 1 98 431 LEU B O 1
ATOM 7960 N N . LYS B 1 432 ? 22.438 30.969 -4.555 1 97.12 432 LYS B N 1
ATOM 7961 C CA . LYS B 1 432 ? 22.953 32.344 -4.684 1 97.12 432 LYS B CA 1
ATOM 7962 C C . LYS B 1 432 ? 22.172 33.125 -5.734 1 97.12 432 LYS B C 1
ATOM 7964 O O . LYS B 1 432 ? 22.172 32.781 -6.914 1 97.12 432 LYS B O 1
ATOM 7969 N N . LEU B 1 433 ? 21.469 34.156 -5.234 1 97.31 433 LEU B N 1
ATOM 7970 C CA . LEU B 1 433 ? 20.531 34.844 -6.113 1 97.31 433 LEU B CA 1
ATOM 7971 C C . LEU B 1 433 ? 20.672 36.344 -5.992 1 97.31 433 LEU B C 1
ATOM 7973 O O . LEU B 1 433 ? 20.906 36.875 -4.898 1 97.31 433 LEU B O 1
ATOM 7977 N N . ALA B 1 434 ? 20.578 37.062 -7.117 1 97.25 434 ALA B N 1
ATOM 7978 C CA . ALA B 1 434 ? 20.438 38.531 -7.176 1 97.25 434 ALA B CA 1
ATOM 7979 C C . ALA B 1 434 ? 19.125 38.906 -7.871 1 97.25 434 ALA B C 1
ATOM 7981 O O . ALA B 1 434 ? 18.625 38.156 -8.711 1 97.25 434 ALA B O 1
ATOM 7982 N N . THR B 1 435 ? 18.562 39.969 -7.418 1 97.81 435 THR B N 1
ATOM 7983 C CA . THR B 1 435 ? 17.391 40.531 -8.07 1 97.81 435 THR B CA 1
ATOM 7984 C C . THR B 1 435 ? 17.578 42.031 -8.344 1 97.81 435 THR B C 1
ATOM 7986 O O . THR B 1 435 ? 18.5 42.656 -7.801 1 97.81 435 THR B O 1
ATOM 7989 N N . THR B 1 436 ? 16.781 42.562 -9.242 1 97.25 436 THR B N 1
ATOM 7990 C CA . THR B 1 436 ? 16.828 44 -9.492 1 97.25 436 THR B CA 1
ATOM 7991 C C . THR B 1 436 ? 15.875 44.75 -8.555 1 97.25 436 THR B C 1
ATOM 7993 O O . THR B 1 436 ? 15.766 45.969 -8.609 1 97.25 436 THR B O 1
ATOM 7996 N N . SER B 1 437 ? 15.258 44.031 -7.711 1 97.25 437 SER B N 1
ATOM 7997 C CA . SER B 1 437 ? 14.383 44.594 -6.691 1 97.25 437 SER B CA 1
ATOM 7998 C C . SER B 1 437 ? 15.047 44.562 -5.316 1 97.25 437 SER B C 1
ATOM 8000 O O . SER B 1 437 ? 16.25 44.281 -5.203 1 97.25 437 SER B O 1
ATOM 8002 N N . THR B 1 438 ? 14.273 44.969 -4.266 1 97.56 438 THR B N 1
ATOM 8003 C CA . THR B 1 438 ? 14.82 45.062 -2.916 1 97.56 438 THR B CA 1
ATOM 8004 C C . THR B 1 438 ? 14.422 43.844 -2.096 1 97.56 438 THR B C 1
ATOM 8006 O O . THR B 1 438 ? 14.766 43.75 -0.916 1 97.56 438 THR B O 1
ATOM 8009 N N . ASP B 1 439 ? 13.68 42.969 -2.652 1 98.12 439 ASP B N 1
ATOM 8010 C CA . ASP B 1 439 ? 13.305 41.688 -2.057 1 98.12 439 ASP B CA 1
ATOM 8011 C C . ASP B 1 439 ? 12.875 40.688 -3.127 1 98.12 439 ASP B C 1
ATOM 8013 O O . ASP B 1 439 ? 12.836 41.031 -4.316 1 98.12 439 ASP B O 1
ATOM 8017 N N . ALA B 1 440 ? 12.734 39.438 -2.756 1 98.31 440 ALA B N 1
ATOM 8018 C CA . ALA B 1 440 ? 12.391 38.406 -3.725 1 98.31 440 ALA B CA 1
ATOM 8019 C C . ALA B 1 440 ? 11.703 37.219 -3.041 1 98.31 440 ALA B C 1
ATOM 8021 O O . ALA B 1 440 ? 12.094 36.812 -1.943 1 98.31 440 ALA B O 1
ATOM 8022 N N . ASP B 1 441 ? 10.609 36.75 -3.639 1 98.5 441 ASP B N 1
ATOM 8023 C CA . ASP B 1 441 ? 10.008 35.469 -3.264 1 98.5 441 ASP B CA 1
ATOM 8024 C C . ASP B 1 441 ? 10.469 34.375 -4.191 1 98.5 441 ASP B C 1
ATOM 8026 O O . ASP B 1 441 ? 10.336 34.469 -5.414 1 98.5 441 ASP B O 1
ATOM 8030 N N . ILE B 1 442 ? 11.047 33.281 -3.621 1 98.38 442 ILE B N 1
ATOM 8031 C CA . ILE B 1 442 ? 11.555 32.156 -4.395 1 98.38 442 ILE B CA 1
ATOM 8032 C C . ILE B 1 442 ? 10.648 30.953 -4.188 1 98.38 442 ILE B C 1
ATOM 8034 O O . ILE B 1 442 ? 10.352 30.578 -3.051 1 98.38 442 ILE B O 1
ATOM 8038 N N . PHE B 1 443 ? 10.203 30.359 -5.262 1 97.88 443 PHE B N 1
ATOM 8039 C CA . PHE B 1 443 ? 9.398 29.156 -5.277 1 97.88 443 PHE B CA 1
ATOM 8040 C C . PHE B 1 443 ? 10.164 28 -5.902 1 97.88 443 PHE B C 1
ATOM 8042 O O . PHE B 1 443 ? 10.719 28.125 -7 1 97.88 443 PHE B O 1
ATOM 8049 N N . VAL B 1 444 ? 10.227 26.891 -5.145 1 97.94 444 VAL B N 1
ATOM 8050 C CA . VAL B 1 444 ? 11 25.734 -5.57 1 97.94 444 VAL B CA 1
ATOM 8051 C C . VAL B 1 444 ? 10.078 24.516 -5.691 1 97.94 444 VAL B C 1
ATOM 8053 O O . VAL B 1 444 ? 9.211 24.297 -4.844 1 97.94 444 VAL B O 1
ATOM 8056 N N . THR B 1 445 ? 10.203 23.75 -6.758 1 97.19 445 THR B N 1
ATOM 8057 C CA . THR B 1 445 ? 9.492 22.484 -6.949 1 97.19 445 THR B CA 1
ATOM 8058 C C . THR B 1 445 ? 10.445 21.375 -7.367 1 97.19 445 THR B C 1
ATOM 8060 O O . THR B 1 445 ? 11.273 21.562 -8.266 1 97.19 445 THR B O 1
ATOM 8063 N N . LEU B 1 446 ? 10.398 20.25 -6.668 1 97.88 446 LEU B N 1
ATOM 8064 C CA . LEU B 1 446 ? 11.047 19.031 -7.129 1 97.88 446 LEU B CA 1
ATOM 8065 C C . LEU B 1 446 ? 10.07 18.156 -7.906 1 97.88 446 LEU B C 1
ATOM 8067 O O . LEU B 1 446 ? 9 17.812 -7.398 1 97.88 446 LEU B O 1
ATOM 8071 N N . GLN B 1 447 ? 10.484 17.844 -9.141 1 97.81 447 GLN B N 1
ATOM 8072 C CA . GLN B 1 447 ? 9.648 17.016 -10.016 1 97.81 447 GLN B CA 1
ATOM 8073 C C . GLN B 1 447 ? 10.297 15.672 -10.289 1 97.81 447 GLN B C 1
ATOM 8075 O O . GLN B 1 447 ? 11.523 15.547 -10.234 1 97.81 447 GLN B O 1
ATOM 8080 N N . LYS B 1 448 ? 9.5 14.703 -10.477 1 97.5 448 LYS B N 1
ATOM 8081 C CA . LYS B 1 448 ? 9.914 13.398 -10.992 1 97.5 448 LYS B CA 1
ATOM 8082 C C . LYS B 1 448 ? 9.516 13.227 -12.453 1 97.5 448 LYS B C 1
ATOM 8084 O O . LYS B 1 448 ? 8.375 13.516 -12.828 1 97.5 448 LYS B O 1
ATOM 8089 N N . LEU B 1 449 ? 10.445 12.852 -13.281 1 98.12 449 LEU B N 1
ATOM 8090 C CA . LEU B 1 449 ? 10.18 12.508 -14.68 1 98.12 449 LEU B CA 1
ATOM 8091 C C . LEU B 1 449 ? 10.359 11.016 -14.914 1 98.12 449 LEU B C 1
ATOM 8093 O O . LEU B 1 449 ? 11.289 10.406 -14.383 1 98.12 449 LEU B O 1
ATOM 8097 N N . ASP B 1 450 ? 9.445 10.43 -15.664 1 94.75 450 ASP B N 1
ATOM 8098 C CA . ASP B 1 450 ? 9.602 9.016 -15.984 1 94.75 450 ASP B CA 1
ATOM 8099 C C . ASP B 1 450 ? 10.695 8.812 -17.031 1 94.75 450 ASP B C 1
ATOM 8101 O O . ASP B 1 450 ? 11.398 9.758 -17.391 1 94.75 450 ASP B O 1
ATOM 8105 N N . ARG B 1 451 ? 10.93 7.617 -17.5 1 92.31 451 ARG B N 1
ATOM 8106 C CA . ARG B 1 451 ? 12.031 7.254 -18.391 1 92.31 451 ARG B CA 1
ATOM 8107 C C . ARG B 1 451 ? 11.898 7.961 -19.734 1 92.31 451 ARG B C 1
ATOM 8109 O O . ARG B 1 451 ? 12.898 8.188 -20.422 1 92.31 451 ARG B O 1
ATOM 8116 N N . ASP B 1 452 ? 10.656 8.328 -20.047 1 93.69 452 ASP B N 1
ATOM 8117 C CA . ASP B 1 452 ? 10.398 8.977 -21.328 1 93.69 452 ASP B CA 1
ATOM 8118 C C . ASP B 1 452 ? 10.422 10.492 -21.188 1 93.69 452 ASP B C 1
ATOM 8120 O O . ASP B 1 452 ? 10.195 11.219 -22.172 1 93.69 452 ASP B O 1
ATOM 8124 N N . GLY B 1 453 ? 10.625 10.969 -20 1 95.94 453 GLY B N 1
ATOM 8125 C CA . GLY B 1 453 ? 10.742 12.398 -19.766 1 95.94 453 GLY B CA 1
ATOM 8126 C C . GLY B 1 453 ? 9.43 13.062 -19.422 1 95.94 453 GLY B C 1
ATOM 8127 O O . GLY B 1 453 ? 9.344 14.289 -19.328 1 95.94 453 GLY B O 1
ATOM 8128 N N . ASN B 1 454 ? 8.453 12.234 -19.219 1 96.44 454 ASN B N 1
ATOM 8129 C CA . ASN B 1 454 ? 7.172 12.797 -18.812 1 96.44 454 ASN B CA 1
ATOM 8130 C C . ASN B 1 454 ? 7.117 13.031 -17.312 1 96.44 454 ASN B C 1
ATOM 8132 O O . ASN B 1 454 ? 7.711 12.273 -16.531 1 96.44 454 ASN B O 1
ATOM 8136 N N . ILE B 1 455 ? 6.289 14.055 -16.906 1 96.06 455 ILE B N 1
ATOM 8137 C CA . ILE B 1 455 ? 6.125 14.375 -15.5 1 96.06 455 ILE B CA 1
ATOM 8138 C C . ILE B 1 455 ? 5.312 13.273 -14.812 1 96.06 455 ILE B C 1
ATOM 8140 O O . ILE B 1 455 ? 4.297 12.82 -15.344 1 96.06 455 ILE B O 1
ATOM 8144 N N . VAL B 1 456 ? 5.793 12.812 -13.711 1 95.12 456 VAL B N 1
ATOM 8145 C CA . VAL B 1 456 ? 5.051 11.922 -12.82 1 95.12 456 VAL B CA 1
ATOM 8146 C C . VAL B 1 456 ? 4.336 12.75 -11.75 1 95.12 456 VAL B C 1
ATOM 8148 O O . VAL B 1 456 ? 4.961 13.555 -11.055 1 95.12 456 VAL B O 1
ATOM 8151 N N . TYR B 1 457 ? 3.078 12.5 -11.547 1 91 457 TYR B N 1
ATOM 8152 C CA . TYR B 1 457 ? 2.295 13.328 -10.633 1 91 457 TYR B CA 1
ATOM 8153 C C . TYR B 1 457 ? 2.045 12.602 -9.32 1 91 457 TYR B C 1
ATOM 8155 O O . TYR B 1 457 ? 2.043 11.367 -9.273 1 91 457 TYR B O 1
ATOM 8163 N N . PHE B 1 458 ? 1.914 13.43 -8.32 1 89.69 458 PHE B N 1
ATOM 8164 C CA . PHE B 1 458 ? 1.544 13.055 -6.957 1 89.69 458 PHE B CA 1
ATOM 8165 C C . PHE B 1 458 ? 0.335 13.859 -6.488 1 89.69 458 PHE B C 1
ATOM 8167 O O . PHE B 1 458 ? -0.062 14.828 -7.137 1 89.69 458 PHE B O 1
ATOM 8174 N N . PRO B 1 459 ? -0.297 13.414 -5.387 1 84.25 459 PRO B N 1
ATOM 8175 C CA . PRO B 1 459 ? -1.312 14.32 -4.84 1 84.25 459 PRO B CA 1
ATOM 8176 C C . PRO B 1 459 ? -0.716 15.617 -4.301 1 84.25 459 PRO B C 1
ATOM 8178 O O . PRO B 1 459 ? 0.388 15.609 -3.748 1 84.25 459 PRO B O 1
ATOM 8181 N N . TYR B 1 460 ? -1.421 16.703 -4.527 1 83.31 460 TYR B N 1
ATOM 8182 C CA . TYR B 1 460 ? -1.026 18.016 -4.039 1 83.31 460 TYR B CA 1
ATOM 8183 C C . TYR B 1 460 ? -1.969 18.484 -2.939 1 83.31 460 TYR B C 1
ATOM 8185 O O . TYR B 1 460 ? -3.172 18.641 -3.168 1 83.31 460 TYR B O 1
ATOM 8193 N N . HIS B 1 461 ? -1.461 18.703 -1.76 1 78.75 461 HIS B N 1
ATOM 8194 C CA . HIS B 1 461 ? -2.156 19.203 -0.58 1 78.75 461 HIS B CA 1
ATOM 8195 C C . HIS B 1 461 ? -3.402 18.375 -0.282 1 78.75 461 HIS B C 1
ATOM 8197 O O . HIS B 1 461 ? -4.438 18.922 0.106 1 78.75 461 HIS B O 1
ATOM 8203 N N . THR B 1 462 ? -3.471 17.203 -0.653 1 77.19 462 THR B N 1
ATOM 8204 C CA . THR B 1 462 ? -4.531 16.234 -0.399 1 77.19 462 THR B CA 1
ATOM 8205 C C . THR B 1 462 ? -5.73 16.5 -1.307 1 77.19 462 THR B C 1
ATOM 8207 O O . THR B 1 462 ? -6.676 15.703 -1.338 1 77.19 462 THR B O 1
ATOM 8210 N N . PHE B 1 463 ? -5.711 17.672 -2.143 1 75.94 463 PHE B N 1
ATOM 8211 C CA . PHE B 1 463 ? -6.922 18.109 -2.83 1 75.94 463 PHE B CA 1
ATOM 8212 C C . PHE B 1 463 ? -6.824 17.828 -4.324 1 75.94 463 PHE B C 1
ATOM 8214 O O . PHE B 1 463 ? -7.832 17.844 -5.031 1 75.94 463 PHE B O 1
ATOM 8221 N N . ILE B 1 464 ? -5.602 17.734 -4.695 1 83.5 464 ILE B N 1
ATOM 8222 C CA . ILE B 1 464 ? -5.434 17.734 -6.145 1 83.5 464 ILE B CA 1
ATOM 8223 C C . ILE B 1 464 ? -4.504 16.594 -6.562 1 83.5 464 ILE B C 1
ATOM 8225 O O . ILE B 1 464 ? -3.629 16.188 -5.793 1 83.5 464 ILE B O 1
ATOM 8229 N N . ASN B 1 465 ? -4.66 16.172 -7.773 1 85.06 465 ASN B N 1
ATOM 8230 C CA . ASN B 1 465 ? -3.963 14.953 -8.18 1 85.06 465 ASN B CA 1
ATOM 8231 C C . ASN B 1 465 ? -2.781 15.266 -9.094 1 85.06 465 ASN B C 1
ATOM 8233 O O . ASN B 1 465 ? -2.15 14.359 -9.641 1 85.06 465 ASN B O 1
ATOM 8237 N N . ASP B 1 466 ? -2.494 16.562 -9.273 1 88.44 466 ASP B N 1
ATOM 8238 C CA . ASP B 1 466 ? -1.424 16.906 -10.203 1 88.44 466 ASP B CA 1
ATOM 8239 C C . ASP B 1 466 ? -0.27 17.594 -9.469 1 88.44 466 ASP B C 1
ATOM 8241 O O . ASP B 1 466 ? 0.258 18.609 -9.938 1 88.44 466 ASP B O 1
ATOM 8245 N N . GLY B 1 467 ? -0.003 17.078 -8.297 1 90.38 467 GLY B N 1
ATOM 8246 C CA . GLY B 1 467 ? 1.125 17.594 -7.531 1 90.38 467 GLY B CA 1
ATOM 8247 C C . GLY B 1 467 ? 2.453 17 -7.969 1 90.38 467 GLY B C 1
ATOM 8248 O O . GLY B 1 467 ? 2.541 16.359 -9.023 1 90.38 467 GLY B O 1
ATOM 8249 N N . HIS B 1 468 ? 3.51 17.359 -7.238 1 93.94 468 HIS B N 1
ATOM 8250 C CA . HIS B 1 468 ? 4.875 16.922 -7.52 1 93.94 468 HIS B CA 1
ATOM 8251 C C . HIS B 1 468 ? 5.523 16.312 -6.289 1 93.94 468 HIS B C 1
ATOM 8253 O O . HIS B 1 468 ? 4.832 15.938 -5.336 1 93.94 468 HIS B O 1
ATOM 8259 N N . VAL B 1 469 ? 6.871 16.109 -6.352 1 95.81 469 VAL B N 1
ATOM 8260 C CA . VAL B 1 469 ? 7.602 15.406 -5.301 1 95.81 469 VAL B CA 1
ATOM 8261 C C . VAL B 1 469 ? 7.594 16.234 -4.02 1 95.81 469 VAL B C 1
ATOM 8263 O O . VAL B 1 469 ? 7.301 15.719 -2.938 1 95.81 469 VAL B O 1
ATOM 8266 N N . ALA B 1 470 ? 7.91 17.5 -4.133 1 95.81 470 ALA B N 1
ATOM 8267 C CA . ALA B 1 470 ? 7.984 18.359 -2.961 1 95.81 470 ALA B CA 1
ATOM 8268 C C . ALA B 1 470 ? 8.086 19.828 -3.369 1 95.81 470 ALA B C 1
ATOM 8270 O O . ALA B 1 470 ? 8.352 20.141 -4.531 1 95.81 470 ALA B O 1
ATOM 8271 N N . TRP B 1 471 ? 7.91 20.719 -2.352 1 94.69 471 TRP B N 1
ATOM 8272 C CA . TRP B 1 471 ? 7.93 22.172 -2.572 1 94.69 471 TRP B CA 1
ATOM 8273 C C . TRP B 1 471 ? 8.805 22.859 -1.539 1 94.69 471 TRP B C 1
ATOM 8275 O O . TRP B 1 471 ? 8.992 22.359 -0.43 1 94.69 471 TRP B O 1
ATOM 8285 N N . GLY B 1 472 ? 9.266 24 -1.944 1 96.19 472 GLY B N 1
ATOM 8286 C CA . GLY B 1 472 ? 9.93 24.938 -1.05 1 96.19 472 GLY B CA 1
ATOM 8287 C C . GLY B 1 472 ? 9.633 26.391 -1.369 1 96.19 472 GLY B C 1
ATOM 8288 O O . GLY B 1 472 ? 9.328 26.719 -2.516 1 96.19 472 GLY B O 1
ATOM 8289 N N . TRP B 1 473 ? 9.703 27.203 -0.363 1 96.88 473 TRP B N 1
ATOM 8290 C CA . TRP B 1 473 ? 9.445 28.641 -0.482 1 96.88 473 TRP B CA 1
ATOM 8291 C C . TRP B 1 473 ? 10.391 29.438 0.414 1 96.88 473 TRP B C 1
ATOM 8293 O O . TRP B 1 473 ? 10.766 28.969 1.494 1 96.88 473 TRP B O 1
ATOM 8303 N N . LEU B 1 474 ? 10.672 30.625 -0.061 1 98.5 474 LEU B N 1
ATOM 8304 C CA . LEU B 1 474 ? 11.398 31.516 0.829 1 98.5 474 LEU B CA 1
ATOM 8305 C C . LEU B 1 474 ? 11.32 32.969 0.33 1 98.5 474 LEU B C 1
ATOM 8307 O O . LEU B 1 474 ? 11.578 33.219 -0.845 1 98.5 474 LEU B O 1
ATOM 8311 N N . ARG B 1 475 ? 10.883 33.844 1.176 1 98.62 475 ARG B N 1
ATOM 8312 C CA . ARG B 1 475 ? 11.141 35.281 0.963 1 98.62 475 ARG B CA 1
ATOM 8313 C C . ARG B 1 475 ? 12.578 35.625 1.333 1 98.62 475 ARG B C 1
ATOM 8315 O O . ARG B 1 475 ? 13 35.406 2.473 1 98.62 475 ARG B O 1
ATOM 8322 N N . ALA B 1 476 ? 13.297 36.219 0.459 1 98.69 476 ALA B N 1
ATOM 8323 C CA . ALA B 1 476 ? 14.734 36.438 0.602 1 98.69 476 ALA B CA 1
ATOM 8324 C C . ALA B 1 476 ? 15.047 37.281 1.824 1 98.69 476 ALA B C 1
ATOM 8326 O O . ALA B 1 476 ? 16.031 37.031 2.527 1 98.69 476 ALA B O 1
ATOM 8327 N N . SER B 1 477 ? 14.258 38.312 2.121 1 98.62 477 SER B N 1
ATOM 8328 C CA . SER B 1 477 ? 14.516 39.188 3.25 1 98.62 477 SER B CA 1
ATOM 8329 C C . SER B 1 477 ? 14.352 38.469 4.578 1 98.62 477 SER B C 1
ATOM 8331 O O . SER B 1 477 ? 14.773 38.969 5.625 1 98.62 477 SER B O 1
ATOM 8333 N N . LYS B 1 478 ? 13.719 37.312 4.598 1 98.69 478 LYS B N 1
ATOM 8334 C CA . LYS B 1 478 ? 13.469 36.531 5.801 1 98.69 478 LYS B CA 1
ATOM 8335 C C . LYS B 1 478 ? 14.352 35.281 5.832 1 98.69 478 LYS B C 1
ATOM 8337 O O . LYS B 1 478 ? 13.945 34.25 6.359 1 98.69 478 LYS B O 1
ATOM 8342 N N . ARG B 1 479 ? 15.539 35.375 5.293 1 98.5 479 ARG B N 1
ATOM 8343 C CA . ARG B 1 479 ? 16.391 34.219 5.035 1 98.5 479 ARG B CA 1
ATOM 8344 C C . ARG B 1 479 ? 17.234 33.875 6.258 1 98.5 479 ARG B C 1
ATOM 8346 O O . ARG B 1 479 ? 17.938 32.844 6.273 1 98.5 479 ARG B O 1
ATOM 8353 N N . LYS B 1 480 ? 17.125 34.594 7.367 1 98.19 480 LYS B N 1
ATOM 8354 C CA . LYS B 1 480 ? 17.938 34.25 8.539 1 98.19 480 LYS B CA 1
ATOM 8355 C C . LYS B 1 480 ? 17.578 32.875 9.086 1 98.19 480 LYS B C 1
ATOM 8357 O O . LYS B 1 480 ? 16.422 32.594 9.391 1 98.19 480 LYS B O 1
ATOM 8362 N N . LEU B 1 481 ? 18.594 32.062 9.195 1 97.56 481 LEU B N 1
ATOM 8363 C CA . LEU B 1 481 ? 18.406 30.703 9.703 1 97.56 481 LEU B CA 1
ATOM 8364 C C . LEU B 1 481 ? 18.172 30.719 11.203 1 97.56 481 LEU B C 1
ATOM 8366 O O . LEU B 1 481 ? 18.766 31.516 11.93 1 97.56 481 LEU B O 1
ATOM 8370 N N . ALA B 1 482 ? 17.297 29.828 11.609 1 96.25 482 ALA B N 1
ATOM 8371 C CA . ALA B 1 482 ? 17.141 29.594 13.039 1 96.25 482 ALA B CA 1
ATOM 8372 C C . ALA B 1 482 ? 18.375 28.891 13.617 1 96.25 482 ALA B C 1
ATOM 8374 O O . ALA B 1 482 ? 19.078 28.188 12.898 1 96.25 482 ALA B O 1
ATOM 8375 N N . PRO B 1 483 ? 18.625 29.078 14.914 1 93.44 483 PRO B N 1
ATOM 8376 C CA . PRO B 1 483 ? 19.719 28.328 15.539 1 93.44 483 PRO B CA 1
ATOM 8377 C C . PRO B 1 483 ? 19.5 26.812 15.469 1 93.44 483 PRO B C 1
ATOM 8379 O O . PRO B 1 483 ? 18.375 26.344 15.625 1 93.44 483 PRO B O 1
ATOM 8382 N N . LYS B 1 484 ? 20.609 26.125 15.352 1 85.44 484 LYS B N 1
ATOM 8383 C CA . LYS B 1 484 ? 20.562 24.672 15.227 1 85.44 484 LYS B CA 1
ATOM 8384 C C . LYS B 1 484 ? 19.875 24.031 16.438 1 85.44 484 LYS B C 1
ATOM 8386 O O . LYS B 1 484 ? 19.141 23.047 16.281 1 85.44 484 LYS B O 1
ATOM 8391 N N . LEU B 1 485 ? 20.094 24.562 17.562 1 76.94 485 LEU B N 1
ATOM 8392 C CA . LEU B 1 485 ? 19.547 24.016 18.812 1 76.94 485 LEU B CA 1
ATOM 8393 C C . LEU B 1 485 ? 18.031 24.078 18.812 1 76.94 485 LEU B C 1
ATOM 8395 O O . LEU B 1 485 ? 17.375 23.297 19.516 1 76.94 485 LEU B O 1
ATOM 8399 N N . SER B 1 486 ? 17.453 24.891 17.984 1 81.38 486 SER B N 1
ATOM 8400 C CA . SER B 1 486 ? 16 25.078 17.969 1 81.38 486 SER B CA 1
ATOM 8401 C C . SER B 1 486 ? 15.367 24.297 16.828 1 81.38 486 SER B C 1
ATOM 8403 O O . SER B 1 486 ? 14.141 24.25 16.719 1 81.38 486 SER B O 1
ATOM 8405 N N . THR B 1 487 ? 16.203 23.719 16.078 1 83.38 487 THR B N 1
ATOM 8406 C CA . THR B 1 487 ? 15.688 23.031 14.906 1 83.38 487 THR B CA 1
ATOM 8407 C C . THR B 1 487 ? 15.469 21.562 15.195 1 83.38 487 THR B C 1
ATOM 8409 O O . THR B 1 487 ? 16.344 20.875 15.734 1 83.38 487 THR B O 1
ATOM 8412 N N . LEU B 1 488 ? 14.266 21.156 14.938 1 89.5 488 LEU B N 1
ATOM 8413 C CA . LEU B 1 488 ? 13.922 19.75 15.102 1 89.5 488 LEU B CA 1
ATOM 8414 C C . LEU B 1 488 ? 14.289 18.969 13.852 1 89.5 488 LEU B C 1
ATOM 8416 O O . LEU B 1 488 ? 14.016 19.391 12.727 1 89.5 488 LEU B O 1
ATOM 8420 N N . GLY B 1 489 ? 14.93 17.859 14.086 1 93.06 489 GLY B N 1
ATOM 8421 C CA . GLY B 1 489 ? 15.352 17.062 12.953 1 93.06 489 GLY B CA 1
ATOM 8422 C C . GLY B 1 489 ? 16.438 17.703 12.125 1 93.06 489 GLY B C 1
ATOM 8423 O O . GLY B 1 489 ? 17.422 18.234 12.68 1 93.06 489 GLY B O 1
ATOM 8424 N N . ASP B 1 490 ? 16.25 17.625 10.727 1 92.38 490 ASP B N 1
ATOM 8425 C CA . ASP B 1 490 ? 17.312 18.141 9.859 1 92.38 490 ASP B CA 1
ATOM 8426 C C . ASP B 1 490 ? 16.75 19.094 8.812 1 92.38 490 ASP B C 1
ATOM 8428 O O . ASP B 1 490 ? 17.344 19.281 7.746 1 92.38 490 ASP B O 1
ATOM 8432 N N . GLU B 1 491 ? 15.586 19.656 9.102 1 94.56 491 GLU B N 1
ATOM 8433 C CA . GLU B 1 491 ? 14.984 20.594 8.156 1 94.56 491 GLU B CA 1
ATOM 8434 C C . GLU B 1 491 ? 15.727 21.938 8.156 1 94.56 491 GLU B C 1
ATOM 8436 O O . GLU B 1 491 ? 16.453 22.234 9.102 1 94.56 491 GLU B O 1
ATOM 8441 N N . VAL B 1 492 ? 15.656 22.688 7.066 1 96.75 492 VAL B N 1
ATOM 8442 C CA . VAL B 1 492 ? 16.078 24.078 7.039 1 96.75 492 VAL B CA 1
ATOM 8443 C C . VAL B 1 492 ? 15.031 24.953 7.73 1 96.75 492 VAL B C 1
ATOM 8445 O O . VAL B 1 492 ? 13.875 25.016 7.305 1 96.75 492 VAL B O 1
ATOM 8448 N N . ASP B 1 493 ? 15.453 25.578 8.805 1 95.31 493 ASP B N 1
ATOM 8449 C CA . ASP B 1 493 ? 14.523 26.391 9.586 1 95.31 493 ASP B CA 1
ATOM 8450 C C . ASP B 1 493 ? 14.969 27.844 9.625 1 95.31 493 ASP B C 1
ATOM 8452 O O . ASP B 1 493 ? 16.156 28.141 9.68 1 95.31 493 ASP B O 1
ATOM 8456 N N . HIS B 1 494 ? 14.055 28.766 9.555 1 97.88 494 HIS B N 1
ATOM 8457 C CA . HIS B 1 494 ? 14.305 30.188 9.625 1 97.88 494 HIS B CA 1
ATOM 8458 C C . HIS B 1 494 ? 13.625 30.828 10.836 1 97.88 494 HIS B C 1
ATOM 8460 O O . HIS B 1 494 ? 12.641 30.281 11.344 1 97.88 494 HIS B O 1
ATOM 8466 N N . THR B 1 495 ? 14.078 32 11.266 1 97.69 495 THR B N 1
ATOM 8467 C CA . THR B 1 495 ? 13.539 32.625 12.469 1 97.69 495 THR B CA 1
ATOM 8468 C C . THR B 1 495 ? 12.188 33.281 12.195 1 97.69 495 THR B C 1
ATOM 8470 O O . THR B 1 495 ? 11.305 33.25 13.047 1 97.69 495 THR B O 1
ATOM 8473 N N . TYR B 1 496 ? 12.055 33.906 11.016 1 98 496 TYR B N 1
ATOM 8474 C CA . TYR B 1 496 ? 10.898 34.688 10.586 1 98 496 TYR B CA 1
ATOM 8475 C C . TYR B 1 496 ? 10.562 35.781 11.594 1 98 496 TYR B C 1
ATOM 8477 O O . TYR B 1 496 ? 9.391 36.062 11.836 1 98 496 TYR B O 1
ATOM 8485 N N . LEU B 1 497 ? 11.57 36.344 12.227 1 98.25 497 LEU B N 1
ATOM 8486 C CA . LEU B 1 497 ? 11.414 37.469 13.148 1 98.25 497 LEU B CA 1
ATOM 8487 C C . LEU B 1 497 ? 11.68 38.781 12.438 1 98.25 497 LEU B C 1
ATOM 8489 O O . LEU B 1 497 ? 12.562 38.875 11.586 1 98.25 497 LEU B O 1
ATOM 8493 N N . GLU B 1 498 ? 10.945 39.781 12.875 1 98.31 498 GLU B N 1
ATOM 8494 C CA . GLU B 1 498 ? 11.102 41.094 12.273 1 98.31 498 GLU B CA 1
ATOM 8495 C C . GLU B 1 498 ? 12.523 41.625 12.469 1 98.31 498 GLU B C 1
ATOM 8497 O O . GLU B 1 498 ? 13.102 42.219 11.547 1 98.31 498 GLU B O 1
ATOM 8502 N N . ALA B 1 499 ? 13.117 41.406 13.594 1 98.25 499 ALA B N 1
ATOM 8503 C CA . ALA B 1 499 ? 14.453 41.906 13.93 1 98.25 499 ALA B CA 1
ATOM 8504 C C . ALA B 1 499 ? 15.516 41.25 13.039 1 98.25 499 ALA B C 1
ATOM 8506 O O . ALA B 1 499 ? 16.625 41.75 12.922 1 98.25 499 ALA B O 1
ATOM 8507 N N . ASP B 1 500 ? 15.18 40.156 12.43 1 98.19 500 ASP B N 1
ATOM 8508 C CA . ASP B 1 500 ? 16.141 39.406 11.656 1 98.19 500 ASP B CA 1
ATOM 8509 C C . ASP B 1 500 ? 15.992 39.656 10.164 1 98.19 500 ASP B C 1
ATOM 8511 O O . ASP B 1 500 ? 16.703 39.062 9.344 1 98.19 500 ASP B O 1
ATOM 8515 N N . ALA B 1 501 ? 15.031 40.469 9.742 1 98 501 ALA B N 1
ATOM 8516 C CA . ALA B 1 501 ? 14.789 40.75 8.328 1 98 501 ALA B CA 1
ATOM 8517 C C . ALA B 1 501 ? 15.992 41.469 7.699 1 98 501 ALA B C 1
ATOM 8519 O O . ALA B 1 501 ? 16.562 42.375 8.289 1 98 501 ALA B O 1
ATOM 8520 N N . GLU B 1 502 ? 16.438 40.938 6.547 1 97.69 502 GLU B N 1
ATOM 8521 C CA . GLU B 1 502 ? 17.531 41.5 5.77 1 97.69 502 GLU B CA 1
ATOM 8522 C C . GLU B 1 502 ? 17.141 41.688 4.309 1 97.69 502 GLU B C 1
ATOM 8524 O O . GLU B 1 502 ? 17.25 40.75 3.512 1 97.69 502 GLU B O 1
ATOM 8529 N N . PHE B 1 503 ? 16.859 42.844 3.943 1 97.88 503 PHE B N 1
ATOM 8530 C CA . PHE B 1 503 ? 16.438 43.125 2.576 1 97.88 503 PHE B CA 1
ATOM 8531 C C . PHE B 1 503 ? 17.609 43.062 1.616 1 97.88 503 PHE B C 1
ATOM 8533 O O . PHE B 1 503 ? 18.766 43.062 2.043 1 97.88 503 PHE B O 1
ATOM 8540 N N . LEU B 1 504 ? 17.25 42.969 0.358 1 97.88 504 LEU B N 1
ATOM 8541 C CA . LEU B 1 504 ? 18.281 42.812 -0.667 1 97.88 504 LEU B CA 1
ATOM 8542 C C . LEU B 1 504 ? 18.688 44.156 -1.248 1 97.88 504 LEU B C 1
ATOM 8544 O O . LEU B 1 504 ? 17.922 45.125 -1.182 1 97.88 504 LEU B O 1
ATOM 8548 N N . GLN B 1 505 ? 19.953 44.188 -1.768 1 97.88 505 GLN B N 1
ATOM 8549 C CA . GLN B 1 505 ? 20.422 45.281 -2.629 1 97.88 505 GLN B CA 1
ATOM 8550 C C . GLN B 1 505 ? 20.344 44.875 -4.102 1 97.88 505 GLN B C 1
ATOM 8552 O O . GLN B 1 505 ? 20.859 43.812 -4.488 1 97.88 505 GLN B O 1
ATOM 8557 N N . PRO B 1 506 ? 19.688 45.781 -4.879 1 97.5 506 PRO B N 1
ATOM 8558 C CA . PRO B 1 506 ? 19.562 45.406 -6.293 1 97.5 506 PRO B CA 1
ATOM 8559 C C . PRO B 1 506 ? 20.906 45.031 -6.922 1 97.5 506 PRO B C 1
ATOM 8561 O O . PRO B 1 506 ? 21.875 45.781 -6.785 1 97.5 506 PRO B O 1
ATOM 8564 N N . GLY B 1 507 ? 20.906 43.844 -7.5 1 96.06 507 GLY B N 1
ATOM 8565 C CA . GLY B 1 507 ? 22.062 43.406 -8.273 1 96.06 507 GLY B CA 1
ATOM 8566 C C . GLY B 1 507 ? 23.109 42.719 -7.438 1 96.06 507 GLY B C 1
ATOM 8567 O O . GLY B 1 507 ? 24.062 42.156 -7.977 1 96.06 507 GLY B O 1
ATOM 8568 N N . VAL B 1 508 ? 23.047 42.719 -6.191 1 97 508 VAL B N 1
ATOM 8569 C CA . VAL B 1 508 ? 24.031 42.094 -5.324 1 97 508 VAL B CA 1
ATOM 8570 C C . VAL B 1 508 ? 23.578 40.688 -4.965 1 97 508 VAL B C 1
ATOM 8572 O O . VAL B 1 508 ? 22.547 40.5 -4.336 1 97 508 VAL B O 1
ATOM 8575 N N . PRO B 1 509 ? 24.344 39.719 -5.332 1 96.25 509 PRO B N 1
ATOM 8576 C CA . PRO B 1 509 ? 23.953 38.344 -5.031 1 96.25 509 PRO B CA 1
ATOM 8577 C C . PRO B 1 509 ? 24 38.031 -3.537 1 96.25 509 PRO B C 1
ATOM 8579 O O . PRO B 1 509 ? 24.906 38.5 -2.838 1 96.25 509 PRO B O 1
ATOM 8582 N N . VAL B 1 510 ? 23.078 37.281 -3.057 1 97.31 510 VAL B N 1
ATOM 8583 C CA . VAL B 1 510 ? 23.031 36.844 -1.672 1 97.31 510 VAL B CA 1
ATOM 8584 C C . VAL B 1 510 ? 22.797 35.312 -1.631 1 97.31 510 VAL B C 1
ATOM 8586 O O . VAL B 1 510 ? 22.062 34.781 -2.459 1 97.31 510 VAL B O 1
ATOM 8589 N N . GLY B 1 511 ? 23.5 34.688 -0.662 1 97.38 511 GLY B N 1
ATOM 8590 C CA . GLY B 1 511 ? 23.281 33.281 -0.426 1 97.38 511 GLY B CA 1
ATOM 8591 C C . GLY B 1 511 ? 22.109 33 0.5 1 97.38 511 GLY B C 1
ATOM 8592 O O . GLY B 1 511 ? 21.891 33.75 1.467 1 97.38 511 GLY B O 1
ATOM 8593 N N . MET B 1 512 ? 21.391 32 0.24 1 98.12 512 MET B N 1
ATOM 8594 C CA . MET B 1 512 ? 20.281 31.594 1.106 1 98.12 512 MET B CA 1
ATOM 8595 C C . MET B 1 512 ? 20.031 30.094 1.032 1 98.12 512 MET B C 1
ATOM 8597 O O . MET B 1 512 ? 20.375 29.453 0.036 1 98.12 512 MET B O 1
ATOM 8601 N N . ASP B 1 513 ? 19.547 29.531 2.1 1 98.44 513 ASP B N 1
ATOM 8602 C CA . ASP B 1 513 ? 19.109 28.141 2.178 1 98.44 513 ASP B CA 1
ATOM 8603 C C . ASP B 1 513 ? 17.594 28.047 2.166 1 98.44 513 ASP B C 1
ATOM 8605 O O . ASP B 1 513 ? 16.922 28.641 3.002 1 98.44 513 ASP B O 1
ATOM 8609 N N . ILE B 1 514 ? 17.078 27.344 1.219 1 98.56 514 ILE B N 1
ATOM 8610 C CA . ILE B 1 514 ? 15.641 27.125 1.103 1 98.56 514 ILE B CA 1
ATOM 8611 C C . ILE B 1 514 ? 15.297 25.688 1.48 1 98.56 514 ILE B C 1
ATOM 8613 O O . ILE B 1 514 ? 15.812 24.75 0.873 1 98.56 514 ILE B O 1
ATOM 8617 N N . GLY B 1 515 ? 14.445 25.562 2.547 1 97.62 515 GLY B N 1
ATOM 8618 C CA . GLY B 1 515 ? 13.961 24.25 2.904 1 97.62 515 GLY B CA 1
ATOM 8619 C C . GLY B 1 515 ? 12.922 23.719 1.938 1 97.62 515 GLY B C 1
ATOM 8620 O O . GLY B 1 515 ? 12.008 24.438 1.531 1 97.62 515 GLY B O 1
ATOM 8621 N N . ILE B 1 516 ? 13.141 22.516 1.509 1 97.88 516 ILE B N 1
ATOM 8622 C CA . ILE B 1 516 ? 12.164 21.797 0.695 1 97.88 516 ILE B CA 1
ATOM 8623 C C . ILE B 1 516 ? 11.461 20.75 1.541 1 97.88 516 ILE B C 1
ATOM 8625 O O . ILE B 1 516 ? 12.109 19.938 2.199 1 97.88 516 ILE B O 1
ATOM 8629 N N . GLN B 1 517 ? 10.164 20.688 1.521 1 96.5 517 GLN B N 1
ATOM 8630 C CA . GLN B 1 517 ? 9.312 19.938 2.426 1 96.5 517 GLN B CA 1
ATOM 8631 C C . GLN B 1 517 ? 9.602 18.438 2.332 1 96.5 517 GLN B C 1
ATOM 8633 O O . GLN B 1 517 ? 10.172 17.969 1.342 1 96.5 517 GLN B O 1
ATOM 8638 N N . PRO B 1 518 ? 9.227 17.688 3.361 1 96.38 518 PRO B N 1
ATOM 8639 C CA . PRO B 1 518 ? 9.57 16.266 3.383 1 96.38 518 PRO B CA 1
ATOM 8640 C C . PRO B 1 518 ? 8.828 15.469 2.318 1 96.38 518 PRO B C 1
ATOM 8642 O O . PRO B 1 518 ? 7.652 15.727 2.053 1 96.38 518 PRO B O 1
ATOM 8645 N N . SER B 1 519 ? 9.516 14.516 1.746 1 96.19 519 SER B N 1
ATOM 8646 C CA . SER B 1 519 ? 8.961 13.539 0.814 1 96.19 519 SER B CA 1
ATOM 8647 C C . SER B 1 519 ? 9.609 12.172 0.992 1 96.19 519 SER B C 1
ATOM 8649 O O . SER B 1 519 ? 10.539 12.023 1.784 1 96.19 519 SER B O 1
ATOM 8651 N N . SER B 1 520 ? 9.07 11.172 0.432 1 96.88 520 SER B N 1
ATOM 8652 C CA . SER B 1 520 ? 9.609 9.828 0.279 1 96.88 520 SER B CA 1
ATOM 8653 C C . SER B 1 520 ? 9.336 9.281 -1.117 1 96.88 520 SER B C 1
ATOM 8655 O O . SER B 1 520 ? 8.211 8.875 -1.421 1 96.88 520 SER B O 1
ATOM 8657 N N . THR B 1 521 ? 10.398 9.281 -1.953 1 97.06 521 THR B N 1
ATOM 8658 C CA . THR B 1 521 ? 10.148 9.008 -3.363 1 97.06 521 THR B CA 1
ATOM 8659 C C . THR B 1 521 ? 11.211 8.07 -3.932 1 97.06 521 THR B C 1
ATOM 8661 O O . THR B 1 521 ? 12.406 8.297 -3.738 1 97.06 521 THR B O 1
ATOM 8664 N N . LEU B 1 522 ? 10.75 7.055 -4.578 1 96.25 522 LEU B N 1
ATOM 8665 C CA . LEU B 1 522 ? 11.625 6.176 -5.352 1 96.25 522 LEU B CA 1
ATOM 8666 C C . LEU B 1 522 ? 11.727 6.648 -6.797 1 96.25 522 LEU B C 1
ATOM 8668 O O . LEU B 1 522 ? 10.711 6.852 -7.465 1 96.25 522 LEU B O 1
ATOM 8672 N N . PHE B 1 523 ? 12.93 6.867 -7.27 1 96.62 523 PHE B N 1
ATOM 8673 C CA . PHE B 1 523 ? 13.25 7.035 -8.688 1 96.62 523 PHE B CA 1
ATOM 8674 C C . PHE B 1 523 ? 13.812 5.742 -9.266 1 96.62 523 PHE B C 1
ATOM 8676 O O . PHE B 1 523 ? 14.883 5.289 -8.867 1 96.62 523 PHE B O 1
ATOM 8683 N N . ARG B 1 524 ? 13.039 5.168 -10.141 1 93.81 524 ARG B N 1
ATOM 8684 C CA . ARG B 1 524 ? 13.516 3.951 -10.797 1 93.81 524 ARG B CA 1
ATOM 8685 C C . ARG B 1 524 ? 14.68 4.25 -11.734 1 93.81 524 ARG B C 1
ATOM 8687 O O . ARG B 1 524 ? 14.898 5.406 -12.102 1 93.81 524 ARG B O 1
ATOM 8694 N N . THR B 1 525 ? 15.43 3.154 -12.078 1 93.88 525 THR B N 1
ATOM 8695 C CA . THR B 1 525 ? 16.5 3.307 -13.062 1 93.88 525 THR B CA 1
ATOM 8696 C C . THR B 1 525 ? 15.969 3.98 -14.328 1 93.88 525 THR B C 1
ATOM 8698 O O . THR B 1 525 ? 14.961 3.555 -14.891 1 93.88 525 THR B O 1
ATOM 8701 N N . GLY B 1 526 ? 16.672 5.105 -14.672 1 94.62 526 GLY B N 1
ATOM 8702 C CA . GLY B 1 526 ? 16.297 5.801 -15.898 1 94.62 526 GLY B CA 1
ATOM 8703 C C . GLY B 1 526 ? 15.336 6.957 -15.656 1 94.62 526 GLY B C 1
ATOM 8704 O O . GLY B 1 526 ? 15.086 7.758 -16.562 1 94.62 526 GLY B O 1
ATOM 8705 N N . GLU B 1 527 ? 14.82 7.082 -14.469 1 96.31 527 GLU B N 1
ATOM 8706 C CA . GLU B 1 527 ? 13.969 8.227 -14.141 1 96.31 527 GLU B CA 1
ATOM 8707 C C . GLU B 1 527 ? 14.805 9.414 -13.68 1 96.31 527 GLU B C 1
ATOM 8709 O O . GLU B 1 527 ? 15.992 9.273 -13.391 1 96.31 527 GLU B O 1
ATOM 8714 N N . SER B 1 528 ? 14.125 10.625 -13.664 1 98.44 528 SER B N 1
ATOM 8715 C CA . SER B 1 528 ? 14.883 11.852 -13.422 1 98.44 528 SER B CA 1
ATOM 8716 C C . SER B 1 528 ? 14.273 12.664 -12.289 1 98.44 528 SER B C 1
ATOM 8718 O O . SER B 1 528 ? 13.055 12.664 -12.102 1 98.44 528 SER B O 1
ATOM 8720 N N . LEU B 1 529 ? 15.148 13.266 -11.523 1 98.69 529 LEU B N 1
ATOM 8721 C CA . LEU B 1 529 ? 14.805 14.352 -10.617 1 98.69 529 LEU B CA 1
ATOM 8722 C C . LEU B 1 529 ? 15.031 15.711 -11.281 1 98.69 529 LEU B C 1
ATOM 8724 O O . LEU B 1 529 ? 16.094 15.961 -11.844 1 98.69 529 LEU B O 1
ATOM 8728 N N . ARG B 1 530 ? 14.031 16.562 -11.266 1 98.69 530 ARG B N 1
ATOM 8729 C CA . ARG B 1 530 ? 14.141 17.922 -11.812 1 98.69 530 ARG B CA 1
ATOM 8730 C C . ARG B 1 530 ? 13.852 18.969 -10.742 1 98.69 530 ARG B C 1
ATOM 8732 O O . ARG B 1 530 ? 12.844 18.875 -10.039 1 98.69 530 ARG B O 1
ATOM 8739 N N . LEU B 1 531 ? 14.766 19.859 -10.594 1 98.69 531 LEU B N 1
ATOM 8740 C CA . LEU B 1 531 ? 14.617 21.047 -9.75 1 98.69 531 LEU B CA 1
ATOM 8741 C C . LEU B 1 531 ? 14.109 22.234 -10.562 1 98.69 531 LEU B C 1
ATOM 8743 O O . LEU B 1 531 ? 14.711 22.594 -11.578 1 98.69 531 LEU B O 1
ATOM 8747 N N . VAL B 1 532 ? 13.016 22.812 -10.164 1 98.44 532 VAL B N 1
ATOM 8748 C CA . VAL B 1 532 ? 12.5 24.016 -10.797 1 98.44 532 VAL B CA 1
ATOM 8749 C C . VAL B 1 532 ? 12.539 25.188 -9.812 1 98.44 532 VAL B C 1
ATOM 8751 O O . VAL B 1 532 ? 12.078 25.062 -8.672 1 98.44 532 VAL B O 1
ATOM 8754 N N . VAL B 1 533 ? 13.102 26.281 -10.195 1 98.19 533 VAL B N 1
ATOM 8755 C CA . VAL B 1 533 ? 13.133 27.516 -9.438 1 98.19 533 VAL B CA 1
ATOM 8756 C C . VAL B 1 533 ? 12.398 28.609 -10.211 1 98.19 533 VAL B C 1
ATOM 8758 O O . VAL B 1 533 ? 12.672 28.828 -11.398 1 98.19 533 VAL B O 1
ATOM 8761 N N . GLN B 1 534 ? 11.477 29.25 -9.547 1 97.31 534 GLN B N 1
ATOM 8762 C CA . GLN B 1 534 ? 10.734 30.328 -10.203 1 97.31 534 GLN B CA 1
ATOM 8763 C C . GLN B 1 534 ? 10.219 31.328 -9.18 1 97.31 534 GLN B C 1
ATOM 8765 O O . GLN B 1 534 ? 10.531 31.234 -7.992 1 97.31 534 GLN B O 1
ATOM 8770 N N . GLY B 1 535 ? 9.547 32.375 -9.68 1 96.75 535 GLY B N 1
ATOM 8771 C CA . GLY B 1 535 ? 9.094 33.469 -8.805 1 96.75 535 GLY B CA 1
ATOM 8772 C C . GLY B 1 535 ? 7.602 33.438 -8.547 1 96.75 535 GLY B C 1
ATOM 8773 O O . GLY B 1 535 ? 7.023 34.438 -8.109 1 96.75 535 GLY B O 1
ATOM 8774 N N . ARG B 1 536 ? 6.949 32.312 -8.797 1 94.69 536 ARG B N 1
ATOM 8775 C CA . ARG B 1 536 ? 5.516 32.125 -8.578 1 94.69 536 ARG B CA 1
ATOM 8776 C C . ARG B 1 536 ? 5.176 30.703 -8.211 1 94.69 536 ARG B C 1
ATOM 8778 O O . ARG B 1 536 ? 5.98 29.797 -8.438 1 94.69 536 ARG B O 1
ATOM 8785 N N . ASP B 1 537 ? 3.967 30.547 -7.676 1 90.88 537 ASP B N 1
ATOM 8786 C CA . ASP B 1 537 ? 3.52 29.203 -7.344 1 90.88 537 ASP B CA 1
ATOM 8787 C C . ASP B 1 537 ? 3.369 28.344 -8.602 1 90.88 537 ASP B C 1
ATOM 8789 O O . ASP B 1 537 ? 3.062 28.859 -9.672 1 90.88 537 ASP B O 1
ATOM 8793 N N . PHE B 1 538 ? 3.613 27.078 -8.383 1 85 538 PHE B N 1
ATOM 8794 C CA . PHE B 1 538 ? 3.467 26.141 -9.484 1 85 538 PHE B CA 1
ATOM 8795 C C . PHE B 1 538 ? 1.996 25.891 -9.805 1 85 538 PHE B C 1
ATOM 8797 O O . PHE B 1 538 ? 1.146 25.969 -8.914 1 85 538 PHE B O 1
ATOM 8804 N N . GLY B 1 539 ? 1.707 25.594 -11.086 1 80.38 539 GLY B N 1
ATOM 8805 C CA . GLY B 1 539 ? 0.378 25.172 -11.5 1 80.38 539 GLY B CA 1
ATOM 8806 C C . GLY B 1 539 ? -0.577 26.344 -11.695 1 80.38 539 GLY B C 1
ATOM 8807 O O . GLY B 1 539 ? -0.332 27.438 -11.195 1 80.38 539 GLY B O 1
ATOM 8808 N N . ASP B 1 540 ? -1.6 26.125 -12.445 1 80.06 540 ASP B N 1
ATOM 8809 C CA . ASP B 1 540 ? -2.68 27.078 -12.68 1 80.06 540 ASP B CA 1
ATOM 8810 C C . ASP B 1 540 ? -4.023 26.516 -12.227 1 80.06 540 ASP B C 1
ATOM 8812 O O . ASP B 1 540 ? -4.465 25.469 -12.719 1 80.06 540 ASP B O 1
ATOM 8816 N N . TYR B 1 541 ? -4.531 27.141 -11.242 1 81.94 541 TYR B N 1
ATOM 8817 C CA . TYR B 1 541 ? -5.809 26.703 -10.695 1 81.94 541 TYR B CA 1
ATOM 8818 C C . TYR B 1 541 ? -6.82 27.828 -10.68 1 81.94 541 TYR B C 1
ATOM 8820 O O . TYR B 1 541 ? -6.445 29.016 -10.75 1 81.94 541 TYR B O 1
ATOM 8828 N N . SER B 1 542 ? -8.117 27.406 -10.602 1 81 542 SER B N 1
ATOM 8829 C CA . SER B 1 542 ? -9.172 28.422 -10.516 1 81 542 SER B CA 1
ATOM 8830 C C . SER B 1 542 ? -9.078 29.219 -9.227 1 81 542 SER B C 1
ATOM 8832 O O . SER B 1 542 ? -8.562 28.719 -8.219 1 81 542 SER B O 1
ATOM 8834 N N . PRO B 1 543 ? -9.531 30.391 -9.359 1 73.25 543 PRO B N 1
ATOM 8835 C CA . PRO B 1 543 ? -9.539 31.203 -8.141 1 73.25 543 PRO B CA 1
ATOM 8836 C C . PRO B 1 543 ? -10.344 30.562 -7.008 1 73.25 543 PRO B C 1
ATOM 8838 O O . PRO B 1 543 ? -10.148 30.906 -5.836 1 73.25 543 PRO B O 1
ATOM 8841 N N . ASP B 1 544 ? -11.156 29.609 -7.398 1 71.75 544 ASP B N 1
ATOM 8842 C CA . ASP B 1 544 ? -12.023 28.984 -6.402 1 71.75 544 ASP B CA 1
ATOM 8843 C C . ASP B 1 544 ? -11.336 27.781 -5.758 1 71.75 544 ASP B C 1
ATOM 8845 O O . ASP B 1 544 ? -11.859 27.203 -4.805 1 71.75 544 ASP B O 1
ATOM 8849 N N . CYS B 1 545 ? -10.18 27.516 -6.301 1 78.19 545 CYS B N 1
ATOM 8850 C CA . CYS B 1 545 ? -9.469 26.375 -5.742 1 78.19 545 CYS B CA 1
ATOM 8851 C C . CYS B 1 545 ? -8.969 26.688 -4.336 1 78.19 545 CYS B C 1
ATOM 8853 O O . CYS B 1 545 ? -8.383 27.734 -4.09 1 78.19 545 CYS B O 1
ATOM 8855 N N . ASP B 1 546 ? -9.242 25.781 -3.438 1 75.31 546 ASP B N 1
ATOM 8856 C CA . ASP B 1 546 ? -8.977 26.016 -2.021 1 75.31 546 ASP B CA 1
ATOM 8857 C C . ASP B 1 546 ? -7.559 25.594 -1.651 1 75.31 546 ASP B C 1
ATOM 8859 O O . ASP B 1 546 ? -7.227 25.484 -0.47 1 75.31 546 ASP B O 1
ATOM 8863 N N . ILE B 1 547 ? -6.73 25.453 -2.58 1 78.25 547 ILE B N 1
ATOM 8864 C CA . ILE B 1 547 ? -5.336 25.141 -2.281 1 78.25 547 ILE B CA 1
ATOM 8865 C C . ILE B 1 547 ? -4.594 26.406 -1.882 1 78.25 547 ILE B C 1
ATOM 8867 O O . ILE B 1 547 ? -4.785 27.469 -2.49 1 78.25 547 ILE B O 1
ATOM 8871 N N . PRO B 1 548 ? -3.83 26.281 -0.754 1 83.19 548 PRO B N 1
ATOM 8872 C CA . PRO B 1 548 ? -3.035 27.469 -0.396 1 83.19 548 PRO B CA 1
ATOM 8873 C C . PRO B 1 548 ? -2.037 27.859 -1.483 1 83.19 548 PRO B C 1
ATOM 8875 O O . PRO B 1 548 ? -1.18 27.047 -1.858 1 83.19 548 PRO B O 1
ATOM 8878 N N . ARG B 1 549 ? -2.131 29.078 -1.901 1 87.12 549 ARG B N 1
ATOM 8879 C CA . ARG B 1 549 ? -1.25 29.594 -2.947 1 87.12 549 ARG B CA 1
ATOM 8880 C C . ARG B 1 549 ? -0.845 31.031 -2.662 1 87.12 549 ARG B C 1
ATOM 8882 O O . ARG B 1 549 ? -1.629 31.812 -2.109 1 87.12 549 ARG B O 1
ATOM 8889 N N . ALA B 1 550 ? 0.346 31.375 -3.094 1 90.69 550 ALA B N 1
ATOM 8890 C CA . ALA B 1 550 ? 0.869 32.719 -2.91 1 90.69 550 ALA B CA 1
ATOM 8891 C C . ALA B 1 550 ? 0.859 33.5 -4.223 1 90.69 550 ALA B C 1
ATOM 8893 O O . ALA B 1 550 ? 1.096 34.719 -4.238 1 90.69 550 ALA B O 1
ATOM 8894 N N . GLY B 1 551 ? 0.499 32.812 -5.266 1 90.81 551 GLY B N 1
ATOM 8895 C CA . GLY B 1 551 ? 0.687 33.469 -6.555 1 90.81 551 GLY B CA 1
ATOM 8896 C C . GLY B 1 551 ? 2.135 33.812 -6.84 1 90.81 551 GLY B C 1
ATOM 8897 O O . GLY B 1 551 ? 3.014 32.938 -6.77 1 90.81 551 GLY B O 1
ATOM 8898 N N . SER B 1 552 ? 2.357 35.094 -7.133 1 93.38 552 SER B N 1
ATOM 8899 C CA . SER B 1 552 ? 3.729 35.531 -7.363 1 93.38 552 SER B CA 1
ATOM 8900 C C . SER B 1 552 ? 4.305 36.219 -6.121 1 93.38 552 SER B C 1
ATOM 8902 O O . SER B 1 552 ? 5.426 36.719 -6.148 1 93.38 552 SER B O 1
ATOM 8904 N N . GLY B 1 553 ? 3.521 36.188 -5.051 1 93.75 553 GLY B N 1
ATOM 8905 C CA . GLY B 1 553 ? 3.953 36.906 -3.875 1 93.75 553 GLY B CA 1
ATOM 8906 C C . GLY B 1 553 ? 4.219 38.375 -4.152 1 93.75 553 GLY B C 1
ATOM 8907 O O . GLY B 1 553 ? 3.369 39.062 -4.719 1 93.75 553 GLY B O 1
ATOM 8908 N N . ILE B 1 554 ? 5.477 38.812 -3.852 1 96.62 554 ILE B N 1
ATOM 8909 C CA . ILE B 1 554 ? 5.805 40.219 -4.012 1 96.62 554 ILE B CA 1
ATOM 8910 C C . ILE B 1 554 ? 6.43 40.438 -5.387 1 96.62 554 ILE B C 1
ATOM 8912 O O . ILE B 1 554 ? 6.734 41.594 -5.754 1 96.62 554 ILE B O 1
ATOM 8916 N N . ASN B 1 555 ? 6.656 39.375 -6.105 1 97.94 555 ASN B N 1
ATOM 8917 C CA . ASN B 1 555 ? 7.426 39.469 -7.344 1 97.94 555 ASN B CA 1
ATOM 8918 C C . ASN B 1 555 ? 6.629 40.156 -8.445 1 97.94 555 ASN B C 1
ATOM 8920 O O . ASN B 1 555 ? 5.426 39.938 -8.586 1 97.94 555 ASN B O 1
ATOM 8924 N N . GLY B 1 556 ? 7.324 41 -9.164 1 97 556 GLY B N 1
ATOM 8925 C CA . GLY B 1 556 ? 6.816 41.625 -10.367 1 97 556 GLY B CA 1
ATOM 8926 C C . GLY B 1 556 ? 7.582 41.219 -11.617 1 97 556 GLY B C 1
ATOM 8927 O O . GLY B 1 556 ? 7.789 40.031 -11.875 1 97 556 GLY B O 1
ATOM 8928 N N . VAL B 1 557 ? 7.992 42.25 -12.422 1 96.94 557 VAL B N 1
ATOM 8929 C CA . VAL B 1 557 ? 8.633 42 -13.711 1 96.94 557 VAL B CA 1
ATOM 8930 C C . VAL B 1 557 ? 10.148 42.094 -13.555 1 96.94 557 VAL B C 1
ATOM 8932 O O . VAL B 1 557 ? 10.883 42 -14.547 1 96.94 557 VAL B O 1
ATOM 8935 N N . GLU B 1 558 ? 10.648 42.219 -12.391 1 97.25 558 GLU B N 1
ATOM 8936 C CA . GLU B 1 558 ? 12.086 42.312 -12.18 1 97.25 558 GLU B CA 1
ATOM 8937 C C . GLU B 1 558 ? 12.789 41 -12.57 1 97.25 558 GLU B C 1
ATOM 8939 O O . GLU B 1 558 ? 12.125 40 -12.859 1 97.25 558 GLU B O 1
ATOM 8944 N N . THR B 1 559 ? 14.062 41.094 -12.633 1 97.19 559 THR B N 1
ATOM 8945 C CA . THR B 1 559 ? 14.883 39.969 -13.023 1 97.19 559 THR B CA 1
ATOM 8946 C C . THR B 1 559 ? 15.492 39.281 -11.797 1 97.19 559 THR B C 1
ATOM 8948 O O . THR B 1 559 ? 16.047 39.969 -10.93 1 97.19 559 THR B O 1
ATOM 8951 N N . HIS B 1 560 ? 15.328 38 -11.672 1 97.94 560 HIS B N 1
ATOM 8952 C CA . HIS B 1 560 ? 16.078 37.156 -10.758 1 97.94 560 HIS B CA 1
ATOM 8953 C C . HIS B 1 560 ? 17.25 36.5 -11.469 1 97.94 560 HIS B C 1
ATOM 8955 O O . HIS B 1 560 ? 17.078 35.906 -12.547 1 97.94 560 HIS B O 1
ATOM 8961 N N . SER B 1 561 ? 18.422 36.594 -10.93 1 97 561 SER B N 1
ATOM 8962 C CA . SER B 1 561 ? 19.609 35.938 -11.469 1 97 561 SER B CA 1
ATOM 8963 C C . SER B 1 561 ? 20.188 34.938 -10.484 1 97 561 SER B C 1
ATOM 8965 O O . SER B 1 561 ? 20.562 35.281 -9.367 1 97 561 SER B O 1
ATOM 8967 N N . VAL B 1 562 ? 20.266 33.656 -10.93 1 97.06 562 VAL B N 1
ATOM 8968 C CA . VAL B 1 562 ? 20.828 32.594 -10.117 1 97.06 562 VAL B CA 1
ATOM 8969 C C . VAL B 1 562 ? 22.297 32.375 -10.477 1 97.06 562 VAL B C 1
ATOM 8971 O O . VAL B 1 562 ? 22.625 32.094 -11.633 1 97.06 562 VAL B O 1
ATOM 8974 N N . PHE B 1 563 ? 23.125 32.531 -9.523 1 95.25 563 PHE B N 1
ATOM 8975 C CA . PHE B 1 563 ? 24.547 32.25 -9.719 1 95.25 563 PHE B CA 1
ATOM 8976 C C . PHE B 1 563 ? 24.875 30.797 -9.453 1 95.25 563 PHE B C 1
ATOM 8978 O O . PHE B 1 563 ? 24.547 30.266 -8.391 1 95.25 563 PHE B O 1
ATOM 8985 N N . LEU B 1 564 ? 25.531 30.156 -10.359 1 93.94 564 LEU B N 1
ATOM 8986 C CA . LEU B 1 564 ? 25.609 28.688 -10.406 1 93.94 564 LEU B CA 1
ATOM 8987 C C . LEU B 1 564 ? 26.75 28.188 -9.531 1 93.94 564 LEU B C 1
ATOM 8989 O O . LEU B 1 564 ? 26.641 27.125 -8.922 1 93.94 564 LEU B O 1
ATOM 8993 N N . ASP B 1 565 ? 27.922 28.797 -9.375 1 86.56 565 ASP B N 1
ATOM 8994 C CA . ASP B 1 565 ? 29.109 28.312 -8.695 1 86.56 565 ASP B CA 1
ATOM 8995 C C . ASP B 1 565 ? 28.859 28.109 -7.207 1 86.56 565 ASP B C 1
ATOM 8997 O O . ASP B 1 565 ? 29.547 27.312 -6.559 1 86.56 565 ASP B O 1
ATOM 9001 N N . GLU B 1 566 ? 27.875 28.672 -6.656 1 85.94 566 GLU B N 1
ATOM 9002 C CA . GLU B 1 566 ? 27.609 28.547 -5.227 1 85.94 566 GLU B CA 1
ATOM 9003 C C . GLU B 1 566 ? 26.203 27.984 -4.977 1 85.94 566 GLU B C 1
ATOM 9005 O O . GLU B 1 566 ? 25.641 28.172 -3.891 1 85.94 566 GLU B O 1
ATOM 9010 N N . SER B 1 567 ? 25.672 27.375 -5.992 1 96.44 567 SER B N 1
ATOM 9011 C CA . SER B 1 567 ? 24.312 26.875 -5.852 1 96.44 567 SER B CA 1
ATOM 9012 C C . SER B 1 567 ? 24.25 25.375 -6.039 1 96.44 567 SER B C 1
ATOM 9014 O O . SER B 1 567 ? 24.859 24.828 -6.957 1 96.44 567 SER B O 1
ATOM 9016 N N . TYR B 1 568 ? 23.578 24.688 -5.094 1 98 568 TYR B N 1
ATOM 9017 C CA . TYR B 1 568 ? 23.438 23.234 -5.168 1 98 568 TYR B CA 1
ATOM 9018 C C . TYR B 1 568 ? 22.172 22.781 -4.465 1 98 568 TYR B C 1
ATOM 9020 O O . TYR B 1 568 ? 21.641 23.469 -3.596 1 98 568 TYR B O 1
ATOM 9028 N N . LEU B 1 569 ? 21.656 21.656 -4.891 1 98.62 569 LEU B N 1
ATOM 9029 C CA . LEU B 1 569 ? 20.578 20.938 -4.242 1 98.62 569 LEU B CA 1
ATOM 9030 C C . LEU B 1 569 ? 21.125 19.797 -3.381 1 98.62 569 LEU B C 1
ATOM 9032 O O . LEU B 1 569 ? 21.875 18.953 -3.863 1 98.62 569 LEU B O 1
ATOM 9036 N N . GLU B 1 570 ? 20.844 19.859 -2.141 1 98.38 570 GLU B N 1
ATOM 9037 C CA . GLU B 1 570 ? 21.188 18.766 -1.232 1 98.38 570 GLU B CA 1
ATOM 9038 C C . GLU B 1 570 ? 19.969 17.875 -0.965 1 98.38 570 GLU B C 1
ATOM 9040 O O . GLU B 1 570 ? 18.922 18.359 -0.52 1 98.38 570 GLU B O 1
ATOM 9045 N N . VAL B 1 571 ? 20.078 16.562 -1.281 1 98.31 571 VAL B N 1
ATOM 9046 C CA . VAL B 1 571 ? 18.953 15.641 -1.13 1 98.31 571 VAL B CA 1
ATOM 9047 C C . VAL B 1 571 ? 19.328 14.539 -0.14 1 98.31 571 VAL B C 1
ATOM 9049 O O . VAL B 1 571 ? 20.484 14.141 -0.04 1 98.31 571 VAL B O 1
ATOM 9052 N N . PRO B 1 572 ? 18.312 14.055 0.674 1 98.19 572 PRO B N 1
ATOM 9053 C CA . PRO B 1 572 ? 18.516 12.93 1.585 1 98.19 572 PRO B CA 1
ATOM 9054 C C . PRO B 1 572 ? 18.406 11.578 0.882 1 98.19 572 PRO B C 1
ATOM 9056 O O . PRO B 1 572 ? 17.359 10.938 0.916 1 98.19 572 PRO B O 1
ATOM 9059 N N . LEU B 1 573 ? 19.516 11.07 0.363 1 97.38 573 LEU B N 1
ATOM 9060 C CA . LEU B 1 573 ? 19.547 9.766 -0.284 1 97.38 573 LEU B CA 1
ATOM 9061 C C . LEU B 1 573 ? 19.594 8.648 0.75 1 97.38 573 LEU B C 1
ATOM 9063 O O . LEU B 1 573 ? 20.359 8.711 1.715 1 97.38 573 LEU B O 1
ATOM 9067 N N . VAL B 1 574 ? 18.719 7.676 0.627 1 96.44 574 VAL B N 1
ATOM 9068 C CA . VAL B 1 574 ? 18.75 6.488 1.474 1 96.44 574 VAL B CA 1
ATOM 9069 C C . VAL B 1 574 ? 19.484 5.359 0.756 1 96.44 574 VAL B C 1
ATOM 9071 O O . VAL B 1 574 ? 19.016 4.848 -0.26 1 96.44 574 VAL B O 1
ATOM 9074 N N . PRO B 1 575 ? 20.625 5.031 1.298 1 90.19 575 PRO B N 1
ATOM 9075 C CA . PRO B 1 575 ? 21.391 3.984 0.618 1 90.19 575 PRO B CA 1
ATOM 9076 C C . PRO B 1 575 ? 20.719 2.613 0.704 1 90.19 575 PRO B C 1
ATOM 9078 O O . PRO B 1 575 ? 19.859 2.393 1.566 1 90.19 575 PRO B O 1
ATOM 9081 N N . SER B 1 576 ? 21.141 1.765 -0.309 1 70.94 576 SER B N 1
ATOM 9082 C CA . SER B 1 576 ? 20.656 0.388 -0.3 1 70.94 576 SER B CA 1
ATOM 9083 C C . SER B 1 576 ? 21.219 -0.388 0.887 1 70.94 576 SER B C 1
ATOM 9085 O O . SER B 1 576 ? 22.328 -0.114 1.345 1 70.94 576 SER B O 1
ATOM 9087 N N . SER B 1 577 ? 20.312 -1.044 1.7 1 57.75 577 SER B N 1
ATOM 9088 C CA . SER B 1 577 ? 20.812 -1.853 2.801 1 57.75 577 SER B CA 1
ATOM 9089 C C . SER B 1 577 ? 21.734 -2.965 2.293 1 57.75 577 SER B C 1
ATOM 9091 O O . SER B 1 577 ? 21.578 -3.424 1.158 1 57.75 577 SER B O 1
#

Sequence (1154 aa):
MTSTKEQLALADRLFPWRPSQGPKAVFPTFDPSHRQLKDTDYGMDIEYNHDVPMRDGVKLRADIFRPLDPAITQIPVVLAVTPYGKQSPFDVTQIPPSKDFDPGFDGVRFSKHNVFEGSDPVFWVKHGFSYVAVDARGSFASEGEKASFAARSDGIDAYDVIEYLGTRPWCNGHVGMIGASALGAIQWQAAALRPPHLSAIIVQDGWTCLYRELAWKGGIIHPNFMQALNDKWMSHGNRVGTPVIDLRRASEEHPYIDDFWRQFQPAVQNITCAVYAISSLADNGLHTPGTIRGYLGASSKIKYLELHPYRKWEWQLTMESLERQLAFFNAYLNGPDGHSAASVQFWPRVRLNVTEKHNAGTWRSENEFPIARTVRAKYYLGAGGQLASAPFPTSNATPASVSYVANKGSVFWQIKFSEPTEITGTCRLHLKLATTSTDADIFVTLQKLDRDGNIVYFPYHTFINDGHVAWGWLRASKRKLAPKLSTLGDEVDHTYLEADAEFLQPGVPVGMDIGIQPSSTLFRTGESLRLVVQGRDFGDYSPDCDIPRAGSGINGVETHSVFLDESYLEVPLVPSSMTSTKEQLALADRLFPWRPSQGPKAVFPTFDPSHRQLKDTDYGMDIEYNHDVPMRDGVKLRADIFRPLDPAITQIPVVLAVTPYGKQSPFDVTQIPPSKDFDPGFDGVRFSKHNVFEGSDPVFWVKHGFSYVAVDARGSFASEGEKASFAARSDGIDAYDVIEYLGTRPWCNGHVGMIGASALGAIQWQAAALRPPHLSAIIVQDGWTCLYRELAWKGGIIHPNFMQALNDKWMSHGNRVGTPVIDLRRASEEHPYIDDFWRQFQPAVQNITCAVYAISSLADNGLHTPGTIRGYLGASSKIKYLELHPYRKWEWQLTMESLERQLAFFNAYLNGPDGHSAASVQFWPRVRLNVTEKHNAGTWRSENEFPIARTVRAKYYLGAGGQLASAPFPTSNATPASVSYVANKGSVFWQIKFSEPTEITGTCRLHLKLATTSTDADIFVTLQKLDRDGNIVYFPYHTFINDGHVAWGWLRASKRKLAPKLSTLGDEVDHTYLEADAEFLQPGVPVGMDIGIQPSSTLFRTGESLRLVVQGRDFGDYSPDCDIPRAGSGINGVETHSVFLDESYLEVPLVPSS

Solvent-accessible surface area (backbone atoms only — not comparable to full-atom values): 56201 Å² total; per-residue (Å²): 128,84,47,69,69,56,46,49,52,49,44,62,72,58,52,52,67,37,66,17,66,7,33,48,75,71,24,73,82,64,72,69,62,70,44,75,51,74,41,78,89,72,45,29,33,36,35,36,42,38,79,42,70,38,95,86,71,42,37,30,21,25,37,40,37,30,52,51,53,80,84,68,58,50,30,20,36,40,36,26,56,28,67,64,42,60,80,48,67,84,47,68,69,72,56,69,70,49,82,70,38,32,53,48,47,49,66,48,75,76,58,97,66,46,25,87,55,44,52,43,42,67,62,42,25,72,64,58,22,25,26,34,35,25,21,32,56,7,20,41,64,6,38,61,69,57,17,68,83,42,27,52,60,48,7,54,52,45,34,37,51,42,48,55,52,25,64,35,84,54,30,57,39,23,25,28,38,36,11,26,39,60,26,11,21,27,45,42,26,20,42,31,67,55,41,88,24,50,34,30,38,37,31,30,28,10,49,40,39,53,51,57,38,53,40,23,39,38,63,34,60,16,58,55,31,37,39,45,41,36,71,60,53,46,24,23,17,42,38,68,53,33,38,14,53,31,50,48,60,41,49,71,74,47,77,38,65,45,76,60,53,52,41,35,39,47,56,32,61,54,18,57,46,35,37,40,33,36,26,22,44,14,18,26,78,37,24,25,56,25,31,51,47,41,59,70,42,29,56,29,87,46,55,34,40,36,38,38,59,43,34,54,71,28,43,64,51,31,63,46,44,40,52,50,55,51,20,50,45,18,48,52,33,69,37,79,46,59,69,48,18,61,47,51,79,66,54,55,37,21,36,35,36,45,25,65,40,61,48,17,61,47,48,41,76,33,83,49,80,68,54,85,74,46,41,80,44,56,27,24,47,43,96,85,33,33,42,29,81,56,76,75,83,78,77,69,99,65,82,57,66,52,70,33,37,22,50,77,33,64,50,59,30,33,38,71,34,90,45,59,41,38,42,49,41,44,30,37,38,35,41,24,40,21,30,66,40,53,58,48,37,41,27,36,39,37,36,38,26,42,74,85,65,44,81,49,39,19,35,31,63,30,27,25,66,78,22,47,56,35,42,26,36,33,21,53,26,46,49,42,66,41,59,70,92,76,46,67,74,81,59,64,51,56,59,42,35,69,90,55,53,46,68,48,52,59,67,48,69,44,78,42,73,34,31,25,33,42,28,38,36,49,36,35,45,47,15,28,47,31,45,36,44,27,14,34,55,81,81,86,74,60,89,82,40,70,61,72,44,43,51,30,62,83,37,48,83,45,46,36,34,38,36,29,92,66,18,32,39,34,38,26,31,48,67,84,131,128,84,47,69,68,56,46,49,53,51,45,63,72,58,51,50,68,37,66,16,66,7,31,48,75,73,24,72,83,65,72,68,62,69,47,75,50,74,42,75,89,73,45,30,33,36,35,36,41,38,80,41,70,38,96,88,70,43,38,33,22,26,34,41,37,30,53,53,52,79,84,68,59,49,29,20,36,42,35,26,56,28,67,63,43,58,78,47,69,81,47,68,68,70,54,70,69,48,81,68,37,32,54,47,46,49,67,47,76,78,58,97,65,45,26,87,57,43,52,43,41,67,63,42,25,71,63,57,23,26,24,34,36,23,21,31,53,6,20,40,67,6,36,62,68,57,17,67,83,44,27,51,59,50,6,54,53,44,33,36,50,42,49,55,52,24,65,35,87,55,29,57,37,24,26,28,37,36,11,27,37,60,25,11,21,27,46,43,25,20,41,29,68,56,40,87,25,49,33,30,38,38,32,29,28,10,49,40,39,51,50,57,38,51,41,23,39,40,65,35,58,17,58,54,31,38,39,45,42,36,70,60,52,46,25,24,18,42,37,68,54,33,39,15,52,30,48,46,61,42,49,68,74,47,79,38,65,46,76,60,52,52,40,36,39,46,57,31,62,56,19,59,45,34,37,39,33,37,27,22,46,14,18,27,78,37,25,24,55,25,30,52,46,39,59,68,42,29,57,30,88,47,54,32,40,36,38,38,60,44,35,56,70,27,42,64,49,32,64,47,46,41,53,50,54,50,21,51,45,18,49,54,32,67,37,80,47,62,69,49,17,60,46,52,81,65,54,55,38,20,39,36,36,45,25,64,39,60,50,17,61,46,48,39,77,34,83,49,80,67,53,85,75,46,41,79,44,57,28,23,48,43,95,85,32,34,41,30,81,55,78,74,82,79,78,70,99,66,83,55,63,51,72,32,40,21,50,79,33,63,49,59,31,33,37,72,34,89,45,59,42,40,41,49,41,45,30,38,37,35,41,24,39,22,31,64,39,52,58,46,39,43,27,36,39,37,38,38,24,42,73,85,65,45,79,47,39,20,36,31,64,32,28,26,65,78,21,47,56,34,43,27,37,32,23,53,25,44,52,43,65,41,60,70,92,76,46,68,76,84,59,65,50,55,59,44,35,70,90,55,53,47,68,48,53,59,66,48,68,43,78,42,73,34,30,24,34,43,29,39,35,49,35,34,45,49,14,26,48,32,44,35,45,27,14,34,54,82,80,87,74,59,91,79,41,70,60,72,44,42,52,31,63,84,38,47,82,44,45,36,36,38,36,30,93,67,18,32,39,35,38,25,31,49,67,84,130